Protein 4DSG (pdb70)

Structure (mmCIF, N/CA/C/O backbone):
data_4DSG
#
_entry.id   4DSG
#
_cell.length_a   143.393
_cell.length_b   143.393
_cell.length_c   354.205
_cell.angle_alpha   90.000
_cell.angle_beta   90.000
_cell.angle_gamma   120.000
#
_symmetry.space_group_name_H-M   'P 65 2 2'
#
loop_
_entity.id
_entity.type
_entity.pdbx_description
1 polymer 'UDP-galactopyranose mutase'
2 non-polymer 'FLAVIN-ADENINE DINUCLEOTIDE'
3 non-polymer "URIDINE-5'-DIPHOSPHATE"
4 non-polymer 'SULFATE ION'
5 water water
#
loop_
_atom_site.group_PDB
_atom_site.id
_atom_site.type_symbol
_atom_site.label_atom_id
_atom_site.label_alt_id
_atom_site.label_comp_id
_atom_site.label_asym_id
_atom_site.label_entity_id
_atom_site.label_seq_id
_atom_site.pdbx_PDB_ins_code
_atom_site.Cartn_x
_atom_site.Cartn_y
_atom_site.Cartn_z
_atom_site.occupancy
_atom_site.B_iso_or_equiv
_atom_site.auth_seq_id
_atom_site.auth_comp_id
_atom_site.auth_asym_id
_atom_site.auth_atom_id
_atom_site.pdbx_PDB_model_num
ATOM 1 N N . LEU A 1 7 ? 62.029 -27.640 0.162 1.00 67.55 4 LEU A N 1
ATOM 2 C CA . LEU A 1 7 ? 62.022 -29.098 0.084 1.00 63.36 4 LEU A CA 1
ATOM 3 C C . LEU A 1 7 ? 60.806 -29.612 -0.678 1.00 55.41 4 LEU A C 1
ATOM 4 O O . LEU A 1 7 ? 60.846 -30.696 -1.259 1.00 48.23 4 LEU A O 1
ATOM 9 N N . LEU A 1 8 ? 59.723 -28.839 -0.666 1.00 58.51 5 LEU A N 1
ATOM 10 C CA . LEU A 1 8 ? 58.497 -29.254 -1.344 1.00 63.66 5 LEU A CA 1
ATOM 11 C C . LEU A 1 8 ? 58.419 -28.741 -2.791 1.00 61.28 5 LEU A C 1
ATOM 12 O O . LEU A 1 8 ? 57.777 -29.364 -3.646 1.00 68.10 5 LEU A O 1
ATOM 14 N N . THR A 1 9 ? 59.087 -27.626 -3.075 1.00 43.28 6 THR A N 1
ATOM 15 C CA . THR A 1 9 ? 59.047 -27.059 -4.421 1.00 43.85 6 THR A CA 1
ATOM 16 C C . THR A 1 9 ? 59.965 -27.790 -5.414 1.00 42.98 6 THR A C 1
ATOM 17 O O . THR A 1 9 ? 61.076 -28.197 -5.072 1.00 35.78 6 THR A O 1
ATOM 21 N N . PRO A 1 10 ? 59.487 -27.963 -6.653 1.00 45.22 7 PRO A N 1
ATOM 22 C CA . PRO A 1 10 ? 60.236 -28.606 -7.739 1.00 40.60 7 PRO A CA 1
ATOM 23 C C . PRO A 1 10 ? 61.527 -27.855 -8.026 1.00 31.10 7 PRO A C 1
ATOM 24 O O . PRO A 1 10 ? 61.529 -26.623 -8.011 1.00 30.88 7 PRO A O 1
ATOM 28 N N . LYS A 1 11 ? 62.612 -28.580 -8.265 1.00 24.97 8 LYS A N 1
ATOM 29 C CA . LYS A 1 11 ? 63.853 -27.942 -8.676 1.00 32.50 8 LYS A CA 1
ATOM 30 C C . LYS A 1 11 ? 63.775 -27.608 -10.165 1.00 29.76 8 LYS A C 1
ATOM 31 O O . LYS A 1 11 ? 63.653 -28.503 -11.011 1.00 28.27 8 LYS A O 1
ATOM 37 N N . ILE A 1 12 ? 63.831 -26.321 -10.482 1.00 30.48 9 ILE A N 1
ATOM 38 C CA . ILE A 1 12 ? 63.768 -25.881 -11.868 1.00 25.70 9 ILE A CA 1
ATOM 39 C C . ILE A 1 12 ? 65.168 -25.533 -12.341 1.00 34.88 9 ILE A C 1
ATOM 40 O O . ILE A 1 12 ? 65.848 -24.691 -11.741 1.00 35.46 9 ILE A O 1
ATOM 45 N N . VAL A 1 13 ? 65.609 -26.196 -13.404 1.00 31.36 10 VAL A N 1
ATOM 46 C CA . VAL A 1 13 ? 66.911 -25.904 -13.986 1.00 25.58 10 VAL A CA 1
ATOM 47 C C . VAL A 1 13 ? 66.762 -25.252 -15.372 1.00 26.84 10 VAL A C 1
ATOM 48 O O . VAL A 1 13 ? 66.001 -25.716 -16.218 1.00 28.34 10 VAL A O 1
ATOM 52 N N . ILE A 1 14 ? 67.484 -24.155 -15.578 1.00 28.91 11 ILE A N 1
ATOM 53 C CA . ILE A 1 14 ? 67.448 -23.412 -16.825 1.00 26.07 11 ILE A CA 1
ATOM 54 C C . ILE A 1 14 ? 68.797 -23.582 -17.499 1.00 28.41 11 ILE A C 1
ATOM 55 O O . ILE A 1 14 ? 69.832 -23.395 -16.856 1.00 24.44 11 ILE A O 1
ATOM 60 N N . ILE A 1 15 ? 68.791 -23.960 -18.778 1.00 21.82 12 ILE A N 1
ATOM 61 C CA . ILE A 1 15 ? 70.022 -24.010 -19.552 1.00 22.14 12 ILE A CA 1
ATOM 62 C C . ILE A 1 15 ? 70.024 -22.852 -20.539 1.00 24.38 12 ILE A C 1
ATOM 63 O O . ILE A 1 15 ? 69.191 -22.809 -21.440 1.00 18.98 12 ILE A O 1
ATOM 68 N N . GLY A 1 16 ? 70.965 -21.930 -20.369 1.00 23.03 13 GLY A N 1
ATOM 69 C CA . GLY A 1 16 ? 71.122 -20.800 -21.267 1.00 18.60 13 GLY A CA 1
ATOM 70 C C . GLY A 1 16 ? 70.782 -19.474 -20.604 1.00 25.42 13 GLY A C 1
ATOM 71 O O . GLY A 1 16 ? 69.724 -19.334 -19.990 1.00 23.85 13 GLY A O 1
ATOM 72 N N . ALA A 1 17 ? 71.680 -18.500 -20.734 1.00 18.93 14 ALA A N 1
ATOM 73 C CA . ALA A 1 17 ? 71.450 -17.161 -20.206 1.00 21.53 14 ALA A CA 1
ATOM 74 C C . ALA A 1 17 ? 71.256 -16.146 -21.326 1.00 26.68 14 ALA A C 1
ATOM 75 O O . ALA A 1 17 ? 71.756 -15.020 -21.249 1.00 27.43 14 ALA A O 1
ATOM 77 N N . GLY A 1 18 ? 70.542 -16.553 -22.369 1.00 26.37 15 GLY A N 1
ATOM 78 C CA . GLY A 1 18 ? 70.068 -15.623 -23.380 1.00 22.26 15 GLY A CA 1
ATOM 79 C C . GLY A 1 18 ? 68.795 -14.995 -22.833 1.00 24.86 15 GLY A C 1
ATOM 80 O O . GLY A 1 18 ? 68.410 -15.276 -21.697 1.00 23.26 15 GLY A O 1
ATOM 81 N N . PRO A 1 19 ? 68.125 -14.153 -23.630 1.00 18.74 16 PRO A N 1
ATOM 82 C CA . PRO A 1 19 ? 66.889 -13.538 -23.137 1.00 20.91 16 PRO A CA 1
ATOM 83 C C . PRO A 1 19 ? 65.862 -14.564 -22.657 1.00 22.42 16 PRO A C 1
ATOM 84 O O . PRO A 1 19 ? 65.188 -14.312 -21.667 1.00 26.56 16 PRO A O 1
ATOM 88 N N . THR A 1 20 ? 65.715 -15.686 -23.348 1.00 20.71 17 THR A N 1
ATOM 89 C CA . THR A 1 20 ? 64.736 -16.679 -22.907 1.00 18.73 17 THR A CA 1
ATOM 90 C C . THR A 1 20 ? 65.087 -17.219 -21.514 1.00 26.07 17 THR A C 1
ATOM 91 O O . THR A 1 20 ? 64.251 -17.216 -20.614 1.00 27.86 17 THR A O 1
ATOM 95 N N . GLY A 1 21 ? 66.319 -17.690 -21.337 1.00 25.40 18 GLY A N 1
ATOM 96 C CA . GLY A 1 21 ? 66.746 -18.196 -20.039 1.00 19.90 18 GLY A CA 1
ATOM 97 C C . GLY A 1 21 ? 66.622 -17.151 -18.934 1.00 29.24 18 GLY A C 1
ATOM 98 O O . GLY A 1 21 ? 66.147 -17.428 -17.816 1.00 23.63 18 GLY A O 1
ATOM 99 N N . LEU A 1 22 ? 67.048 -15.932 -19.245 1.00 24.03 19 LEU A N 1
ATOM 100 C CA . LEU A 1 22 ? 66.964 -14.843 -18.284 1.00 27.17 19 LEU A CA 1
ATOM 101 C C . LEU A 1 22 ? 65.512 -14.440 -18.016 1.00 32.17 19 LEU A C 1
ATOM 102 O O . LEU A 1 22 ? 65.180 -13.954 -16.931 1.00 33.75 19 LEU A O 1
ATOM 107 N N . GLY A 1 23 ? 64.647 -14.653 -19.004 1.00 26.11 20 GLY A N 1
ATOM 108 C CA . GLY A 1 23 ? 63.224 -14.450 -18.818 1.00 24.20 20 GLY A CA 1
ATOM 109 C C . GLY A 1 23 ? 62.711 -15.368 -17.719 1.00 32.00 20 GLY A C 1
ATOM 110 O O . GLY A 1 23 ? 62.016 -14.935 -16.791 1.00 29.48 20 GLY A O 1
ATOM 111 N N . ALA A 1 24 ? 63.050 -16.648 -17.824 1.00 28.17 21 ALA A N 1
ATOM 112 C CA . ALA A 1 24 ? 62.648 -17.620 -16.818 1.00 25.62 21 ALA A CA 1
ATOM 113 C C . ALA A 1 24 ? 63.200 -17.232 -15.435 1.00 30.66 21 ALA A C 1
ATOM 114 O O . ALA A 1 24 ? 62.468 -17.227 -14.450 1.00 30.12 21 ALA A O 1
ATOM 116 N N . ALA A 1 25 ? 64.482 -16.878 -15.377 1.00 31.77 22 ALA A N 1
ATOM 117 C CA . ALA A 1 25 ? 65.124 -16.470 -14.125 1.00 31.67 22 ALA A CA 1
ATOM 118 C C . ALA A 1 25 ? 64.501 -15.222 -13.494 1.00 37.78 22 ALA A C 1
ATOM 119 O O . ALA A 1 25 ? 64.422 -15.112 -12.265 1.00 37.80 22 ALA A O 1
ATOM 121 N N . VAL A 1 26 ? 64.070 -14.281 -14.327 1.00 33.15 23 VAL A N 1
ATOM 122 C CA . VAL A 1 26 ? 63.448 -13.063 -13.822 1.00 31.84 23 VAL A CA 1
ATOM 123 C C . VAL A 1 26 ? 62.053 -13.352 -13.266 1.00 36.74 23 VAL A C 1
ATOM 124 O O . VAL A 1 26 ? 61.705 -12.877 -12.198 1.00 31.45 23 VAL A O 1
ATOM 128 N N . ARG A 1 27 ? 61.259 -14.143 -13.976 1.00 37.34 24 ARG A N 1
ATOM 129 C CA . ARG A 1 27 ? 59.939 -14.495 -13.462 1.00 37.75 24 ARG A CA 1
ATOM 130 C C . ARG A 1 27 ? 60.054 -15.240 -12.124 1.00 41.56 24 ARG A C 1
ATOM 131 O O . ARG A 1 27 ? 59.328 -14.953 -11.177 1.00 40.20 24 ARG A O 1
ATOM 139 N N . LEU A 1 28 ? 60.974 -16.193 -12.042 1.00 37.26 25 LEU A N 1
ATOM 140 C CA . LEU A 1 28 ? 61.184 -16.908 -10.790 1.00 35.48 25 LEU A CA 1
ATOM 141 C C . LEU A 1 28 ? 61.584 -15.940 -9.679 1.00 37.95 25 LEU A C 1
ATOM 142 O O . LEU A 1 28 ? 61.077 -16.023 -8.564 1.00 41.97 25 LEU A O 1
ATOM 147 N N . THR A 1 29 ? 62.481 -15.008 -9.985 1.00 37.69 26 THR A N 1
ATOM 148 C CA . THR A 1 29 ? 62.951 -14.075 -8.974 1.00 38.84 26 THR A CA 1
ATOM 149 C C . THR A 1 29 ? 61.813 -13.171 -8.525 1.00 48.19 26 THR A C 1
ATOM 150 O O . THR A 1 29 ? 61.658 -12.919 -7.332 1.00 51.07 26 THR A O 1
ATOM 154 N N . GLU A 1 30 ? 61.011 -12.705 -9.481 1.00 46.67 27 GLU A N 1
ATOM 155 C CA . GLU A 1 30 ? 59.843 -11.880 -9.172 1.00 51.66 27 GLU A CA 1
ATOM 156 C C . GLU A 1 30 ? 58.917 -12.622 -8.209 1.00 51.93 27 GLU A C 1
ATOM 157 O O . GLU A 1 30 ? 58.356 -12.029 -7.288 1.00 48.45 27 GLU A O 1
ATOM 163 N N . LEU A 1 31 ? 58.767 -13.925 -8.429 1.00 46.10 28 LEU A N 1
ATOM 164 C CA . LEU A 1 31 ? 57.879 -14.745 -7.616 1.00 46.39 28 LEU A CA 1
ATOM 165 C C . LEU A 1 31 ? 58.526 -15.100 -6.287 1.00 50.07 28 LEU A C 1
ATOM 166 O O . LEU A 1 31 ? 57.900 -15.726 -5.432 1.00 45.21 28 LEU A O 1
ATOM 171 N N . GLY A 1 32 ? 59.787 -14.713 -6.120 1.00 51.55 29 GLY A N 1
ATOM 172 C CA . GLY A 1 32 ? 60.534 -15.091 -4.934 1.00 45.30 29 GLY A CA 1
ATOM 173 C C . GLY A 1 32 ? 60.752 -16.593 -4.842 1.00 51.27 29 GLY A C 1
ATOM 174 O O . GLY A 1 32 ? 60.939 -17.134 -3.750 1.00 51.96 29 GLY A O 1
ATOM 175 N N . TYR A 1 33 ? 60.723 -17.274 -5.986 1.00 50.45 30 TYR A N 1
ATOM 176 C CA . TYR A 1 33 ? 60.989 -18.713 -6.023 1.00 47.60 30 TYR A CA 1
ATOM 177 C C . TYR A 1 33 ? 62.457 -18.926 -5.692 1.00 48.71 30 TYR A C 1
ATOM 178 O O . TYR A 1 33 ? 63.308 -18.133 -6.091 1.00 58.52 30 TYR A O 1
ATOM 187 N N . LYS A 1 34 ? 62.750 -19.987 -4.952 1.00 40.98 31 LYS A N 1
ATOM 188 C CA . LYS A 1 34 ? 64.093 -20.199 -4.424 1.00 43.44 31 LYS A CA 1
ATOM 189 C C . LYS A 1 34 ? 64.810 -21.401 -5.031 1.00 41.24 31 LYS A C 1
ATOM 190 O O . LYS A 1 34 ? 66.032 -21.386 -5.186 1.00 44.95 31 LYS A O 1
ATOM 194 N N . ASN A 1 35 ? 64.054 -22.443 -5.365 1.00 31.55 32 ASN A N 1
ATOM 195 C CA . ASN A 1 35 ? 64.652 -23.690 -5.833 1.00 36.17 32 ASN A CA 1
ATOM 196 C C . ASN A 1 35 ? 64.897 -23.759 -7.354 1.00 40.72 32 ASN A C 1
ATOM 197 O O . ASN A 1 35 ? 64.260 -24.546 -8.060 1.00 31.47 32 ASN A O 1
ATOM 202 N N . TRP A 1 36 ? 65.825 -22.942 -7.847 1.00 38.39 33 TRP A N 1
ATOM 203 C CA . TRP A 1 36 ? 66.202 -22.977 -9.254 1.00 36.41 33 TRP A CA 1
ATOM 204 C C . TRP A 1 36 ? 67.682 -22.695 -9.427 1.00 37.62 33 TRP A C 1
ATOM 205 O O . TRP A 1 36 ? 68.350 -22.237 -8.507 1.00 41.64 33 TRP A O 1
ATOM 216 N N . HIS A 1 37 ? 68.190 -22.998 -10.611 1.00 33.85 34 HIS A N 1
ATOM 217 C CA . HIS A 1 37 ? 69.554 -22.654 -10.975 1.00 32.99 34 HIS A CA 1
ATOM 218 C C . HIS A 1 37 ? 69.653 -22.525 -12.497 1.00 37.02 34 HIS A C 1
ATOM 219 O O . HIS A 1 37 ? 68.945 -23.213 -13.243 1.00 29.82 34 HIS A O 1
ATOM 226 N N . LEU A 1 38 ? 70.523 -21.628 -12.950 1.00 35.00 35 LEU A N 1
ATOM 227 C CA . LEU A 1 38 ? 70.694 -21.373 -14.372 1.00 30.58 35 LEU A CA 1
ATOM 228 C C . LEU A 1 38 ? 72.137 -21.658 -14.780 1.00 32.24 35 LEU A C 1
ATOM 229 O O . LEU A 1 38 ? 73.072 -21.173 -14.148 1.00 34.17 35 LEU A O 1
ATOM 234 N N . TYR A 1 39 ? 72.308 -22.448 -15.833 1.00 25.19 36 TYR A N 1
ATOM 235 C CA . TYR A 1 39 ? 73.632 -22.814 -16.317 1.00 26.73 36 TYR A CA 1
ATOM 236 C C . TYR A 1 39 ? 73.884 -22.232 -17.722 1.00 32.31 36 TYR A C 1
ATOM 237 O O . TYR A 1 39 ? 73.035 -22.348 -18.613 1.00 28.70 36 TYR A O 1
ATOM 246 N N . GLU A 1 40 ? 75.046 -21.604 -17.903 1.00 26.65 37 GLU A N 1
ATOM 247 C CA . GLU A 1 40 ? 75.446 -21.011 -19.182 1.00 27.07 37 GLU A CA 1
ATOM 248 C C . GLU A 1 40 ? 76.910 -21.329 -19.426 1.00 26.86 37 GLU A C 1
ATOM 249 O O . GLU A 1 40 ? 77.730 -21.197 -18.520 1.00 27.15 37 GLU A O 1
ATOM 255 N N . CYS A 1 41 ? 77.249 -21.742 -20.643 1.00 19.52 38 CYS A N 1
ATOM 256 C CA . CYS A 1 41 ? 78.631 -22.117 -20.932 1.00 26.14 38 CYS A CA 1
ATOM 257 C C . CYS A 1 41 ? 79.514 -20.925 -21.332 1.00 34.66 38 CYS A C 1
ATOM 258 O O . CYS A 1 41 ? 80.734 -20.981 -21.184 1.00 41.96 38 CYS A O 1
ATOM 261 N N . ASN A 1 42 ? 78.907 -19.852 -21.834 1.00 27.24 39 ASN A N 1
ATOM 262 C CA . ASN A 1 42 ? 79.656 -18.615 -22.097 1.00 35.90 39 ASN A CA 1
ATOM 263 C C . ASN A 1 42 ? 79.889 -17.794 -20.822 1.00 37.07 39 ASN A C 1
ATOM 264 O O . ASN A 1 42 ? 79.220 -18.005 -19.809 1.00 35.55 39 ASN A O 1
ATOM 269 N N . ASP A 1 43 ? 80.827 -16.853 -20.879 1.00 33.56 40 ASP A N 1
ATOM 270 C CA . ASP A 1 43 ? 81.136 -16.006 -19.725 1.00 43.96 40 ASP A CA 1
ATOM 271 C C . ASP A 1 43 ? 80.153 -14.849 -19.582 1.00 43.54 40 ASP A C 1
ATOM 272 O O . ASP A 1 43 ? 79.953 -14.320 -18.491 1.00 49.30 40 ASP A O 1
ATOM 277 N N . THR A 1 44 ? 79.537 -14.475 -20.695 1.00 39.71 41 THR A N 1
ATOM 278 C CA . THR A 1 44 ? 78.727 -13.273 -20.785 1.00 42.03 41 THR A CA 1
ATOM 279 C C . THR A 1 44 ? 77.263 -13.650 -20.931 1.00 39.60 41 THR A C 1
ATOM 280 O O . THR A 1 44 ? 76.943 -14.524 -21.721 1.00 35.00 41 THR A O 1
ATOM 284 N N . PRO A 1 45 ? 76.365 -12.975 -20.196 1.00 30.93 42 PRO A N 1
ATOM 285 C CA . PRO A 1 45 ? 74.929 -13.195 -20.392 1.00 25.06 42 PRO A CA 1
ATOM 286 C C . PRO A 1 45 ? 74.419 -12.510 -21.666 1.00 31.70 42 PRO A C 1
ATOM 287 O O . PRO A 1 45 ? 75.015 -11.535 -22.117 1.00 29.34 42 PRO A O 1
ATOM 291 N N . GLY A 1 46 ? 73.330 -13.015 -22.237 1.00 28.26 43 GLY A N 1
ATOM 292 C CA . GLY A 1 46 ? 72.664 -12.326 -23.325 1.00 18.60 43 GLY A CA 1
ATOM 293 C C . GLY A 1 46 ? 72.580 -13.093 -24.638 1.00 27.85 43 GLY A C 1
ATOM 294 O O . GLY A 1 46 ? 71.888 -12.659 -25.560 1.00 29.60 43 GLY A O 1
ATOM 295 N N . GLY A 1 47 ? 73.275 -14.226 -24.729 1.00 22.54 44 GLY A N 1
ATOM 296 C CA . GLY A 1 47 ? 73.256 -15.049 -25.926 1.00 23.10 44 GLY A CA 1
ATOM 297 C C . GLY A 1 47 ? 73.489 -14.281 -27.226 1.00 26.40 44 GLY A C 1
ATOM 298 O O . GLY A 1 47 ? 74.481 -13.561 -27.379 1.00 25.13 44 GLY A O 1
ATOM 299 N N . LEU A 1 48 ? 72.568 -14.437 -28.168 1.00 21.90 45 LEU A N 1
ATOM 300 C CA . LEU A 1 48 ? 72.678 -13.760 -29.454 1.00 25.99 45 LEU A CA 1
ATOM 301 C C . LEU A 1 48 ? 72.510 -12.258 -29.320 1.00 26.79 45 LEU A C 1
ATOM 302 O O . LEU A 1 48 ? 72.843 -11.514 -30.236 1.00 25.30 45 LEU A O 1
ATOM 307 N N . SER A 1 49 ? 71.993 -11.816 -28.179 1.00 20.86 46 SER A N 1
ATOM 308 C CA . SER A 1 49 ? 71.789 -10.388 -27.935 1.00 24.89 46 SER A CA 1
ATOM 309 C C . SER A 1 49 ? 72.929 -9.734 -27.148 1.00 24.21 46 SER A C 1
ATOM 310 O O . SER A 1 49 ? 72.800 -8.588 -26.704 1.00 25.99 46 SER A O 1
ATOM 313 N N . ARG A 1 50 ? 74.033 -10.456 -26.968 1.00 27.03 47 ARG A N 1
ATOM 314 C CA . ARG A 1 50 ? 75.182 -9.929 -26.216 1.00 31.98 47 ARG A CA 1
ATOM 315 C C . ARG A 1 50 ? 75.882 -8.811 -26.991 1.00 33.26 47 ARG A C 1
ATOM 316 O O . ARG A 1 50 ? 75.723 -8.694 -28.206 1.00 30.57 47 ARG A O 1
ATOM 318 N N . SER A 1 51 ? 76.665 -8.000 -26.287 1.00 33.98 48 SER A N 1
ATOM 319 C CA . SER A 1 51 ? 77.427 -6.926 -26.915 1.00 37.77 48 SER A CA 1
ATOM 320 C C . SER A 1 51 ? 78.892 -7.034 -26.536 1.00 44.48 48 SER A C 1
ATOM 321 O O . SER A 1 51 ? 79.221 -7.641 -25.524 1.00 43.42 48 SER A O 1
ATOM 324 N N . PHE A 1 52 ? 79.756 -6.435 -27.353 1.00 41.17 49 PHE A N 1
ATOM 325 C CA . PHE A 1 52 ? 81.198 -6.444 -27.132 1.00 45.92 49 PHE A CA 1
ATOM 326 C C . PHE A 1 52 ? 81.761 -5.020 -27.157 1.00 53.89 49 PHE A C 1
ATOM 327 O O . PHE A 1 52 ? 81.207 -4.129 -27.815 1.00 47.70 49 PHE A O 1
ATOM 335 N N . LEU A 1 53 ? 82.865 -4.809 -26.445 1.00 50.66 50 LEU A N 1
ATOM 336 C CA . LEU A 1 53 ? 83.629 -3.570 -26.554 1.00 48.77 50 LEU A CA 1
ATOM 337 C C . LEU A 1 53 ? 85.019 -3.900 -27.078 1.00 51.88 50 LEU A C 1
ATOM 338 O O . LEU A 1 53 ? 85.728 -4.705 -26.481 1.00 57.21 50 LEU A O 1
ATOM 343 N N . ASP A 1 54 ? 85.417 -3.296 -28.193 1.00 44.80 51 ASP A N 1
ATOM 344 C CA . ASP A 1 54 ? 86.705 -3.655 -28.786 1.00 47.02 51 ASP A CA 1
ATOM 345 C C . ASP A 1 54 ? 87.880 -2.806 -28.295 1.00 50.38 51 ASP A C 1
ATOM 346 O O . ASP A 1 54 ? 87.721 -1.930 -27.428 1.00 45.24 51 ASP A O 1
ATOM 351 N N . GLU A 1 55 ? 89.064 -3.098 -28.829 1.00 58.12 52 GLU A N 1
ATOM 352 C CA . GLU A 1 55 ? 90.285 -2.422 -28.396 1.00 70.13 52 GLU A CA 1
ATOM 353 C C . GLU A 1 55 ? 90.179 -0.900 -28.544 1.00 68.73 52 GLU A C 1
ATOM 354 O O . GLU A 1 55 ? 90.736 -0.151 -27.741 1.00 68.12 52 GLU A O 1
ATOM 356 N N . ASN A 1 56 ? 89.436 -0.449 -29.554 1.00 59.76 53 ASN A N 1
ATOM 357 C CA . ASN A 1 56 ? 89.420 0.968 -29.917 1.00 55.19 53 ASN A CA 1
ATOM 358 C C . ASN A 1 56 ? 88.248 1.781 -29.375 1.00 51.90 53 ASN A C 1
ATOM 359 O O . ASN A 1 56 ? 88.069 2.939 -29.751 1.00 49.45 53 ASN A O 1
ATOM 364 N N . GLY A 1 57 ? 87.449 1.182 -28.498 1.00 46.81 54 GLY A N 1
ATOM 365 C CA . GLY A 1 57 ? 86.322 1.889 -27.912 1.00 46.83 54 GLY A CA 1
ATOM 366 C C . GLY A 1 57 ? 85.023 1.779 -28.704 1.00 40.16 54 GLY A C 1
ATOM 367 O O . GLY A 1 57 ? 84.052 2.468 -28.404 1.00 36.95 54 GLY A O 1
ATOM 368 N N . PHE A 1 58 ? 85.002 0.916 -29.713 1.00 32.64 55 PHE A N 1
ATOM 369 C CA . PHE A 1 58 ? 83.775 0.669 -30.475 1.00 34.65 55 PHE A CA 1
ATOM 370 C C . PHE A 1 58 ? 82.916 -0.398 -29.808 1.00 43.58 55 PHE A C 1
ATOM 371 O O . PHE A 1 58 ? 83.397 -1.490 -29.505 1.00 46.86 55 PHE A O 1
ATOM 379 N N . THR A 1 59 ? 81.646 -0.086 -29.584 1.00 40.72 56 THR A N 1
ATOM 380 C CA . THR A 1 59 ? 80.702 -1.090 -29.115 1.00 34.99 56 THR A CA 1
ATOM 381 C C . THR A 1 59 ? 80.105 -1.849 -30.287 1.00 33.28 56 THR A C 1
ATOM 382 O O . THR A 1 59 ? 79.627 -1.249 -31.245 1.00 33.88 56 THR A O 1
ATOM 386 N N . TRP A 1 60 ? 80.122 -3.173 -30.208 1.00 31.67 57 TRP A N 1
ATOM 387 C CA . TRP A 1 60 ? 79.562 -3.993 -31.265 1.00 33.53 57 TRP A CA 1
ATOM 388 C C . TRP A 1 60 ? 78.548 -4.978 -30.706 1.00 33.48 57 TRP A C 1
ATOM 389 O O . TRP A 1 60 ? 78.550 -5.268 -29.523 1.00 36.71 57 TRP A O 1
ATOM 400 N N . ASP A 1 61 ? 77.680 -5.496 -31.567 1.00 30.43 58 ASP A N 1
ATOM 401 C CA . ASP A 1 61 ? 76.817 -6.602 -31.179 1.00 28.56 58 ASP A CA 1
ATOM 402 C C . ASP A 1 61 ? 76.599 -7.509 -32.382 1.00 27.72 58 ASP A C 1
ATOM 403 O O . ASP A 1 61 ? 77.275 -7.358 -33.405 1.00 26.89 58 ASP A O 1
ATOM 408 N N . LEU A 1 62 ? 75.660 -8.444 -32.280 1.00 19.14 59 LEU A N 1
ATOM 409 C CA . LEU A 1 62 ? 75.478 -9.408 -33.364 1.00 23.96 59 LEU A CA 1
ATOM 410 C C . LEU A 1 62 ? 74.402 -8.998 -34.360 1.00 21.52 59 LEU A C 1
ATOM 411 O O . LEU A 1 62 ? 73.440 -9.732 -34.591 1.00 23.30 59 LEU A O 1
ATOM 416 N N . GLY A 1 63 ? 74.565 -7.815 -34.949 1.00 28.45 60 GLY A N 1
ATOM 417 C CA . GLY A 1 63 ? 73.697 -7.394 -36.037 1.00 28.66 60 GLY A CA 1
ATOM 418 C C . GLY A 1 63 ? 72.867 -6.150 -35.787 1.00 31.32 60 GLY A C 1
ATOM 419 O O . GLY A 1 63 ? 71.903 -5.889 -36.506 1.00 40.16 60 GLY A O 1
ATOM 420 N N . GLY A 1 64 ? 73.231 -5.388 -34.763 1.00 26.49 61 GLY A N 1
ATOM 421 C CA . GLY A 1 64 ? 72.558 -4.133 -34.470 1.00 30.35 61 GLY A CA 1
ATOM 422 C C . GLY A 1 64 ? 71.137 -4.322 -33.971 1.00 32.90 61 GLY A C 1
ATOM 423 O O . GLY A 1 64 ? 70.169 -3.961 -34.649 1.00 27.75 61 GLY A O 1
ATOM 424 N N . HIS A 1 65 ? 71.005 -4.890 -32.778 1.00 26.63 62 HIS A N 1
ATOM 425 C CA . HIS A 1 65 ? 69.688 -5.221 -32.252 1.00 22.00 62 HIS A CA 1
ATOM 426 C C . HIS A 1 65 ? 68.968 -3.968 -31.772 1.00 27.11 62 HIS A C 1
ATOM 427 O O . HIS A 1 65 ? 69.579 -3.063 -31.200 1.00 29.18 62 HIS A O 1
ATOM 434 N N . VAL A 1 66 ? 67.666 -3.913 -32.008 1.00 27.04 63 VAL A N 1
ATOM 435 C CA . VAL A 1 66 ? 66.860 -2.850 -31.429 1.00 26.24 63 VAL A CA 1
ATOM 436 C C . VAL A 1 66 ? 65.692 -3.471 -30.678 1.00 28.86 63 VAL A C 1
ATOM 437 O O . VAL A 1 66 ? 65.240 -4.566 -31.011 1.00 28.07 63 VAL A O 1
ATOM 441 N N . ILE A 1 67 ? 65.207 -2.773 -29.659 1.00 26.08 64 ILE A N 1
ATOM 442 C CA . ILE A 1 67 ? 64.147 -3.308 -28.826 1.00 23.48 64 ILE A CA 1
ATOM 443 C C . ILE A 1 67 ? 62.791 -2.753 -29.235 1.00 26.84 64 ILE A C 1
ATOM 444 O O . ILE A 1 67 ? 62.595 -1.537 -29.280 1.00 24.65 64 ILE A O 1
ATOM 449 N N . PHE A 1 68 ? 61.857 -3.644 -29.546 1.00 27.73 65 PHE A N 1
ATOM 450 C CA . PHE A 1 68 ? 60.479 -3.234 -29.769 1.00 28.19 65 PHE A CA 1
ATOM 451 C C . PHE A 1 68 ? 59.554 -4.289 -29.200 1.00 31.90 65 PHE A C 1
ATOM 452 O O . PHE A 1 68 ? 59.396 -5.369 -29.764 1.00 33.98 65 PHE A O 1
ATOM 460 N N . SER A 1 69 ? 58.946 -3.967 -28.070 1.00 29.65 66 SER A N 1
ATOM 461 C CA . SER A 1 69 ? 58.240 -4.960 -27.286 1.00 26.02 66 SER A CA 1
ATOM 462 C C . SER A 1 69 ? 56.766 -5.104 -27.653 1.00 28.60 66 SER A C 1
ATOM 463 O O . SER A 1 69 ? 56.085 -4.115 -27.918 1.00 27.39 66 SER A O 1
ATOM 466 N N . HIS A 1 70 ? 56.285 -6.345 -27.657 1.00 25.11 67 HIS A N 1
ATOM 467 C CA . HIS A 1 70 ? 54.856 -6.623 -27.733 1.00 29.06 67 HIS A CA 1
ATOM 468 C C . HIS A 1 70 ? 54.237 -6.791 -26.337 1.00 34.99 67 HIS A C 1
ATOM 469 O O . HIS A 1 70 ? 53.064 -7.150 -26.215 1.00 34.63 67 HIS A O 1
ATOM 476 N N . TYR A 1 71 ? 55.014 -6.556 -25.283 1.00 31.69 68 TYR A N 1
ATOM 477 C CA . TYR A 1 71 ? 54.517 -6.853 -23.933 1.00 32.57 68 TYR A CA 1
ATOM 478 C C . TYR A 1 71 ? 54.781 -5.734 -22.926 1.00 32.21 68 TYR A C 1
ATOM 479 O O . TYR A 1 71 ? 55.885 -5.184 -22.860 1.00 30.67 68 TYR A O 1
ATOM 488 N N . GLN A 1 72 ? 53.778 -5.402 -22.125 1.00 36.76 69 GLN A N 1
ATOM 489 C CA . GLN A 1 72 ? 54.008 -4.454 -21.037 1.00 40.31 69 GLN A CA 1
ATOM 490 C C . GLN A 1 72 ? 55.040 -5.028 -20.060 1.00 37.62 69 GLN A C 1
ATOM 491 O O . GLN A 1 72 ? 55.871 -4.296 -19.516 1.00 36.39 69 GLN A O 1
ATOM 497 N N . TYR A 1 73 ? 54.993 -6.340 -19.851 1.00 37.01 70 TYR A N 1
ATOM 498 C CA . TYR A 1 73 ? 55.882 -6.991 -18.887 1.00 37.60 70 TYR A CA 1
ATOM 499 C C . TYR A 1 73 ? 57.357 -6.753 -19.236 1.00 37.14 70 TYR A C 1
ATOM 500 O O . TYR A 1 73 ? 58.175 -6.383 -18.386 1.00 32.38 70 TYR A O 1
ATOM 509 N N . PHE A 1 74 ? 57.685 -6.957 -20.502 1.00 32.08 71 PHE A N 1
ATOM 510 C CA . PHE A 1 74 ? 59.060 -6.846 -20.969 1.00 33.66 71 PHE A CA 1
ATOM 511 C C . PHE A 1 74 ? 59.530 -5.391 -20.940 1.00 32.16 71 PHE A C 1
ATOM 512 O O . PHE A 1 74 ? 60.661 -5.099 -20.542 1.00 35.23 71 PHE A O 1
ATOM 520 N N . ASP A 1 75 ? 58.663 -4.479 -21.365 1.00 30.05 72 ASP A N 1
ATOM 521 C CA . ASP A 1 75 ? 58.942 -3.054 -21.212 1.00 32.59 72 ASP A CA 1
ATOM 522 C C . ASP A 1 75 ? 59.279 -2.682 -19.761 1.00 35.36 72 ASP A C 1
ATOM 523 O O . ASP A 1 75 ? 60.240 -1.950 -19.504 1.00 36.66 72 ASP A O 1
ATOM 528 N N . ASP A 1 76 ? 58.513 -3.202 -18.808 1.00 31.01 73 ASP A N 1
ATOM 529 C CA . ASP A 1 76 ? 58.804 -2.918 -17.406 1.00 37.19 73 ASP A CA 1
ATOM 530 C C . ASP A 1 76 ? 60.181 -3.435 -17.033 1.00 42.98 73 ASP A C 1
ATOM 531 O O . ASP A 1 76 ? 60.919 -2.773 -16.298 1.00 41.79 73 ASP A O 1
ATOM 536 N N . VAL A 1 77 ? 60.523 -4.616 -17.547 1.00 43.62 74 VAL A N 1
ATOM 537 C CA . VAL A 1 77 ? 61.818 -5.226 -17.265 1.00 39.91 74 VAL A CA 1
ATOM 538 C C . VAL A 1 77 ? 62.950 -4.373 -17.841 1.00 38.73 74 VAL A C 1
ATOM 539 O O . VAL A 1 77 ? 63.965 -4.142 -17.176 1.00 38.06 74 VAL A O 1
ATOM 543 N N . MET A 1 78 ? 62.766 -3.897 -19.071 1.00 32.58 75 MET A N 1
ATOM 544 C CA . MET A 1 78 ? 63.719 -2.968 -19.664 1.00 30.25 75 MET A CA 1
ATOM 545 C C . MET A 1 78 ? 63.952 -1.787 -18.717 1.00 33.94 75 MET A C 1
ATOM 546 O O . MET A 1 78 ? 65.094 -1.441 -18.416 1.00 36.88 75 MET A O 1
ATOM 551 N N . ASP A 1 79 ? 62.863 -1.161 -18.273 1.00 32.98 76 ASP A N 1
ATOM 552 C CA . ASP A 1 79 ? 62.947 0.028 -17.420 1.00 43.79 76 ASP A CA 1
ATOM 553 C C . ASP A 1 79 ? 63.655 -0.282 -16.108 1.00 45.24 76 ASP A C 1
ATOM 554 O O . ASP A 1 79 ? 64.388 0.557 -15.591 1.00 44.66 76 ASP A O 1
ATOM 559 N N . TRP A 1 80 ? 63.416 -1.486 -15.584 1.00 39.47 77 TRP A N 1
ATOM 560 C CA . TRP A 1 80 ? 63.994 -1.951 -14.324 1.00 40.12 77 TRP A CA 1
ATOM 561 C C . TRP A 1 80 ? 65.493 -2.182 -14.471 1.00 44.84 77 TRP A C 1
ATOM 562 O O . TRP A 1 80 ? 66.286 -1.785 -13.612 1.00 40.43 77 TRP A O 1
ATOM 573 N N . ALA A 1 81 ? 65.882 -2.814 -15.574 1.00 42.66 78 ALA A N 1
ATOM 574 C CA . ALA A 1 81 ? 67.267 -3.228 -15.761 1.00 39.21 78 ALA A CA 1
ATOM 575 C C . ALA A 1 81 ? 68.177 -2.072 -16.175 1.00 37.66 78 ALA A C 1
ATOM 576 O O . ALA A 1 81 ? 69.349 -2.019 -15.797 1.00 38.38 78 ALA A O 1
ATOM 578 N N . VAL A 1 82 ? 67.633 -1.147 -16.953 1.00 39.34 79 VAL A N 1
ATOM 579 C CA . VAL A 1 82 ? 68.439 -0.108 -17.580 1.00 36.39 79 VAL A CA 1
ATOM 580 C C . VAL A 1 82 ? 67.789 1.259 -17.455 1.00 41.41 79 VAL A C 1
ATOM 581 O O . VAL A 1 82 ? 66.630 1.445 -17.836 1.00 42.50 79 VAL A O 1
ATOM 585 N N . GLN A 1 83 ? 68.535 2.210 -16.902 1.00 41.57 80 GLN A N 1
ATOM 586 C CA . GLN A 1 83 ? 68.125 3.607 -16.938 1.00 45.45 80 GLN A CA 1
ATOM 587 C C . GLN A 1 83 ? 68.942 4.291 -18.023 1.00 45.99 80 GLN A C 1
ATOM 588 O O . GLN A 1 83 ? 70.153 4.069 -18.133 1.00 47.18 80 GLN A O 1
ATOM 594 N N . GLY A 1 84 ? 68.283 5.109 -18.835 1.00 38.01 81 GLY A N 1
ATOM 595 C CA . GLY A 1 84 ? 68.969 5.759 -19.935 1.00 41.33 81 GLY A CA 1
ATOM 596 C C . GLY A 1 84 ? 68.740 5.053 -21.260 1.00 41.59 81 GLY A C 1
ATOM 597 O O . GLY A 1 84 ? 69.563 4.253 -21.709 1.00 35.62 81 GLY A O 1
ATOM 598 N N . TRP A 1 85 ? 67.607 5.360 -21.880 1.00 39.93 82 TRP A N 1
ATOM 599 C CA . TRP A 1 85 ? 67.237 4.784 -23.160 1.00 40.04 82 TRP A CA 1
ATOM 600 C C . TRP A 1 85 ? 67.059 5.873 -24.211 1.00 42.45 82 TRP A C 1
ATOM 601 O O . TRP A 1 85 ? 66.621 6.980 -23.903 1.00 38.58 82 TRP A O 1
ATOM 612 N N . ASN A 1 86 ? 67.385 5.541 -25.455 1.00 42.48 83 ASN A N 1
ATOM 613 C CA . ASN A 1 86 ? 66.997 6.352 -26.600 1.00 39.98 83 ASN A CA 1
ATOM 614 C C . ASN A 1 86 ? 65.782 5.738 -27.279 1.00 38.96 83 ASN A C 1
ATOM 615 O O . ASN A 1 86 ? 65.725 4.528 -27.495 1.00 44.46 83 ASN A O 1
ATOM 620 N N . VAL A 1 87 ? 64.802 6.571 -27.596 1.00 33.25 84 VAL A N 1
ATOM 621 C CA . VAL A 1 87 ? 63.665 6.135 -28.383 1.00 30.37 84 VAL A CA 1
ATOM 622 C C . VAL A 1 87 ? 63.824 6.723 -29.772 1.00 37.21 84 VAL A C 1
ATOM 623 O O . VAL A 1 87 ? 63.936 7.944 -29.918 1.00 38.58 84 VAL A O 1
ATOM 627 N N . LEU A 1 88 ? 63.853 5.861 -30.788 1.00 28.28 85 LEU A N 1
ATOM 628 C CA . LEU A 1 88 ? 64.080 6.311 -32.160 1.00 28.25 85 LEU A CA 1
ATOM 629 C C . LEU A 1 88 ? 62.905 6.043 -33.103 1.00 30.24 85 LEU A C 1
ATOM 630 O O . LEU A 1 88 ? 62.188 5.054 -32.958 1.00 28.32 85 LEU A O 1
ATOM 635 N N . GLN A 1 89 ? 62.723 6.935 -34.076 1.00 28.59 86 GLN A N 1
ATOM 636 C CA . GLN A 1 89 ? 61.829 6.662 -35.195 1.00 32.99 86 GLN A CA 1
ATOM 637 C C . GLN A 1 89 ? 62.620 5.920 -36.259 1.00 27.51 86 GLN A C 1
ATOM 638 O O . GLN A 1 89 ? 63.685 6.366 -36.677 1.00 30.02 86 GLN A O 1
ATOM 644 N N . ARG A 1 90 ? 62.120 4.768 -36.676 1.00 25.66 87 ARG A N 1
ATOM 645 C CA . ARG A 1 90 ? 62.838 3.966 -37.650 1.00 21.47 87 ARG A CA 1
ATOM 646 C C . ARG A 1 90 ? 62.988 4.691 -38.976 1.00 23.00 87 ARG A C 1
ATOM 647 O O . ARG A 1 90 ? 62.009 5.104 -39.596 1.00 18.77 87 ARG A O 1
ATOM 655 N N . GLU A 1 91 ? 64.223 4.833 -39.424 1.00 23.99 88 GLU A N 1
ATOM 656 C CA . GLU A 1 91 ? 64.457 5.352 -40.759 1.00 19.22 88 GLU A CA 1
ATOM 657 C C . GLU A 1 91 ? 65.249 4.318 -41.539 1.00 22.12 88 GLU A C 1
ATOM 658 O O . GLU A 1 91 ? 66.471 4.240 -41.424 1.00 26.24 88 GLU A O 1
ATOM 664 N N . SER A 1 92 ? 64.526 3.521 -42.324 1.00 15.03 89 SER A N 1
ATOM 665 C CA . SER A 1 92 ? 65.069 2.341 -42.980 1.00 18.47 89 SER A CA 1
ATOM 666 C C . SER A 1 92 ? 64.881 2.437 -44.494 1.00 18.96 89 SER A C 1
ATOM 667 O O . SER A 1 92 ? 63.851 2.918 -44.943 1.00 19.53 89 SER A O 1
ATOM 670 N N . TRP A 1 93 ? 65.858 1.970 -45.277 1.00 19.43 90 TRP A N 1
ATOM 671 C CA . TRP A 1 93 ? 65.835 2.157 -46.738 1.00 19.88 90 TRP A CA 1
ATOM 672 C C . TRP A 1 93 ? 66.279 0.913 -47.490 1.00 18.38 90 TRP A C 1
ATOM 673 O O . TRP A 1 93 ? 66.958 0.055 -46.934 1.00 20.01 90 TRP A O 1
ATOM 684 N N . VAL A 1 94 ? 65.925 0.826 -48.770 1.00 17.78 91 VAL A N 1
ATOM 685 C CA . VAL A 1 94 ? 66.406 -0.262 -49.611 1.00 14.00 91 VAL A CA 1
ATOM 686 C C . VAL A 1 94 ? 67.263 0.307 -50.753 1.00 20.46 91 VAL A C 1
ATOM 687 O O . VAL A 1 94 ? 66.811 1.182 -51.508 1.00 16.90 91 VAL A O 1
ATOM 691 N N . TRP A 1 95 ? 68.495 -0.175 -50.883 1.00 16.03 92 TRP A N 1
ATOM 692 C CA . TRP A 1 95 ? 69.363 0.282 -51.968 1.00 15.47 92 TRP A CA 1
ATOM 693 C C . TRP A 1 95 ? 69.145 -0.597 -53.180 1.00 21.54 92 TRP A C 1
ATOM 694 O O . TRP A 1 95 ? 69.559 -1.754 -53.201 1.00 17.04 92 TRP A O 1
ATOM 705 N N . VAL A 1 96 ? 68.483 -0.055 -54.196 1.00 17.72 93 VAL A N 1
ATOM 706 C CA . VAL A 1 96 ? 68.072 -0.892 -55.297 1.00 17.27 93 VAL A CA 1
ATOM 707 C C . VAL A 1 96 ? 67.838 -0.068 -56.564 1.00 22.25 93 VAL A C 1
ATOM 708 O O . VAL A 1 96 ? 67.268 1.021 -56.514 1.00 16.88 93 VAL A O 1
ATOM 712 N N . ARG A 1 97 ? 68.311 -0.589 -57.691 1.00 21.77 94 ARG A N 1
ATOM 713 C CA . ARG A 1 97 ? 68.249 0.123 -58.971 1.00 26.01 94 ARG A CA 1
ATOM 714 C C . ARG A 1 97 ? 68.741 1.563 -58.845 1.00 26.33 94 ARG A C 1
ATOM 715 O O . ARG A 1 97 ? 68.204 2.481 -59.480 1.00 19.04 94 ARG A O 1
ATOM 723 N N . GLY A 1 98 ? 69.754 1.755 -58.006 1.00 19.24 95 GLY A N 1
ATOM 724 C CA . GLY A 1 98 ? 70.406 3.053 -57.876 1.00 23.21 95 GLY A CA 1
ATOM 725 C C . GLY A 1 98 ? 69.636 4.094 -57.074 1.00 27.63 95 GLY A C 1
ATOM 726 O O . GLY A 1 98 ? 69.971 5.278 -57.100 1.00 26.51 95 GLY A O 1
ATOM 727 N N . ARG A 1 99 ? 68.603 3.657 -56.358 1.00 19.63 96 ARG A N 1
ATOM 728 C CA . ARG A 1 99 ? 67.794 4.570 -55.574 1.00 14.95 96 ARG A CA 1
ATOM 729 C C . ARG A 1 99 ? 67.693 4.084 -54.132 1.00 15.66 96 ARG A C 1
ATOM 730 O O . ARG A 1 99 ? 67.842 2.894 -53.860 1.00 17.74 96 ARG A O 1
ATOM 738 N N . TRP A 1 100 ? 67.458 5.021 -53.220 1.00 16.05 97 TRP A N 1
ATOM 739 C CA . TRP A 1 100 ? 67.083 4.713 -51.854 1.00 18.06 97 TRP A CA 1
ATOM 740 C C . TRP A 1 100 ? 65.554 4.633 -51.799 1.00 22.15 97 TRP A C 1
ATOM 741 O O . TRP A 1 100 ? 64.873 5.649 -51.825 1.00 22.26 97 TRP A O 1
ATOM 752 N N . VAL A 1 101 ? 65.020 3.420 -51.760 1.00 16.58 98 VAL A N 1
ATOM 753 C CA . VAL A 1 101 ? 63.583 3.208 -51.672 1.00 13.65 98 VAL A CA 1
ATOM 754 C C . VAL A 1 101 ? 63.180 3.047 -50.201 1.00 23.19 98 VAL A C 1
ATOM 755 O O . VAL A 1 101 ? 63.716 2.186 -49.500 1.00 19.58 98 VAL A O 1
ATOM 759 N N . PRO A 1 102 ? 62.243 3.875 -49.719 1.00 17.98 99 PRO A N 1
ATOM 760 C CA . PRO A 1 102 ? 61.811 3.741 -48.320 1.00 20.17 99 PRO A CA 1
ATOM 761 C C . PRO A 1 102 ? 61.260 2.345 -48.034 1.00 19.99 99 PRO A C 1
ATOM 762 O O . PRO A 1 102 ? 60.581 1.781 -48.885 1.00 17.52 99 PRO A O 1
ATOM 766 N N . TYR A 1 103 ? 61.579 1.791 -46.866 1.00 18.16 100 TYR A N 1
ATOM 767 C CA . TYR A 1 103 ? 61.004 0.525 -46.416 1.00 16.91 100 TYR A CA 1
ATOM 768 C C . TYR A 1 103 ? 59.515 0.726 -46.123 1.00 17.48 100 TYR A C 1
ATOM 769 O O . TYR A 1 103 ? 59.122 1.787 -45.639 1.00 16.58 100 TYR A O 1
ATOM 778 N N . PRO A 1 104 ? 58.675 -0.276 -46.411 1.00 16.35 101 PRO A N 1
ATOM 779 C CA . PRO A 1 104 ? 58.927 -1.527 -47.133 1.00 20.00 101 PRO A CA 1
ATOM 780 C C . PRO A 1 104 ? 58.979 -1.265 -48.633 1.00 22.89 101 PRO A C 1
ATOM 781 O O . PRO A 1 104 ? 58.240 -0.419 -49.152 1.00 20.02 101 PRO A O 1
ATOM 785 N N . PHE A 1 105 ? 59.855 -1.995 -49.310 1.00 16.36 102 PHE A N 1
ATOM 786 C CA . PHE A 1 105 ? 60.049 -1.851 -50.739 1.00 17.71 102 PHE A CA 1
ATOM 787 C C . PHE A 1 105 ? 58.728 -1.860 -51.509 1.00 20.74 102 PHE A C 1
ATOM 788 O O . PHE A 1 105 ? 58.466 -0.972 -52.326 1.00 17.23 102 PHE A O 1
ATOM 796 N N . GLN A 1 106 ? 57.909 -2.875 -51.240 1.00 17.06 103 GLN A N 1
ATOM 797 C CA . GLN A 1 106 ? 56.711 -3.147 -52.027 1.00 16.18 103 GLN A CA 1
ATOM 798 C C . GLN A 1 106 ? 55.691 -2.021 -51.941 1.00 23.34 103 GLN A C 1
ATOM 799 O O . GLN A 1 106 ? 54.886 -1.845 -52.854 1.00 22.74 103 GLN A O 1
ATOM 805 N N . ASN A 1 107 ? 55.731 -1.247 -50.860 1.00 19.63 104 ASN A N 1
ATOM 806 C CA . ASN A 1 107 ? 54.781 -0.144 -50.717 1.00 21.70 104 ASN A CA 1
ATOM 807 C C . ASN A 1 107 ? 55.268 1.160 -51.318 1.00 20.17 104 ASN A C 1
ATOM 808 O O . ASN A 1 107 ? 54.508 2.122 -51.404 1.00 23.68 104 ASN A O 1
ATOM 813 N N . ASN A 1 108 ? 56.531 1.193 -51.731 1.00 17.76 105 ASN A N 1
ATOM 814 C CA . ASN A 1 108 ? 57.154 2.446 -52.151 1.00 17.54 105 ASN A CA 1
ATOM 815 C C . ASN A 1 108 ? 57.805 2.400 -53.526 1.00 20.99 105 ASN A C 1
ATOM 816 O O . ASN A 1 108 ? 58.820 3.057 -53.761 1.00 21.65 105 ASN A O 1
ATOM 821 N N . ILE A 1 109 ? 57.209 1.640 -54.443 1.00 21.40 106 ILE A N 1
ATOM 822 C CA . ILE A 1 109 ? 57.783 1.465 -55.778 1.00 21.12 106 ILE A CA 1
ATOM 823 C C . ILE A 1 109 ? 57.867 2.762 -56.595 1.00 19.67 106 ILE A C 1
ATOM 824 O O . ILE A 1 109 ? 58.586 2.823 -57.591 1.00 21.06 106 ILE A O 1
ATOM 829 N N . HIS A 1 110 ? 57.146 3.797 -56.171 1.00 18.27 107 HIS A N 1
ATOM 830 C CA . HIS A 1 110 ? 57.242 5.101 -56.834 1.00 22.81 107 HIS A CA 1
ATOM 831 C C . HIS A 1 110 ? 58.641 5.707 -56.695 1.00 24.61 107 HIS A C 1
ATOM 832 O O . HIS A 1 110 ? 58.956 6.691 -57.344 1.00 23.17 107 HIS A O 1
ATOM 839 N N . ARG A 1 111 ? 59.471 5.141 -55.831 1.00 28.93 108 ARG A N 1
ATOM 840 C CA . ARG A 1 111 ? 60.830 5.653 -55.678 1.00 24.65 108 ARG A CA 1
ATOM 841 C C . ARG A 1 111 ? 61.831 4.923 -56.562 1.00 25.86 108 ARG A C 1
ATOM 842 O O . ARG A 1 111 ? 63.027 5.193 -56.478 1.00 26.12 108 ARG A O 1
ATOM 850 N N . LEU A 1 112 ? 61.346 3.995 -57.391 1.00 21.15 109 LEU A N 1
ATOM 851 C CA . LEU A 1 112 ? 62.192 3.292 -58.363 1.00 20.74 109 LEU A CA 1
ATOM 852 C C . LEU A 1 112 ? 62.347 4.162 -59.599 1.00 24.04 109 LEU A C 1
ATOM 853 O O . LEU A 1 112 ? 61.505 5.014 -59.856 1.00 20.56 109 LEU A O 1
ATOM 858 N N . PRO A 1 113 ? 63.407 3.935 -60.391 1.00 22.27 110 PRO A N 1
ATOM 859 C CA . PRO A 1 113 ? 63.460 4.645 -61.675 1.00 17.86 110 PRO A CA 1
ATOM 860 C C . PRO A 1 113 ? 62.203 4.326 -62.479 1.00 22.48 110 PRO A C 1
ATOM 861 O O . PRO A 1 113 ? 61.622 3.259 -62.294 1.00 21.08 110 PRO A O 1
ATOM 865 N N . GLU A 1 114 ? 61.792 5.247 -63.349 1.00 20.78 111 GLU A N 1
ATOM 866 C CA . GLU A 1 114 ? 60.540 5.139 -64.100 1.00 22.52 111 GLU A CA 1
ATOM 867 C C . GLU A 1 114 ? 60.282 3.753 -64.687 1.00 20.42 111 GLU A C 1
ATOM 868 O O . GLU A 1 114 ? 59.219 3.160 -64.476 1.00 24.26 111 GLU A O 1
ATOM 874 N N . GLN A 1 115 ? 61.248 3.245 -65.442 1.00 25.26 112 GLN A N 1
ATOM 875 C CA . GLN A 1 115 ? 61.092 1.952 -66.112 1.00 29.90 112 GLN A CA 1
ATOM 876 C C . GLN A 1 115 ? 60.762 0.814 -65.132 1.00 27.63 112 GLN A C 1
ATOM 877 O O . GLN A 1 115 ? 59.881 -0.005 -65.390 1.00 26.44 112 GLN A O 1
ATOM 883 N N . ASP A 1 116 ? 61.465 0.772 -64.003 1.00 23.64 113 ASP A N 1
ATOM 884 C CA . ASP A 1 116 ? 61.239 -0.278 -63.010 1.00 22.33 113 ASP A CA 1
ATOM 885 C C . ASP A 1 116 ? 59.934 -0.071 -62.270 1.00 23.16 113 ASP A C 1
ATOM 886 O O . ASP A 1 116 ? 59.230 -1.033 -61.949 1.00 23.86 113 ASP A O 1
ATOM 891 N N . ARG A 1 117 ? 59.600 1.186 -61.999 1.00 24.85 114 ARG A N 1
ATOM 892 C CA . ARG A 1 117 ? 58.345 1.463 -61.308 1.00 25.79 114 ARG A CA 1
ATOM 893 C C . ARG A 1 117 ? 57.184 1.008 -62.174 1.00 25.80 114 ARG A C 1
ATOM 894 O O . ARG A 1 117 ? 56.255 0.371 -61.687 1.00 23.86 114 ARG A O 1
ATOM 902 N N . LYS A 1 118 ? 57.247 1.331 -63.462 1.00 24.05 115 LYS A N 1
ATOM 903 C CA . LYS A 1 118 ? 56.169 0.981 -64.379 1.00 29.09 115 LYS A CA 1
ATOM 904 C C . LYS A 1 118 ? 56.039 -0.523 -64.419 1.00 26.49 115 LYS A C 1
ATOM 905 O O . LYS A 1 118 ? 54.947 -1.065 -64.292 1.00 29.10 115 LYS A O 1
ATOM 910 N N . ARG A 1 119 ? 57.169 -1.202 -64.562 1.00 22.61 116 ARG A N 1
ATOM 911 C CA . ARG A 1 119 ? 57.156 -2.653 -64.556 1.00 24.20 116 ARG A CA 1
ATOM 912 C C . ARG A 1 119 ? 56.535 -3.210 -63.274 1.00 27.84 116 ARG A C 1
ATOM 913 O O . ARG A 1 119 ? 55.691 -4.099 -63.323 1.00 26.42 116 ARG A O 1
ATOM 921 N N . CYS A 1 120 ? 56.950 -2.682 -62.125 1.00 22.80 117 CYS A N 1
ATOM 922 C CA . CYS A 1 120 ? 56.394 -3.136 -60.851 1.00 24.59 117 CYS A CA 1
ATOM 923 C C . CYS A 1 120 ? 54.890 -2.912 -60.754 1.00 24.75 117 CYS A C 1
ATOM 924 O O . CYS A 1 120 ? 54.152 -3.781 -60.282 1.00 24.20 117 CYS A O 1
ATOM 927 N N . LEU A 1 121 ? 54.439 -1.741 -61.190 1.00 20.11 118 LEU A N 1
ATOM 928 C CA . LEU A 1 121 ? 53.024 -1.427 -61.150 1.00 23.57 118 LEU A CA 1
ATOM 929 C C . LEU A 1 121 ? 52.259 -2.317 -62.126 1.00 26.21 118 LEU A C 1
ATOM 930 O O . LEU A 1 121 ? 51.223 -2.879 -61.771 1.00 26.48 118 LEU A O 1
ATOM 935 N N . ASP A 1 122 ? 52.768 -2.432 -63.354 1.00 25.88 119 ASP A N 1
ATOM 936 C CA . ASP A 1 122 ? 52.104 -3.245 -64.381 1.00 33.61 119 ASP A CA 1
ATOM 937 C C . ASP A 1 122 ? 51.973 -4.713 -63.972 1.00 33.80 119 ASP A C 1
ATOM 938 O O . ASP A 1 122 ? 50.924 -5.324 -64.181 1.00 28.83 119 ASP A O 1
ATOM 943 N N . GLU A 1 123 ? 53.025 -5.273 -63.373 1.00 24.73 120 GLU A N 1
ATOM 944 C CA . GLU A 1 123 ? 52.985 -6.682 -62.996 1.00 25.41 120 GLU A CA 1
ATOM 945 C C . GLU A 1 123 ? 52.064 -6.907 -61.802 1.00 24.81 120 GLU A C 1
ATOM 946 O O . GLU A 1 123 ? 51.450 -7.960 -61.684 1.00 29.89 120 GLU A O 1
ATOM 952 N N . LEU A 1 124 ? 51.958 -5.900 -60.938 1.00 26.39 121 LEU A N 1
ATOM 953 C CA . LEU A 1 124 ? 51.035 -5.938 -59.810 1.00 27.14 121 LEU A CA 1
ATOM 954 C C . LEU A 1 124 ? 49.591 -5.939 -60.317 1.00 22.31 121 LEU A C 1
ATOM 955 O O . LEU A 1 124 ? 48.766 -6.711 -59.851 1.00 27.76 121 LEU A O 1
ATOM 960 N N . VAL A 1 125 ? 49.299 -5.063 -61.270 1.00 26.35 122 VAL A N 1
ATOM 961 C CA . VAL A 1 125 ? 48.009 -5.079 -61.953 1.00 30.40 122 VAL A CA 1
ATOM 962 C C . VAL A 1 125 ? 47.740 -6.459 -62.580 1.00 33.20 122 VAL A C 1
ATOM 963 O O . VAL A 1 125 ? 46.651 -7.024 -62.429 1.00 37.06 122 VAL A O 1
ATOM 967 N N . ARG A 1 126 ? 48.734 -7.000 -63.279 1.00 33.56 123 ARG A N 1
ATOM 968 C CA . ARG A 1 126 ? 48.609 -8.332 -63.883 1.00 35.17 123 ARG A CA 1
ATOM 969 C C . ARG A 1 126 ? 48.331 -9.448 -62.864 1.00 34.11 123 ARG A C 1
ATOM 970 O O . ARG A 1 126 ? 47.423 -10.246 -63.067 1.00 32.11 123 ARG A O 1
ATOM 975 N N . SER A 1 127 ? 49.086 -9.507 -61.765 1.00 29.79 124 SER A N 1
ATOM 976 C CA . SER A 1 127 ? 48.889 -10.600 -60.811 1.00 32.44 124 SER A CA 1
ATOM 977 C C . SER A 1 127 ? 47.586 -10.419 -60.045 1.00 30.02 124 SER A C 1
ATOM 978 O O . SER A 1 127 ? 46.989 -11.385 -59.585 1.00 29.91 124 SER A O 1
ATOM 981 N N . HIS A 1 128 ? 47.132 -9.178 -59.927 1.00 29.87 125 HIS A N 1
ATOM 982 C CA . HIS A 1 128 ? 45.809 -8.936 -59.372 1.00 45.06 125 HIS A CA 1
ATOM 983 C C . HIS A 1 128 ? 44.719 -9.543 -60.254 1.00 43.47 125 HIS A C 1
ATOM 984 O O . HIS A 1 128 ? 43.682 -9.966 -59.748 1.00 42.25 125 HIS A O 1
ATOM 991 N N . ALA A 1 129 ? 44.974 -9.584 -61.566 1.00 41.11 126 ALA A N 1
ATOM 992 C CA . ALA A 1 129 ? 44.037 -10.133 -62.561 1.00 45.37 126 ALA A CA 1
ATOM 993 C C . ALA A 1 129 ? 43.996 -11.667 -62.592 1.00 50.48 126 ALA A C 1
ATOM 994 O O . ALA A 1 129 ? 43.082 -12.261 -63.170 1.00 49.06 126 ALA A O 1
ATOM 996 N N . ARG A 1 130 ? 44.993 -12.300 -61.983 1.00 47.39 127 ARG A N 1
ATOM 997 C CA . ARG A 1 130 ? 45.095 -13.749 -61.992 1.00 39.33 127 ARG A CA 1
ATOM 998 C C . ARG A 1 130 ? 44.617 -14.308 -60.663 1.00 42.68 127 ARG A C 1
ATOM 999 O O . ARG A 1 130 ? 45.128 -13.925 -59.614 1.00 52.05 127 ARG A O 1
ATOM 1007 N N . THR A 1 131 ? 43.637 -15.210 -60.709 1.00 41.89 128 THR A N 1
ATOM 1008 C CA . THR A 1 131 ? 43.166 -15.896 -59.502 1.00 41.97 128 THR A CA 1
ATOM 1009 C C . THR A 1 131 ? 43.319 -17.426 -59.571 1.00 38.19 128 THR A C 1
ATOM 1010 O O . THR A 1 131 ? 43.400 -18.004 -60.651 1.00 33.46 128 THR A O 1
ATOM 1014 N N . TYR A 1 132 ? 43.354 -18.068 -58.406 1.00 40.01 129 TYR A N 1
ATOM 1015 C CA . TYR A 1 132 ? 43.791 -19.459 -58.297 1.00 39.01 129 TYR A CA 1
ATOM 1016 C C . TYR A 1 132 ? 42.896 -20.287 -57.376 1.00 43.38 129 TYR A C 1
ATOM 1017 O O . TYR A 1 132 ? 42.418 -19.802 -56.351 1.00 43.89 129 TYR A O 1
ATOM 1026 N N . THR A 1 133 ? 42.704 -21.552 -57.734 1.00 36.63 130 THR A N 1
ATOM 1027 C CA . THR A 1 133 ? 41.840 -22.453 -56.977 1.00 33.77 130 THR A CA 1
ATOM 1028 C C . THR A 1 133 ? 42.383 -22.788 -55.582 1.00 35.80 130 THR A C 1
ATOM 1029 O O . THR A 1 133 ? 41.618 -22.957 -54.641 1.00 39.27 130 THR A O 1
ATOM 1033 N N . GLU A 1 134 ? 43.701 -22.891 -55.455 1.00 30.13 131 GLU A N 1
ATOM 1034 C CA . GLU A 1 134 ? 44.327 -23.253 -54.190 1.00 29.15 131 GLU A CA 1
ATOM 1035 C C . GLU A 1 134 ? 45.256 -22.141 -53.706 1.00 32.33 131 GLU A C 1
ATOM 1036 O O . GLU A 1 134 ? 45.777 -21.381 -54.511 1.00 33.08 131 GLU A O 1
ATOM 1042 N N . PRO A 1 135 ? 45.479 -22.061 -52.387 1.00 31.99 132 PRO A N 1
ATOM 1043 C CA . PRO A 1 135 ? 46.439 -21.111 -51.815 1.00 32.58 132 PRO A CA 1
ATOM 1044 C C . PRO A 1 135 ? 47.857 -21.457 -52.252 1.00 31.02 132 PRO A C 1
ATOM 1045 O O . PRO A 1 135 ? 48.103 -22.594 -52.630 1.00 27.97 132 PRO A O 1
ATOM 1049 N N . PRO A 1 136 ? 48.785 -20.493 -52.183 1.00 29.63 133 PRO A N 1
ATOM 1050 C CA . PRO A 1 136 ? 50.190 -20.811 -52.469 1.00 26.61 133 PRO A CA 1
ATOM 1051 C C . PRO A 1 136 ? 50.738 -21.891 -51.536 1.00 30.12 133 PRO A C 1
ATOM 1052 O O . PRO A 1 136 ? 50.379 -21.937 -50.351 1.00 33.22 133 PRO A O 1
ATOM 1056 N N . ASN A 1 137 ? 51.608 -22.745 -52.071 1.00 25.25 134 ASN A N 1
ATOM 1057 C CA . ASN A 1 137 ? 52.204 -23.841 -51.304 1.00 21.64 134 ASN A CA 1
ATOM 1058 C C . ASN A 1 137 ? 53.476 -23.445 -50.585 1.00 20.36 134 ASN A C 1
ATOM 1059 O O . ASN A 1 137 ? 53.974 -24.191 -49.735 1.00 23.62 134 ASN A O 1
ATOM 1064 N N . ASN A 1 138 ? 54.019 -22.286 -50.948 1.00 21.27 135 ASN A N 1
ATOM 1065 C CA . ASN A 1 138 ? 55.278 -21.834 -50.377 1.00 21.00 135 ASN A CA 1
ATOM 1066 C C . ASN A 1 138 ? 55.460 -20.313 -50.488 1.00 21.20 135 ASN A C 1
ATOM 1067 O O . ASN A 1 138 ? 54.712 -19.635 -51.197 1.00 25.27 135 ASN A O 1
ATOM 1072 N N . PHE A 1 139 ? 56.460 -19.794 -49.785 1.00 20.10 136 PHE A N 1
ATOM 1073 C CA . PHE A 1 139 ? 56.676 -18.354 -49.663 1.00 17.98 136 PHE A CA 1
ATOM 1074 C C . PHE A 1 139 ? 56.876 -17.671 -51.023 1.00 19.80 136 PHE A C 1
ATOM 1075 O O . PHE A 1 139 ? 56.261 -16.636 -51.298 1.00 23.26 136 PHE A O 1
ATOM 1083 N N . GLU A 1 140 ? 57.681 -18.265 -51.901 1.00 23.01 137 GLU A N 1
ATOM 1084 C CA . GLU A 1 140 ? 57.898 -17.671 -53.228 1.00 18.85 137 GLU A CA 1
ATOM 1085 C C . GLU A 1 140 ? 56.614 -17.590 -54.052 1.00 23.35 137 GLU A C 1
ATOM 1086 O O . GLU A 1 140 ? 56.336 -16.574 -54.691 1.00 20.95 137 GLU A O 1
ATOM 1092 N N . GLU A 1 141 ? 55.837 -18.665 -54.035 1.00 23.14 138 GLU A N 1
ATOM 1093 C CA . GLU A 1 141 ? 54.566 -18.691 -54.747 1.00 24.62 138 GLU A CA 1
ATOM 1094 C C . GLU A 1 141 ? 53.679 -17.615 -54.145 1.00 23.11 138 GLU A C 1
ATOM 1095 O O . GLU A 1 141 ? 53.014 -16.878 -54.861 1.00 21.79 138 GLU A O 1
ATOM 1101 N N . SER A 1 142 ? 53.695 -17.516 -52.816 1.00 14.07 139 SER A N 1
ATOM 1102 C CA . SER A 1 142 ? 52.918 -16.489 -52.133 1.00 23.04 139 SER A CA 1
ATOM 1103 C C . SER A 1 142 ? 53.304 -15.066 -52.568 1.00 21.99 139 SER A C 1
ATOM 1104 O O . SER A 1 142 ? 52.448 -14.281 -52.974 1.00 17.87 139 SER A O 1
ATOM 1107 N N . PHE A 1 143 ? 54.581 -14.712 -52.474 1.00 23.29 140 PHE A N 1
ATOM 1108 C CA . PHE A 1 143 ? 54.928 -13.313 -52.740 1.00 24.32 140 PHE A CA 1
ATOM 1109 C C . PHE A 1 143 ? 54.864 -12.965 -54.224 1.00 27.86 140 PHE A C 1
ATOM 1110 O O . PHE A 1 143 ? 54.642 -11.814 -54.589 1.00 27.46 140 PHE A O 1
ATOM 1118 N N . THR A 1 144 ? 55.027 -13.971 -55.074 1.00 25.01 141 THR A N 1
ATOM 1119 C CA . THR A 1 144 ? 54.888 -13.774 -56.513 1.00 22.34 141 THR A CA 1
ATOM 1120 C C . THR A 1 144 ? 53.429 -13.462 -56.863 1.00 22.00 141 THR A C 1
ATOM 1121 O O . THR A 1 144 ? 53.138 -12.517 -57.591 1.00 21.98 141 THR A O 1
ATOM 1125 N N . ARG A 1 145 ? 52.508 -14.241 -56.318 1.00 22.81 142 ARG A N 1
ATOM 1126 C CA . ARG A 1 145 ? 51.090 -13.980 -56.535 1.00 26.98 142 ARG A CA 1
ATOM 1127 C C . ARG A 1 145 ? 50.645 -12.677 -55.892 1.00 23.97 142 ARG A C 1
ATOM 1128 O O . ARG A 1 145 ? 49.811 -11.976 -56.439 1.00 27.18 142 ARG A O 1
ATOM 1136 N N . GLN A 1 146 ? 51.175 -12.374 -54.713 1.00 25.11 143 GLN A N 1
ATOM 1137 C CA . GLN A 1 146 ? 50.729 -11.192 -53.978 1.00 28.54 143 GLN A CA 1
ATOM 1138 C C . GLN A 1 146 ? 51.256 -9.886 -54.585 1.00 26.90 143 GLN A C 1
ATOM 1139 O O . GLN A 1 146 ? 50.518 -8.913 -54.708 1.00 28.91 143 GLN A O 1
ATOM 1145 N N . PHE A 1 147 ? 52.524 -9.865 -54.978 1.00 23.03 144 PHE A N 1
ATOM 1146 C CA . PHE A 1 147 ? 53.130 -8.609 -55.413 1.00 20.35 144 PHE A CA 1
ATOM 1147 C C . PHE A 1 147 ? 53.404 -8.516 -56.904 1.00 20.54 144 PHE A C 1
ATOM 1148 O O . PHE A 1 147 ? 53.728 -7.435 -57.416 1.00 19.83 144 PHE A O 1
ATOM 1156 N N . GLY A 1 148 ? 53.286 -9.640 -57.603 1.00 21.63 145 GLY A N 1
ATOM 1157 C CA . GLY A 1 148 ? 53.535 -9.649 -59.032 1.00 23.09 145 GLY A CA 1
ATOM 1158 C C . GLY A 1 148 ? 55.004 -9.844 -59.340 1.00 24.88 145 GLY A C 1
ATOM 1159 O O . GLY A 1 148 ? 55.858 -9.728 -58.455 1.00 20.51 145 GLY A O 1
ATOM 1160 N N . GLU A 1 149 ? 55.286 -10.125 -60.609 1.00 24.82 146 GLU A N 1
ATOM 1161 C CA . GLU A 1 149 ? 56.618 -10.504 -61.073 1.00 24.94 146 GLU A CA 1
ATOM 1162 C C . GLU A 1 149 ? 57.654 -9.375 -61.013 1.00 27.49 146 GLU A C 1
ATOM 1163 O O . GLU A 1 149 ? 58.857 -9.628 -60.884 1.00 25.05 146 GLU A O 1
ATOM 1169 N N . GLY A 1 150 ? 57.196 -8.132 -61.113 1.00 25.57 147 GLY A N 1
ATOM 1170 C CA . GLY A 1 150 ? 58.102 -7.002 -61.026 1.00 23.60 147 GLY A CA 1
ATOM 1171 C C . GLY A 1 150 ? 58.735 -6.883 -59.649 1.00 24.45 147 GLY A C 1
ATOM 1172 O O . GLY A 1 150 ? 59.962 -6.795 -59.508 1.00 21.64 147 GLY A O 1
ATOM 1173 N N . ILE A 1 151 ? 57.888 -6.870 -58.629 1.00 19.66 148 ILE A N 1
ATOM 1174 C CA . ILE A 1 151 ? 58.351 -6.716 -57.260 1.00 16.58 148 ILE A CA 1
ATOM 1175 C C . ILE A 1 151 ? 59.089 -7.978 -56.815 1.00 24.48 148 ILE A C 1
ATOM 1176 O O . ILE A 1 151 ? 60.043 -7.905 -56.049 1.00 25.10 148 ILE A O 1
ATOM 1181 N N . ALA A 1 152 ? 58.663 -9.129 -57.332 1.00 23.04 149 ALA A N 1
ATOM 1182 C CA . ALA A 1 152 ? 59.318 -10.401 -57.042 1.00 21.44 149 ALA A CA 1
ATOM 1183 C C . ALA A 1 152 ? 60.751 -10.446 -57.573 1.00 27.58 149 ALA A C 1
ATOM 1184 O O . ALA A 1 152 ? 61.675 -10.869 -56.872 1.00 24.89 149 ALA A O 1
ATOM 1186 N N . ASP A 1 153 ? 60.926 -10.011 -58.816 1.00 17.49 150 ASP A N 1
ATOM 1187 C CA . ASP A 1 153 ? 62.203 -10.131 -59.503 1.00 17.67 150 ASP A CA 1
ATOM 1188 C C . ASP A 1 153 ? 63.188 -9.089 -59.007 1.00 20.74 150 ASP A C 1
ATOM 1189 O O . ASP A 1 153 ? 64.379 -9.365 -58.854 1.00 21.09 150 ASP A O 1
ATOM 1194 N N . ILE A 1 154 ? 62.681 -7.886 -58.765 1.00 17.89 151 ILE A N 1
ATOM 1195 C CA . ILE A 1 154 ? 63.525 -6.778 -58.351 1.00 19.56 151 ILE A CA 1
ATOM 1196 C C . ILE A 1 154 ? 63.877 -6.839 -56.878 1.00 22.89 151 ILE A C 1
ATOM 1197 O O . ILE A 1 154 ? 64.983 -6.476 -56.485 1.00 28.80 151 ILE A O 1
ATOM 1202 N N . PHE A 1 155 ? 62.946 -7.294 -56.049 1.00 17.62 152 PHE A N 1
ATOM 1203 C CA . PHE A 1 155 ? 63.217 -7.321 -54.615 1.00 16.01 152 PHE A CA 1
ATOM 1204 C C . PHE A 1 155 ? 63.009 -8.671 -53.905 1.00 17.59 152 PHE A C 1
ATOM 1205 O O . PHE A 1 155 ? 63.932 -9.192 -53.296 1.00 22.14 152 PHE A O 1
ATOM 1213 N N . MET A 1 156 ? 61.802 -9.226 -53.978 1.00 17.29 153 MET A N 1
ATOM 1214 C CA . MET A 1 156 ? 61.438 -10.334 -53.102 1.00 20.53 153 MET A CA 1
ATOM 1215 C C . MET A 1 156 ? 62.325 -11.548 -53.267 1.00 20.72 153 MET A C 1
ATOM 1216 O O . MET A 1 156 ? 62.804 -12.122 -52.283 1.00 17.42 153 MET A O 1
ATOM 1221 N N . ARG A 1 157 ? 62.546 -11.947 -54.511 1.00 13.84 154 ARG A N 1
ATOM 1222 C CA . ARG A 1 157 ? 63.286 -13.164 -54.757 1.00 21.12 154 ARG A CA 1
ATOM 1223 C C . ARG A 1 157 ? 64.753 -12.984 -54.386 1.00 18.63 154 ARG A C 1
ATOM 1224 O O . ARG A 1 157 ? 65.302 -13.774 -53.625 1.00 21.63 154 ARG A O 1
ATOM 1232 N N . PRO A 1 158 ? 65.399 -11.943 -54.927 1.00 19.42 155 PRO A N 1
ATOM 1233 C CA . PRO A 1 158 ? 66.822 -11.822 -54.594 1.00 18.40 155 PRO A CA 1
ATOM 1234 C C . PRO A 1 158 ? 67.042 -11.411 -53.140 1.00 18.29 155 PRO A C 1
ATOM 1235 O O . PRO A 1 158 ? 67.981 -11.927 -52.523 1.00 18.72 155 PRO A O 1
ATOM 1239 N N . TYR A 1 159 ? 66.206 -10.537 -52.579 1.00 15.89 156 TYR A N 1
ATOM 1240 C CA . TYR A 1 159 ? 66.449 -10.157 -51.183 1.00 14.76 156 TYR A CA 1
ATOM 1241 C C . TYR A 1 159 ? 66.245 -11.350 -50.246 1.00 18.62 156 TYR A C 1
ATOM 1242 O O . TYR A 1 159 ? 67.047 -11.595 -49.341 1.00 18.56 156 TYR A O 1
ATOM 1251 N N . ASN A 1 160 ? 65.174 -12.100 -50.460 1.00 16.28 157 ASN A N 1
ATOM 1252 C CA . ASN A 1 160 ? 64.907 -13.221 -49.566 1.00 18.54 157 ASN A CA 1
ATOM 1253 C C . ASN A 1 160 ? 65.969 -14.319 -49.588 1.00 17.93 157 ASN A C 1
ATOM 1254 O O . ASN A 1 160 ? 66.378 -14.801 -48.533 1.00 16.46 157 ASN A O 1
ATOM 1259 N N . PHE A 1 161 ? 66.477 -14.675 -50.763 1.00 17.82 158 PHE A N 1
ATOM 1260 C CA . PHE A 1 161 ? 67.574 -15.634 -50.766 1.00 18.58 158 PHE A CA 1
ATOM 1261 C C . PHE A 1 161 ? 68.788 -15.043 -50.060 1.00 16.99 158 PHE A C 1
ATOM 1262 O O . PHE A 1 161 ? 69.503 -15.739 -49.329 1.00 16.99 158 PHE A O 1
ATOM 1270 N N . LYS A 1 162 ? 69.008 -13.749 -50.268 1.00 16.15 159 LYS A N 1
ATOM 1271 C CA . LYS A 1 162 ? 70.171 -13.079 -49.689 1.00 17.68 159 LYS A CA 1
ATOM 1272 C C . LYS A 1 162 ? 70.161 -13.043 -48.158 1.00 19.52 159 LYS A C 1
ATOM 1273 O O . LYS A 1 162 ? 71.217 -13.122 -47.528 1.00 17.90 159 LYS A O 1
ATOM 1279 N N . VAL A 1 163 ? 68.988 -12.923 -47.546 1.00 15.37 160 VAL A N 1
ATOM 1280 C CA . VAL A 1 163 ? 68.958 -12.931 -46.088 1.00 15.25 160 VAL A CA 1
ATOM 1281 C C . VAL A 1 163 ? 68.813 -14.349 -45.519 1.00 19.26 160 VAL A C 1
ATOM 1282 O O . VAL A 1 163 ? 69.561 -14.745 -44.624 1.00 15.73 160 VAL A O 1
ATOM 1286 N N . TRP A 1 164 ? 67.881 -15.122 -46.066 1.00 15.63 161 TRP A N 1
ATOM 1287 C CA . TRP A 1 164 ? 67.584 -16.441 -45.516 1.00 17.00 161 TRP A CA 1
ATOM 1288 C C . TRP A 1 164 ? 68.611 -17.501 -45.872 1.00 18.17 161 TRP A C 1
ATOM 1289 O O . TRP A 1 164 ? 68.723 -18.494 -45.174 1.00 15.35 161 TRP A O 1
ATOM 1300 N N . ALA A 1 165 ? 69.362 -17.287 -46.951 1.00 13.30 162 ALA A N 1
ATOM 1301 C CA . ALA A 1 165 ? 70.319 -18.289 -47.434 1.00 15.65 162 ALA A CA 1
ATOM 1302 C C . ALA A 1 165 ? 69.635 -19.623 -47.730 1.00 15.82 162 ALA A C 1
ATOM 1303 O O . ALA A 1 165 ? 70.282 -20.670 -47.734 1.00 14.53 162 ALA A O 1
ATOM 1305 N N . VAL A 1 166 ? 68.330 -19.576 -47.974 1.00 15.77 163 VAL A N 1
ATOM 1306 C CA . VAL A 1 166 ? 67.562 -20.751 -48.341 1.00 10.98 163 VAL A CA 1
ATOM 1307 C C . VAL A 1 166 ? 66.620 -20.298 -49.455 1.00 18.24 163 VAL A C 1
ATOM 1308 O O . VAL A 1 166 ? 66.086 -19.210 -49.381 1.00 17.07 163 VAL A O 1
ATOM 1312 N N . PRO A 1 167 ? 66.430 -21.114 -50.507 1.00 15.20 164 PRO A N 1
ATOM 1313 C CA . PRO A 1 167 ? 65.497 -20.650 -51.541 1.00 13.95 164 PRO A CA 1
ATOM 1314 C C . PRO A 1 167 ? 64.091 -20.479 -50.954 1.00 17.06 164 PRO A C 1
ATOM 1315 O O . PRO A 1 167 ? 63.585 -21.376 -50.294 1.00 20.62 164 PRO A O 1
ATOM 1319 N N . PRO A 1 168 ? 63.462 -19.326 -51.186 1.00 15.75 165 PRO A N 1
ATOM 1320 C CA . PRO A 1 168 ? 62.167 -19.025 -50.557 1.00 18.15 165 PRO A CA 1
ATOM 1321 C C . PRO A 1 168 ? 61.051 -20.009 -50.958 1.00 26.20 165 PRO A C 1
ATOM 1322 O O . PRO A 1 168 ? 60.023 -20.087 -50.278 1.00 20.72 165 PRO A O 1
ATOM 1326 N N . CYS A 1 169 ? 61.249 -20.751 -52.042 1.00 17.40 166 CYS A N 1
ATOM 1327 C CA . CYS A 1 169 ? 60.286 -21.786 -52.423 1.00 16.70 166 CYS A CA 1
ATOM 1328 C C . CYS A 1 169 ? 60.333 -22.982 -51.465 1.00 18.49 166 CYS A C 1
ATOM 1329 O O . CYS A 1 169 ? 59.504 -23.884 -51.553 1.00 21.74 166 CYS A O 1
ATOM 1332 N N . LEU A 1 170 ? 61.282 -22.972 -50.530 1.00 13.65 167 LEU A N 1
ATOM 1333 C CA . LEU A 1 170 ? 61.353 -24.020 -49.525 1.00 14.67 167 LEU A CA 1
ATOM 1334 C C . LEU A 1 170 ? 60.816 -23.524 -48.191 1.00 20.82 167 LEU A C 1
ATOM 1335 O O . LEU A 1 170 ? 60.907 -24.215 -47.191 1.00 19.15 167 LEU A O 1
ATOM 1340 N N . MET A 1 171 ? 60.249 -22.324 -48.180 1.00 17.86 168 MET A N 1
ATOM 1341 C CA . MET A 1 171 ? 59.751 -21.737 -46.935 1.00 18.40 168 MET A CA 1
ATOM 1342 C C . MET A 1 171 ? 58.229 -21.702 -46.888 1.00 20.68 168 MET A C 1
ATOM 1343 O O . MET A 1 171 ? 57.568 -21.541 -47.923 1.00 21.57 168 MET A O 1
ATOM 1348 N N . SER A 1 172 ? 57.684 -21.854 -45.682 1.00 17.82 169 SER A N 1
ATOM 1349 C CA . SER A 1 172 ? 56.244 -21.783 -45.447 1.00 19.43 169 SER A CA 1
ATOM 1350 C C . SER A 1 172 ? 55.764 -20.329 -45.585 1.00 25.21 169 SER A C 1
ATOM 1351 O O . SER A 1 172 ? 56.566 -19.407 -45.819 1.00 18.81 169 SER A O 1
ATOM 1354 N N . THR A 1 173 ? 54.463 -20.124 -45.420 1.00 21.93 170 THR A N 1
ATOM 1355 C CA . THR A 1 173 ? 53.867 -18.833 -45.737 1.00 29.93 170 THR A CA 1
ATOM 1356 C C . THR A 1 173 ? 53.152 -18.178 -44.577 1.00 32.30 170 THR A C 1
ATOM 1357 O O . THR A 1 173 ? 52.495 -17.162 -44.770 1.00 37.62 170 THR A O 1
ATOM 1361 N N . GLU A 1 174 ? 53.265 -18.750 -43.383 1.00 27.91 171 GLU A N 1
ATOM 1362 C CA . GLU A 1 174 ? 52.412 -18.345 -42.270 1.00 44.38 171 GLU A CA 1
ATOM 1363 C C . GLU A 1 174 ? 53.136 -17.561 -41.184 1.00 41.12 171 GLU A C 1
ATOM 1364 O O . GLU A 1 174 ? 52.551 -17.249 -40.152 1.00 46.42 171 GLU A O 1
ATOM 1370 N N . TRP A 1 175 ? 54.405 -17.257 -41.411 1.00 26.28 172 TRP A N 1
ATOM 1371 C CA . TRP A 1 175 ? 55.213 -16.557 -40.431 1.00 21.60 172 TRP A CA 1
ATOM 1372 C C . TRP A 1 175 ? 55.216 -15.069 -40.730 1.00 24.32 172 TRP A C 1
ATOM 1373 O O . TRP A 1 175 ? 55.846 -14.299 -40.005 1.00 22.44 172 TRP A O 1
ATOM 1384 N N . VAL A 1 176 ? 54.526 -14.666 -41.803 1.00 25.23 173 VAL A N 1
ATOM 1385 C CA . VAL A 1 176 ? 54.766 -13.352 -42.412 1.00 23.76 173 VAL A CA 1
ATOM 1386 C C . VAL A 1 176 ? 54.000 -12.169 -41.813 1.00 26.30 173 VAL A C 1
ATOM 1387 O O . VAL A 1 176 ? 54.262 -11.009 -42.170 1.00 22.61 173 VAL A O 1
ATOM 1391 N N . GLU A 1 177 ? 53.066 -12.450 -40.912 1.00 24.23 174 GLU A N 1
ATOM 1392 C CA . GLU A 1 177 ? 52.076 -11.448 -40.494 1.00 29.02 174 GLU A CA 1
ATOM 1393 C C . GLU A 1 177 ? 52.686 -10.089 -40.156 1.00 30.21 174 GLU A C 1
ATOM 1394 O O . GLU A 1 177 ? 52.269 -9.063 -40.689 1.00 28.83 174 GLU A O 1
ATOM 1400 N N . GLU A 1 178 ? 53.687 -10.084 -39.286 1.00 22.29 175 GLU A N 1
ATOM 1401 C CA . GLU A 1 178 ? 54.315 -8.833 -38.890 1.00 29.39 175 GLU A CA 1
ATOM 1402 C C . GLU A 1 178 ? 55.619 -8.549 -39.636 1.00 28.09 175 GLU A C 1
ATOM 1403 O O . GLU A 1 178 ? 56.353 -7.641 -39.269 1.00 29.32 175 GLU A O 1
ATOM 1409 N N . ARG A 1 179 ? 55.909 -9.317 -40.681 1.00 23.35 176 ARG A N 1
ATOM 1410 C CA . ARG A 1 179 ? 57.185 -9.163 -41.380 1.00 21.37 176 ARG A CA 1
ATOM 1411 C C . ARG A 1 179 ? 57.026 -8.683 -42.826 1.00 24.04 176 ARG A C 1
ATOM 1412 O O . ARG A 1 179 ? 57.810 -7.870 -43.301 1.00 23.45 176 ARG A O 1
ATOM 1420 N N . VAL A 1 180 ? 56.000 -9.170 -43.514 1.00 25.25 177 VAL A N 1
ATOM 1421 C CA . VAL A 1 180 ? 55.812 -8.866 -44.927 1.00 18.81 177 VAL A CA 1
ATOM 1422 C C . VAL A 1 180 ? 54.548 -8.036 -45.137 1.00 25.43 177 VAL A C 1
ATOM 1423 O O . VAL A 1 180 ? 53.432 -8.535 -44.997 1.00 27.74 177 VAL A O 1
ATOM 1427 N N . ALA A 1 181 ? 54.734 -6.762 -45.465 1.00 20.43 178 ALA A N 1
ATOM 1428 C CA . ALA A 1 181 ? 53.629 -5.827 -45.555 1.00 20.96 178 ALA A CA 1
ATOM 1429 C C . ALA A 1 181 ? 52.854 -6.055 -46.848 1.00 26.46 178 ALA A C 1
ATOM 1430 O O . ALA A 1 181 ? 53.454 -6.309 -47.899 1.00 25.57 178 ALA A O 1
ATOM 1432 N N . PRO A 1 182 ? 51.518 -5.950 -46.778 1.00 22.46 179 PRO A N 1
ATOM 1433 C CA . PRO A 1 182 ? 50.655 -6.067 -47.962 1.00 19.88 179 PRO A CA 1
ATOM 1434 C C . PRO A 1 182 ? 50.673 -4.772 -48.759 1.00 20.17 179 PRO A C 1
ATOM 1435 O O . PRO A 1 182 ? 51.121 -3.740 -48.248 1.00 24.02 179 PRO A O 1
ATOM 1439 N N . VAL A 1 183 ? 50.202 -4.822 -49.999 1.00 21.86 180 VAL A N 1
ATOM 1440 C CA . VAL A 1 183 ? 50.071 -3.617 -50.810 1.00 24.32 180 VAL A CA 1
ATOM 1441 C C . VAL A 1 183 ? 48.631 -3.397 -51.188 1.00 31.70 180 VAL A C 1
ATOM 1442 O O . VAL A 1 183 ? 47.821 -4.323 -51.168 1.00 35.45 180 VAL A O 1
ATOM 1446 N N . ASP A 1 184 ? 48.315 -2.157 -51.527 1.00 32.18 181 ASP A N 1
ATOM 1447 C CA . ASP A 1 184 ? 46.993 -1.810 -52.000 1.00 34.62 181 ASP A CA 1
ATOM 1448 C C . ASP A 1 184 ? 47.164 -1.032 -53.280 1.00 35.05 181 ASP A C 1
ATOM 1449 O O . ASP A 1 184 ? 47.821 0.014 -53.307 1.00 32.05 181 ASP A O 1
ATOM 1454 N N . LEU A 1 185 ? 46.575 -1.549 -54.347 1.00 36.27 182 LEU A N 1
ATOM 1455 C CA . LEU A 1 185 ? 46.821 -1.009 -55.670 1.00 33.43 182 LEU A CA 1
ATOM 1456 C C . LEU A 1 185 ? 46.417 0.467 -55.782 1.00 32.97 182 LEU A C 1
ATOM 1457 O O . LEU A 1 185 ? 47.146 1.279 -56.347 1.00 37.93 182 LEU A O 1
ATOM 1462 N N . GLU A 1 186 ? 45.259 0.811 -55.232 1.00 37.56 183 GLU A N 1
ATOM 1463 C CA . GLU A 1 186 ? 44.768 2.182 -55.275 1.00 35.77 183 GLU A CA 1
ATOM 1464 C C . GLU A 1 186 ? 45.716 3.144 -54.544 1.00 32.50 183 GLU A C 1
ATOM 1465 O O . GLU A 1 186 ? 46.007 4.232 -55.037 1.00 30.25 183 GLU A O 1
ATOM 1471 N N . ARG A 1 187 ? 46.205 2.744 -53.375 1.00 31.46 184 ARG A N 1
ATOM 1472 C CA . ARG A 1 187 ? 47.131 3.596 -52.637 1.00 31.75 184 ARG A CA 1
ATOM 1473 C C . ARG A 1 187 ? 48.437 3.804 -53.400 1.00 30.53 184 ARG A C 1
ATOM 1474 O O . ARG A 1 187 ? 48.973 4.915 -53.435 1.00 28.54 184 ARG A O 1
ATOM 1482 N N . ILE A 1 188 ? 48.942 2.733 -54.007 1.00 26.55 185 ILE A N 1
ATOM 1483 C CA . ILE A 1 188 ? 50.167 2.805 -54.808 1.00 30.21 185 ILE A CA 1
ATOM 1484 C C . ILE A 1 188 ? 50.023 3.722 -56.026 1.00 32.74 185 ILE A C 1
ATOM 1485 O O . ILE A 1 188 ? 50.890 4.557 -56.289 1.00 29.87 185 ILE A O 1
ATOM 1490 N N . ARG A 1 189 ? 48.924 3.588 -56.762 1.00 33.31 186 ARG A N 1
ATOM 1491 C CA . ARG A 1 189 ? 48.691 4.484 -57.900 1.00 34.43 186 ARG A CA 1
ATOM 1492 C C . ARG A 1 189 ? 48.698 5.952 -57.462 1.00 29.54 186 ARG A C 1
ATOM 1493 O O . ARG A 1 189 ? 49.236 6.815 -58.159 1.00 28.21 186 ARG A O 1
ATOM 1501 N N . ARG A 1 190 ? 48.092 6.236 -56.314 1.00 25.44 187 ARG A N 1
ATOM 1502 C CA . ARG A 1 190 ? 48.095 7.596 -55.793 1.00 29.73 187 ARG A CA 1
ATOM 1503 C C . ARG A 1 190 ? 49.510 8.015 -55.353 1.00 30.91 187 ARG A C 1
ATOM 1504 O O . ARG A 1 190 ? 49.922 9.148 -55.607 1.00 35.20 187 ARG A O 1
ATOM 1512 N N . ASN A 1 191 ? 50.250 7.105 -54.713 1.00 22.58 188 ASN A N 1
ATOM 1513 C CA . ASN A 1 191 ? 51.644 7.376 -54.343 1.00 25.02 188 ASN A CA 1
ATOM 1514 C C . ASN A 1 191 ? 52.442 7.826 -55.547 1.00 28.47 188 ASN A C 1
ATOM 1515 O O . ASN A 1 191 ? 53.283 8.717 -55.451 1.00 28.85 188 ASN A O 1
ATOM 1520 N N . ILE A 1 192 ? 52.163 7.197 -56.682 1.00 27.37 189 ILE A N 1
ATOM 1521 C CA . ILE A 1 192 ? 52.898 7.445 -57.909 1.00 26.60 189 ILE A CA 1
ATOM 1522 C C . ILE A 1 192 ? 52.560 8.818 -58.479 1.00 28.73 189 ILE A C 1
ATOM 1523 O O . ILE A 1 192 ? 53.438 9.519 -58.984 1.00 25.67 189 ILE A O 1
ATOM 1528 N N . GLN A 1 193 ? 51.288 9.194 -58.377 1.00 21.81 190 GLN A N 1
ATOM 1529 C CA . GLN A 1 193 ? 50.827 10.504 -58.830 1.00 31.37 190 GLN A CA 1
ATOM 1530 C C . GLN A 1 193 ? 51.340 11.638 -57.940 1.00 34.41 190 GLN A C 1
ATOM 1531 O O . GLN A 1 193 ? 51.477 12.769 -58.404 1.00 32.98 190 GLN A O 1
ATOM 1537 N N . GLU A 1 194 ? 51.611 11.337 -56.668 1.00 29.96 191 GLU A N 1
ATOM 1538 C CA . GLU A 1 194 ? 51.973 12.372 -55.690 1.00 29.98 191 GLU A CA 1
ATOM 1539 C C . GLU A 1 194 ? 53.408 12.252 -55.147 1.00 30.00 191 GLU A C 1
ATOM 1540 O O . GLU A 1 194 ? 53.823 13.056 -54.320 1.00 31.94 191 GLU A O 1
ATOM 1546 N N . ASN A 1 195 ? 54.162 11.263 -55.623 1.00 33.18 192 ASN A N 1
ATOM 1547 C CA . ASN A 1 195 ? 55.442 10.893 -55.000 1.00 25.96 192 ASN A CA 1
ATOM 1548 C C . ASN A 1 195 ? 55.348 10.904 -53.479 1.00 22.37 192 ASN A C 1
ATOM 1549 O O . ASN A 1 195 ? 56.157 11.527 -52.777 1.00 24.33 192 ASN A O 1
ATOM 1554 N N . ARG A 1 196 ? 54.344 10.193 -52.981 1.00 20.20 193 ARG A N 1
ATOM 1555 C CA . ARG A 1 196 ? 54.021 10.163 -51.564 1.00 24.02 193 ARG A CA 1
ATOM 1556 C C . ARG A 1 196 ? 54.542 8.877 -50.933 1.00 25.21 193 ARG A C 1
ATOM 1557 O O . ARG A 1 196 ? 54.009 7.803 -51.188 1.00 30.53 193 ARG A O 1
ATOM 1565 N N . ASP A 1 197 ? 55.591 8.983 -50.121 1.00 18.07 194 ASP A N 1
ATOM 1566 C CA . ASP A 1 197 ? 56.133 7.810 -49.432 1.00 18.73 194 ASP A CA 1
ATOM 1567 C C . ASP A 1 197 ? 55.091 7.221 -48.497 1.00 26.02 194 ASP A C 1
ATOM 1568 O O . ASP A 1 197 ? 54.272 7.944 -47.921 1.00 30.99 194 ASP A O 1
ATOM 1573 N N . ASP A 1 198 ? 55.120 5.902 -48.368 1.00 21.42 195 ASP A N 1
ATOM 1574 C CA . ASP A 1 198 ? 54.202 5.181 -47.509 1.00 21.86 195 ASP A CA 1
ATOM 1575 C C . ASP A 1 198 ? 55.042 4.702 -46.326 1.00 23.82 195 ASP A C 1
ATOM 1576 O O . ASP A 1 198 ? 55.778 3.722 -46.443 1.00 23.24 195 ASP A O 1
ATOM 1581 N N . LEU A 1 199 ? 54.960 5.428 -45.210 1.00 26.00 196 LEU A N 1
ATOM 1582 C CA . LEU A 1 199 ? 55.845 5.223 -44.052 1.00 25.93 196 LEU A CA 1
ATOM 1583 C C . LEU A 1 199 ? 55.091 4.715 -42.827 1.00 23.86 196 LEU A C 1
ATOM 1584 O O . LEU A 1 199 ? 53.864 4.805 -42.761 1.00 27.90 196 LEU A O 1
ATOM 1589 N N . GLY A 1 200 ? 55.840 4.197 -41.857 1.00 23.52 197 GLY A N 1
ATOM 1590 C CA . GLY A 1 200 ? 55.305 3.868 -40.545 1.00 18.75 197 GLY A CA 1
ATOM 1591 C C . GLY A 1 200 ? 54.842 2.433 -40.353 1.00 25.26 197 GLY A C 1
ATOM 1592 O O . GLY A 1 200 ? 54.411 2.079 -39.265 1.00 23.84 197 GLY A O 1
ATOM 1593 N N . TRP A 1 201 ? 54.925 1.593 -41.383 1.00 25.54 198 TRP A N 1
ATOM 1594 C CA . TRP A 1 201 ? 54.423 0.221 -41.241 1.00 27.36 198 TRP A CA 1
ATOM 1595 C C . TRP A 1 201 ? 55.282 -0.640 -40.311 1.00 27.56 198 TRP A C 1
ATOM 1596 O O . TRP A 1 201 ? 56.511 -0.555 -40.323 1.00 27.19 198 TRP A O 1
ATOM 1607 N N . GLY A 1 202 ? 54.634 -1.482 -39.517 1.00 20.72 199 GLY A N 1
ATOM 1608 C CA . GLY A 1 202 ? 55.359 -2.511 -38.790 1.00 23.08 199 GLY A CA 1
ATOM 1609 C C . GLY A 1 202 ? 55.658 -2.239 -37.326 1.00 26.01 199 GLY A C 1
ATOM 1610 O O . GLY A 1 202 ? 55.660 -1.088 -36.884 1.00 27.42 199 GLY A O 1
ATOM 1611 N N . PRO A 1 203 ? 55.928 -3.310 -36.565 1.00 26.38 200 PRO A N 1
ATOM 1612 C CA . PRO A 1 203 ? 56.048 -3.213 -35.106 1.00 26.65 200 PRO A CA 1
ATOM 1613 C C . PRO A 1 203 ? 57.334 -2.521 -34.670 1.00 31.14 200 PRO A C 1
ATOM 1614 O O . PRO A 1 203 ? 57.420 -2.095 -33.522 1.00 34.16 200 PRO A O 1
ATOM 1618 N N . ASN A 1 204 ? 58.317 -2.407 -35.558 1.00 29.87 201 ASN A N 1
ATOM 1619 C CA . ASN A 1 204 ? 59.530 -1.661 -35.212 1.00 25.33 201 ASN A CA 1
ATOM 1620 C C . ASN A 1 204 ? 59.615 -0.256 -35.832 1.00 22.17 201 ASN A C 1
ATOM 1621 O O . ASN A 1 204 ? 60.704 0.310 -35.949 1.00 27.76 201 ASN A O 1
ATOM 1626 N N . ALA A 1 205 ? 58.472 0.315 -36.212 1.00 20.73 202 ALA A N 1
ATOM 1627 C CA . ALA A 1 205 ? 58.456 1.673 -36.767 1.00 24.95 202 ALA A CA 1
ATOM 1628 C C . ALA A 1 205 ? 59.013 2.630 -35.732 1.00 23.18 202 ALA A C 1
ATOM 1629 O O . ALA A 1 205 ? 59.574 3.667 -36.064 1.00 26.01 202 ALA A O 1
ATOM 1631 N N . THR A 1 206 ? 58.858 2.257 -34.472 1.00 20.44 203 THR A N 1
ATOM 1632 C CA . THR A 1 206 ? 59.499 2.953 -33.369 1.00 27.31 203 THR A CA 1
ATOM 1633 C C . THR A 1 206 ? 60.241 1.896 -32.570 1.00 28.95 203 THR A C 1
ATOM 1634 O O . THR A 1 206 ? 59.764 0.769 -32.455 1.00 26.97 203 THR A O 1
ATOM 1638 N N . PHE A 1 207 ? 61.412 2.234 -32.035 1.00 25.91 204 PHE A N 1
ATOM 1639 C CA . PHE A 1 207 ? 62.141 1.286 -31.196 1.00 22.93 204 PHE A CA 1
ATOM 1640 C C . PHE A 1 207 ? 62.972 2.007 -30.157 1.00 26.27 204 PHE A C 1
ATOM 1641 O O . PHE A 1 207 ? 63.136 3.225 -30.217 1.00 30.56 204 PHE A O 1
ATOM 1649 N N . ARG A 1 208 ? 63.492 1.255 -29.198 1.00 28.31 205 ARG A N 1
ATOM 1650 C CA . ARG A 1 208 ? 64.346 1.834 -28.163 1.00 30.64 205 ARG A CA 1
ATOM 1651 C C . ARG A 1 208 ? 65.693 1.133 -28.121 1.00 26.79 205 ARG A C 1
ATOM 1652 O O . ARG A 1 208 ? 65.832 -0.028 -28.534 1.00 23.15 205 ARG A O 1
ATOM 1660 N N . PHE A 1 209 ? 66.695 1.867 -27.665 1.00 30.77 206 PHE A N 1
ATOM 1661 C CA . PHE A 1 209 ? 68.061 1.384 -27.670 1.00 27.06 206 PHE A CA 1
ATOM 1662 C C . PHE A 1 209 ? 68.796 1.959 -26.468 1.00 39.46 206 PHE A C 1
ATOM 1663 O O . PHE A 1 209 ? 68.687 3.153 -26.191 1.00 40.26 206 PHE A O 1
ATOM 1671 N N . PRO A 1 210 ? 69.541 1.110 -25.742 1.00 38.78 207 PRO A N 1
ATOM 1672 C CA . PRO A 1 210 ? 70.266 1.584 -24.555 1.00 39.83 207 PRO A CA 1
ATOM 1673 C C . PRO A 1 210 ? 71.367 2.580 -24.927 1.00 38.59 207 PRO A C 1
ATOM 1674 O O . PRO A 1 210 ? 72.105 2.372 -25.901 1.00 28.32 207 PRO A O 1
ATOM 1678 N N . GLN A 1 211 ? 71.476 3.652 -24.149 1.00 32.91 208 GLN A N 1
ATOM 1679 C CA . GLN A 1 211 ? 72.453 4.694 -24.435 1.00 34.66 208 GLN A CA 1
ATOM 1680 C C . GLN A 1 211 ? 73.896 4.199 -24.381 1.00 35.35 208 GLN A C 1
ATOM 1681 O O . GLN A 1 211 ? 74.738 4.658 -25.161 1.00 31.41 208 GLN A O 1
ATOM 1687 N N . ARG A 1 212 ? 74.172 3.244 -23.497 1.00 29.95 209 ARG A N 1
ATOM 1688 C CA . ARG A 1 212 ? 75.515 2.687 -23.377 1.00 37.69 209 ARG A CA 1
ATOM 1689 C C . ARG A 1 212 ? 75.507 1.154 -23.262 1.00 39.69 209 ARG A C 1
ATOM 1690 O O . ARG A 1 212 ? 74.739 0.596 -22.488 1.00 41.88 209 ARG A O 1
ATOM 1698 N N . GLY A 1 213 ? 76.363 0.483 -24.033 1.00 37.44 210 GLY A N 1
ATOM 1699 C CA . GLY A 1 213 ? 76.556 -0.955 -23.900 1.00 35.04 210 GLY A CA 1
ATOM 1700 C C . GLY A 1 213 ? 75.734 -1.852 -24.825 1.00 35.06 210 GLY A C 1
ATOM 1701 O O . GLY A 1 213 ? 75.832 -3.083 -24.754 1.00 35.39 210 GLY A O 1
ATOM 1702 N N . GLY A 1 214 ? 74.926 -1.248 -25.689 1.00 28.38 211 GLY A N 1
ATOM 1703 C CA . GLY A 1 214 ? 74.131 -2.005 -26.646 1.00 23.72 211 GLY A CA 1
ATOM 1704 C C . GLY A 1 214 ? 73.047 -2.775 -25.920 1.00 33.08 211 GLY A C 1
ATOM 1705 O O . GLY A 1 214 ? 72.967 -2.700 -24.692 1.00 30.72 211 GLY A O 1
ATOM 1706 N N . THR A 1 215 ? 72.213 -3.510 -26.658 1.00 28.63 212 THR A N 1
ATOM 1707 C CA . THR A 1 215 ? 71.137 -4.292 -26.039 1.00 29.63 212 THR A CA 1
ATOM 1708 C C . THR A 1 215 ? 71.684 -5.321 -25.054 1.00 28.68 212 THR A C 1
ATOM 1709 O O . THR A 1 215 ? 70.949 -5.830 -24.215 1.00 36.14 212 THR A O 1
ATOM 1713 N N . GLY A 1 216 ? 72.972 -5.626 -25.165 1.00 24.69 213 GLY A N 1
ATOM 1714 C CA . GLY A 1 216 ? 73.582 -6.659 -24.349 1.00 28.29 213 GLY A CA 1
ATOM 1715 C C . GLY A 1 216 ? 73.741 -6.216 -22.904 1.00 37.79 213 GLY A C 1
ATOM 1716 O O . GLY A 1 216 ? 73.862 -7.054 -22.001 1.00 33.00 213 GLY A O 1
ATOM 1717 N N . ILE A 1 217 ? 73.757 -4.897 -22.696 1.00 35.79 214 ILE A N 1
ATOM 1718 C CA . ILE A 1 217 ? 73.849 -4.327 -21.357 1.00 35.31 214 ILE A CA 1
ATOM 1719 C C . ILE A 1 217 ? 72.563 -4.642 -20.595 1.00 33.58 214 ILE A C 1
ATOM 1720 O O . ILE A 1 217 ? 72.570 -4.729 -19.382 1.00 36.41 214 ILE A O 1
ATOM 1725 N N . ILE A 1 218 ? 71.464 -4.839 -21.319 1.00 32.55 215 ILE A N 1
ATOM 1726 C CA . ILE A 1 218 ? 70.221 -5.257 -20.691 1.00 26.48 215 ILE A CA 1
ATOM 1727 C C . ILE A 1 218 ? 70.420 -6.534 -19.890 1.00 34.69 215 ILE A C 1
ATOM 1728 O O . ILE A 1 218 ? 69.952 -6.645 -18.754 1.00 34.87 215 ILE A O 1
ATOM 1733 N N . TYR A 1 219 ? 71.104 -7.507 -20.486 1.00 40.42 216 TYR A N 1
ATOM 1734 C CA . TYR A 1 219 ? 71.216 -8.834 -19.873 1.00 38.95 216 TYR A CA 1
ATOM 1735 C C . TYR A 1 219 ? 72.394 -8.911 -18.906 1.00 40.43 216 TYR A C 1
ATOM 1736 O O . TYR A 1 219 ? 72.403 -9.722 -17.978 1.00 34.63 216 TYR A O 1
ATOM 1745 N N . GLN A 1 220 ? 73.368 -8.034 -19.103 1.00 39.20 217 GLN A N 1
ATOM 1746 C CA . GLN A 1 220 ? 74.428 -7.883 -18.126 1.00 35.78 217 GLN A CA 1
ATOM 1747 C C . GLN A 1 220 ? 73.836 -7.270 -16.855 1.00 34.97 217 GLN A C 1
ATOM 1748 O O . GLN A 1 220 ? 74.139 -7.716 -15.753 1.00 40.73 217 GLN A O 1
ATOM 1754 N N . ALA A 1 221 ? 72.965 -6.276 -17.003 1.00 31.18 218 ALA A N 1
ATOM 1755 C CA . ALA A 1 221 ? 72.331 -5.668 -15.836 1.00 33.83 218 ALA A CA 1
ATOM 1756 C C . ALA A 1 221 ? 71.384 -6.647 -15.167 1.00 41.40 218 ALA A C 1
ATOM 1757 O O . ALA A 1 221 ? 71.283 -6.679 -13.941 1.00 45.89 218 ALA A O 1
ATOM 1759 N N . ILE A 1 222 ? 70.674 -7.438 -15.967 1.00 36.20 219 ILE A N 1
ATOM 1760 C CA . ILE A 1 222 ? 69.766 -8.418 -15.390 1.00 37.06 219 ILE A CA 1
ATOM 1761 C C . ILE A 1 222 ? 70.558 -9.431 -14.579 1.00 38.20 219 ILE A C 1
ATOM 1762 O O . ILE A 1 222 ? 70.185 -9.744 -13.452 1.00 34.18 219 ILE A O 1
ATOM 1767 N N . LYS A 1 223 ? 71.659 -9.926 -15.142 1.00 36.08 220 LYS A N 1
ATOM 1768 C CA . LYS A 1 223 ? 72.508 -10.855 -14.407 1.00 39.43 220 LYS A CA 1
ATOM 1769 C C . LYS A 1 223 ? 72.903 -10.283 -13.047 1.00 41.23 220 LYS A C 1
ATOM 1770 O O . LYS A 1 223 ? 72.913 -11.002 -12.052 1.00 40.98 220 LYS A O 1
ATOM 1776 N N . GLU A 1 224 ? 73.226 -8.992 -13.009 1.00 42.97 221 GLU A N 1
ATOM 1777 C CA . GLU A 1 224 ? 73.671 -8.364 -11.770 1.00 46.90 221 GLU A CA 1
ATOM 1778 C C . GLU A 1 224 ? 72.552 -8.313 -10.743 1.00 44.59 221 GLU A C 1
ATOM 1779 O O . GLU A 1 224 ? 72.808 -8.335 -9.546 1.00 41.16 221 GLU A O 1
ATOM 1785 N N . LYS A 1 225 ? 71.309 -8.246 -11.206 1.00 42.93 222 LYS A N 1
ATOM 1786 C CA . LYS A 1 225 ? 70.185 -8.119 -10.281 1.00 44.45 222 LYS A CA 1
ATOM 1787 C C . LYS A 1 225 ? 69.664 -9.452 -9.734 1.00 48.15 222 LYS A C 1
ATOM 1788 O O . LYS A 1 225 ? 68.878 -9.462 -8.786 1.00 49.06 222 LYS A O 1
ATOM 1794 N N . LEU A 1 226 ? 70.099 -10.565 -10.325 1.00 46.37 223 LEU A N 1
ATOM 1795 C CA . LEU A 1 226 ? 69.684 -11.897 -9.871 1.00 43.31 223 LEU A CA 1
ATOM 1796 C C . LEU A 1 226 ? 70.679 -12.412 -8.839 1.00 40.30 223 LEU A C 1
ATOM 1797 O O . LEU A 1 226 ? 71.824 -11.945 -8.792 1.00 38.85 223 LEU A O 1
ATOM 1802 N N . PRO A 1 227 ? 70.257 -13.391 -8.021 1.00 43.99 224 PRO A N 1
ATOM 1803 C CA . PRO A 1 227 ? 71.118 -13.924 -6.952 1.00 45.55 224 PRO A CA 1
ATOM 1804 C C . PRO A 1 227 ? 72.295 -14.701 -7.530 1.00 44.31 224 PRO A C 1
ATOM 1805 O O . PRO A 1 227 ? 72.088 -15.689 -8.229 1.00 44.30 224 PRO A O 1
ATOM 1809 N N . SER A 1 228 ? 73.512 -14.261 -7.229 1.00 43.05 225 SER A N 1
ATOM 1810 C CA . SER A 1 228 ? 74.709 -14.800 -7.869 1.00 41.74 225 SER A CA 1
ATOM 1811 C C . SER A 1 228 ? 74.900 -16.307 -7.706 1.00 43.80 225 SER A C 1
ATOM 1812 O O . SER A 1 228 ? 75.377 -16.973 -8.627 1.00 45.62 225 SER A O 1
ATOM 1815 N N . GLU A 1 229 ? 74.530 -16.855 -6.552 1.00 44.42 226 GLU A N 1
ATOM 1816 C CA . GLU A 1 229 ? 74.760 -18.284 -6.312 1.00 44.85 226 GLU A CA 1
ATOM 1817 C C . GLU A 1 229 ? 73.772 -19.186 -7.061 1.00 39.60 226 GLU A C 1
ATOM 1818 O O . GLU A 1 229 ? 73.946 -20.396 -7.102 1.00 35.78 226 GLU A O 1
ATOM 1824 N N . LYS A 1 230 ? 72.753 -18.594 -7.675 1.00 45.11 227 LYS A N 1
ATOM 1825 C CA . LYS A 1 230 ? 71.837 -19.363 -8.517 1.00 40.09 227 LYS A CA 1
ATOM 1826 C C . LYS A 1 230 ? 72.240 -19.366 -9.994 1.00 37.62 227 LYS A C 1
ATOM 1827 O O . LYS A 1 230 ? 71.543 -19.927 -10.832 1.00 33.24 227 LYS A O 1
ATOM 1833 N N . LEU A 1 231 ? 73.379 -18.758 -10.305 1.00 36.43 228 LEU A N 1
ATOM 1834 C CA . LEU A 1 231 ? 73.826 -18.650 -11.693 1.00 39.86 228 LEU A CA 1
ATOM 1835 C C . LEU A 1 231 ? 75.237 -19.188 -11.890 1.00 41.82 228 LEU A C 1
ATOM 1836 O O . LEU A 1 231 ? 76.140 -18.910 -11.104 1.00 41.08 228 LEU A O 1
ATOM 1841 N N . THR A 1 232 ? 75.428 -19.941 -12.963 1.00 34.90 229 THR A N 1
ATOM 1842 C CA . THR A 1 232 ? 76.732 -20.493 -13.269 1.00 34.63 229 THR A CA 1
ATOM 1843 C C . THR A 1 232 ? 77.094 -20.126 -14.706 1.00 35.51 229 THR A C 1
ATOM 1844 O O . THR A 1 232 ? 76.425 -20.551 -15.643 1.00 33.81 229 THR A O 1
ATOM 1848 N N . PHE A 1 233 ? 78.142 -19.319 -14.859 1.00 32.23 230 PHE A N 1
ATOM 1849 C CA . PHE A 1 233 ? 78.675 -18.938 -16.161 1.00 31.05 230 PHE A CA 1
ATOM 1850 C C . PHE A 1 233 ? 80.073 -19.505 -16.284 1.00 38.10 230 PHE A C 1
ATOM 1851 O O . PHE A 1 233 ? 81.005 -18.980 -15.683 1.00 48.52 230 PHE A O 1
ATOM 1859 N N . ASN A 1 234 ? 80.223 -20.573 -17.059 1.00 36.49 231 ASN A N 1
ATOM 1860 C CA . ASN A 1 234 ? 81.485 -21.305 -17.085 1.00 41.40 231 ASN A CA 1
ATOM 1861 C C . ASN A 1 234 ? 81.547 -22.319 -18.216 1.00 37.85 231 ASN A C 1
ATOM 1862 O O . ASN A 1 234 ? 80.621 -23.107 -18.402 1.00 34.89 231 ASN A O 1
ATOM 1867 N N . SER A 1 235 ? 82.651 -22.304 -18.959 1.00 38.50 232 SER A N 1
ATOM 1868 C CA . SER A 1 235 ? 82.802 -23.145 -20.145 1.00 41.02 232 SER A CA 1
ATOM 1869 C C . SER A 1 235 ? 82.641 -24.636 -19.841 1.00 40.94 232 SER A C 1
ATOM 1870 O O . SER A 1 235 ? 82.296 -25.412 -20.724 1.00 43.10 232 SER A O 1
ATOM 1873 N N . GLY A 1 236 ? 82.907 -25.029 -18.596 1.00 37.61 233 GLY A N 1
ATOM 1874 C CA . GLY A 1 236 ? 82.749 -26.411 -18.178 1.00 35.21 233 GLY A CA 1
ATOM 1875 C C . GLY A 1 236 ? 81.292 -26.828 -18.026 1.00 36.43 233 GLY A C 1
ATOM 1876 O O . GLY A 1 236 ? 80.972 -28.015 -17.959 1.00 31.02 233 GLY A O 1
ATOM 1877 N N . PHE A 1 237 ? 80.401 -25.845 -17.973 1.00 34.62 234 PHE A N 1
ATOM 1878 C CA . PHE A 1 237 ? 78.983 -26.130 -17.840 1.00 31.48 234 PHE A CA 1
ATOM 1879 C C . PHE A 1 237 ? 78.221 -25.999 -19.154 1.00 31.60 234 PHE A C 1
ATOM 1880 O O . PHE A 1 237 ? 77.130 -25.441 -19.212 1.00 30.67 234 PHE A O 1
ATOM 1888 N N . GLN A 1 238 ? 78.816 -26.526 -20.212 1.00 30.42 235 GLN A N 1
ATOM 1889 C CA . GLN A 1 238 ? 78.082 -26.762 -21.442 1.00 29.48 235 GLN A CA 1
ATOM 1890 C C . GLN A 1 238 ? 77.364 -28.104 -21.300 1.00 29.35 235 GLN A C 1
ATOM 1891 O O . GLN A 1 238 ? 78.006 -29.128 -21.064 1.00 26.92 235 GLN A O 1
ATOM 1897 N N . ALA A 1 239 ? 76.038 -28.093 -21.420 1.00 23.79 236 ALA A N 1
ATOM 1898 C CA . ALA A 1 239 ? 75.253 -29.324 -21.333 1.00 24.55 236 ALA A CA 1
ATOM 1899 C C . ALA A 1 239 ? 75.477 -30.198 -22.569 1.00 25.02 236 ALA A C 1
ATOM 1900 O O . ALA A 1 239 ? 75.344 -29.728 -23.694 1.00 23.86 236 ALA A O 1
ATOM 1902 N N . ILE A 1 240 ? 75.814 -31.466 -22.355 1.00 23.97 237 ILE A N 1
ATOM 1903 C CA . ILE A 1 240 ? 76.142 -32.381 -23.449 1.00 22.56 237 ILE A CA 1
ATOM 1904 C C . ILE A 1 240 ? 75.330 -33.676 -23.423 1.00 24.11 237 ILE A C 1
ATOM 1905 O O . ILE A 1 240 ? 75.375 -34.456 -24.366 1.00 32.84 237 ILE A O 1
ATOM 1910 N N . ALA A 1 241 ? 74.596 -33.915 -22.343 1.00 19.07 238 ALA A N 1
ATOM 1911 C CA . ALA A 1 241 ? 73.676 -35.049 -22.308 1.00 19.32 238 ALA A CA 1
ATOM 1912 C C . ALA A 1 241 ? 72.537 -34.784 -21.336 1.00 24.30 238 ALA A C 1
ATOM 1913 O O . ALA A 1 241 ? 72.755 -34.286 -20.232 1.00 25.89 238 ALA A O 1
ATOM 1915 N N . ILE A 1 242 ? 71.320 -35.104 -21.760 1.00 23.28 239 ILE A N 1
ATOM 1916 C CA . ILE A 1 242 ? 70.159 -35.049 -20.885 1.00 27.01 239 ILE A CA 1
ATOM 1917 C C . ILE A 1 242 ? 69.674 -36.490 -20.744 1.00 30.53 239 ILE A C 1
ATOM 1918 O O . ILE A 1 242 ? 69.462 -37.166 -21.750 1.00 29.74 239 ILE A O 1
ATOM 1923 N N . ASP A 1 243 ? 69.529 -36.974 -19.513 1.00 25.59 240 ASP A N 1
ATOM 1924 C CA . ASP A 1 243 ? 68.897 -38.280 -19.278 1.00 23.84 240 ASP A CA 1
ATOM 1925 C C . ASP A 1 243 ? 67.501 -38.020 -18.728 1.00 22.45 240 ASP A C 1
ATOM 1926 O O . ASP A 1 243 ? 67.348 -37.634 -17.570 1.00 23.97 240 ASP A O 1
ATOM 1931 N N . ALA A 1 244 ? 66.488 -38.213 -19.569 1.00 18.23 241 ALA A N 1
ATOM 1932 C CA . ALA A 1 244 ? 65.112 -37.871 -19.217 1.00 20.05 241 ALA A CA 1
ATOM 1933 C C . ALA A 1 244 ? 64.469 -38.837 -18.207 1.00 22.57 241 ALA A C 1
ATOM 1934 O O . ALA A 1 244 ? 63.496 -38.475 -17.548 1.00 29.63 241 ALA A O 1
ATOM 1936 N N . ASP A 1 245 ? 64.987 -40.062 -18.125 1.00 18.43 242 ASP A N 1
ATOM 1937 C CA . ASP A 1 245 ? 64.513 -41.051 -17.143 1.00 23.28 242 ASP A CA 1
ATOM 1938 C C . ASP A 1 245 ? 65.066 -40.702 -15.767 1.00 25.78 242 ASP A C 1
ATOM 1939 O O . ASP A 1 245 ? 64.320 -40.549 -14.810 1.00 25.67 242 ASP A O 1
ATOM 1944 N N . ALA A 1 246 ? 66.388 -40.572 -15.689 1.00 20.18 243 ALA A N 1
ATOM 1945 C CA . ALA A 1 246 ? 67.065 -40.156 -14.474 1.00 22.77 243 ALA A CA 1
ATOM 1946 C C . ALA A 1 246 ? 66.792 -38.696 -14.110 1.00 27.10 243 ALA A C 1
ATOM 1947 O O . ALA A 1 246 ? 66.986 -38.298 -12.964 1.00 27.44 243 ALA A O 1
ATOM 1949 N N . LYS A 1 247 ? 66.354 -37.906 -15.088 1.00 23.66 244 LYS A N 1
ATOM 1950 C CA . LYS A 1 247 ? 66.171 -36.463 -14.904 1.00 21.13 244 LYS A CA 1
ATOM 1951 C C . LYS A 1 247 ? 67.467 -35.791 -14.443 1.00 25.83 244 LYS A C 1
ATOM 1952 O O . LYS A 1 247 ? 67.511 -35.126 -13.406 1.00 23.50 244 LYS A O 1
ATOM 1958 N N . THR A 1 248 ? 68.523 -35.989 -15.226 1.00 18.62 245 THR A N 1
ATOM 1959 C CA . THR A 1 248 ? 69.811 -35.356 -14.981 1.00 22.05 245 THR A CA 1
ATOM 1960 C C . THR A 1 248 ? 70.367 -34.693 -16.241 1.00 27.20 245 THR A C 1
ATOM 1961 O O . THR A 1 248 ? 70.005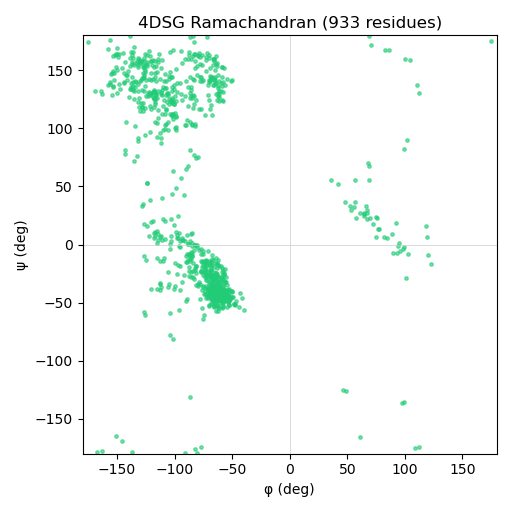 -35.045 -17.365 1.00 22.71 245 THR A O 1
ATOM 1965 N N . ILE A 1 249 ? 71.250 -33.730 -16.024 1.00 27.55 246 ILE A N 1
ATOM 1966 C CA . ILE A 1 249 ? 71.997 -33.098 -17.088 1.00 27.60 246 ILE A CA 1
ATOM 1967 C C . ILE A 1 249 ? 73.463 -33.371 -16.830 1.00 29.69 246 ILE A C 1
ATOM 1968 O O . ILE A 1 249 ? 73.961 -33.102 -15.736 1.00 30.31 246 ILE A O 1
ATOM 1973 N N . THR A 1 250 ? 74.153 -33.907 -17.831 1.00 23.11 247 THR A N 1
ATOM 1974 C CA . THR A 1 250 ? 75.595 -34.078 -17.747 1.00 23.35 247 THR A CA 1
ATOM 1975 C C . THR A 1 250 ? 76.283 -32.989 -18.560 1.00 28.36 247 THR A C 1
ATOM 1976 O O . THR A 1 250 ? 75.905 -32.727 -19.703 1.00 25.96 247 THR A O 1
ATOM 1980 N N . PHE A 1 251 ? 77.281 -32.352 -17.956 1.00 27.31 248 PHE A N 1
ATOM 1981 C CA . PHE A 1 251 ? 78.003 -31.245 -18.569 1.00 26.11 248 PHE A CA 1
ATOM 1982 C C . PHE A 1 251 ? 79.378 -31.666 -19.074 1.00 32.86 248 PHE A C 1
ATOM 1983 O O . PHE A 1 251 ? 79.882 -32.730 -18.726 1.00 29.22 248 PHE A O 1
ATOM 1991 N N . SER A 1 252 ? 79.987 -30.822 -19.897 1.00 31.44 249 SER A N 1
ATOM 1992 C CA . SER A 1 252 ? 81.277 -31.153 -20.487 1.00 27.41 249 SER A CA 1
ATOM 1993 C C . SER A 1 252 ? 82.371 -31.325 -19.427 1.00 33.42 249 SER A C 1
ATOM 1994 O O . SER A 1 252 ? 83.332 -32.055 -19.645 1.00 32.25 249 SER A O 1
ATOM 1997 N N . ASN A 1 253 ? 82.231 -30.664 -18.281 1.00 28.16 250 ASN A N 1
ATOM 1998 C CA . ASN A 1 253 ? 83.209 -30.847 -17.203 1.00 31.36 250 ASN A CA 1
ATOM 1999 C C . ASN A 1 253 ? 82.970 -32.116 -16.385 1.00 33.64 250 ASN A C 1
ATOM 2000 O O . ASN A 1 253 ? 83.705 -32.393 -15.446 1.00 39.87 250 ASN A O 1
ATOM 2005 N N . GLY A 1 254 ? 81.935 -32.872 -16.739 1.00 33.09 251 GLY A N 1
ATOM 2006 C CA . GLY A 1 254 ? 81.628 -34.122 -16.068 1.00 26.99 251 GLY A CA 1
ATOM 2007 C C . GLY A 1 254 ? 80.691 -34.030 -14.864 1.00 30.24 251 GLY A C 1
ATOM 2008 O O . GLY A 1 254 ? 80.272 -35.053 -14.324 1.00 33.99 251 GLY A O 1
ATOM 2009 N N . GLU A 1 255 ? 80.354 -32.821 -14.434 1.00 32.77 252 GLU A N 1
ATOM 2010 C CA . GLU A 1 255 ? 79.364 -32.664 -13.376 1.00 35.27 252 GLU A CA 1
ATOM 2011 C C . GLU A 1 255 ? 78.011 -33.150 -13.871 1.00 35.07 252 GLU A C 1
ATOM 2012 O O . GLU A 1 255 ? 77.659 -32.970 -15.037 1.00 29.90 252 GLU A O 1
ATOM 2018 N N . VAL A 1 256 ? 77.254 -33.751 -12.965 1.00 30.66 253 VAL A N 1
ATOM 2019 C CA . VAL A 1 256 ? 75.906 -34.208 -13.243 1.00 26.50 253 VAL A CA 1
ATOM 2020 C C . VAL A 1 256 ? 74.974 -33.487 -12.279 1.00 32.42 253 VAL A C 1
ATOM 2021 O O . VAL A 1 256 ? 75.242 -33.439 -11.080 1.00 33.85 253 VAL A O 1
ATOM 2025 N N . VAL A 1 257 ? 73.892 -32.902 -12.782 1.00 31.01 254 VAL A N 1
ATOM 2026 C CA . VAL A 1 257 ? 72.910 -32.331 -11.869 1.00 31.68 254 VAL A CA 1
ATOM 2027 C C . VAL A 1 257 ? 71.475 -32.729 -12.176 1.00 27.12 254 VAL A C 1
ATOM 2028 O O . VAL A 1 257 ? 71.116 -33.022 -13.317 1.00 30.81 254 VAL A O 1
ATOM 2032 N N . SER A 1 258 ? 70.660 -32.732 -11.129 1.00 20.08 255 SER A N 1
ATOM 2033 C CA . SER A 1 258 ? 69.279 -33.176 -11.221 1.00 26.33 255 SER A CA 1
ATOM 2034 C C . SER A 1 258 ? 68.358 -32.011 -11.484 1.00 20.22 255 SER A C 1
ATOM 2035 O O . SER A 1 258 ? 68.674 -30.875 -11.147 1.00 26.15 255 SER A O 1
ATOM 2038 N N . TYR A 1 259 ? 67.200 -32.298 -12.063 1.00 25.99 256 TYR A N 1
ATOM 2039 C CA . TYR A 1 259 ? 66.142 -31.303 -12.166 1.00 27.62 256 TYR A CA 1
ATOM 2040 C C . TYR A 1 259 ? 64.804 -31.986 -11.989 1.00 26.93 256 TYR A C 1
ATOM 2041 O O . TYR A 1 259 ? 64.684 -33.176 -12.234 1.00 24.52 256 TYR A O 1
ATOM 2050 N N . ASP A 1 260 ? 63.800 -31.218 -11.585 1.00 28.51 257 ASP A N 1
ATOM 2051 C CA . ASP A 1 260 ? 62.420 -31.663 -11.684 1.00 28.81 257 ASP A CA 1
ATOM 2052 C C . ASP A 1 260 ? 61.813 -31.140 -12.972 1.00 26.28 257 ASP A C 1
ATOM 2053 O O . ASP A 1 260 ? 61.040 -31.828 -13.619 1.00 29.40 257 ASP A O 1
ATOM 2058 N N . TYR A 1 261 ? 62.161 -29.905 -13.320 1.00 26.30 258 TYR A N 1
ATOM 2059 C CA . TYR A 1 261 ? 61.780 -29.305 -14.598 1.00 27.02 258 TYR A CA 1
ATOM 2060 C C . TYR A 1 261 ? 63.013 -28.743 -15.259 1.00 26.08 258 TYR A C 1
ATOM 2061 O O . TYR A 1 261 ? 63.885 -28.186 -14.587 1.00 25.39 258 TYR A O 1
ATOM 2070 N N . LEU A 1 262 ? 63.083 -28.888 -16.575 1.00 26.76 259 LEU A N 1
ATOM 2071 C CA . LEU A 1 262 ? 64.187 -28.343 -17.345 1.00 27.91 259 LEU A CA 1
ATOM 2072 C C . LEU A 1 262 ? 63.660 -27.304 -18.335 1.00 26.91 259 LEU A C 1
ATOM 2073 O O . LEU A 1 262 ? 62.826 -27.625 -19.182 1.00 24.89 259 LEU A O 1
ATOM 2078 N N . ILE A 1 263 ? 64.114 -26.055 -18.200 1.00 24.60 260 ILE A N 1
ATOM 2079 C CA . ILE A 1 263 ? 63.827 -25.020 -19.190 1.00 20.31 260 ILE A CA 1
ATOM 2080 C C . ILE A 1 263 ? 65.054 -24.912 -20.092 1.00 23.90 260 ILE A C 1
ATOM 2081 O O . ILE A 1 263 ? 66.044 -24.279 -19.723 1.00 25.99 260 ILE A O 1
ATOM 2086 N N . SER A 1 264 ? 64.998 -25.559 -21.253 1.00 19.06 261 SER A N 1
ATOM 2087 C CA . SER A 1 264 ? 66.138 -25.607 -22.161 1.00 19.94 261 SER A CA 1
ATOM 2088 C C . SER A 1 264 ? 65.989 -24.556 -23.244 1.00 16.00 261 SER A C 1
ATOM 2089 O O . SER A 1 264 ? 64.941 -24.462 -23.871 1.00 17.56 261 SER A O 1
ATOM 2092 N N . THR A 1 265 ? 67.042 -23.776 -23.469 1.00 19.32 262 THR A N 1
ATOM 2093 C CA . THR A 1 265 ? 67.028 -22.769 -24.523 1.00 16.37 262 THR A CA 1
ATOM 2094 C C . THR A 1 265 ? 68.105 -23.067 -25.573 1.00 20.44 262 THR A C 1
ATOM 2095 O O . THR A 1 265 ? 68.373 -22.244 -26.435 1.00 18.79 262 THR A O 1
ATOM 2099 N N . VAL A 1 266 ? 68.717 -24.249 -25.496 1.00 20.50 263 VAL A N 1
ATOM 2100 C CA . VAL A 1 266 ? 69.699 -24.666 -26.493 1.00 16.50 263 VAL A CA 1
ATOM 2101 C C . VAL A 1 266 ? 68.963 -24.978 -27.798 1.00 22.56 263 VAL A C 1
ATOM 2102 O O . VAL A 1 266 ? 67.741 -25.104 -27.803 1.00 17.48 263 VAL A O 1
ATOM 2106 N N . PRO A 1 267 ? 69.696 -25.081 -28.915 1.00 19.65 264 PRO A N 1
ATOM 2107 C CA . PRO A 1 267 ? 68.998 -25.381 -30.173 1.00 20.74 264 PRO A CA 1
ATOM 2108 C C . PRO A 1 267 ? 68.224 -26.699 -30.117 1.00 18.98 264 PRO A C 1
ATOM 2109 O O . PRO A 1 267 ? 68.725 -27.704 -29.622 1.00 20.80 264 PRO A O 1
ATOM 2113 N N . PHE A 1 268 ? 67.007 -26.676 -30.643 1.00 17.16 265 PHE A N 1
ATOM 2114 C CA . PHE A 1 268 ? 66.111 -27.821 -30.609 1.00 19.62 265 PHE A CA 1
ATOM 2115 C C . PHE A 1 268 ? 66.749 -29.064 -31.223 1.00 24.85 265 PHE A C 1
ATOM 2116 O O . PHE A 1 268 ? 66.597 -30.158 -30.696 1.00 26.93 265 PHE A O 1
ATOM 2124 N N . ASP A 1 269 ? 67.471 -28.903 -32.327 1.00 21.44 266 ASP A N 1
ATOM 2125 C CA . ASP A 1 269 ? 68.161 -30.046 -32.917 1.00 20.40 266 ASP A CA 1
ATOM 2126 C C . ASP A 1 269 ? 69.239 -30.610 -31.977 1.00 20.21 266 ASP A C 1
ATOM 2127 O O . ASP A 1 269 ? 69.323 -31.827 -31.806 1.00 22.06 266 ASP A O 1
ATOM 2132 N N . ASN A 1 270 ? 70.026 -29.758 -31.345 1.00 14.99 267 ASN A N 1
ATOM 2133 C CA . ASN A 1 270 ? 70.971 -30.177 -30.337 1.00 20.85 267 ASN A CA 1
ATOM 2134 C C . ASN A 1 270 ? 70.322 -30.914 -29.173 1.00 22.63 267 ASN A C 1
ATOM 2135 O O . ASN A 1 270 ? 70.821 -31.877 -28.716 1.00 20.83 267 ASN A O 1
ATOM 2140 N N . LEU A 1 271 ? 69.202 -30.408 -28.716 1.00 22.23 268 LEU A N 1
ATOM 2141 C CA . LEU A 1 271 ? 68.457 -31.047 -27.683 1.00 23.63 268 LEU A CA 1
ATOM 2142 C C . LEU A 1 271 ? 68.055 -32.450 -28.045 1.00 18.57 268 LEU A C 1
ATOM 2143 O O . LEU A 1 271 ? 68.357 -33.309 -27.327 1.00 20.78 268 LEU A O 1
ATOM 2148 N N . LEU A 1 272 ? 67.424 -32.645 -29.180 1.00 15.93 269 LEU A N 1
ATOM 2149 C CA . LEU A 1 272 ? 66.969 -33.965 -29.604 1.00 16.62 269 LEU A CA 1
ATOM 2150 C C . LEU A 1 272 ? 68.130 -34.952 -29.664 1.00 20.37 269 LEU A C 1
ATOM 2151 O O . LEU A 1 272 ? 68.013 -36.085 -29.206 1.00 18.58 269 LEU A O 1
ATOM 2156 N N . ARG A 1 273 ? 69.261 -34.506 -30.192 1.00 18.85 270 ARG A N 1
ATOM 2157 C CA . ARG A 1 273 ? 70.432 -35.378 -30.326 1.00 21.32 270 ARG A CA 1
ATOM 2158 C C . ARG A 1 273 ? 71.097 -35.788 -29.007 1.00 22.94 270 ARG A C 1
ATOM 2159 O O . ARG A 1 273 ? 71.725 -36.844 -28.925 1.00 25.91 270 ARG A O 1
ATOM 2167 N N . MET A 1 274 ? 70.970 -34.963 -27.977 1.00 20.19 271 MET A N 1
ATOM 2168 C CA . MET A 1 274 ? 71.641 -35.271 -26.719 1.00 22.85 271 MET A CA 1
ATOM 2169 C C . MET A 1 274 ? 70.697 -35.798 -25.627 1.00 22.76 271 MET A C 1
ATOM 2170 O O . MET A 1 274 ? 71.135 -36.084 -24.521 1.00 22.15 271 MET A O 1
ATOM 2175 N N . THR A 1 275 ? 69.411 -35.927 -25.938 1.00 23.75 272 THR A N 1
ATOM 2176 C CA . THR A 1 275 ? 68.426 -36.311 -24.925 1.00 23.26 272 THR A CA 1
ATOM 2177 C C . THR A 1 275 ? 68.078 -37.796 -25.045 1.00 26.95 272 THR A C 1
ATOM 2178 O O . THR A 1 275 ? 67.623 -38.257 -26.102 1.00 25.52 272 THR A O 1
ATOM 2182 N N . LYS A 1 276 ? 68.324 -38.539 -23.966 1.00 19.51 273 LYS A N 1
ATOM 2183 C CA . LYS A 1 276 ? 68.018 -39.974 -23.909 1.00 20.45 273 LYS A CA 1
ATOM 2184 C C . LYS A 1 276 ? 66.881 -40.256 -22.938 1.00 23.90 273 LYS A C 1
ATOM 2185 O O . LYS A 1 276 ? 66.693 -39.539 -21.950 1.00 25.08 273 LYS A O 1
ATOM 2191 N N . GLY A 1 277 ? 66.140 -41.324 -23.200 1.00 26.05 274 GLY A N 1
ATOM 2192 C CA . GLY A 1 277 ? 65.157 -41.811 -22.251 1.00 20.81 274 GLY A CA 1
ATOM 2193 C C . GLY A 1 277 ? 64.374 -42.947 -22.868 1.00 28.85 274 GLY A C 1
ATOM 2194 O O . GLY A 1 277 ? 64.551 -43.256 -24.054 1.00 20.81 274 GLY A O 1
ATOM 2195 N N . THR A 1 278 ? 63.504 -43.557 -22.063 1.00 29.99 275 THR A N 1
ATOM 2196 C CA . THR A 1 278 ? 62.623 -44.630 -22.519 1.00 26.38 275 THR A CA 1
ATOM 2197 C C . THR A 1 278 ? 61.168 -44.170 -22.456 1.00 28.62 275 THR A C 1
ATOM 2198 O O . THR A 1 278 ? 60.830 -43.241 -21.724 1.00 28.13 275 THR A O 1
ATOM 2202 N N . GLY A 1 279 ? 60.303 -44.806 -23.236 1.00 29.44 276 GLY A N 1
ATOM 2203 C CA . GLY A 1 279 ? 58.921 -44.363 -23.318 1.00 39.26 276 GLY A CA 1
ATOM 2204 C C . GLY A 1 279 ? 58.669 -42.970 -23.903 1.00 46.76 276 GLY A C 1
ATOM 2205 O O . GLY A 1 279 ? 57.672 -42.329 -23.557 1.00 51.42 276 GLY A O 1
ATOM 2206 N N . PHE A 1 280 ? 59.564 -42.485 -24.766 1.00 32.04 277 PHE A N 1
ATOM 2207 C CA . PHE A 1 280 ? 59.258 -41.317 -25.594 1.00 30.33 277 PHE A CA 1
ATOM 2208 C C . PHE A 1 280 ? 58.603 -41.856 -26.862 1.00 26.03 277 PHE A C 1
ATOM 2209 O O . PHE A 1 280 ? 59.223 -42.644 -27.580 1.00 22.42 277 PHE A O 1
ATOM 2217 N N . LYS A 1 281 ? 57.361 -41.461 -27.136 1.00 23.88 278 LYS A N 1
ATOM 2218 C CA . LYS A 1 281 ? 56.724 -41.820 -28.407 1.00 25.92 278 LYS A CA 1
ATOM 2219 C C . LYS A 1 281 ? 57.504 -41.211 -29.569 1.00 26.06 278 LYS A C 1
ATOM 2220 O O . LYS A 1 281 ? 57.771 -40.016 -29.562 1.00 30.48 278 LYS A O 1
ATOM 2224 N N . GLY A 1 282 ? 57.878 -42.030 -30.554 1.00 24.91 279 GLY A N 1
ATOM 2225 C CA . GLY A 1 282 ? 58.548 -41.536 -31.749 1.00 22.67 279 GLY A CA 1
ATOM 2226 C C . GLY A 1 282 ? 60.043 -41.332 -31.560 1.00 26.33 279 GLY A C 1
ATOM 2227 O O . GLY A 1 282 ? 60.729 -40.817 -32.434 1.00 31.67 279 GLY A O 1
ATOM 2228 N N . TYR A 1 283 ? 60.543 -41.742 -30.402 1.00 26.27 280 TYR A N 1
ATOM 2229 C CA . TYR A 1 283 ? 61.952 -41.588 -30.037 1.00 22.62 280 TYR A CA 1
ATOM 2230 C C . TYR A 1 283 ? 62.956 -41.879 -31.148 1.00 22.02 280 TYR A C 1
ATOM 2231 O O . TYR A 1 283 ? 63.910 -41.129 -31.333 1.00 24.51 280 TYR A O 1
ATOM 2240 N N . ASP A 1 284 ? 62.776 -42.983 -31.866 1.00 21.42 281 ASP A N 1
ATOM 2241 C CA . ASP A 1 284 ? 63.798 -43.380 -32.818 1.00 25.23 281 ASP A CA 1
ATOM 2242 C C . ASP A 1 284 ? 63.769 -42.562 -34.112 1.00 26.11 281 ASP A C 1
ATOM 2243 O O . ASP A 1 284 ? 64.633 -42.719 -34.972 1.00 26.65 281 ASP A O 1
ATOM 2248 N N . GLU A 1 285 ? 62.786 -41.677 -34.227 1.00 22.41 282 GLU A N 1
ATOM 2249 C CA . GLU A 1 285 ? 62.749 -40.696 -35.309 1.00 25.00 282 GLU A CA 1
ATOM 2250 C C . GLU A 1 285 ? 63.523 -39.406 -34.969 1.00 27.60 282 GLU A C 1
ATOM 2251 O O . GLU A 1 285 ? 63.689 -38.536 -35.824 1.00 28.82 282 GLU A O 1
ATOM 2257 N N . TRP A 1 286 ? 63.976 -39.264 -33.724 1.00 19.29 283 TRP A N 1
ATOM 2258 C CA . TRP A 1 286 ? 64.523 -37.977 -33.294 1.00 23.62 283 TRP A CA 1
ATOM 2259 C C . TRP A 1 286 ? 65.743 -37.523 -34.095 1.00 26.37 283 TRP A C 1
ATOM 2260 O O . TRP A 1 286 ? 65.864 -36.345 -34.414 1.00 24.95 283 TRP A O 1
ATOM 2271 N N . PRO A 1 287 ? 66.650 -38.452 -34.421 1.00 30.44 284 PRO A N 1
ATOM 2272 C CA . PRO A 1 287 ? 67.816 -38.040 -35.205 1.00 24.84 284 PRO A CA 1
ATOM 2273 C C . PRO A 1 287 ? 67.418 -37.493 -36.577 1.00 29.01 284 PRO A C 1
ATOM 2274 O O . PRO A 1 287 ? 68.007 -36.503 -37.019 1.00 25.75 284 PRO A O 1
ATOM 2278 N N . ALA A 1 288 ? 66.442 -38.114 -37.235 1.00 23.49 285 ALA A N 1
ATOM 2279 C CA . ALA A 1 288 ? 66.007 -37.634 -38.551 1.00 27.68 285 ALA A CA 1
ATOM 2280 C C . ALA A 1 288 ? 65.279 -36.300 -38.442 1.00 24.10 285 ALA A C 1
ATOM 2281 O O . ALA A 1 288 ? 65.387 -35.462 -39.330 1.00 29.02 285 ALA A O 1
ATOM 2283 N N . ILE A 1 289 ? 64.518 -36.118 -37.365 1.00 23.67 286 ILE A N 1
ATOM 2284 C CA . ILE A 1 289 ? 63.877 -34.835 -37.113 1.00 17.82 286 ILE A CA 1
ATOM 2285 C C . ILE A 1 289 ? 64.927 -33.740 -36.939 1.00 23.17 286 ILE A C 1
ATOM 2286 O O . ILE A 1 289 ? 64.843 -32.678 -37.564 1.00 26.14 286 ILE A O 1
ATOM 2291 N N . ALA A 1 290 ? 65.931 -34.012 -36.114 1.00 20.14 287 ALA A N 1
ATOM 2292 C CA . ALA A 1 290 ? 66.989 -33.037 -35.873 1.00 21.18 287 ALA A CA 1
ATOM 2293 C C . ALA A 1 290 ? 67.672 -32.635 -37.178 1.00 27.71 287 ALA A C 1
ATOM 2294 O O . ALA A 1 290 ? 68.016 -31.465 -37.364 1.00 23.01 287 ALA A O 1
ATOM 2296 N N . ASP A 1 291 ? 67.864 -33.610 -38.068 1.00 24.57 288 ASP A N 1
ATOM 2297 C CA . ASP A 1 291 ? 68.552 -33.388 -39.341 1.00 27.14 288 ASP A CA 1
ATOM 2298 C C . ASP A 1 291 ? 67.724 -32.511 -40.266 1.00 27.56 288 ASP A C 1
ATOM 2299 O O . ASP A 1 291 ? 68.272 -31.822 -41.118 1.00 33.03 288 ASP A O 1
ATOM 2304 N N . LYS A 1 292 ? 66.404 -32.550 -40.101 1.00 26.39 289 LYS A N 1
ATOM 2305 C CA . LYS A 1 292 ? 65.490 -31.802 -40.964 1.00 21.28 289 LYS A CA 1
ATOM 2306 C C . LYS A 1 292 ? 65.266 -30.341 -40.552 1.00 23.87 289 LYS A C 1
ATOM 2307 O O . LYS A 1 292 ? 64.633 -29.581 -41.285 1.00 25.02 289 LYS A O 1
ATOM 2313 N N . MET A 1 293 ? 65.748 -29.954 -39.377 1.00 24.82 290 MET A N 1
ATOM 2314 C CA . MET A 1 293 ? 65.572 -28.577 -38.917 1.00 21.01 290 MET A CA 1
ATOM 2315 C C . MET A 1 293 ? 66.480 -27.602 -39.687 1.00 22.77 290 MET A C 1
ATOM 2316 O O . MET A 1 293 ? 67.706 -27.615 -39.537 1.00 20.44 290 MET A O 1
ATOM 2321 N N . VAL A 1 294 ? 65.865 -26.748 -40.495 1.00 17.69 291 VAL A N 1
ATOM 2322 C CA . VAL A 1 294 ? 66.605 -25.844 -41.374 1.00 18.21 291 VAL A CA 1
ATOM 2323 C C . VAL A 1 294 ? 67.008 -24.552 -40.662 1.00 16.52 291 VAL A C 1
ATOM 2324 O O . VAL A 1 294 ? 66.212 -23.948 -39.956 1.00 20.69 291 VAL A O 1
ATOM 2328 N N . TYR A 1 295 ? 68.254 -24.130 -40.851 1.00 16.29 292 TYR A N 1
ATOM 2329 C CA . TYR A 1 295 ? 68.696 -22.856 -40.319 1.00 12.30 292 TYR A CA 1
ATOM 2330 C C . TYR A 1 295 ? 69.760 -22.219 -41.207 1.00 17.92 292 TYR A C 1
ATOM 2331 O O . TYR A 1 295 ? 70.347 -22.879 -42.076 1.00 13.21 292 TYR A O 1
ATOM 2340 N N . SER A 1 296 ? 69.985 -20.924 -41.003 1.00 16.58 293 SER A N 1
ATOM 2341 C CA . SER A 1 296 ? 71.114 -20.255 -41.627 1.00 13.03 293 SER A CA 1
ATOM 2342 C C . SER A 1 296 ? 72.078 -19.792 -40.557 1.00 19.66 293 SER A C 1
ATOM 2343 O O . SER A 1 296 ? 71.676 -19.451 -39.438 1.00 18.54 293 SER A O 1
ATOM 2346 N N . SER A 1 297 ? 73.357 -19.782 -40.907 1.00 18.04 294 SER A N 1
ATOM 2347 C CA . SER A 1 297 ? 74.366 -19.160 -40.080 1.00 14.92 294 SER A CA 1
ATOM 2348 C C . SER A 1 297 ? 74.392 -17.672 -40.405 1.00 21.31 294 SER A C 1
ATOM 2349 O O . SER A 1 297 ? 73.862 -17.241 -41.438 1.00 17.22 294 SER A O 1
ATOM 2352 N N . THR A 1 298 ? 74.981 -16.889 -39.511 1.00 20.21 295 THR A N 1
ATOM 2353 C CA . THR A 1 298 ? 74.997 -15.441 -39.654 1.00 21.01 295 THR A CA 1
ATOM 2354 C C . THR A 1 298 ? 76.389 -14.910 -39.430 1.00 19.41 295 THR A C 1
ATOM 2355 O O . THR A 1 298 ? 76.966 -15.146 -38.373 1.00 19.24 295 THR A O 1
ATOM 2359 N N . ASN A 1 299 ? 76.930 -14.202 -40.418 1.00 19.54 296 ASN A N 1
ATOM 2360 C CA . ASN A 1 299 ? 78.184 -13.476 -40.238 1.00 20.59 296 ASN A CA 1
ATOM 2361 C C . ASN A 1 299 ? 77.930 -12.004 -39.978 1.00 24.74 296 ASN A C 1
ATOM 2362 O O . ASN A 1 299 ? 77.215 -11.347 -40.737 1.00 19.01 296 ASN A O 1
ATOM 2367 N N . VAL A 1 300 ? 78.522 -11.486 -38.907 1.00 20.09 297 VAL A N 1
ATOM 2368 C CA . VAL A 1 300 ? 78.457 -10.060 -38.637 1.00 23.74 297 VAL A CA 1
ATOM 2369 C C . VAL A 1 300 ? 79.836 -9.431 -38.829 1.00 23.26 297 VAL A C 1
ATOM 2370 O O . VAL A 1 300 ? 80.849 -9.962 -38.361 1.00 22.16 297 VAL A O 1
ATOM 2374 N N . ILE A 1 301 ? 79.873 -8.312 -39.545 1.00 20.18 298 ILE A N 1
ATOM 2375 C CA . ILE A 1 301 ? 81.118 -7.585 -39.769 1.00 16.97 298 ILE A CA 1
ATOM 2376 C C . ILE A 1 301 ? 80.955 -6.154 -39.279 1.00 24.53 298 ILE A C 1
ATOM 2377 O O . ILE A 1 301 ? 79.990 -5.471 -39.633 1.00 21.63 298 ILE A O 1
ATOM 2382 N N . GLY A 1 302 ? 81.886 -5.708 -38.443 1.00 22.16 299 GLY A N 1
ATOM 2383 C CA . GLY A 1 302 ? 81.838 -4.360 -37.914 1.00 19.35 299 GLY A CA 1
ATOM 2384 C C . GLY A 1 302 ? 82.934 -3.527 -38.532 1.00 20.59 299 GLY A C 1
ATOM 2385 O O . GLY A 1 302 ? 84.100 -3.902 -38.479 1.00 23.98 299 GLY A O 1
ATOM 2386 N N . ILE A 1 303 ? 82.563 -2.410 -39.147 1.00 19.73 300 ILE A N 1
ATOM 2387 C CA . ILE A 1 303 ? 83.551 -1.500 -39.704 1.00 20.67 300 ILE A CA 1
ATOM 2388 C C . ILE A 1 303 ? 83.505 -0.182 -38.942 1.00 24.59 300 ILE A C 1
ATOM 2389 O O . ILE A 1 303 ? 82.494 0.524 -38.970 1.00 27.26 300 ILE A O 1
ATOM 2394 N N . GLY A 1 304 ? 84.598 0.146 -38.264 1.00 24.03 301 GLY A N 1
ATOM 2395 C CA . GLY A 1 304 ? 84.745 1.444 -37.628 1.00 24.07 301 GLY A CA 1
ATOM 2396 C C . GLY A 1 304 ? 85.281 2.438 -38.644 1.00 29.01 301 GLY A C 1
ATOM 2397 O O . GLY A 1 304 ? 86.232 2.132 -39.376 1.00 27.25 301 GLY A O 1
ATOM 2398 N N . VAL A 1 305 ? 84.664 3.617 -38.699 1.00 21.33 302 VAL A N 1
ATOM 2399 C CA . VAL A 1 305 ? 84.998 4.634 -39.699 1.00 24.50 302 VAL A CA 1
ATOM 2400 C C . VAL A 1 305 ? 85.333 5.995 -39.075 1.00 26.36 302 VAL A C 1
ATOM 2401 O O . VAL A 1 305 ? 84.594 6.508 -38.232 1.00 28.10 302 VAL A O 1
ATOM 2405 N N . LYS A 1 306 ? 86.436 6.590 -39.509 1.00 19.32 303 LYS A N 1
ATOM 2406 C CA . LYS A 1 306 ? 86.816 7.910 -39.019 1.00 25.03 303 LYS A CA 1
ATOM 2407 C C . LYS A 1 306 ? 85.867 8.972 -39.560 1.00 25.92 303 LYS A C 1
ATOM 2408 O O . LYS A 1 306 ? 85.463 8.920 -40.724 1.00 21.26 303 LYS A O 1
ATOM 2414 N N . GLY A 1 307 ? 85.515 9.928 -38.707 1.00 24.52 304 GLY A N 1
ATOM 2415 C CA . GLY A 1 307 ? 84.702 11.060 -39.115 1.00 25.94 304 GLY A CA 1
ATOM 2416 C C . GLY A 1 307 ? 83.228 10.911 -38.802 1.00 28.58 304 GLY A C 1
ATOM 2417 O O . GLY A 1 307 ? 82.852 10.461 -37.721 1.00 30.07 304 GLY A O 1
ATOM 2418 N N . THR A 1 308 ? 82.395 11.280 -39.768 1.00 30.24 305 THR A N 1
ATOM 2419 C CA . THR A 1 308 ? 80.957 11.290 -39.586 1.00 27.49 305 THR A CA 1
ATOM 2420 C C . THR A 1 308 ? 80.316 10.733 -40.852 1.00 23.01 305 THR A C 1
ATOM 2421 O O . THR A 1 308 ? 80.914 10.797 -41.919 1.00 24.25 305 THR A O 1
ATOM 2425 N N . PRO A 1 309 ? 79.109 10.154 -40.735 1.00 23.55 306 PRO A N 1
ATOM 2426 C CA . PRO A 1 309 ? 78.452 9.589 -41.920 1.00 19.57 306 PRO A CA 1
ATOM 2427 C C . PRO A 1 309 ? 78.148 10.648 -42.963 1.00 24.58 306 PRO A C 1
ATOM 2428 O O . PRO A 1 309 ? 78.000 11.811 -42.623 1.00 26.56 306 PRO A O 1
ATOM 2432 N N . PRO A 1 310 ? 78.078 10.244 -44.236 1.00 20.17 307 PRO A N 1
ATOM 2433 C CA . PRO A 1 310 ? 77.731 11.125 -45.357 1.00 22.82 307 PRO A CA 1
ATOM 2434 C C . PRO A 1 310 ? 76.281 11.594 -45.209 1.00 20.51 307 PRO A C 1
ATOM 2435 O O . PRO A 1 310 ? 75.525 10.945 -44.499 1.00 18.82 307 PRO A O 1
ATOM 2439 N N . PRO A 1 311 ? 75.903 12.702 -45.865 1.00 20.08 308 PRO A N 1
ATOM 2440 C CA . PRO A 1 311 ? 74.579 13.318 -45.680 1.00 20.86 308 PRO A CA 1
ATOM 2441 C C . PRO A 1 311 ? 73.402 12.344 -45.799 1.00 20.67 308 PRO A C 1
ATOM 2442 O O . PRO A 1 311 ? 72.464 12.449 -45.012 1.00 19.59 308 PRO A O 1
ATOM 2446 N N . HIS A 1 312 ? 73.436 11.423 -46.757 1.00 21.65 309 HIS A N 1
ATOM 2447 C CA . HIS A 1 312 ? 72.299 10.510 -46.945 1.00 19.56 309 HIS A CA 1
ATOM 2448 C C . HIS A 1 312 ? 72.125 9.477 -45.821 1.00 22.36 309 HIS A C 1
ATOM 2449 O O . HIS A 1 312 ? 71.073 8.861 -45.703 1.00 23.02 309 HIS A O 1
ATOM 2456 N N . LEU A 1 313 ? 73.142 9.314 -44.980 1.00 21.70 310 LEU A N 1
ATOM 2457 C CA . LEU A 1 313 ? 73.088 8.323 -43.904 1.00 26.70 310 LEU A CA 1
ATOM 2458 C C . LEU A 1 313 ? 73.032 8.985 -42.536 1.00 25.19 310 LEU A C 1
ATOM 2459 O O . LEU A 1 313 ? 73.122 8.314 -41.513 1.00 25.78 310 LEU A O 1
ATOM 2464 N N . LYS A 1 314 ? 72.887 10.304 -42.523 1.00 24.67 311 LYS A N 1
ATOM 2465 C CA . LYS A 1 314 ? 72.969 11.068 -41.286 1.00 23.91 311 LYS A CA 1
ATOM 2466 C C . LYS A 1 314 ? 72.008 10.543 -40.218 1.00 24.16 311 LYS A C 1
ATOM 2467 O O . LYS A 1 314 ? 72.343 10.513 -39.039 1.00 19.37 311 LYS A O 1
ATOM 2473 N N . THR A 1 315 ? 70.809 10.143 -40.627 1.00 22.44 312 THR A N 1
ATOM 2474 C CA . THR A 1 315 ? 69.814 9.685 -39.663 1.00 27.55 312 THR A CA 1
ATOM 2475 C C . THR A 1 315 ? 69.282 8.301 -40.023 1.00 27.37 312 THR A C 1
ATOM 2476 O O . THR A 1 315 ? 68.238 7.881 -39.534 1.00 31.66 312 THR A O 1
ATOM 2480 N N . ALA A 1 316 ? 70.005 7.585 -40.874 1.00 17.66 313 ALA A N 1
ATOM 2481 C CA . ALA A 1 316 ? 69.580 6.239 -41.257 1.00 20.82 313 ALA A CA 1
ATOM 2482 C C . ALA A 1 316 ? 69.786 5.249 -40.112 1.00 23.25 313 ALA A C 1
ATOM 2483 O O . ALA A 1 316 ? 70.690 5.400 -39.296 1.00 20.01 313 ALA A O 1
ATOM 2485 N N . CYS A 1 317 ? 68.927 4.241 -40.058 1.00 21.71 314 CYS A N 1
ATOM 2486 C CA . CYS A 1 317 ? 69.033 3.197 -39.057 1.00 16.88 314 CYS A CA 1
ATOM 2487 C C . CYS A 1 317 ? 69.609 1.958 -39.713 1.00 23.34 314 CYS A C 1
ATOM 2488 O O . CYS A 1 317 ? 70.802 1.674 -39.564 1.00 23.88 314 CYS A O 1
ATOM 2491 N N . TRP A 1 318 ? 68.776 1.231 -40.457 1.00 17.56 315 TRP A N 1
ATOM 2492 C CA . TRP A 1 318 ? 69.279 0.096 -41.211 1.00 17.56 315 TRP A CA 1
ATOM 2493 C C . TRP A 1 318 ? 68.864 0.109 -42.671 1.00 20.69 315 TRP A C 1
ATOM 2494 O O . TRP A 1 318 ? 67.882 0.739 -43.055 1.00 20.10 315 TRP A O 1
ATOM 2505 N N . LEU A 1 319 ? 69.636 -0.608 -43.474 1.00 17.33 316 LEU A N 1
ATOM 2506 C CA . LEU A 1 319 ? 69.545 -0.526 -44.911 1.00 16.71 316 LEU A CA 1
ATOM 2507 C C . LEU A 1 319 ? 69.534 -1.920 -45.499 1.00 17.78 316 LEU A C 1
ATOM 2508 O O . LEU A 1 319 ? 70.277 -2.797 -45.043 1.00 20.49 316 LEU A O 1
ATOM 2513 N N . TYR A 1 320 ? 68.698 -2.119 -46.513 1.00 15.77 317 TYR A N 1
ATOM 2514 C CA . TYR A 1 320 ? 68.562 -3.414 -47.168 1.00 17.72 317 TYR A CA 1
ATOM 2515 C C . TYR A 1 320 ? 69.243 -3.436 -48.535 1.00 24.68 317 TYR A C 1
ATOM 2516 O O . TYR A 1 320 ? 69.186 -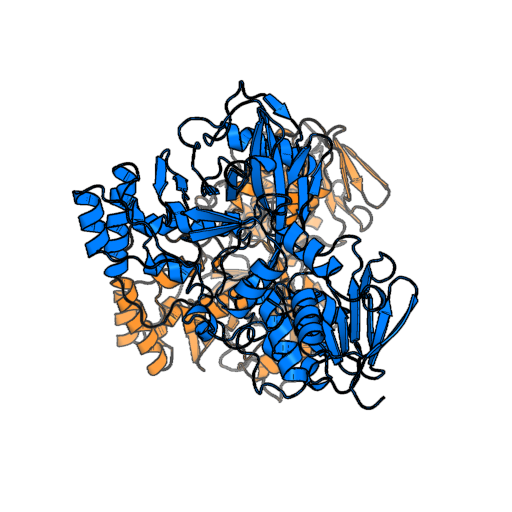2.448 -49.280 1.00 18.45 317 TYR A O 1
ATOM 2525 N N . PHE A 1 321 ? 69.867 -4.570 -48.866 1.00 12.28 318 PHE A N 1
ATOM 2526 C CA . PHE A 1 321 ? 70.595 -4.707 -50.124 1.00 14.77 318 PHE A CA 1
ATOM 2527 C C . PHE A 1 321 ? 70.263 -5.985 -50.896 1.00 16.12 318 PHE A C 1
ATOM 2528 O O . PHE A 1 321 ? 70.902 -7.016 -50.705 1.00 20.27 318 PHE A O 1
ATOM 2536 N N . PRO A 1 322 ? 69.271 -5.909 -51.793 1.00 21.11 319 PRO A N 1
ATOM 2537 C CA . PRO A 1 322 ? 68.864 -7.059 -52.609 1.00 18.18 319 PRO A CA 1
ATOM 2538 C C . PRO A 1 322 ? 69.821 -7.407 -53.751 1.00 23.62 319 PRO A C 1
ATOM 2539 O O . PRO A 1 322 ? 69.757 -8.526 -54.256 1.00 23.79 319 PRO A O 1
ATOM 2543 N N . GLU A 1 323 ? 70.679 -6.480 -54.166 1.00 22.06 320 GLU A N 1
ATOM 2544 C CA . GLU A 1 323 ? 71.471 -6.701 -55.380 1.00 17.94 320 GLU A CA 1
ATOM 2545 C C . GLU A 1 323 ? 72.776 -7.433 -55.106 1.00 23.23 320 GLU A C 1
ATOM 2546 O O . GLU A 1 323 ? 73.209 -7.542 -53.956 1.00 23.06 320 GLU A O 1
ATOM 2552 N N . ASP A 1 324 ? 73.406 -7.928 -56.167 1.00 16.22 321 ASP A N 1
ATOM 2553 C CA . ASP A 1 324 ? 74.565 -8.797 -56.024 1.00 18.30 321 ASP A CA 1
ATOM 2554 C C . ASP A 1 324 ? 75.874 -8.020 -55.963 1.00 23.31 321 ASP A C 1
ATOM 2555 O O . ASP A 1 324 ? 76.959 -8.609 -55.992 1.00 23.97 321 ASP A O 1
ATOM 2560 N N . THR A 1 325 ? 75.766 -6.700 -55.881 1.00 19.05 322 THR A N 1
ATOM 2561 C CA . THR A 1 325 ? 76.935 -5.842 -55.760 1.00 24.74 322 THR A CA 1
ATOM 2562 C C . THR A 1 325 ? 77.433 -5.747 -54.307 1.00 25.08 322 THR A C 1
ATOM 2563 O O . THR A 1 325 ? 78.433 -5.089 -54.023 1.00 20.34 322 THR A O 1
ATOM 2567 N N . SER A 1 326 ? 76.744 -6.422 -53.394 1.00 22.72 323 SER A N 1
ATOM 2568 C CA . SER A 1 326 ? 77.215 -6.519 -52.014 1.00 22.47 323 SER A CA 1
ATOM 2569 C C . SER A 1 326 ? 76.971 -7.926 -51.455 1.00 20.97 323 SER A C 1
ATOM 2570 O O . SER A 1 326 ? 76.026 -8.602 -51.852 1.00 20.45 323 SER A O 1
ATOM 2573 N N . PRO A 1 327 ? 77.829 -8.383 -50.534 1.00 17.11 324 PRO A N 1
ATOM 2574 C CA . PRO A 1 327 ? 77.534 -9.714 -50.007 1.00 16.44 324 PRO A CA 1
ATOM 2575 C C . PRO A 1 327 ? 76.572 -9.635 -48.820 1.00 21.09 324 PRO A C 1
ATOM 2576 O O . PRO A 1 327 ? 75.933 -10.632 -48.497 1.00 18.15 324 PRO A O 1
ATOM 2580 N N . PHE A 1 328 ? 76.453 -8.464 -48.198 1.00 23.45 325 PHE A N 1
ATOM 2581 C CA . PHE A 1 328 ? 75.567 -8.305 -47.037 1.00 19.14 325 PHE A CA 1
ATOM 2582 C C . PHE A 1 328 ? 74.112 -8.042 -47.423 1.00 19.88 325 PHE A C 1
ATOM 2583 O O . PHE A 1 328 ? 73.840 -7.329 -48.388 1.00 18.29 325 PHE A O 1
ATOM 2591 N N . TYR A 1 329 ? 73.173 -8.610 -46.668 1.00 18.57 326 TYR A N 1
ATOM 2592 C CA . TYR A 1 329 ? 71.754 -8.358 -46.930 1.00 15.67 326 TYR A CA 1
ATOM 2593 C C . TYR A 1 329 ? 71.294 -7.080 -46.230 1.00 14.70 326 TYR A C 1
ATOM 2594 O O . TYR A 1 329 ? 70.373 -6.412 -46.696 1.00 18.16 326 TYR A O 1
ATOM 2603 N N . ARG A 1 330 ? 71.946 -6.743 -45.122 1.00 16.90 327 ARG A N 1
ATOM 2604 C CA . ARG A 1 330 ? 71.603 -5.545 -44.353 1.00 18.69 327 ARG A CA 1
ATOM 2605 C C . ARG A 1 330 ? 72.845 -4.842 -43.815 1.00 17.77 327 ARG A C 1
ATOM 2606 O O . ARG A 1 330 ? 73.840 -5.498 -43.486 1.00 18.88 327 ARG A O 1
ATOM 2614 N N . ALA A 1 331 ? 72.781 -3.509 -43.748 1.00 15.23 328 ALA A N 1
ATOM 2615 C CA . ALA A 1 331 ? 73.779 -2.698 -43.046 1.00 13.59 328 ALA A CA 1
ATOM 2616 C C . ALA A 1 331 ? 73.087 -1.811 -42.017 1.00 22.85 328 ALA A C 1
ATOM 2617 O O . ALA A 1 331 ? 72.016 -1.266 -42.280 1.00 22.53 328 ALA A O 1
ATOM 2619 N N . THR A 1 332 ? 73.714 -1.651 -40.856 1.00 21.79 329 THR A N 1
ATOM 2620 C CA . THR A 1 332 ? 73.177 -0.815 -39.790 1.00 18.95 329 THR A CA 1
ATOM 2621 C C . THR A 1 332 ? 74.171 0.287 -39.443 1.00 19.23 329 THR A C 1
ATOM 2622 O O . THR A 1 332 ? 75.356 0.011 -39.218 1.00 18.93 329 THR A O 1
ATOM 2626 N N . VAL A 1 333 ? 73.703 1.533 -39.416 1.00 16.33 330 VAL A N 1
ATOM 2627 C CA . VAL A 1 333 ? 74.559 2.642 -38.990 1.00 15.33 330 VAL A CA 1
ATOM 2628 C C . VAL A 1 333 ? 74.515 2.664 -37.464 1.00 21.63 330 VAL A C 1
ATOM 2629 O O . VAL A 1 333 ? 73.826 3.478 -36.854 1.00 22.40 330 VAL A O 1
ATOM 2633 N N . PHE A 1 334 ? 75.246 1.741 -36.853 1.00 24.38 331 PHE A N 1
ATOM 2634 C CA . PHE A 1 334 ? 75.113 1.481 -35.423 1.00 27.57 331 PHE A CA 1
ATOM 2635 C C . PHE A 1 334 ? 75.402 2.721 -34.579 1.00 26.17 331 PHE A C 1
ATOM 2636 O O . PHE A 1 334 ? 74.816 2.909 -33.511 1.00 27.31 331 PHE A O 1
ATOM 2644 N N . SER A 1 335 ? 76.306 3.566 -35.065 1.00 22.60 332 SER A N 1
ATOM 2645 C CA . SER A 1 335 ? 76.648 4.800 -34.367 1.00 24.89 332 SER A CA 1
ATOM 2646 C C . SER A 1 335 ? 75.476 5.780 -34.282 1.00 22.95 332 SER A C 1
ATOM 2647 O O . SER A 1 335 ? 75.514 6.704 -33.483 1.00 30.18 332 SER A O 1
ATOM 2650 N N . ASN A 1 336 ? 74.436 5.583 -35.089 1.00 20.09 333 ASN A N 1
ATOM 2651 C CA . ASN A 1 336 ? 73.291 6.495 -35.056 1.00 20.86 333 ASN A CA 1
ATOM 2652 C C . ASN A 1 336 ? 72.318 6.107 -33.965 1.00 28.10 333 ASN A C 1
ATOM 2653 O O . ASN A 1 336 ? 71.442 6.902 -33.616 1.00 24.71 333 ASN A O 1
ATOM 2658 N N . TYR A 1 337 ? 72.453 4.883 -33.444 1.00 22.92 334 TYR A N 1
ATOM 2659 C CA . TYR A 1 337 ? 71.636 4.445 -32.303 1.00 24.26 334 TYR A CA 1
ATOM 2660 C C . TYR A 1 337 ? 72.073 5.116 -31.004 1.00 30.32 334 TYR A C 1
ATOM 2661 O O . TYR A 1 337 ? 71.244 5.441 -30.154 1.00 35.36 334 TYR A O 1
ATOM 2670 N N . SER A 1 338 ? 73.375 5.335 -30.857 1.00 33.81 335 SER A N 1
ATOM 2671 C CA . SER A 1 338 ? 73.887 6.101 -29.728 1.00 31.15 335 SER A CA 1
ATOM 2672 C C . SER A 1 338 ? 75.317 6.556 -29.965 1.00 31.24 335 SER A C 1
ATOM 2673 O O . SER A 1 338 ? 76.171 5.752 -30.355 1.00 30.75 335 SER A O 1
ATOM 2676 N N . LYS A 1 339 ? 75.586 7.838 -29.713 1.00 27.01 336 LYS A N 1
ATOM 2677 C CA . LYS A 1 339 ? 76.944 8.358 -29.857 1.00 31.71 336 LYS A CA 1
ATOM 2678 C C . LYS A 1 339 ? 77.978 7.609 -29.002 1.00 36.79 336 LYS A C 1
ATOM 2679 O O . LYS A 1 339 ? 79.157 7.564 -29.356 1.00 36.11 336 LYS A O 1
ATOM 2685 N N . TYR A 1 340 ? 77.544 6.997 -27.899 1.00 35.66 337 TYR A N 1
ATOM 2686 C CA . TYR A 1 340 ? 78.492 6.302 -27.022 1.00 36.04 337 TYR A CA 1
ATOM 2687 C C . TYR A 1 340 ? 78.953 4.968 -27.604 1.00 33.79 337 TYR A C 1
ATOM 2688 O O . TYR A 1 340 ? 79.843 4.307 -27.053 1.00 30.92 337 TYR A O 1
ATOM 2697 N N . ASN A 1 341 ? 78.356 4.586 -28.731 1.00 27.30 338 ASN A N 1
ATOM 2698 C CA . ASN A 1 341 ? 78.712 3.346 -29.414 1.00 26.75 338 ASN A CA 1
ATOM 2699 C C . ASN A 1 341 ? 80.073 3.427 -30.094 1.00 31.88 338 ASN A C 1
ATOM 2700 O O . ASN A 1 341 ? 80.663 2.405 -30.451 1.00 30.81 338 ASN A O 1
ATOM 2705 N N . VAL A 1 342 ? 80.557 4.645 -30.305 1.00 36.12 339 VAL A N 1
ATOM 2706 C CA . VAL A 1 342 ? 81.834 4.839 -30.981 1.00 40.74 339 VAL A CA 1
ATOM 2707 C C . VAL A 1 342 ? 82.708 5.822 -30.210 1.00 39.20 339 VAL A C 1
ATOM 2708 O O . VAL A 1 342 ? 82.200 6.658 -29.471 1.00 40.01 339 VAL A O 1
ATOM 2712 N N . PRO A 1 343 ? 84.032 5.711 -30.373 1.00 34.20 340 PRO A N 1
ATOM 2713 C CA . PRO A 1 343 ? 84.936 6.724 -29.821 1.00 32.80 340 PRO A CA 1
ATOM 2714 C C . PRO A 1 343 ? 84.683 8.066 -30.513 1.00 36.03 340 PRO A C 1
ATOM 2715 O O . PRO A 1 343 ? 84.188 8.094 -31.653 1.00 31.69 340 PRO A O 1
ATOM 2719 N N . GLU A 1 344 ? 85.009 9.163 -29.836 1.00 36.67 341 GLU A N 1
ATOM 2720 C CA . GLU A 1 344 ? 84.791 10.492 -30.412 1.00 41.45 341 GLU A CA 1
ATOM 2721 C C . GLU A 1 344 ? 85.377 10.569 -31.828 1.00 33.51 341 GLU A C 1
ATOM 2722 O O . GLU A 1 344 ? 86.424 9.991 -32.100 1.00 35.95 341 GLU A O 1
ATOM 2725 N N . GLY A 1 345 ? 84.684 11.254 -32.730 1.00 29.54 342 GLY A N 1
ATOM 2726 C CA . GLY A 1 345 ? 85.196 11.471 -34.072 1.00 35.43 342 GLY A CA 1
ATOM 2727 C C . GLY A 1 345 ? 85.125 10.263 -34.994 1.00 35.72 342 GLY A C 1
ATOM 2728 O O . GLY A 1 345 ? 85.878 10.173 -35.966 1.00 34.90 342 GLY A O 1
ATOM 2729 N N . HIS A 1 346 ? 84.227 9.331 -34.690 1.00 28.82 343 HIS A N 1
ATOM 2730 C CA . HIS A 1 346 ? 84.041 8.150 -35.530 1.00 23.12 343 HIS A CA 1
ATOM 2731 C C . HIS A 1 346 ? 82.570 7.850 -35.731 1.00 21.66 343 HIS A C 1
ATOM 2732 O O . HIS A 1 346 ? 81.712 8.404 -35.051 1.00 24.69 343 HIS A O 1
ATOM 2739 N N . TRP A 1 347 ? 82.287 6.999 -36.707 1.00 19.75 344 TRP A N 1
ATOM 2740 C CA . TRP A 1 347 ? 80.983 6.377 -36.818 1.00 22.85 344 TRP A CA 1
ATOM 2741 C C . TRP A 1 347 ? 81.199 4.905 -37.163 1.00 23.67 344 TRP A C 1
ATOM 2742 O O . TRP A 1 347 ? 82.343 4.450 -37.234 1.00 25.35 344 TRP A O 1
ATOM 2753 N N . SER A 1 348 ? 80.122 4.152 -37.340 1.00 19.29 345 SER A N 1
ATOM 2754 C CA . SER A 1 348 ? 80.279 2.714 -37.527 1.00 25.72 345 SER A CA 1
ATOM 2755 C C . SER A 1 348 ? 79.164 2.076 -38.328 1.00 22.72 345 SER A C 1
ATOM 2756 O O . SER A 1 348 ? 78.016 2.516 -38.282 1.00 29.07 345 SER A O 1
ATOM 2759 N N . LEU A 1 349 ? 79.534 1.036 -39.065 1.00 24.19 346 LEU A N 1
ATOM 2760 C CA . LEU A 1 349 ? 78.600 0.200 -39.800 1.00 22.71 346 LEU A CA 1
ATOM 2761 C C . LEU A 1 349 ? 78.666 -1.204 -39.236 1.00 23.87 346 LEU A C 1
ATOM 2762 O O . LEU A 1 349 ? 79.733 -1.664 -38.837 1.00 25.26 346 LEU A O 1
ATOM 2767 N N . MET A 1 350 ? 77.524 -1.880 -39.198 1.00 23.81 347 MET A N 1
ATOM 2768 C CA . MET A 1 350 ? 77.475 -3.310 -38.891 1.00 15.91 347 MET A CA 1
ATOM 2769 C C . MET A 1 350 ? 76.824 -4.016 -40.082 1.00 22.37 347 MET A C 1
ATOM 2770 O O . MET A 1 350 ? 75.684 -3.715 -40.427 1.00 26.51 347 MET A O 1
ATOM 2775 N N . LEU A 1 351 ? 77.551 -4.935 -40.718 1.00 19.68 348 LEU A N 1
ATOM 2776 C CA . LEU A 1 351 ? 77.049 -5.657 -41.895 1.00 17.82 348 LEU A CA 1
ATOM 2777 C C . LEU A 1 351 ? 76.711 -7.121 -41.566 1.00 21.31 348 LEU A C 1
ATOM 2778 O O . LEU A 1 351 ? 77.423 -7.771 -40.808 1.00 21.36 348 LEU A O 1
ATOM 2783 N N . GLU A 1 352 ? 75.621 -7.629 -42.136 1.00 16.82 349 GLU A N 1
ATOM 2784 C CA . GLU A 1 352 ? 75.220 -9.018 -41.928 1.00 15.71 349 GLU A CA 1
ATOM 2785 C C . GLU A 1 352 ? 75.271 -9.796 -43.227 1.00 16.90 349 GLU A C 1
ATOM 2786 O O . GLU A 1 352 ? 74.673 -9.380 -44.218 1.00 16.53 349 GLU A O 1
ATOM 2792 N N . VAL A 1 353 ? 75.955 -10.939 -43.204 1.00 15.11 350 VAL A N 1
ATOM 2793 C CA . VAL A 1 353 ? 76.053 -11.821 -44.365 1.00 16.40 350 VAL A CA 1
ATOM 2794 C C . VAL A 1 353 ? 75.601 -13.232 -44.001 1.00 17.70 350 VAL A C 1
ATOM 2795 O O . VAL A 1 353 ? 76.208 -13.876 -43.148 1.00 14.82 350 VAL A O 1
ATOM 2799 N N . SER A 1 354 ? 74.538 -13.711 -44.646 1.00 16.22 351 SER A N 1
ATOM 2800 C CA . SER A 1 354 ? 73.972 -15.011 -44.299 1.00 13.43 351 SER A CA 1
ATOM 2801 C C . SER A 1 354 ? 74.806 -16.145 -44.885 1.00 19.43 351 SER A C 1
ATOM 2802 O O . SER A 1 354 ? 75.587 -15.939 -45.806 1.00 19.23 351 SER A O 1
ATOM 2805 N N . GLU A 1 355 ? 74.640 -17.348 -44.353 1.00 17.70 352 GLU A N 1
ATOM 2806 C CA . GLU A 1 355 ? 75.462 -18.469 -44.786 1.00 16.70 352 GLU A CA 1
ATOM 2807 C C . GLU A 1 355 ? 74.720 -19.787 -44.590 1.00 19.14 352 GLU A C 1
ATOM 2808 O O . GLU A 1 355 ? 74.011 -19.962 -43.594 1.00 17.37 352 GLU A O 1
ATOM 2814 N N . SER A 1 356 ? 74.876 -20.707 -45.541 1.00 17.28 353 SER A N 1
ATOM 2815 C CA . SER A 1 356 ? 74.285 -22.045 -45.429 1.00 14.90 353 SER A CA 1
ATOM 2816 C C . SER A 1 356 ? 74.867 -22.973 -46.493 1.00 19.40 353 SER A C 1
ATOM 2817 O O . SER A 1 356 ? 75.717 -22.558 -47.273 1.00 22.92 353 SER A O 1
ATOM 2820 N N . LYS A 1 357 ? 74.398 -24.223 -46.540 1.00 23.16 354 LYS A N 1
ATOM 2821 C CA . LYS A 1 357 ? 74.842 -25.147 -47.591 1.00 25.39 354 LYS A CA 1
ATOM 2822 C C . LYS A 1 357 ? 74.421 -24.644 -48.979 1.00 27.99 354 LYS A C 1
ATOM 2823 O O . LYS A 1 357 ? 75.056 -24.981 -49.983 1.00 30.07 354 LYS A O 1
ATOM 2826 N N . TYR A 1 358 ? 73.356 -23.846 -49.046 1.00 19.99 355 TYR A N 1
ATOM 2827 C CA . TYR A 1 358 ? 72.938 -23.297 -50.339 1.00 19.81 355 TYR A CA 1
ATOM 2828 C C . TYR A 1 358 ? 73.739 -22.065 -50.711 1.00 26.51 355 TYR A C 1
ATOM 2829 O O . TYR A 1 358 ? 73.761 -21.658 -51.876 1.00 23.15 355 TYR A O 1
ATOM 2838 N N . LYS A 1 359 ? 74.355 -21.446 -49.708 1.00 22.35 356 LYS A N 1
ATOM 2839 C CA . LYS A 1 359 ? 75.020 -20.158 -49.886 1.00 26.57 356 LYS A CA 1
ATOM 2840 C C . LYS A 1 359 ? 76.294 -20.118 -49.044 1.00 28.25 356 LYS A C 1
ATOM 2841 O O . LYS A 1 359 ? 76.320 -19.533 -47.963 1.00 24.25 356 LYS A O 1
ATOM 2847 N N . PRO A 1 360 ? 77.350 -20.773 -49.522 1.00 26.54 357 PRO A N 1
ATOM 2848 C CA . PRO A 1 360 ? 78.581 -20.839 -48.731 1.00 29.68 357 PRO A CA 1
ATOM 2849 C C . PRO A 1 360 ? 79.295 -19.496 -48.718 1.00 27.22 357 PRO A C 1
ATOM 2850 O O . PRO A 1 360 ? 79.062 -18.670 -49.593 1.00 26.61 357 PRO A O 1
ATOM 2854 N N . VAL A 1 361 ? 80.149 -19.285 -47.724 1.00 25.10 358 VAL A N 1
ATOM 2855 C CA . VAL A 1 361 ? 80.835 -18.016 -47.563 1.00 24.28 358 VAL A CA 1
ATOM 2856 C C . VAL A 1 361 ? 82.333 -18.258 -47.432 1.00 29.20 358 VAL A C 1
ATOM 2857 O O . VAL A 1 361 ? 82.757 -19.130 -46.675 1.00 26.83 358 VAL A O 1
ATOM 2861 N N . ASN A 1 362 ? 83.126 -17.496 -48.178 1.00 28.92 359 ASN A N 1
ATOM 2862 C CA . ASN A 1 362 ? 84.580 -17.538 -48.050 1.00 31.31 359 ASN A CA 1
ATOM 2863 C C . ASN A 1 362 ? 85.001 -16.603 -46.918 1.00 30.96 359 ASN A C 1
ATOM 2864 O O . ASN A 1 362 ? 85.017 -15.383 -47.093 1.00 30.14 359 ASN A O 1
ATOM 2869 N N . HIS A 1 363 ? 85.328 -17.160 -45.755 1.00 26.59 360 HIS A N 1
ATOM 2870 C CA . HIS A 1 363 ? 85.577 -16.317 -44.584 1.00 27.34 360 HIS A CA 1
ATOM 2871 C C . HIS A 1 363 ? 86.888 -15.543 -44.633 1.00 25.48 360 HIS A C 1
ATOM 2872 O O . HIS A 1 363 ? 87.008 -14.489 -44.026 1.00 34.39 360 HIS A O 1
ATOM 2879 N N . SER A 1 364 ? 87.864 -16.061 -45.358 1.00 29.52 361 SER A N 1
ATOM 2880 C CA . SER A 1 364 ? 89.167 -15.426 -45.401 1.00 35.31 361 SER A CA 1
ATOM 2881 C C . SER A 1 364 ? 89.138 -14.144 -46.235 1.00 38.39 361 SER A C 1
ATOM 2882 O O . SER A 1 364 ? 90.004 -13.290 -46.077 1.00 41.38 361 SER A O 1
ATOM 2885 N N . THR A 1 365 ? 88.148 -14.009 -47.114 1.00 32.64 362 THR A N 1
ATOM 2886 C CA . THR A 1 365 ? 87.993 -12.780 -47.889 1.00 35.46 362 THR A CA 1
ATOM 2887 C C . THR A 1 365 ? 86.750 -11.970 -47.494 1.00 33.49 362 THR A C 1
ATOM 2888 O O . THR A 1 365 ? 86.452 -10.938 -48.100 1.00 36.13 362 THR A O 1
ATOM 2892 N N . LEU A 1 366 ? 86.040 -12.432 -46.474 1.00 28.28 363 LEU A N 1
ATOM 2893 C CA . LEU A 1 366 ? 84.745 -11.854 -46.120 1.00 28.10 363 LEU A CA 1
ATOM 2894 C C . LEU A 1 366 ? 84.790 -10.365 -45.765 1.00 28.99 363 LEU A C 1
ATOM 2895 O O . LEU A 1 366 ? 83.948 -9.595 -46.214 1.00 30.01 363 LEU A O 1
ATOM 2900 N N . ILE A 1 367 ? 85.757 -9.960 -44.949 1.00 29.23 364 ILE A N 1
ATOM 2901 C CA . ILE A 1 367 ? 85.842 -8.560 -44.552 1.00 25.31 364 ILE A CA 1
ATOM 2902 C C . ILE A 1 367 ? 86.135 -7.656 -45.750 1.00 25.71 364 ILE A C 1
ATOM 2903 O O . ILE A 1 367 ? 85.465 -6.642 -45.946 1.00 27.26 364 ILE A O 1
ATOM 2908 N N . GLU A 1 368 ? 87.116 -8.040 -46.562 1.00 28.41 365 GLU A N 1
ATOM 2909 C CA . GLU A 1 368 ? 87.428 -7.292 -47.778 1.00 28.24 365 GLU A CA 1
ATOM 2910 C C . GLU A 1 368 ? 86.240 -7.251 -48.749 1.00 22.88 365 GLU A C 1
ATOM 2911 O O . GLU A 1 368 ? 85.966 -6.217 -49.349 1.00 26.20 365 GLU A O 1
ATOM 2917 N N . ASP A 1 369 ? 85.529 -8.368 -48.892 1.00 25.52 366 ASP A N 1
ATOM 2918 C CA . ASP A 1 369 ? 84.358 -8.423 -49.775 1.00 26.73 366 ASP A CA 1
ATOM 2919 C C . ASP A 1 369 ? 83.254 -7.474 -49.325 1.00 25.21 366 ASP A C 1
ATOM 2920 O O . ASP A 1 369 ? 82.591 -6.859 -50.151 1.00 23.32 366 ASP A O 1
ATOM 2925 N N . CYS A 1 370 ? 83.062 -7.364 -48.012 1.00 25.37 367 CYS A N 1
ATOM 2926 C CA . CYS A 1 370 ? 82.099 -6.418 -47.456 1.00 20.57 367 CYS A CA 1
ATOM 2927 C C . CYS A 1 370 ? 82.488 -4.974 -47.757 1.00 21.81 367 CYS A C 1
ATOM 2928 O O . CYS A 1 370 ? 81.637 -4.150 -48.089 1.00 26.20 367 CYS A O 1
ATOM 2931 N N . ILE A 1 371 ? 83.780 -4.680 -47.642 1.00 21.26 368 ILE A N 1
ATOM 2932 C CA . ILE A 1 371 ? 84.285 -3.345 -47.909 1.00 21.85 368 ILE A CA 1
ATOM 2933 C C . ILE A 1 371 ? 84.072 -2.988 -49.378 1.00 23.77 368 ILE A C 1
ATOM 2934 O O . ILE A 1 371 ? 83.628 -1.884 -49.689 1.00 21.81 368 ILE A O 1
ATOM 2939 N N . VAL A 1 372 ? 84.361 -3.929 -50.275 1.00 23.79 369 VAL A N 1
ATOM 2940 C CA . VAL A 1 372 ? 84.097 -3.715 -51.693 1.00 24.14 369 VAL A CA 1
ATOM 2941 C C . VAL A 1 372 ? 82.601 -3.469 -51.879 1.00 24.19 369 VAL A C 1
ATOM 2942 O O . VAL A 1 372 ? 82.184 -2.639 -52.692 1.00 24.51 369 VAL A O 1
ATOM 2946 N N . GLY A 1 373 ? 81.795 -4.191 -51.104 1.00 24.80 370 GLY A N 1
ATOM 2947 C CA . GLY A 1 373 ? 80.353 -4.043 -51.170 1.00 15.32 370 GLY A CA 1
ATOM 2948 C C . GLY A 1 373 ? 79.919 -2.659 -50.731 1.00 19.22 370 GLY A C 1
ATOM 2949 O O . GLY A 1 373 ? 79.059 -2.048 -51.353 1.00 21.08 370 GLY A O 1
ATOM 2950 N N . CYS A 1 374 ? 80.518 -2.164 -49.651 1.00 18.53 371 CYS A N 1
ATOM 2951 C CA . CYS A 1 374 ? 80.192 -0.834 -49.149 1.00 20.16 371 CYS A CA 1
ATOM 2952 C C . CYS A 1 374 ? 80.518 0.242 -50.181 1.00 20.74 371 CYS A C 1
ATOM 2953 O O . CYS A 1 374 ? 79.736 1.174 -50.383 1.00 25.85 371 CYS A O 1
ATOM 2956 N N . LEU A 1 375 ? 81.674 0.109 -50.829 1.00 20.25 372 LEU A N 1
ATOM 2957 C CA . LEU A 1 375 ? 82.099 1.070 -51.848 1.00 29.60 372 LEU A CA 1
ATOM 2958 C C . LEU A 1 375 ? 81.157 1.041 -53.042 1.00 30.24 372 LEU A C 1
ATOM 2959 O O . LEU A 1 375 ? 80.882 2.078 -53.633 1.00 32.70 372 LEU A O 1
ATOM 2964 N N . ALA A 1 376 ? 80.649 -0.143 -53.390 1.00 30.42 373 ALA A N 1
ATOM 2965 C CA . ALA A 1 376 ? 79.765 -0.267 -54.557 1.00 25.50 373 ALA A CA 1
ATOM 2966 C C . ALA A 1 376 ? 78.318 0.052 -54.220 1.00 26.53 373 ALA A C 1
ATOM 2967 O O . ALA A 1 376 ? 77.489 0.171 -55.111 1.00 34.62 373 ALA A O 1
ATOM 2969 N N . SER A 1 377 ? 78.014 0.198 -52.934 1.00 21.76 374 SER A N 1
ATOM 2970 C CA . SER A 1 377 ? 76.627 0.375 -52.498 1.00 25.85 374 SER A CA 1
ATOM 2971 C C . SER A 1 377 ? 76.392 1.694 -51.785 1.00 26.83 374 SER A C 1
ATOM 2972 O O . SER A 1 377 ? 75.432 1.834 -51.024 1.00 30.18 374 SER A O 1
ATOM 2975 N N . ASN A 1 378 ? 77.270 2.661 -51.992 1.00 21.60 375 ASN A N 1
ATOM 2976 C CA . ASN A 1 378 ? 77.024 3.953 -51.391 1.00 30.33 375 ASN A CA 1
ATOM 2977 C C . ASN A 1 378 ? 77.095 3.991 -49.863 1.00 28.53 375 ASN A C 1
ATOM 2978 O O . ASN A 1 378 ? 76.406 4.800 -49.234 1.00 27.62 375 ASN A O 1
ATOM 2983 N N . LEU A 1 379 ? 77.913 3.136 -49.259 1.00 19.82 376 LEU A N 1
ATOM 2984 C CA . LEU A 1 379 ? 78.082 3.201 -47.815 1.00 19.33 376 LEU A CA 1
ATOM 2985 C C . LEU A 1 379 ? 79.420 3.806 -47.445 1.00 21.82 376 LEU A C 1
ATOM 2986 O O . LEU A 1 379 ? 79.535 4.511 -46.445 1.00 24.65 376 LEU A O 1
ATOM 2991 N N . LEU A 1 380 ? 80.444 3.507 -48.238 1.00 22.83 377 LEU A N 1
ATOM 2992 C CA . LEU A 1 380 ? 81.778 4.037 -47.968 1.00 24.89 377 LEU A CA 1
ATOM 2993 C C . LEU A 1 380 ? 82.353 4.597 -49.248 1.00 25.67 377 LEU A C 1
ATOM 2994 O O . LEU A 1 380 ? 81.948 4.204 -50.346 1.00 21.11 377 LEU A O 1
ATOM 2999 N N . LEU A 1 381 ? 83.319 5.492 -49.088 1.00 21.89 378 LEU A N 1
ATOM 3000 C CA . LEU A 1 381 ? 84.031 6.094 -50.199 1.00 24.98 378 LEU A CA 1
ATOM 3001 C C . LEU A 1 381 ? 85.486 5.652 -50.144 1.00 25.12 378 LEU A C 1
ATOM 3002 O O . LEU A 1 381 ? 85.963 5.226 -49.096 1.00 23.61 378 LEU A O 1
ATOM 3007 N N . PRO A 1 382 ? 86.196 5.742 -51.275 1.00 24.34 379 PRO A N 1
ATOM 3008 C CA . PRO A 1 382 ? 87.585 5.260 -51.319 1.00 26.70 379 PRO A CA 1
ATOM 3009 C C . PRO A 1 382 ? 88.451 5.961 -50.291 1.00 31.73 379 PRO A C 1
ATOM 3010 O O . PRO A 1 382 ? 89.414 5.377 -49.799 1.00 32.97 379 PRO A O 1
ATOM 3014 N N . GLU A 1 383 ? 88.109 7.203 -49.969 1.00 27.82 380 GLU A N 1
ATOM 3015 C CA . GLU A 1 383 ? 88.899 7.986 -49.024 1.00 25.13 380 GLU A CA 1
ATOM 3016 C C . GLU A 1 383 ? 88.575 7.716 -47.548 1.00 23.32 380 GLU A C 1
ATOM 3017 O O . GLU A 1 383 ? 89.232 8.257 -46.675 1.00 23.88 380 GLU A O 1
ATOM 3023 N N . ASP A 1 384 ? 87.564 6.898 -47.264 1.00 21.99 381 ASP A N 1
ATOM 3024 C CA . ASP A 1 384 ? 87.225 6.613 -45.865 1.00 21.39 381 ASP A CA 1
ATOM 3025 C C . ASP A 1 384 ? 88.337 5.847 -45.156 1.00 25.74 381 ASP A C 1
ATOM 3026 O O . ASP A 1 384 ? 89.001 4.987 -45.741 1.00 26.90 381 ASP A O 1
ATOM 3031 N N . LEU A 1 385 ? 88.549 6.192 -43.895 1.00 26.74 382 LEU A N 1
ATOM 3032 C CA . LEU A 1 385 ? 89.617 5.597 -43.110 1.00 24.59 382 LEU A CA 1
ATOM 3033 C C . LEU A 1 385 ? 88.996 4.640 -42.098 1.00 31.28 382 LEU A C 1
ATOM 3034 O O . LEU A 1 385 ? 88.221 5.047 -41.233 1.00 30.11 382 LEU A O 1
ATOM 3039 N N . LEU A 1 386 ? 89.318 3.358 -42.230 1.00 30.33 383 LEU A N 1
ATOM 3040 C CA . LEU A 1 386 ? 88.645 2.331 -41.444 1.00 33.26 383 LEU A CA 1
ATOM 3041 C C . LEU A 1 386 ? 89.476 1.873 -40.245 1.00 35.83 383 LEU A C 1
ATOM 3042 O O . LEU A 1 386 ? 90.682 1.677 -40.348 1.00 41.02 383 LEU A O 1
ATOM 3047 N N . VAL A 1 387 ? 88.809 1.716 -39.109 1.00 35.58 384 VAL A N 1
ATOM 3048 C CA . VAL A 1 387 ? 89.431 1.206 -37.895 1.00 40.96 384 VAL A CA 1
ATOM 3049 C C . VAL A 1 387 ? 88.552 0.088 -37.307 1.00 44.53 384 VAL A C 1
ATOM 3050 O O . VAL A 1 387 ? 87.370 -0.019 -37.620 1.00 48.04 384 VAL A O 1
ATOM 3054 N N . SER A 1 388 ? 89.131 -0.761 -36.473 1.00 48.07 385 SER A N 1
ATOM 3055 C CA . SER A 1 388 ? 88.351 -1.802 -35.812 1.00 39.61 385 SER A CA 1
ATOM 3056 C C . SER A 1 388 ? 87.588 -2.747 -36.734 1.00 50.14 385 SER A C 1
ATOM 3057 O O . SER A 1 388 ? 86.477 -3.139 -36.386 1.00 58.57 385 SER A O 1
ATOM 3060 N N . LYS A 1 389 ? 88.142 -3.120 -37.889 1.00 38.36 386 LYS A N 1
ATOM 3061 C CA . LYS A 1 389 ? 87.515 -4.181 -38.685 1.00 30.19 386 LYS A CA 1
ATOM 3062 C C . LYS A 1 389 ? 87.389 -5.487 -37.870 1.00 35.30 386 LYS A C 1
ATOM 3063 O O . LYS A 1 389 ? 88.377 -6.033 -37.381 1.00 41.28 386 LYS A O 1
ATOM 3069 N N . TRP A 1 390 ? 86.166 -5.989 -37.749 1.00 26.55 387 TRP A N 1
ATOM 3070 C CA A TRP A 1 390 ? 85.786 -7.052 -36.816 0.58 26.45 387 TRP A CA 1
ATOM 3071 C CA B TRP A 1 390 ? 85.981 -7.203 -36.983 0.42 25.57 387 TRP A CA 1
ATOM 3072 C C . TRP A 1 390 ? 84.878 -8.045 -37.565 1.00 24.76 387 TRP A C 1
ATOM 3073 O O . TRP A 1 390 ? 84.031 -7.593 -38.330 1.00 23.35 387 TRP A O 1
ATOM 3094 N N . HIS A 1 391 ? 84.992 -9.343 -37.297 1.00 27.12 388 HIS A N 1
ATOM 3095 C CA . HIS A 1 391 ? 84.094 -10.337 -37.883 1.00 25.93 388 HIS A CA 1
ATOM 3096 C C . HIS A 1 391 ? 83.769 -11.408 -36.863 1.00 32.44 388 HIS A C 1
ATOM 3097 O O . HIS A 1 391 ? 84.625 -11.814 -36.081 1.00 30.94 388 HIS A O 1
ATOM 3104 N N . TYR A 1 392 ? 82.522 -11.859 -36.871 1.00 26.50 389 TYR A N 1
ATOM 3105 C CA . TYR A 1 392 ? 82.089 -12.910 -35.967 1.00 27.83 389 TYR A CA 1
ATOM 3106 C C . TYR A 1 392 ? 81.090 -13.792 -36.691 1.00 28.78 389 TYR A C 1
ATOM 3107 O O . TYR A 1 392 ? 80.242 -13.294 -37.424 1.00 28.53 389 TYR A O 1
ATOM 3116 N N . ARG A 1 393 ? 81.192 -15.100 -36.499 1.00 30.00 390 ARG A N 1
ATOM 3117 C CA . ARG A 1 393 ? 80.283 -16.023 -37.169 1.00 29.01 390 ARG A CA 1
ATOM 3118 C C . ARG A 1 393 ? 79.426 -16.802 -36.175 1.00 30.50 390 ARG A C 1
ATOM 3119 O O . ARG A 1 393 ? 79.938 -17.447 -35.256 1.00 32.71 390 ARG A O 1
ATOM 3127 N N . ILE A 1 394 ? 78.117 -16.740 -36.375 1.00 24.25 391 ILE A N 1
ATOM 3128 C CA . ILE A 1 394 ? 77.156 -17.441 -35.540 1.00 27.67 391 ILE A CA 1
ATOM 3129 C C . ILE A 1 394 ? 76.661 -18.677 -36.287 1.00 27.26 391 ILE A C 1
ATOM 3130 O O . ILE A 1 394 ? 76.142 -18.552 -37.402 1.00 25.42 391 ILE A O 1
ATOM 3135 N N . GLU A 1 395 ? 76.798 -19.859 -35.688 1.00 19.69 392 GLU A N 1
ATOM 3136 C CA . GLU A 1 395 ? 76.388 -21.091 -36.369 1.00 20.64 392 GLU A CA 1
ATOM 3137 C C . GLU A 1 395 ? 74.882 -21.102 -36.588 1.00 22.81 392 GLU A C 1
ATOM 3138 O O . GLU A 1 395 ? 74.409 -21.335 -37.704 1.00 21.76 392 GLU A O 1
ATOM 3144 N N . LYS A 1 396 ? 74.128 -20.839 -35.524 1.00 19.86 393 LYS A N 1
ATOM 3145 C CA . LYS A 1 396 ? 72.677 -20.797 -35.636 1.00 20.86 393 LYS A CA 1
ATOM 3146 C C . LYS A 1 396 ? 72.199 -19.355 -35.548 1.00 22.14 393 LYS A C 1
ATOM 3147 O O . LYS A 1 396 ? 72.165 -18.771 -34.469 1.00 20.39 393 LYS A O 1
ATOM 3153 N N . GLY A 1 397 ? 71.843 -18.774 -36.689 1.00 20.20 394 GLY A N 1
ATOM 3154 C CA . GLY A 1 397 ? 71.483 -17.368 -36.729 1.00 16.97 394 GLY A CA 1
ATOM 3155 C C . GLY A 1 397 ? 69.985 -17.157 -36.849 1.00 18.26 394 GLY A C 1
ATOM 3156 O O . GLY A 1 397 ? 69.369 -16.500 -36.006 1.00 17.95 394 GLY A O 1
ATOM 3157 N N . TYR A 1 398 ? 69.403 -17.698 -37.913 1.00 12.30 395 TYR A N 1
ATOM 3158 C CA . TYR A 1 398 ? 67.963 -17.601 -38.126 1.00 20.10 395 TYR A CA 1
ATOM 3159 C C . TYR A 1 398 ? 67.383 -18.998 -38.136 1.00 21.03 395 TYR A C 1
ATOM 3160 O O . TYR A 1 398 ? 67.915 -19.870 -38.812 1.00 19.64 395 TYR A O 1
ATOM 3169 N N . PRO A 1 399 ? 66.289 -19.216 -37.393 1.00 15.42 396 PRO A N 1
ATOM 3170 C CA . PRO A 1 399 ? 65.586 -20.497 -37.520 1.00 14.68 396 PRO A CA 1
ATOM 3171 C C . PRO A 1 399 ? 64.615 -20.425 -38.703 1.00 13.14 396 PRO A C 1
ATOM 3172 O O . PRO A 1 399 ? 63.562 -19.801 -38.595 1.00 18.72 396 PRO A O 1
ATOM 3176 N N . THR A 1 400 ? 64.974 -21.043 -39.823 1.00 14.34 397 THR A N 1
ATOM 3177 C CA . THR A 1 400 ? 64.207 -20.889 -41.061 1.00 14.50 397 THR A CA 1
ATOM 3178 C C . THR A 1 400 ? 62.790 -21.401 -40.878 1.00 20.60 397 THR A C 1
ATOM 3179 O O . THR A 1 400 ? 62.588 -22.504 -40.357 1.00 19.41 397 THR A O 1
ATOM 3183 N N . PRO A 1 401 ? 61.795 -20.612 -41.299 1.00 18.76 398 PRO A N 1
ATOM 3184 C CA . PRO A 1 401 ? 60.434 -21.170 -41.259 1.00 17.83 398 PRO A CA 1
ATOM 3185 C C . PRO A 1 401 ? 60.201 -22.046 -42.496 1.00 19.96 398 PRO A C 1
ATOM 3186 O O . PRO A 1 401 ? 59.498 -21.675 -43.446 1.00 16.96 398 PRO A O 1
ATOM 3190 N N . PHE A 1 402 ? 60.816 -23.223 -42.465 1.00 17.71 399 PHE A N 1
ATOM 3191 C CA . PHE A 1 402 ? 60.813 -24.131 -43.598 1.00 15.87 399 PHE A CA 1
ATOM 3192 C C . PHE A 1 402 ? 59.510 -24.906 -43.648 1.00 19.12 399 PHE A C 1
ATOM 3193 O O . PHE A 1 402 ? 58.851 -25.084 -42.629 1.00 23.14 399 PHE A O 1
ATOM 3201 N N . ILE A 1 403 ? 59.133 -25.338 -44.848 1.00 21.23 400 ILE A N 1
ATOM 3202 C CA . ILE A 1 403 ? 57.941 -26.152 -45.048 1.00 16.16 400 ILE A CA 1
ATOM 3203 C C . ILE A 1 403 ? 58.025 -27.442 -44.243 1.00 21.60 400 ILE A C 1
ATOM 3204 O O . ILE A 1 403 ? 58.983 -28.207 -44.375 1.00 20.55 400 ILE A O 1
ATOM 3209 N N . GLY A 1 404 ? 57.017 -27.677 -43.411 1.00 22.69 401 GLY A N 1
ATOM 3210 C CA . GLY A 1 404 ? 57.003 -28.852 -42.554 1.00 23.63 401 GL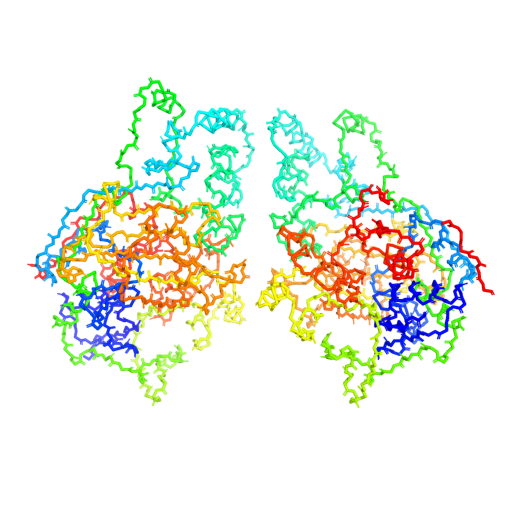Y A CA 1
ATOM 3211 C C . GLY A 1 404 ? 57.470 -28.596 -41.121 1.00 26.13 401 GLY A C 1
ATOM 3212 O O . GLY A 1 404 ? 57.430 -29.503 -40.291 1.00 28.38 401 GLY A O 1
ATOM 3213 N N . ARG A 1 405 ? 57.910 -27.371 -40.818 1.00 16.03 402 ARG A N 1
ATOM 3214 C CA . ARG A 1 405 ? 58.484 -27.088 -39.496 1.00 17.79 402 ARG A CA 1
ATOM 3215 C C . ARG A 1 405 ? 57.540 -27.477 -38.359 1.00 18.97 402 ARG A C 1
ATOM 3216 O O . ARG A 1 405 ? 57.916 -28.208 -37.455 1.00 26.30 402 ARG A O 1
ATOM 3224 N N . ASN A 1 406 ? 56.314 -26.972 -38.412 1.00 17.59 403 ASN A N 1
ATOM 3225 C CA . ASN A 1 406 ? 55.335 -27.229 -37.375 1.00 23.99 403 ASN A CA 1
ATOM 3226 C C . ASN A 1 406 ? 55.060 -28.711 -37.169 1.00 27.18 403 ASN A C 1
ATOM 3227 O O . ASN A 1 406 ? 54.971 -29.174 -36.038 1.00 22.10 403 ASN A O 1
ATOM 3232 N N . ASN A 1 407 ? 54.932 -29.452 -38.262 1.00 21.90 404 ASN A N 1
ATOM 3233 C CA A ASN A 1 407 ? 54.683 -30.872 -38.146 0.48 26.52 404 ASN A CA 1
ATOM 3234 C CA B ASN A 1 407 ? 54.713 -30.894 -38.196 0.52 26.27 404 ASN A CA 1
ATOM 3235 C C . ASN A 1 407 ? 55.840 -31.581 -37.436 1.00 24.78 404 ASN A C 1
ATOM 3236 O O . ASN A 1 407 ? 55.605 -32.484 -36.645 1.00 29.31 404 ASN A O 1
ATOM 3245 N N . LEU A 1 408 ? 57.076 -31.147 -37.693 1.00 18.31 405 LEU A N 1
ATOM 3246 C CA . LEU A 1 408 ? 58.229 -31.725 -37.004 1.00 25.82 405 LEU A CA 1
ATOM 3247 C C . LEU A 1 408 ? 58.226 -31.369 -35.508 1.00 30.55 405 LEU A C 1
ATOM 3248 O O . LEU A 1 408 ? 58.340 -32.255 -34.660 1.00 27.55 405 LEU A O 1
ATOM 3253 N N . LEU A 1 409 ? 58.077 -30.082 -35.190 1.00 27.64 406 LEU A N 1
ATOM 3254 C CA . LEU A 1 409 ? 58.007 -29.638 -33.792 1.00 25.69 406 LEU A CA 1
ATOM 3255 C C . LEU A 1 409 ? 56.920 -30.376 -33.018 1.00 27.53 406 LEU A C 1
ATOM 3256 O O . LEU A 1 409 ? 57.133 -30.777 -31.874 1.00 24.84 406 LEU A O 1
ATOM 3261 N N . GLU A 1 410 ? 55.756 -30.543 -33.645 1.00 21.84 407 GLU A N 1
ATOM 3262 C CA . GLU A 1 410 ? 54.636 -31.232 -33.016 1.00 27.69 407 GLU A CA 1
ATOM 3263 C C . GLU A 1 410 ? 54.909 -32.711 -32.723 1.00 24.29 407 GLU A C 1
ATOM 3264 O O . GLU A 1 410 ? 54.300 -33.277 -31.844 1.00 27.13 407 GLU A O 1
ATOM 3270 N N . LYS A 1 411 ? 55.819 -33.338 -33.454 1.00 23.76 408 LYS A N 1
ATOM 3271 C CA . LYS A 1 411 ? 56.138 -34.734 -33.178 1.00 29.36 408 LYS A CA 1
ATOM 3272 C C . LYS A 1 411 ? 56.860 -34.909 -31.844 1.00 33.23 408 LYS A C 1
ATOM 3273 O O . LYS A 1 411 ? 56.624 -35.885 -31.130 1.00 35.00 408 LYS A O 1
ATOM 3279 N N . ALA A 1 412 ? 57.735 -33.963 -31.509 1.00 29.05 409 ALA A N 1
ATOM 3280 C CA . ALA A 1 412 ? 58.624 -34.124 -30.361 1.00 28.67 409 ALA A CA 1
ATOM 3281 C C . ALA A 1 412 ? 58.353 -33.198 -29.173 1.00 24.07 409 ALA A C 1
ATOM 3282 O O . ALA A 1 412 ? 58.509 -33.611 -28.027 1.00 23.12 409 ALA A O 1
ATOM 3284 N N . GLN A 1 413 ? 57.967 -31.951 -29.426 1.00 20.65 410 GLN A N 1
ATOM 3285 C CA . GLN A 1 413 ? 57.784 -31.009 -28.318 1.00 24.80 410 GLN A CA 1
ATOM 3286 C C . GLN A 1 413 ? 56.810 -31.505 -27.229 1.00 24.07 410 GLN A C 1
ATOM 3287 O O . GLN A 1 413 ? 57.086 -31.375 -26.043 1.00 24.67 410 GLN A O 1
ATOM 3293 N N . PRO A 1 414 ? 55.669 -32.080 -27.624 1.00 24.04 411 PRO A N 1
ATOM 3294 C CA . PRO A 1 414 ? 54.760 -32.517 -26.557 1.00 25.48 411 PRO A CA 1
ATOM 3295 C C . PRO A 1 414 ? 55.361 -33.684 -25.754 1.00 30.03 411 PRO A C 1
ATOM 3296 O O . PRO A 1 414 ? 55.138 -33.785 -24.548 1.00 26.72 411 PRO A O 1
ATOM 3300 N N . GLU A 1 415 ? 56.121 -34.550 -26.417 1.00 26.68 412 GLU A N 1
ATOM 3301 C CA . GLU A 1 415 ? 56.820 -35.627 -25.723 1.00 26.87 412 GLU A CA 1
ATOM 3302 C C . GLU A 1 415 ? 57.844 -35.088 -24.728 1.00 27.48 412 GLU A C 1
ATOM 3303 O O . GLU A 1 415 ? 57.933 -35.571 -23.600 1.00 27.72 412 GLU A O 1
ATOM 3309 N N . LEU A 1 416 ? 58.628 -34.100 -25.153 1.00 22.29 413 LEU A N 1
ATOM 3310 C CA . LEU A 1 416 ? 59.572 -33.452 -24.257 1.00 19.23 413 LEU A CA 1
ATOM 3311 C C . LEU A 1 416 ? 58.853 -32.817 -23.066 1.00 25.87 413 LEU A C 1
ATOM 3312 O O . LEU A 1 416 ? 59.270 -32.984 -21.918 1.00 24.48 413 LEU A O 1
ATOM 3317 N N . MET A 1 417 ? 57.768 -32.100 -23.336 1.00 25.64 414 MET A N 1
ATOM 3318 C CA . MET A 1 417 ? 57.044 -31.418 -22.269 1.00 29.55 414 MET A CA 1
ATOM 3319 C C . MET A 1 417 ? 56.415 -32.394 -21.266 1.00 28.27 414 MET A C 1
ATOM 3320 O O . MET A 1 417 ? 56.337 -32.103 -20.075 1.00 29.56 414 MET A O 1
ATOM 3325 N N . SER A 1 418 ? 55.976 -33.553 -21.740 1.00 23.59 415 SER A N 1
ATOM 3326 C CA . SER A 1 418 ? 55.352 -34.544 -20.857 1.00 32.39 415 SER A CA 1
ATOM 3327 C C . SER A 1 418 ? 56.391 -35.137 -19.911 1.00 34.95 415 SER A C 1
ATOM 3328 O O . SER A 1 418 ? 56.051 -35.785 -18.931 1.00 39.12 415 SER A O 1
ATOM 3331 N N . ARG A 1 419 ? 57.666 -34.923 -20.219 1.00 32.31 416 ARG A N 1
ATOM 3332 C CA . ARG A 1 419 ? 58.738 -35.384 -19.355 1.00 24.67 416 ARG A CA 1
ATOM 3333 C C . ARG A 1 419 ? 59.424 -34.196 -18.689 1.00 23.36 416 ARG A C 1
ATOM 3334 O O . ARG A 1 419 ? 60.566 -34.290 -18.273 1.00 26.39 416 ARG A O 1
ATOM 3342 N N . CYS A 1 420 ? 58.708 -33.079 -18.611 1.00 21.35 417 CYS A N 1
ATOM 3343 C CA . CYS A 1 420 ? 59.139 -31.906 -17.852 1.00 22.00 417 CYS A CA 1
ATOM 3344 C C . CYS A 1 420 ? 60.285 -31.141 -18.503 1.00 25.95 417 CYS A C 1
ATOM 3345 O O . CYS A 1 420 ? 60.949 -30.332 -17.848 1.00 21.84 417 CYS A O 1
ATOM 3348 N N . ILE A 1 421 ? 60.498 -31.383 -19.794 1.00 23.82 418 ILE A N 1
ATOM 3349 C CA . ILE A 1 421 ? 61.495 -30.646 -20.563 1.00 21.51 418 ILE A CA 1
ATOM 3350 C C . ILE A 1 421 ? 60.822 -29.606 -21.470 1.00 26.33 418 ILE A C 1
ATOM 3351 O O . ILE A 1 421 ? 60.104 -29.969 -22.405 1.00 19.64 418 ILE A O 1
ATOM 3356 N N . TYR A 1 422 ? 61.033 -28.323 -21.174 1.00 24.28 419 TYR A N 1
ATOM 3357 C CA . TYR A 1 422 ? 60.497 -27.238 -22.001 1.00 22.22 419 TYR A CA 1
ATOM 3358 C C . TYR A 1 422 ? 61.596 -26.677 -22.888 1.00 24.47 419 TYR A C 1
ATOM 3359 O O . TYR A 1 422 ? 62.538 -26.057 -22.391 1.00 27.08 419 TYR A O 1
ATOM 3368 N N . SER A 1 423 ? 61.474 -26.880 -24.196 1.00 20.35 420 SER A N 1
ATOM 3369 C CA . SER A 1 423 ? 62.453 -26.356 -25.148 1.00 20.34 420 SER A CA 1
ATOM 3370 C C . SER A 1 423 ? 61.916 -25.065 -25.756 1.00 24.12 420 SER A C 1
ATOM 3371 O O . SER A 1 423 ? 60.970 -25.089 -26.535 1.00 20.71 420 SER A O 1
ATOM 3374 N N . ARG A 1 424 ? 62.518 -23.939 -25.394 1.00 24.14 421 ARG A N 1
ATOM 3375 C CA . ARG A 1 424 ? 61.944 -22.637 -25.720 1.00 22.37 421 ARG A CA 1
ATOM 3376 C C . ARG A 1 424 ? 63.007 -21.665 -26.215 1.00 22.60 421 ARG A C 1
ATOM 3377 O O . ARG A 1 424 ? 64.205 -21.877 -26.000 1.00 23.75 421 ARG A O 1
ATOM 3385 N N . GLY A 1 425 ? 62.558 -20.594 -26.867 1.00 18.11 422 GLY A N 1
ATOM 3386 C CA . GLY A 1 425 ? 63.454 -19.567 -27.370 1.00 20.48 422 GLY A CA 1
ATOM 3387 C C . GLY A 1 425 ? 63.570 -19.572 -28.887 1.00 19.64 422 GLY A C 1
ATOM 3388 O O . GLY A 1 425 ? 62.879 -20.323 -29.582 1.00 19.58 422 GLY A O 1
ATOM 3389 N N . ARG A 1 426 ? 64.454 -18.731 -29.402 1.00 18.00 423 ARG A N 1
ATOM 3390 C CA . ARG A 1 426 ? 64.617 -18.579 -30.846 1.00 16.37 423 ARG A CA 1
ATOM 3391 C C . ARG A 1 426 ? 64.970 -19.888 -31.544 1.00 17.83 423 ARG A C 1
ATOM 3392 O O . ARG A 1 426 ? 64.346 -20.248 -32.535 1.00 17.23 423 ARG A O 1
ATOM 3400 N N . PHE A 1 427 ? 65.981 -20.592 -31.044 1.00 17.55 424 PHE A N 1
ATOM 3401 C CA . PHE A 1 427 ? 66.272 -21.929 -31.553 1.00 18.35 424 PHE A CA 1
ATOM 3402 C C . PHE A 1 427 ? 65.717 -23.057 -30.650 1.00 24.12 424 PHE A C 1
ATOM 3403 O O . PHE A 1 427 ? 65.597 -24.215 -31.072 1.00 18.41 424 PHE A O 1
ATOM 3411 N N . GLY A 1 428 ? 65.351 -22.714 -29.420 1.00 19.15 425 GLY A N 1
ATOM 3412 C CA . GLY A 1 428 ? 64.744 -23.688 -28.522 1.00 18.17 425 GLY A CA 1
ATOM 3413 C C . GLY A 1 428 ? 63.389 -24.136 -29.046 1.00 18.37 425 GLY A C 1
ATOM 3414 O O . GLY A 1 428 ? 63.024 -25.312 -28.970 1.00 19.71 425 GLY A O 1
ATOM 3415 N N . ALA A 1 429 ? 62.634 -23.194 -29.596 1.00 18.26 426 ALA A N 1
ATOM 3416 C CA . ALA A 1 429 ? 61.319 -23.519 -30.130 1.00 18.41 426 ALA A CA 1
ATOM 3417 C C . ALA A 1 429 ? 61.328 -23.420 -31.646 1.00 20.16 426 ALA A C 1
ATOM 3418 O O . ALA A 1 429 ? 60.395 -23.872 -32.305 1.00 18.58 426 ALA A O 1
ATOM 3420 N N . TRP A 1 430 ? 62.373 -22.792 -32.183 1.00 16.97 427 TRP A N 1
ATOM 3421 C CA . TRP A 1 430 ? 62.577 -22.704 -33.631 1.00 19.50 427 TRP A CA 1
ATOM 3422 C C . TRP A 1 430 ? 61.443 -21.967 -34.346 1.00 19.84 427 TRP A C 1
ATOM 3423 O O . TRP A 1 430 ? 61.174 -22.231 -35.512 1.00 18.01 427 TRP A O 1
ATOM 3434 N N . ARG A 1 431 ? 60.759 -21.061 -33.656 1.00 18.66 428 ARG A N 1
ATOM 3435 C CA . ARG A 1 431 ? 59.720 -20.272 -34.324 1.00 15.74 428 ARG A CA 1
ATOM 3436 C C . ARG A 1 431 ? 60.185 -18.835 -34.575 1.00 23.12 428 ARG A C 1
ATOM 3437 O O . ARG A 1 431 ? 60.139 -17.973 -33.677 1.00 19.33 428 ARG A O 1
ATOM 3442 N N . TYR A 1 432 ? 60.636 -18.594 -35.808 1.00 21.30 429 TYR A N 1
ATOM 3443 C CA . TYR A 1 432 ? 61.076 -17.271 -36.250 1.00 18.71 429 TYR A CA 1
ATOM 3444 C C . TYR A 1 432 ? 60.076 -16.154 -35.947 1.00 21.70 429 TYR A C 1
ATOM 3445 O O . TYR A 1 432 ? 60.460 -15.088 -35.482 1.00 19.08 429 TYR A O 1
ATOM 3454 N N . GLU A 1 433 ? 58.796 -16.389 -36.217 1.00 21.67 430 GLU A N 1
ATOM 3455 C CA . GLU A 1 433 ? 57.799 -15.327 -36.069 1.00 17.79 430 GLU A CA 1
ATOM 3456 C C . GLU A 1 433 ? 57.660 -14.824 -34.621 1.00 24.61 430 GLU A C 1
ATOM 3457 O O . GLU A 1 433 ? 57.172 -13.710 -34.396 1.00 21.24 430 GLU A O 1
ATOM 3463 N N . VAL A 1 434 ? 58.090 -15.633 -33.648 1.00 21.30 431 VAL A N 1
ATOM 3464 C CA . VAL A 1 434 ? 58.200 -15.171 -32.252 1.00 20.73 431 VAL A CA 1
ATOM 3465 C C . VAL A 1 434 ? 59.633 -15.388 -31.783 1.00 27.83 431 VAL A C 1
ATOM 3466 O O . VAL A 1 434 ? 59.885 -16.025 -30.748 1.00 21.14 431 VAL A O 1
ATOM 3470 N N . GLY A 1 435 ? 60.574 -14.863 -32.567 1.00 22.36 432 GLY A N 1
ATOM 3471 C CA . GLY A 1 435 ? 61.986 -15.087 -32.321 1.00 17.84 432 GLY A CA 1
ATOM 3472 C C . GLY A 1 435 ? 62.809 -13.864 -31.959 1.00 15.02 432 GLY A C 1
ATOM 3473 O O . GLY A 1 435 ? 64.030 -13.942 -31.950 1.00 17.67 432 GLY A O 1
ATOM 3474 N N . ASN A 1 436 ? 62.158 -12.738 -31.670 1.00 16.52 433 ASN A N 1
ATOM 3475 C CA . ASN A 1 436 ? 62.873 -11.532 -31.243 1.00 21.78 433 ASN A CA 1
ATOM 3476 C C . ASN A 1 436 ? 63.155 -11.583 -29.730 1.00 25.73 433 ASN A C 1
ATOM 3477 O O . ASN A 1 436 ? 62.772 -12.541 -29.058 1.00 22.78 433 ASN A O 1
ATOM 3482 N N . GLN A 1 437 ? 63.807 -10.555 -29.195 1.00 23.59 434 GLN A N 1
ATOM 3483 C CA . GLN A 1 437 ? 64.194 -10.553 -27.779 1.00 27.85 434 GLN A CA 1
ATOM 3484 C C . GLN A 1 437 ? 62.997 -10.566 -26.829 1.00 27.84 434 GLN A C 1
ATOM 3485 O O . GLN A 1 437 ? 62.975 -11.308 -25.852 1.00 24.95 434 GLN A O 1
ATOM 3491 N N . ASP A 1 438 ? 61.996 -9.748 -27.111 1.00 25.30 435 ASP A N 1
ATOM 3492 C CA . ASP A 1 438 ? 60.832 -9.732 -26.249 1.00 24.57 435 ASP A CA 1
ATOM 3493 C C . ASP A 1 438 ? 60.116 -11.083 -26.263 1.00 24.48 435 ASP A C 1
ATOM 3494 O O . ASP A 1 438 ? 59.787 -11.612 -25.202 1.00 29.57 435 ASP A O 1
ATOM 3499 N N . HIS A 1 439 ? 59.892 -11.642 -27.454 1.00 23.48 436 HIS A N 1
ATOM 3500 C CA . HIS A 1 439 ? 59.256 -12.959 -27.590 1.00 25.40 436 HIS A CA 1
ATOM 3501 C C . HIS A 1 439 ? 59.983 -14.031 -26.780 1.00 26.16 436 HIS A C 1
ATOM 3502 O O . HIS A 1 439 ? 59.358 -14.838 -26.086 1.00 25.44 436 HIS A O 1
ATOM 3509 N N . SER A 1 440 ? 61.306 -14.059 -26.926 1.00 20.83 437 SER A N 1
ATOM 3510 C CA . SER A 1 440 ? 62.138 -15.061 -26.284 1.00 22.92 437 SER A CA 1
ATOM 3511 C C . SER A 1 440 ? 62.045 -14.924 -24.771 1.00 27.75 437 SER A C 1
ATOM 3512 O O . SER A 1 440 ? 61.754 -15.892 -24.063 1.00 27.73 437 SER A O 1
ATOM 3515 N N . PHE A 1 441 ? 62.291 -13.714 -24.282 1.00 23.31 438 PHE A N 1
ATOM 3516 C CA . PHE A 1 441 ? 62.214 -13.447 -22.856 1.00 26.24 438 PHE A CA 1
ATOM 3517 C C . PHE A 1 441 ? 60.868 -13.927 -22.329 1.00 28.00 438 PHE A C 1
ATOM 3518 O O . PHE A 1 441 ? 60.802 -14.626 -21.320 1.00 25.81 438 PHE A O 1
ATOM 3526 N N . MET A 1 442 ? 59.798 -13.575 -23.036 1.00 28.21 439 MET A N 1
ATOM 3527 C CA . MET A 1 442 ? 58.454 -13.932 -22.597 1.00 24.33 439 MET A CA 1
ATOM 3528 C C . MET A 1 442 ? 58.166 -15.438 -22.669 1.00 28.69 439 MET A C 1
ATOM 3529 O O . MET A 1 442 ? 57.418 -15.961 -21.840 1.00 29.91 439 MET A O 1
ATOM 3534 N N . GLN A 1 443 ? 58.755 -16.140 -23.638 1.00 28.70 440 GLN A N 1
ATOM 3535 C CA . GLN A 1 443 ? 58.627 -17.600 -23.682 1.00 24.82 440 GLN A CA 1
ATOM 3536 C C . GLN A 1 443 ? 59.207 -18.192 -22.399 1.00 26.96 440 GLN A C 1
ATOM 3537 O O . GLN A 1 443 ? 58.695 -19.181 -21.859 1.00 26.01 440 GLN A O 1
ATOM 3543 N N . GLY A 1 444 ? 60.283 -17.576 -21.918 1.00 19.74 441 GLY A N 1
ATOM 3544 C CA . GLY A 1 444 ? 60.885 -17.988 -20.668 1.00 26.83 441 GLY A CA 1
ATOM 3545 C C . GLY A 1 444 ? 59.948 -17.718 -19.501 1.00 28.93 441 GLY A C 1
ATOM 3546 O O . GLY A 1 444 ? 59.734 -18.591 -18.660 1.00 28.82 441 GLY A O 1
ATOM 3547 N N . VAL A 1 445 ? 59.394 -16.505 -19.447 1.00 27.06 442 VAL A N 1
ATOM 3548 C CA . VAL A 1 445 ? 58.450 -16.140 -18.393 1.00 25.48 442 VAL A CA 1
ATOM 3549 C C . VAL A 1 445 ? 57.241 -17.078 -18.416 1.00 28.59 442 VAL A C 1
ATOM 3550 O O . VAL A 1 445 ? 56.858 -17.644 -17.398 1.00 32.24 442 VAL A O 1
ATOM 3554 N N . GLU A 1 446 ? 56.654 -17.250 -19.593 1.00 28.30 443 GLU A N 1
ATOM 3555 C CA . GLU A 1 446 ? 55.472 -18.085 -19.735 1.00 22.48 443 GLU A CA 1
ATOM 3556 C C . GLU A 1 446 ? 55.740 -19.551 -19.409 1.00 26.69 443 GLU A C 1
ATOM 3557 O O . GLU A 1 446 ? 54.850 -20.259 -18.944 1.00 33.43 443 GLU A O 1
ATOM 3563 N N . ALA A 1 447 ? 56.955 -20.018 -19.659 1.00 26.28 444 ALA A N 1
ATOM 3564 C CA . ALA A 1 447 ? 57.264 -21.409 -19.372 1.00 23.65 444 ALA A CA 1
ATOM 3565 C C . ALA A 1 447 ? 57.197 -21.581 -17.865 1.00 30.64 444 ALA A C 1
ATOM 3566 O O . ALA A 1 447 ? 56.560 -22.512 -17.368 1.00 26.82 444 ALA A O 1
ATOM 3568 N N . ILE A 1 448 ? 57.837 -20.669 -17.138 1.00 32.66 445 ILE 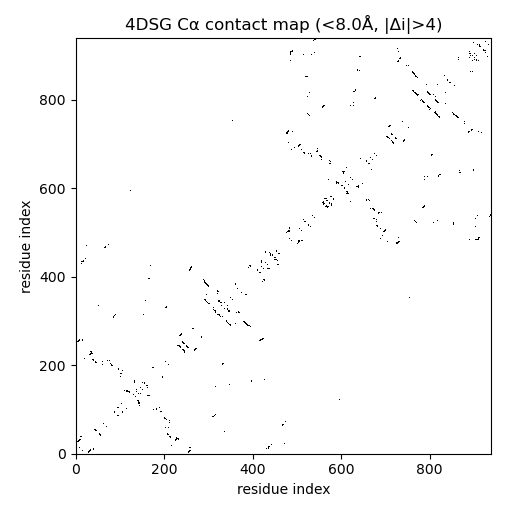A N 1
ATOM 3569 C CA . ILE A 1 448 ? 57.774 -20.699 -15.681 1.00 30.77 445 ILE A CA 1
ATOM 3570 C C . ILE A 1 448 ? 56.338 -20.659 -15.163 1.00 34.86 445 ILE A C 1
ATOM 3571 O O . ILE A 1 448 ? 56.014 -21.370 -14.219 1.00 41.41 445 ILE A O 1
ATOM 3576 N N . ASP A 1 449 ? 55.473 -19.839 -15.761 1.00 30.94 446 ASP A N 1
ATOM 3577 C CA . ASP A 1 449 ? 54.093 -19.792 -15.283 1.00 33.40 446 ASP A CA 1
ATOM 3578 C C . ASP A 1 449 ? 53.435 -21.148 -15.480 1.00 33.27 446 ASP A C 1
ATOM 3579 O O . ASP A 1 449 ? 52.644 -21.593 -14.656 1.00 38.99 446 ASP A O 1
ATOM 3584 N N . HIS A 1 450 ? 53.763 -21.801 -16.583 1.00 30.71 447 HIS A N 1
ATOM 3585 C CA . HIS A 1 450 ? 53.133 -23.069 -16.914 1.00 31.50 447 HIS A CA 1
ATOM 3586 C C . HIS A 1 450 ? 53.621 -24.173 -15.978 1.00 32.90 447 HIS A C 1
ATOM 3587 O O . HIS A 1 450 ? 52.828 -24.955 -15.454 1.00 36.94 447 HIS A O 1
ATOM 3594 N N . VAL A 1 451 ? 54.930 -24.221 -15.763 1.00 26.71 448 VAL A N 1
ATOM 3595 C CA . VAL A 1 451 ? 55.516 -25.170 -14.829 1.00 30.83 448 VAL A CA 1
ATOM 3596 C C . VAL A 1 451 ? 54.866 -25.069 -13.446 1.00 36.09 448 VAL A C 1
ATOM 3597 O O . VAL A 1 451 ? 54.561 -26.083 -12.828 1.00 37.65 448 VAL A O 1
ATOM 3601 N N . LEU A 1 452 ? 54.654 -23.844 -12.973 1.00 35.28 449 LEU A N 1
ATOM 3602 C CA . LEU A 1 452 ? 54.153 -23.618 -11.620 1.00 38.70 449 LEU A CA 1
ATOM 3603 C C . LEU A 1 452 ? 52.626 -23.646 -11.513 1.00 40.47 449 LEU A C 1
ATOM 3604 O O . LEU A 1 452 ? 52.068 -23.415 -10.445 1.00 43.58 449 LEU A O 1
ATOM 3609 N N . GLY A 1 453 ? 51.954 -23.927 -12.624 1.00 44.23 450 GLY A N 1
ATOM 3610 C CA . GLY A 1 453 ? 50.505 -24.004 -12.635 1.00 41.57 450 GLY A CA 1
ATOM 3611 C C . GLY A 1 453 ? 49.808 -22.659 -12.578 1.00 46.89 450 GLY A C 1
ATOM 3612 O O . GLY A 1 453 ? 48.585 -22.600 -12.472 1.00 49.91 450 GLY A O 1
ATOM 3613 N N . LEU A 1 454 ? 50.583 -21.579 -12.652 1.00 48.86 451 LEU A N 1
ATOM 3614 C CA . LEU A 1 454 ? 50.042 -20.219 -12.636 1.00 41.48 451 LEU A CA 1
ATOM 3615 C C . LEU A 1 454 ? 49.336 -19.856 -13.941 1.00 47.79 451 LEU A C 1
ATOM 3616 O O . LEU A 1 454 ? 48.576 -18.892 -13.993 1.00 53.86 451 LEU A O 1
ATOM 3621 N N . ALA A 1 455 ? 49.604 -20.616 -14.999 1.00 48.43 452 ALA A N 1
ATOM 3622 C CA . ALA A 1 455 ? 48.955 -20.390 -16.289 1.00 45.52 452 ALA A CA 1
ATOM 3623 C C . ALA A 1 455 ? 48.683 -21.710 -17.000 1.00 43.21 452 ALA A C 1
ATOM 3624 O O . ALA A 1 455 ? 49.445 -22.664 -16.858 1.00 47.61 452 ALA A O 1
ATOM 3626 N N . THR A 1 456 ? 47.593 -21.753 -17.762 1.00 49.07 453 THR A N 1
ATOM 3627 C CA . THR A 1 456 ? 47.164 -22.953 -18.483 1.00 52.93 453 THR A CA 1
ATOM 3628 C C . THR A 1 456 ? 47.893 -23.123 -19.816 1.00 52.07 453 THR A C 1
ATOM 3629 O O . THR A 1 456 ? 48.083 -24.240 -20.299 1.00 49.03 453 THR A O 1
ATOM 3633 N N . GLU A 1 457 ? 48.274 -21.999 -20.415 1.00 52.88 454 GLU A N 1
ATOM 3634 C CA . GLU A 1 457 ? 48.859 -21.992 -21.749 1.00 49.56 454 GLU A CA 1
ATOM 3635 C C . GLU A 1 457 ? 50.151 -21.185 -21.796 1.00 45.35 454 GLU A C 1
ATOM 3636 O O . GLU A 1 457 ? 50.394 -20.315 -20.948 1.00 43.42 454 GLU A O 1
ATOM 3639 N N . GLU A 1 458 ? 50.975 -21.478 -22.794 1.00 36.50 455 GLU A N 1
ATOM 3640 C CA . GLU A 1 458 ? 52.101 -20.624 -23.125 1.00 37.92 455 GLU A CA 1
ATOM 3641 C C . GLU A 1 458 ? 51.778 -20.005 -24.475 1.00 38.85 455 GLU A C 1
ATOM 3642 O O . GLU A 1 458 ? 52.087 -20.586 -25.515 1.00 37.77 455 GLU A O 1
ATOM 3648 N N . THR A 1 459 ? 51.159 -18.832 -24.461 1.00 33.58 456 THR A N 1
ATOM 3649 C CA . THR A 1 459 ? 50.579 -18.266 -25.675 1.00 35.33 456 THR A CA 1
ATOM 3650 C C . THR A 1 459 ? 51.607 -17.806 -26.706 1.00 32.88 456 THR A C 1
ATOM 3651 O O . THR A 1 459 ? 51.367 -17.906 -27.906 1.00 33.97 456 THR A O 1
ATOM 3655 N N . THR A 1 460 ? 52.753 -17.309 -26.257 1.00 30.82 457 THR A N 1
ATOM 3656 C CA . THR A 1 460 ? 53.732 -16.814 -27.211 1.00 28.63 457 THR A CA 1
ATOM 3657 C C . THR A 1 460 ? 54.218 -17.940 -28.121 1.00 36.42 457 THR A C 1
ATOM 3658 O O . THR A 1 460 ? 54.131 -17.831 -29.344 1.00 34.84 457 THR A O 1
ATOM 3662 N N . VAL A 1 461 ? 54.695 -19.030 -27.522 1.00 29.14 458 VAL A N 1
ATOM 3663 C CA . VAL A 1 461 ? 55.290 -20.119 -28.284 1.00 26.98 458 VAL A CA 1
ATOM 3664 C C . VAL A 1 461 ? 54.250 -20.933 -29.057 1.00 31.17 458 VAL A C 1
ATOM 3665 O O . VAL A 1 461 ? 54.558 -21.515 -30.098 1.00 33.42 458 VAL A O 1
ATOM 3669 N N . ALA A 1 462 ? 53.019 -20.968 -28.552 1.00 26.02 459 ALA A N 1
ATOM 3670 C CA . ALA A 1 462 ? 51.976 -21.799 -29.152 1.00 31.05 459 ALA A CA 1
ATOM 3671 C C . ALA A 1 462 ? 51.111 -21.070 -30.175 1.00 37.33 459 ALA A C 1
ATOM 3672 O O . ALA A 1 462 ? 50.628 -21.684 -31.130 1.00 39.73 459 ALA A O 1
ATOM 3674 N N . ASN A 1 463 ? 50.899 -19.772 -29.958 1.00 35.19 460 ASN A N 1
ATOM 3675 C CA . ASN A 1 463 ? 49.943 -19.003 -30.753 1.00 47.43 460 ASN A CA 1
ATOM 3676 C C . ASN A 1 463 ? 50.513 -17.655 -31.187 1.00 56.82 460 ASN A C 1
ATOM 3677 O O . ASN A 1 463 ? 50.098 -16.610 -30.675 1.00 56.68 460 ASN A O 1
ATOM 3680 N N . PRO A 1 464 ? 51.463 -17.669 -32.137 1.00 53.09 461 PRO A N 1
ATOM 3681 C CA . PRO A 1 464 ? 52.124 -16.430 -32.572 1.00 58.24 461 PRO A CA 1
ATOM 3682 C C . PRO A 1 464 ? 51.149 -15.350 -33.079 1.00 60.06 461 PRO A C 1
ATOM 3683 O O . PRO A 1 464 ? 51.419 -14.156 -32.911 1.00 50.75 461 PRO A O 1
ATOM 3687 N N . GLY A 1 465 ? 50.035 -15.764 -33.681 1.00 63.78 462 GLY A N 1
ATOM 3688 C CA . GLY A 1 465 ? 49.034 -14.822 -34.152 1.00 63.58 462 GLY A CA 1
ATOM 3689 C C . GLY A 1 465 ? 48.469 -13.926 -33.058 1.00 67.12 462 GLY A C 1
ATOM 3690 O O . GLY A 1 465 ? 48.300 -12.720 -33.254 1.00 64.53 462 GLY A O 1
ATOM 3691 N N . ARG A 1 466 ? 48.181 -14.518 -31.900 1.00 67.90 463 ARG A N 1
ATOM 3692 C CA . ARG A 1 466 ? 47.568 -13.793 -30.783 1.00 66.78 463 ARG A CA 1
ATOM 3693 C C . ARG A 1 466 ? 48.495 -12.745 -30.147 1.00 66.61 463 ARG A C 1
ATOM 3694 O O . ARG A 1 466 ? 48.080 -11.609 -29.900 1.00 65.32 463 ARG A O 1
ATOM 3696 N N . VAL A 1 467 ? 49.742 -13.124 -29.880 1.00 67.53 464 VAL A N 1
ATOM 3697 C CA . VAL A 1 467 ? 50.697 -12.211 -29.251 1.00 68.64 464 VAL A CA 1
ATOM 3698 C C . VAL A 1 467 ? 51.091 -11.044 -30.151 1.00 67.22 464 VAL A C 1
ATOM 3699 O O . VAL A 1 467 ? 51.315 -9.934 -29.667 1.00 68.94 464 VAL A O 1
ATOM 3703 N N . ASN A 1 468 ? 51.181 -11.298 -31.455 1.00 63.22 465 ASN A N 1
ATOM 3704 C CA . ASN A 1 468 ? 51.611 -10.271 -32.404 1.00 65.78 465 ASN A CA 1
ATOM 3705 C C . ASN A 1 468 ? 50.463 -9.408 -32.941 1.00 73.91 465 ASN A C 1
ATOM 3706 O O . ASN A 1 468 ? 50.678 -8.512 -33.759 1.00 74.64 465 ASN A O 1
ATOM 3711 N N . GLY A 1 469 ? 49.247 -9.678 -32.478 1.00 81.21 466 GLY A N 1
ATOM 3712 C CA . GLY A 1 469 ? 48.092 -8.889 -32.875 1.00 85.17 466 GLY A CA 1
ATOM 3713 C C . GLY A 1 469 ? 47.628 -7.952 -31.773 1.00 85.42 466 GLY A C 1
ATOM 3714 O O . GLY A 1 469 ? 46.980 -6.933 -32.030 1.00 82.93 466 GLY A O 1
ATOM 3715 N N . THR A 1 470 ? 47.964 -8.307 -30.538 1.00 84.30 467 THR A N 1
ATOM 3716 C CA . THR A 1 470 ? 47.611 -7.502 -29.380 1.00 83.59 467 THR A CA 1
ATOM 3717 C C . THR A 1 470 ? 48.879 -7.125 -28.634 1.00 84.39 467 THR A C 1
ATOM 3718 O O . THR A 1 470 ? 49.948 -7.681 -28.890 1.00 90.48 467 THR A O 1
ATOM 3722 N N . ARG A 1 471 ? 48.764 -6.167 -27.723 1.00 76.35 468 ARG A N 1
ATOM 3723 C CA . ARG A 1 471 ? 49.828 -5.905 -26.772 1.00 69.72 468 ARG A CA 1
ATOM 3724 C C . ARG A 1 471 ? 49.381 -6.471 -25.426 1.00 65.52 468 ARG A C 1
ATOM 3725 O O . ARG A 1 471 ? 48.293 -6.146 -24.947 1.00 68.08 468 ARG A O 1
ATOM 3733 N N . ALA A 1 472 ? 50.200 -7.342 -24.839 1.00 59.38 469 ALA A N 1
ATOM 3734 C CA . ALA A 1 472 ? 49.931 -7.871 -23.506 1.00 62.53 469 ALA A CA 1
ATOM 3735 C C . ALA A 1 472 ? 49.990 -6.724 -22.509 1.00 62.67 469 ALA A C 1
ATOM 3736 O O . ALA A 1 472 ? 50.879 -5.877 -22.607 1.00 53.96 469 ALA A O 1
ATOM 3738 N N . THR A 1 473 ? 49.055 -6.717 -21.552 1.00 70.15 470 THR A N 1
ATOM 3739 C CA . THR A 1 473 ? 48.838 -5.580 -20.644 1.00 69.73 470 THR A CA 1
ATOM 3740 C C . THR A 1 473 ? 49.508 -5.704 -19.273 1.00 67.08 470 THR A C 1
ATOM 3741 O O . THR A 1 473 ? 49.799 -4.696 -18.629 1.00 65.20 470 THR A O 1
ATOM 3743 N N . THR A 1 474 ? 49.744 -6.935 -18.828 1.00 65.44 471 THR A N 1
ATOM 3744 C CA . THR A 1 474 ? 50.133 -7.193 -17.436 1.00 63.12 471 THR A CA 1
ATOM 3745 C C . THR A 1 474 ? 51.540 -6.710 -17.036 1.00 56.97 471 THR A C 1
ATOM 3746 O O . THR A 1 474 ? 52.491 -6.836 -17.798 1.00 52.89 471 THR A O 1
ATOM 3750 N N . HIS A 1 475 ? 51.658 -6.172 -15.823 1.00 59.18 472 HIS A N 1
ATOM 3751 C CA . HIS A 1 475 ? 52.904 -5.553 -15.356 1.00 57.70 472 HIS A CA 1
ATOM 3752 C C . HIS A 1 475 ? 53.920 -6.500 -14.702 1.00 56.73 472 HIS A C 1
ATOM 3753 O O . HIS A 1 475 ? 53.590 -7.615 -14.289 1.00 52.42 472 HIS A O 1
ATOM 3760 N N . PHE A 1 476 ? 55.155 -6.010 -14.602 1.00 55.45 473 PHE A N 1
ATOM 3761 C CA . PHE A 1 476 ? 56.260 -6.690 -13.928 1.00 50.52 473 PHE A CA 1
ATOM 3762 C C . PHE A 1 476 ? 56.475 -6.061 -12.557 1.00 56.83 473 PHE A C 1
ATOM 3763 O O . PHE A 1 476 ? 56.733 -4.861 -12.450 1.00 55.75 473 PHE A O 1
ATOM 3771 N N . GLY A 1 477 ? 56.379 -6.879 -11.515 1.00 63.30 474 GLY A N 1
ATOM 3772 C CA . GLY A 1 477 ? 56.285 -6.387 -10.151 1.00 67.77 474 GLY A CA 1
ATOM 3773 C C . GLY A 1 477 ? 57.475 -5.636 -9.583 1.00 68.96 474 GLY A C 1
ATOM 3774 O O . GLY A 1 477 ? 57.307 -4.750 -8.742 1.00 67.30 474 GLY A O 1
ATOM 3775 N N . LEU A 1 478 ? 58.677 -5.978 -10.031 1.00 65.51 475 LEU A N 1
ATOM 3776 C CA . LEU A 1 478 ? 59.889 -5.437 -9.416 1.00 64.44 475 LEU A CA 1
ATOM 3777 C C . LEU A 1 478 ? 60.231 -3.991 -9.816 1.00 64.33 475 LEU A C 1
ATOM 3778 O O . LEU A 1 478 ? 61.055 -3.347 -9.165 1.00 61.62 475 LEU A O 1
ATOM 3783 N N . LEU A 1 479 ? 59.586 -3.487 -10.866 1.00 63.47 476 LEU A N 1
ATOM 3784 C CA . LEU A 1 479 ? 59.916 -2.175 -11.438 1.00 64.12 476 LEU A CA 1
ATOM 3785 C C . LEU A 1 479 ? 59.820 -0.988 -10.457 1.00 64.57 476 LEU A C 1
ATOM 3786 O O . LEU A 1 479 ? 58.940 -0.926 -9.593 1.00 61.85 476 LEU A O 1
ATOM 3791 N N . THR B 1 9 ? 101.695 -34.438 -82.099 1.00 57.33 6 THR B N 1
ATOM 3792 C CA . THR B 1 9 ? 101.017 -35.560 -81.443 1.00 59.89 6 THR B CA 1
ATOM 3793 C C . THR B 1 9 ? 101.183 -35.601 -79.913 1.00 55.62 6 THR B C 1
ATOM 3794 O O . THR B 1 9 ? 101.988 -36.369 -79.380 1.00 56.87 6 THR B O 1
ATOM 3798 N N . PRO B 1 10 ? 100.397 -34.785 -79.201 1.00 47.72 7 PRO B N 1
ATOM 3799 C CA . PRO B 1 10 ? 100.372 -34.811 -77.732 1.00 46.04 7 PRO B CA 1
ATOM 3800 C C . PRO B 1 10 ? 99.867 -36.143 -77.167 1.00 33.93 7 PRO B C 1
ATOM 3801 O O . PRO B 1 10 ? 99.165 -36.884 -77.854 1.00 33.58 7 PRO B O 1
ATOM 3805 N N . LYS B 1 11 ? 100.249 -36.444 -75.931 1.00 30.55 8 LYS B N 1
ATOM 3806 C CA . LYS B 1 11 ? 99.765 -37.632 -75.237 1.00 37.81 8 LYS B CA 1
ATOM 3807 C C . LYS B 1 11 ? 98.387 -37.365 -74.640 1.00 43.66 8 LYS B C 1
ATOM 3808 O O . LYS B 1 11 ? 98.208 -36.418 -73.874 1.00 38.79 8 LYS B O 1
ATOM 3814 N N . ILE B 1 12 ? 97.421 -38.206 -74.998 1.00 42.90 9 ILE B N 1
ATOM 3815 C CA . ILE B 1 12 ? 96.047 -38.063 -74.534 1.00 33.39 9 ILE B CA 1
ATOM 3816 C C . ILE B 1 12 ? 95.700 -39.183 -73.551 1.00 33.09 9 ILE B C 1
ATOM 3817 O O . ILE B 1 12 ? 95.766 -40.366 -73.888 1.00 35.53 9 ILE B O 1
ATOM 3822 N N . VAL B 1 13 ? 95.359 -38.811 -72.323 1.00 27.50 10 VAL B N 1
ATOM 3823 C CA . VAL B 1 13 ? 94.941 -39.798 -71.334 1.00 28.71 10 VAL B CA 1
ATOM 3824 C C . VAL B 1 13 ? 93.435 -39.721 -71.057 1.00 29.53 10 VAL B C 1
ATOM 3825 O O . VAL B 1 13 ? 92.891 -38.648 -70.808 1.00 31.17 10 VAL B O 1
ATOM 3829 N N . ILE B 1 14 ? 92.763 -40.864 -71.133 1.00 26.88 11 ILE B N 1
ATOM 3830 C CA . ILE B 1 14 ? 91.337 -40.927 -70.850 1.00 25.30 11 ILE B CA 1
ATOM 3831 C C . ILE B 1 14 ? 91.117 -41.588 -69.497 1.00 29.05 11 ILE B C 1
ATOM 3832 O O . ILE B 1 14 ? 91.689 -42.642 -69.218 1.00 32.19 11 ILE B O 1
ATOM 3837 N N . ILE B 1 15 ? 90.307 -40.957 -68.650 1.00 24.83 12 ILE B N 1
ATOM 3838 C CA . ILE B 1 15 ? 89.935 -41.548 -67.370 1.00 24.19 12 ILE B CA 1
ATOM 3839 C C . ILE B 1 15 ? 88.476 -41.977 -67.424 1.00 28.91 12 ILE B C 1
ATOM 3840 O O . ILE B 1 15 ? 87.571 -41.133 -67.492 1.00 27.81 12 ILE B O 1
ATOM 3845 N N . GLY B 1 16 ? 88.250 -43.284 -67.392 1.00 25.86 13 GLY B N 1
ATOM 3846 C CA . GLY B 1 16 ? 86.907 -43.825 -67.385 1.00 24.33 13 GLY B CA 1
ATOM 3847 C C . GLY B 1 16 ? 86.556 -44.533 -68.682 1.00 30.21 13 GLY B C 1
ATOM 3848 O O . GLY B 1 16 ? 86.861 -44.056 -69.782 1.00 27.47 13 GLY B O 1
ATOM 3849 N N . ALA B 1 17 ? 85.911 -45.685 -68.550 1.00 28.83 14 ALA B N 1
ATOM 3850 C CA . ALA B 1 17 ? 85.537 -46.471 -69.713 1.00 27.66 14 ALA B CA 1
ATOM 3851 C C . ALA B 1 17 ? 84.034 -46.678 -69.747 1.00 24.64 14 ALA B C 1
ATOM 3852 O O . ALA B 1 17 ? 83.561 -47.762 -70.086 1.00 22.45 14 ALA B O 1
ATOM 3854 N N . GLY B 1 18 ? 83.288 -45.643 -69.356 1.00 23.44 15 GLY B N 1
ATOM 3855 C CA . GLY B 1 18 ? 81.861 -45.586 -69.634 1.00 18.68 15 GLY B CA 1
ATOM 3856 C C . GLY B 1 18 ? 81.728 -45.197 -71.105 1.00 24.93 15 GLY B C 1
ATOM 3857 O O . GLY B 1 18 ? 82.728 -45.106 -71.816 1.00 20.93 15 GLY B O 1
ATOM 3858 N N . PRO B 1 19 ? 80.499 -44.955 -71.574 1.00 26.89 16 PRO B N 1
ATOM 3859 C CA . PRO B 1 19 ? 80.338 -44.559 -72.977 1.00 17.44 16 PRO B CA 1
ATOM 3860 C C . PRO B 1 19 ? 81.160 -43.334 -73.365 1.00 24.32 16 PRO B C 1
ATOM 3861 O O . PRO B 1 19 ? 81.580 -43.243 -74.524 1.00 18.71 16 PRO B O 1
ATOM 3865 N N . THR B 1 20 ? 81.382 -42.393 -72.449 1.00 20.59 17 THR B N 1
ATOM 3866 C CA . THR B 1 20 ? 82.091 -41.178 -72.860 1.00 23.30 17 THR B CA 1
ATOM 3867 C C . THR B 1 20 ? 83.559 -41.473 -73.165 1.00 25.84 17 THR B C 1
ATOM 3868 O O . THR B 1 20 ? 84.053 -41.132 -74.233 1.00 21.21 17 THR B O 1
ATOM 3872 N N . GLY B 1 21 ? 84.240 -42.126 -72.229 1.00 26.47 18 GLY B N 1
ATOM 3873 C CA . GLY B 1 21 ? 85.636 -42.481 -72.407 1.00 15.92 18 GLY B CA 1
ATOM 3874 C C . GLY B 1 21 ? 85.824 -43.408 -73.592 1.00 24.01 18 GLY B C 1
ATOM 3875 O O . GLY B 1 21 ? 86.782 -43.265 -74.354 1.00 23.89 18 GLY B O 1
ATOM 3876 N N . LEU B 1 22 ? 84.899 -44.356 -73.755 1.00 20.69 19 LEU B N 1
ATOM 3877 C CA . LEU B 1 22 ? 84.968 -45.292 -74.871 1.00 22.42 19 LEU B CA 1
ATOM 3878 C C . LEU B 1 22 ? 84.733 -44.582 -76.200 1.00 25.79 19 LEU B C 1
ATOM 3879 O O . LEU B 1 22 ? 85.252 -44.999 -77.229 1.00 25.22 19 LEU B O 1
ATOM 3884 N N . GLY B 1 23 ? 83.954 -43.505 -76.170 1.00 24.34 20 GLY B N 1
ATOM 3885 C CA . GLY B 1 23 ? 83.785 -42.668 -77.344 1.00 26.37 20 GLY B CA 1
ATOM 3886 C C . GLY B 1 23 ? 85.100 -42.020 -77.751 1.00 27.62 20 GLY B C 1
ATOM 3887 O O . GLY B 1 23 ? 85.476 -42.026 -78.924 1.00 24.92 20 GLY B O 1
ATOM 3888 N N . ALA B 1 24 ? 85.806 -41.451 -76.780 1.00 23.11 21 ALA B N 1
ATOM 3889 C CA . ALA B 1 24 ? 87.126 -40.897 -77.056 1.00 21.88 21 ALA B CA 1
ATOM 3890 C C . ALA B 1 24 ? 88.063 -41.984 -77.615 1.00 26.74 21 ALA B C 1
ATOM 3891 O O . ALA B 1 24 ? 88.749 -41.777 -78.619 1.00 32.75 21 ALA B O 1
ATOM 3893 N N . ALA B 1 25 ? 88.079 -43.151 -76.980 1.00 24.29 22 ALA B N 1
ATOM 3894 C CA . ALA B 1 25 ? 88.985 -44.214 -77.409 1.00 23.50 22 ALA B CA 1
ATOM 3895 C C . ALA B 1 25 ? 88.651 -44.731 -78.820 1.00 28.81 22 ALA B C 1
ATOM 3896 O O . ALA B 1 25 ? 89.545 -44.997 -79.632 1.00 27.15 22 ALA B O 1
ATOM 3898 N N . VAL B 1 26 ? 87.364 -44.882 -79.110 1.00 28.15 23 VAL B N 1
ATOM 3899 C CA . VAL B 1 26 ? 86.961 -45.339 -80.423 1.00 23.46 23 VAL B CA 1
ATOM 3900 C C . VAL B 1 26 ? 87.382 -44.315 -81.460 1.00 28.72 23 VAL B C 1
ATOM 3901 O O . VAL B 1 26 ? 87.887 -44.669 -82.526 1.00 29.43 23 VAL B O 1
ATOM 3905 N N . ARG B 1 27 ? 87.191 -43.038 -81.153 1.00 23.92 24 ARG B N 1
ATOM 3906 C CA . ARG B 1 27 ? 87.554 -42.022 -82.128 1.00 23.14 24 ARG B CA 1
ATOM 3907 C C . ARG B 1 27 ? 89.074 -42.006 -82.363 1.00 27.99 24 ARG B C 1
ATOM 3908 O O . ARG B 1 27 ? 89.518 -41.926 -83.504 1.00 28.41 24 ARG B O 1
ATOM 3916 N N . LEU B 1 28 ? 89.865 -42.099 -81.293 1.00 19.83 25 LEU B N 1
ATOM 3917 C CA . LEU B 1 28 ? 91.320 -42.145 -81.442 1.00 22.77 25 LEU B CA 1
ATOM 3918 C C . LEU B 1 28 ? 91.754 -43.372 -82.253 1.00 29.92 25 LEU B C 1
ATOM 3919 O O . LEU B 1 28 ? 92.614 -43.275 -83.123 1.00 29.44 25 LEU B O 1
ATOM 3924 N N . THR B 1 29 ? 91.159 -44.527 -81.962 1.00 26.25 26 THR B N 1
ATOM 3925 C CA . THR B 1 29 ? 91.485 -45.741 -82.696 1.00 21.43 26 THR B CA 1
ATOM 3926 C C . THR B 1 29 ? 91.096 -45.586 -84.166 1.00 28.72 26 THR B C 1
ATOM 3927 O O . THR B 1 29 ? 91.826 -46.019 -85.056 1.00 28.91 26 THR B O 1
ATOM 3931 N N . GLU B 1 30 ? 89.959 -44.947 -84.427 1.00 26.32 27 GLU B N 1
ATOM 3932 C CA . GLU B 1 30 ? 89.515 -44.766 -85.805 1.00 26.11 27 GLU B CA 1
ATOM 3933 C C . GLU B 1 30 ? 90.512 -43.905 -86.564 1.00 33.86 27 GLU B C 1
ATOM 3934 O O . GLU B 1 30 ? 90.744 -44.114 -87.754 1.00 32.55 27 GLU B O 1
ATOM 3940 N N . LEU B 1 31 ? 91.094 -42.927 -85.874 1.00 30.27 28 LEU B N 1
ATOM 3941 C CA . LEU B 1 31 ? 92.071 -42.037 -86.494 1.00 31.58 28 LEU B CA 1
ATOM 3942 C C . LEU B 1 31 ? 93.465 -42.661 -86.572 1.00 30.16 28 LEU B C 1
ATOM 3943 O O . LEU B 1 31 ? 94.395 -42.055 -87.094 1.00 33.86 28 LEU B O 1
ATOM 3948 N N . GLY B 1 32 ? 93.610 -43.865 -86.037 1.00 31.67 29 GLY B N 1
ATOM 3949 C CA . GLY B 1 32 ? 94.905 -44.513 -85.981 1.00 32.54 29 GLY B CA 1
ATOM 3950 C C . GLY B 1 32 ? 95.871 -43.805 -85.048 1.00 38.04 29 GLY B C 1
ATOM 3951 O O . GLY B 1 32 ? 97.085 -43.948 -85.181 1.00 40.45 29 GLY B O 1
ATOM 3952 N N . TYR B 1 33 ? 95.346 -43.034 -84.102 1.00 32.28 30 TYR B N 1
ATOM 3953 C CA . TYR B 1 33 ? 96.203 -42.313 -83.166 1.00 33.78 30 TYR B CA 1
ATOM 3954 C C . TYR B 1 33 ? 96.917 -43.312 -82.256 1.00 32.59 30 TYR B C 1
ATOM 3955 O O . TYR B 1 33 ? 96.355 -44.350 -81.890 1.00 33.81 30 TYR B O 1
ATOM 3964 N N . LYS B 1 34 ? 98.159 -42.999 -81.905 1.00 30.46 31 LYS B N 1
ATOM 3965 C CA . LYS B 1 34 ? 98.999 -43.938 -81.167 1.00 37.08 31 LYS B CA 1
ATOM 3966 C C . LYS B 1 34 ? 99.306 -43.474 -79.741 1.00 38.27 31 LYS B C 1
ATOM 3967 O O . LYS B 1 34 ? 99.415 -44.293 -78.829 1.00 40.75 31 LYS B O 1
ATOM 3971 N N . ASN B 1 35 ? 99.434 -42.164 -79.547 1.00 33.22 32 ASN B N 1
ATOM 3972 C CA . ASN B 1 35 ? 99.904 -41.631 -78.270 1.00 33.72 32 ASN B CA 1
ATOM 3973 C C . ASN B 1 35 ? 98.772 -41.349 -77.278 1.00 36.30 32 ASN B C 1
ATOM 3974 O O . ASN B 1 35 ? 98.525 -40.199 -76.906 1.00 32.01 32 ASN B O 1
ATOM 3979 N N . TRP B 1 36 ? 98.090 -42.409 -76.851 1.00 31.76 33 TRP B N 1
ATOM 3980 C CA . TRP B 1 36 ? 97.015 -42.276 -75.885 1.00 29.40 33 TRP B CA 1
ATOM 3981 C C . TRP B 1 36 ? 96.886 -43.517 -75.025 1.00 31.16 33 TRP B C 1
ATOM 3982 O O . TRP B 1 36 ? 97.408 -44.573 -75.365 1.00 34.89 33 TRP B O 1
ATOM 3993 N N . HIS B 1 37 ? 96.178 -43.381 -73.911 1.00 33.66 34 HIS B N 1
ATOM 3994 C CA . HIS B 1 37 ? 95.905 -44.503 -73.025 1.00 31.75 34 HIS B CA 1
ATOM 3995 C C . HIS B 1 37 ? 94.629 -44.233 -72.225 1.00 30.60 34 HIS B C 1
ATOM 3996 O O . HIS B 1 37 ? 94.329 -43.082 -71.879 1.00 30.58 34 HIS B O 1
ATOM 4003 N N . LEU B 1 38 ? 93.885 -45.294 -71.933 1.00 28.78 35 LEU B N 1
ATOM 4004 C CA . LEU B 1 38 ? 92.647 -45.176 -71.169 1.00 26.45 35 LEU B CA 1
ATOM 4005 C C . LEU B 1 38 ? 92.781 -45.965 -69.881 1.00 30.27 35 LEU B C 1
ATOM 4006 O O . LEU B 1 38 ? 93.237 -47.109 -69.915 1.00 35.20 35 LEU B O 1
ATOM 4011 N N . TYR B 1 39 ? 92.390 -45.354 -68.759 1.00 26.37 36 TYR B N 1
ATOM 4012 C CA . TYR B 1 39 ? 92.408 -46.005 -67.438 1.00 27.40 36 TYR B CA 1
ATOM 4013 C C . TYR B 1 39 ? 91.003 -46.092 -66.858 1.00 32.48 36 TYR B C 1
ATOM 4014 O O . TYR B 1 39 ? 90.281 -45.094 -66.828 1.00 31.88 36 TYR B O 1
ATOM 4023 N N . GLU B 1 40 ? 90.633 -47.281 -66.388 1.00 32.29 37 GLU B N 1
ATOM 4024 C CA . GLU B 1 40 ? 89.357 -47.522 -65.707 1.00 27.17 37 GLU B CA 1
ATOM 4025 C C . GLU B 1 40 ? 89.611 -48.387 -64.472 1.00 33.90 37 GLU B C 1
ATOM 4026 O O . GLU B 1 40 ? 90.417 -49.321 -64.521 1.00 33.05 37 GLU B O 1
ATOM 4032 N N . CYS B 1 41 ? 88.936 -48.079 -63.368 1.00 30.49 38 CYS B N 1
ATOM 4033 C CA . CYS B 1 41 ? 89.176 -48.790 -62.113 1.00 30.50 38 CYS B CA 1
ATOM 4034 C C . CYS B 1 41 ? 88.314 -50.049 -61.976 1.00 33.79 38 CYS B C 1
ATOM 4035 O O . CYS B 1 41 ? 88.705 -51.004 -61.302 1.00 42.82 38 CYS B O 1
ATOM 4038 N N . ASN B 1 42 ? 87.154 -50.065 -62.626 1.00 29.65 39 ASN B N 1
ATOM 4039 C CA . ASN B 1 42 ? 86.352 -51.285 -62.686 1.00 34.12 39 ASN B CA 1
ATOM 4040 C C . ASN B 1 42 ? 86.985 -52.297 -63.625 1.00 34.27 39 ASN B C 1
ATOM 4041 O O . ASN B 1 42 ? 87.809 -51.932 -64.465 1.00 30.02 39 ASN B O 1
ATOM 4046 N N . ASP B 1 43 ? 86.587 -53.560 -63.490 1.00 35.41 40 ASP B N 1
ATOM 4047 C CA . ASP B 1 43 ? 87.109 -54.613 -64.348 1.00 38.29 40 ASP B CA 1
ATOM 4048 C C . ASP B 1 43 ? 86.347 -54.622 -65.673 1.00 39.74 40 ASP B C 1
ATOM 4049 O O . ASP B 1 43 ? 86.849 -55.104 -66.683 1.00 38.62 40 ASP B O 1
ATOM 4051 N N . THR B 1 44 ? 85.144 -54.060 -65.659 1.00 34.50 41 THR B N 1
ATOM 4052 C CA . THR B 1 44 ? 84.256 -54.091 -66.815 1.00 39.85 41 THR B CA 1
ATOM 4053 C C . THR B 1 44 ? 83.980 -52.688 -67.359 1.00 34.66 41 THR B C 1
ATOM 4054 O O . THR B 1 44 ? 83.824 -51.743 -66.586 1.00 35.99 41 THR B O 1
ATOM 4058 N N . PRO B 1 45 ? 83.935 -52.547 -68.693 1.00 32.38 42 PRO B N 1
ATOM 4059 C CA . PRO B 1 45 ? 83.581 -51.283 -69.357 1.00 24.02 42 PRO B CA 1
ATOM 4060 C C . PRO B 1 45 ? 82.074 -51.036 -69.352 1.00 30.01 42 PRO B C 1
ATOM 4061 O O . PRO B 1 45 ? 81.294 -51.989 -69.272 1.00 31.10 42 PRO B O 1
ATOM 4065 N N . GLY B 1 46 ? 81.671 -49.771 -69.450 1.00 27.79 43 GLY B N 1
ATOM 4066 C CA . GLY B 1 46 ? 80.265 -49.429 -69.582 1.00 22.12 43 GLY B CA 1
ATOM 4067 C C . GLY B 1 46 ? 79.755 -48.496 -68.490 1.00 19.20 43 GLY B C 1
ATOM 4068 O O . GLY B 1 46 ? 78.707 -47.878 -68.642 1.00 20.21 43 GLY B O 1
ATOM 4069 N N . GLY B 1 47 ? 80.502 -48.378 -67.395 1.00 18.81 44 GLY B N 1
ATOM 4070 C CA . GLY B 1 47 ? 80.086 -47.529 -66.286 1.00 14.96 44 GLY B CA 1
ATOM 4071 C C . GLY B 1 47 ? 78.623 -47.736 -65.923 1.00 24.64 44 GLY B C 1
ATOM 4072 O O . GLY B 1 47 ? 78.185 -48.870 -65.678 1.00 24.54 44 GLY B O 1
ATOM 4073 N N . LEU B 1 48 ? 77.859 -46.646 -65.910 1.00 20.28 45 LEU B N 1
ATOM 4074 C CA . LEU B 1 48 ? 76.444 -46.700 -65.536 1.00 22.36 45 LEU B CA 1
ATOM 4075 C C . LEU B 1 48 ? 75.626 -47.580 -66.479 1.00 24.90 45 LEU B C 1
ATOM 4076 O O . LEU B 1 48 ? 74.536 -48.018 -66.133 1.00 24.09 45 LEU B O 1
ATOM 4081 N N . SER B 1 49 ? 76.169 -47.847 -67.663 1.00 17.20 46 SER B N 1
ATOM 4082 C CA . SER B 1 49 ? 75.457 -48.604 -68.683 1.00 17.29 46 SER B CA 1
ATOM 4083 C C . SER B 1 49 ? 75.865 -50.082 -68.688 1.00 23.15 46 SER B C 1
ATOM 4084 O O . SER B 1 49 ? 75.438 -50.847 -69.554 1.00 23.73 46 SER B O 1
ATOM 4087 N N . ARG B 1 50 ? 76.692 -50.476 -67.728 1.00 19.71 47 ARG B N 1
ATOM 4088 C CA . ARG B 1 50 ? 77.074 -51.880 -67.570 1.00 26.56 47 ARG B CA 1
ATOM 4089 C C . ARG B 1 50 ? 75.869 -52.787 -67.442 1.00 25.14 47 ARG B C 1
ATOM 4090 O O . ARG B 1 50 ? 74.874 -52.447 -66.791 1.00 24.56 47 ARG B O 1
ATOM 4098 N N . SER B 1 51 ? 75.994 -53.962 -68.040 1.00 20.74 48 SER B N 1
ATOM 4099 C CA . SER B 1 51 ? 75.021 -55.028 -67.880 1.00 24.77 48 SER B CA 1
ATOM 4100 C C . SER B 1 51 ? 75.752 -56.282 -67.411 1.00 36.85 48 SER B C 1
ATOM 4101 O O . SER B 1 51 ? 76.978 -56.363 -67.507 1.00 38.73 48 SER B O 1
ATOM 4104 N N . PHE B 1 52 ? 75.003 -57.251 -66.897 1.00 38.74 49 PHE B N 1
ATOM 4105 C CA . PHE B 1 52 ? 75.596 -58.494 -66.426 1.00 42.51 49 PHE B CA 1
ATOM 4106 C C . PHE B 1 52 ? 74.588 -59.649 -66.427 1.00 41.79 49 PHE B C 1
ATOM 4107 O O . PHE B 1 52 ? 73.401 -59.452 -66.721 1.00 37.46 49 PHE B O 1
ATOM 4115 N N . LEU B 1 53 ? 75.083 -60.839 -66.083 1.00 38.29 50 LEU B N 1
ATOM 4116 C CA . LEU B 1 53 ? 74.325 -62.087 -66.125 1.00 38.46 50 LEU B CA 1
ATOM 4117 C C . LEU B 1 53 ? 74.420 -62.786 -64.778 1.00 41.72 50 LEU B C 1
ATOM 4118 O O . LEU B 1 53 ? 75.523 -63.086 -64.334 1.00 42.74 50 LEU B O 1
ATOM 4123 N N . ASP B 1 54 ? 73.289 -63.058 -64.121 1.00 37.11 51 ASP B N 1
ATOM 4124 C CA . ASP B 1 54 ? 73.342 -63.749 -62.826 1.00 36.90 51 ASP B CA 1
ATOM 4125 C C . ASP B 1 54 ? 73.364 -65.276 -62.934 1.00 37.30 51 ASP B C 1
ATOM 4126 O O . ASP B 1 54 ? 73.311 -65.832 -64.039 1.00 33.06 51 ASP B O 1
ATOM 4131 N N . GLU B 1 55 ? 73.448 -65.941 -61.781 1.00 48.52 52 GLU B N 1
ATOM 4132 C CA . GLU B 1 55 ? 73.559 -67.406 -61.723 1.00 51.57 52 GLU B CA 1
ATOM 4133 C C . GLU B 1 55 ? 72.352 -68.120 -62.347 1.00 52.48 52 GLU B C 1
ATOM 4134 O O . GLU B 1 55 ? 72.489 -69.202 -62.930 1.00 44.66 52 GLU B O 1
ATOM 4136 N N . ASN B 1 56 ? 71.177 -67.499 -62.235 1.00 46.32 53 ASN B N 1
ATOM 4137 C CA . ASN B 1 56 ? 69.944 -68.080 -62.752 1.00 38.12 53 ASN B CA 1
ATOM 4138 C C . ASN B 1 56 ? 69.693 -67.806 -64.232 1.00 39.68 53 ASN B C 1
ATOM 4139 O O . ASN B 1 56 ? 68.707 -68.274 -64.793 1.00 43.22 53 ASN B O 1
ATOM 4144 N N . GLY B 1 57 ? 70.590 -67.065 -64.871 1.00 38.61 54 GLY B N 1
ATOM 4145 C CA . GLY B 1 57 ? 70.494 -66.849 -66.308 1.00 37.23 54 GLY B CA 1
ATOM 4146 C C . GLY B 1 57 ? 69.720 -65.596 -66.684 1.00 30.23 54 GLY B C 1
ATOM 4147 O O . GLY B 1 57 ? 69.251 -65.456 -67.811 1.00 31.54 54 GLY B O 1
ATOM 4148 N N . PHE B 1 58 ? 69.580 -64.692 -65.725 1.00 27.63 55 PHE B N 1
ATOM 4149 C CA . PHE B 1 58 ? 68.921 -63.411 -65.954 1.00 30.64 55 PHE B CA 1
ATOM 4150 C C . PHE B 1 58 ? 69.923 -62.334 -66.383 1.00 34.96 55 PHE B C 1
ATOM 4151 O O . PHE B 1 58 ? 70.939 -62.115 -65.719 1.00 31.21 55 PHE B O 1
ATOM 4159 N N . THR B 1 59 ? 69.637 -61.653 -67.484 1.00 35.32 56 THR B N 1
ATOM 4160 C CA . THR B 1 59 ? 70.421 -60.484 -67.844 1.00 30.07 56 THR B CA 1
ATOM 4161 C C . THR B 1 59 ? 69.868 -59.268 -67.117 1.00 28.10 56 THR B C 1
ATOM 4162 O O . THR B 1 59 ? 68.675 -58.977 -67.196 1.00 30.03 56 THR B O 1
ATOM 4166 N N . TRP B 1 60 ? 70.735 -58.570 -66.395 1.00 26.15 57 TRP B N 1
ATOM 4167 C CA . TRP B 1 60 ? 70.347 -57.356 -65.688 1.00 23.15 57 TRP B CA 1
ATOM 4168 C C . TRP B 1 60 ? 71.207 -56.164 -66.079 1.00 29.07 57 TRP B C 1
ATOM 4169 O O . TRP B 1 60 ? 72.298 -56.315 -66.634 1.00 29.02 57 TRP B O 1
ATOM 4180 N N . ASP B 1 61 ? 70.719 -54.972 -65.766 1.00 23.18 58 ASP B N 1
ATOM 4181 C CA . ASP B 1 61 ? 71.551 -53.791 -65.878 1.00 22.66 58 ASP B CA 1
ATOM 4182 C C . ASP B 1 61 ? 71.079 -52.765 -64.860 1.00 24.04 58 ASP B C 1
ATOM 4183 O O . ASP B 1 61 ? 70.338 -53.105 -63.934 1.00 24.55 58 ASP B O 1
ATOM 4188 N N . LEU B 1 62 ? 71.494 -51.514 -65.013 1.00 18.46 59 LEU B N 1
ATOM 4189 C CA . LEU B 1 62 ? 71.192 -50.523 -63.984 1.00 17.51 59 LEU B CA 1
ATOM 4190 C C . LEU B 1 62 ? 70.022 -49.609 -64.350 1.00 20.64 59 LEU B C 1
ATOM 4191 O O . LEU B 1 62 ? 70.192 -48.405 -64.478 1.00 20.98 59 LEU B O 1
ATOM 4196 N N . GLY B 1 63 ? 68.832 -50.176 -64.502 1.00 21.59 60 GLY B N 1
ATOM 4197 C CA . GLY B 1 63 ? 67.670 -49.359 -64.790 1.00 26.38 60 GLY B CA 1
ATOM 4198 C C . GLY B 1 63 ? 66.965 -49.664 -66.106 1.00 27.35 60 GLY B C 1
ATOM 4199 O O . GLY B 1 63 ? 66.040 -48.954 -66.500 1.00 38.54 60 GLY B O 1
ATOM 4200 N N . GLY B 1 64 ? 67.396 -50.721 -66.779 1.00 24.11 61 GLY B N 1
ATOM 4201 C CA . GLY B 1 64 ? 66.792 -51.125 -68.038 1.00 23.71 61 GLY B CA 1
ATOM 4202 C C . GLY B 1 64 ? 67.054 -50.122 -69.146 1.00 23.02 61 GLY B C 1
ATOM 4203 O O . GLY B 1 64 ? 66.154 -49.426 -69.578 1.00 23.37 61 GLY B O 1
ATOM 4204 N N . HIS B 1 65 ? 68.292 -50.038 -69.611 1.00 23.07 62 HIS B N 1
ATOM 4205 C CA . HIS B 1 65 ? 68.632 -49.032 -70.610 1.00 17.13 62 HIS B CA 1
ATOM 4206 C C . HIS B 1 65 ? 68.161 -49.459 -72.001 1.00 22.84 62 HIS B C 1
ATOM 4207 O O . HIS B 1 65 ? 68.196 -50.645 -72.342 1.00 19.71 62 HIS B O 1
ATOM 4214 N N . VAL B 1 66 ? 67.720 -48.485 -72.791 1.00 16.43 63 VAL B N 1
ATOM 4215 C CA . VAL B 1 66 ? 67.439 -48.696 -74.210 1.00 19.70 63 VAL B CA 1
ATOM 4216 C C . VAL B 1 66 ? 68.178 -47.622 -75.000 1.00 20.45 63 VAL B C 1
ATOM 4217 O O . VAL B 1 66 ? 68.513 -46.573 -74.454 1.00 16.61 63 VAL B O 1
ATOM 4221 N N . ILE B 1 67 ? 68.434 -47.880 -76.280 1.00 22.61 64 ILE B N 1
ATOM 4222 C CA . ILE B 1 67 ? 69.171 -46.938 -77.107 1.00 15.57 64 ILE B CA 1
ATOM 4223 C C . ILE B 1 67 ? 68.259 -46.156 -78.039 1.00 19.54 64 ILE B C 1
ATOM 4224 O O . ILE B 1 67 ? 67.513 -46.749 -78.819 1.00 18.29 64 ILE B O 1
ATOM 4229 N N . PHE B 1 68 ? 68.315 -44.831 -77.952 1.00 16.55 65 PHE B N 1
ATOM 4230 C CA . PHE B 1 68 ? 67.638 -43.963 -78.917 1.00 15.63 65 PHE B CA 1
ATOM 4231 C C . PHE B 1 68 ? 68.601 -42.863 -79.320 1.00 21.85 65 PHE B C 1
ATOM 4232 O O . PHE B 1 68 ? 68.810 -41.900 -78.583 1.00 18.91 65 PHE B O 1
ATOM 4240 N N . SER B 1 69 ? 69.195 -43.023 -80.500 1.00 21.88 66 SER B N 1
ATOM 4241 C CA . SER B 1 69 ? 70.393 -42.281 -80.866 1.00 19.00 66 SER B CA 1
ATOM 4242 C C . SER B 1 69 ? 70.073 -41.028 -81.670 1.00 17.57 66 SER B C 1
ATOM 4243 O O . SER B 1 69 ? 69.204 -41.049 -82.533 1.00 12.35 66 SER B O 1
ATOM 4246 N N . HIS B 1 70 ? 70.775 -39.937 -81.377 1.00 19.59 67 HIS B N 1
ATOM 4247 C CA . HIS B 1 70 ? 70.631 -38.708 -82.148 1.00 18.23 67 HIS B CA 1
ATOM 4248 C C . HIS B 1 70 ? 71.723 -38.583 -83.218 1.00 23.23 67 HIS B C 1
ATOM 4249 O O . HIS B 1 70 ? 71.825 -37.547 -83.868 1.00 25.06 67 HIS B O 1
ATOM 4256 N N . TYR B 1 71 ? 72.553 -39.613 -83.383 1.00 18.68 68 TYR B N 1
ATOM 4257 C CA . TYR B 1 71 ? 73.746 -39.478 -84.221 1.00 20.13 68 TYR B CA 1
ATOM 4258 C C . TYR B 1 71 ? 73.996 -40.702 -85.076 1.00 22.85 68 TYR B C 1
ATOM 4259 O O . TYR B 1 71 ? 74.113 -41.813 -84.558 1.00 18.41 68 TYR B O 1
ATOM 4268 N N . GLN B 1 72 ? 74.146 -40.488 -86.378 1.00 15.98 69 GLN B N 1
ATOM 4269 C CA . GLN B 1 72 ? 74.561 -41.562 -87.276 1.00 22.42 69 GLN B CA 1
ATOM 4270 C C . GLN B 1 72 ? 75.895 -42.192 -86.869 1.00 20.39 69 GLN B C 1
ATOM 4271 O O . GLN B 1 72 ? 76.082 -43.407 -86.992 1.00 19.63 69 GLN B O 1
ATOM 4277 N N . TYR B 1 73 ? 76.834 -41.371 -86.410 1.00 17.26 70 TYR B N 1
ATOM 4278 C CA . TYR B 1 73 ? 78.143 -41.895 -86.035 1.00 18.38 70 TYR B CA 1
ATOM 4279 C C . TYR B 1 73 ? 77.948 -42.978 -84.968 1.00 21.48 70 TYR B C 1
ATOM 4280 O O . TYR B 1 73 ? 78.492 -44.086 -85.067 1.00 20.82 70 TYR B O 1
ATOM 4289 N N . PHE B 1 74 ? 77.151 -42.657 -83.955 1.00 22.86 71 PHE B N 1
ATOM 4290 C CA . PHE B 1 74 ? 76.898 -43.592 -82.864 1.00 16.40 71 PHE B CA 1
ATOM 4291 C C . PHE B 1 74 ? 76.147 -44.806 -83.403 1.00 17.13 71 PHE B C 1
ATOM 4292 O O . PHE B 1 74 ? 76.456 -45.936 -83.034 1.00 21.22 71 PHE B O 1
ATOM 4300 N N . ASP B 1 75 ? 75.186 -44.579 -84.298 1.00 17.51 72 ASP B N 1
ATOM 4301 C CA . ASP B 1 75 ? 74.470 -45.692 -84.928 1.00 20.53 72 ASP B CA 1
ATOM 4302 C C . ASP B 1 75 ? 75.465 -46.639 -85.599 1.00 22.43 72 ASP B C 1
ATOM 4303 O O . ASP B 1 75 ? 75.373 -47.860 -85.425 1.00 20.34 72 ASP B O 1
ATOM 4308 N N . ASP B 1 76 ? 76.400 -46.069 -86.366 1.00 19.66 73 ASP B N 1
ATOM 4309 C CA . ASP B 1 76 ? 77.405 -46.845 -87.090 1.00 15.12 73 ASP B CA 1
ATOM 4310 C C . ASP B 1 76 ? 78.235 -47.674 -86.099 1.00 19.94 73 ASP B C 1
ATOM 4311 O O . ASP B 1 76 ? 78.483 -48.859 -86.319 1.00 23.69 73 ASP B O 1
ATOM 4316 N N . VAL B 1 77 ? 78.669 -47.043 -85.010 1.00 19.71 74 VAL B N 1
ATOM 4317 C CA . VAL B 1 77 ? 79.472 -47.736 -83.996 1.00 19.81 74 VAL B CA 1
ATOM 4318 C C . VAL B 1 77 ? 78.716 -48.920 -83.397 1.00 20.26 74 VAL B C 1
ATOM 4319 O O . VAL B 1 77 ? 79.276 -50.000 -83.185 1.00 20.71 74 VAL B O 1
ATOM 4323 N N . MET B 1 78 ? 77.436 -48.718 -83.130 1.00 15.96 75 MET B N 1
ATOM 4324 C CA . MET B 1 78 ? 76.623 -49.781 -82.575 1.00 22.50 75 MET B CA 1
ATOM 4325 C C . MET B 1 78 ? 76.461 -50.972 -83.514 1.00 25.86 75 MET B C 1
ATOM 4326 O O . MET B 1 78 ? 76.501 -52.118 -83.063 1.00 24.33 75 MET B O 1
ATOM 4331 N N . ASP B 1 79 ? 76.294 -50.701 -84.809 1.00 20.78 76 ASP B N 1
ATOM 4332 C CA . ASP B 1 79 ? 76.199 -51.767 -85.811 1.00 22.83 76 ASP B CA 1
ATOM 4333 C C . ASP B 1 79 ? 77.495 -52.573 -85.930 1.00 20.03 76 ASP B C 1
ATOM 4334 O O . ASP B 1 79 ? 77.476 -53.794 -86.092 1.00 22.46 76 ASP B O 1
ATOM 4339 N N . TRP B 1 80 ? 78.613 -51.865 -85.883 1.00 15.25 77 TRP B N 1
ATOM 4340 C CA . TRP B 1 80 ? 79.944 -52.459 -85.879 1.00 18.94 77 TRP B CA 1
ATOM 4341 C C . TRP B 1 80 ? 80.225 -53.258 -84.597 1.00 22.87 77 TRP B C 1
ATOM 4342 O O . TRP B 1 80 ? 80.793 -54.341 -84.635 1.00 25.83 77 TRP B O 1
ATOM 4353 N N . ALA B 1 81 ? 79.828 -52.721 -83.456 1.00 27.16 78 ALA B N 1
ATOM 4354 C CA . ALA B 1 81 ? 80.144 -53.373 -82.190 1.00 18.01 78 ALA B CA 1
ATOM 4355 C C . ALA B 1 81 ? 79.293 -54.625 -81.974 1.00 22.14 78 ALA B C 1
ATOM 4356 O O . ALA B 1 81 ? 79.792 -55.648 -81.510 1.00 22.74 78 ALA B O 1
ATOM 4358 N N . VAL B 1 82 ? 78.015 -54.546 -82.332 1.00 21.51 79 VAL B N 1
ATOM 4359 C CA . VAL B 1 82 ? 77.071 -55.587 -81.953 1.00 18.84 79 VAL B CA 1
ATOM 4360 C C . VAL B 1 82 ? 76.226 -56.049 -83.126 1.00 20.37 79 VAL B C 1
ATOM 4361 O O . VAL B 1 82 ? 75.654 -55.238 -83.850 1.00 23.13 79 VAL B O 1
ATOM 4365 N N . GLN B 1 83 ? 76.134 -57.363 -83.291 1.00 22.96 80 GLN B N 1
ATOM 4366 C CA . GLN B 1 83 ? 75.254 -57.954 -84.291 1.00 29.79 80 GLN B CA 1
ATOM 4367 C C . GLN B 1 83 ? 74.044 -58.590 -83.607 1.00 26.90 80 GLN B C 1
ATOM 4368 O O . GLN B 1 83 ? 74.194 -59.349 -82.649 1.00 24.69 80 GLN B O 1
ATOM 4374 N N . GLY B 1 84 ? 72.845 -58.277 -84.088 1.00 22.26 81 GLY B N 1
ATOM 4375 C CA . GLY B 1 84 ? 71.640 -58.812 -83.473 1.00 30.42 81 GLY B CA 1
ATOM 4376 C C . GLY B 1 84 ? 70.952 -57.796 -82.573 1.00 31.21 81 GLY B C 1
ATOM 4377 O O . GLY B 1 84 ? 71.237 -57.715 -81.372 1.00 26.51 81 GLY B O 1
ATOM 4378 N N . TRP B 1 85 ? 70.041 -57.031 -83.169 1.00 27.84 82 TRP B N 1
ATOM 4379 C CA . TRP B 1 85 ? 69.351 -55.932 -82.502 1.00 33.05 82 TRP B CA 1
ATOM 4380 C C . TRP B 1 85 ? 67.839 -56.081 -82.630 1.00 36.10 82 TRP B C 1
ATOM 4381 O O . TRP B 1 85 ? 67.341 -56.555 -83.648 1.00 32.04 82 TRP B O 1
ATOM 4392 N N . ASN B 1 86 ? 67.109 -55.664 -81.601 1.00 26.49 83 ASN B N 1
ATOM 4393 C CA . ASN B 1 86 ? 65.667 -55.494 -81.728 1.00 21.03 83 ASN B CA 1
ATOM 4394 C C . ASN B 1 86 ? 65.337 -54.022 -81.809 1.00 19.93 83 ASN B C 1
ATOM 4395 O O . ASN B 1 86 ? 65.992 -53.192 -81.180 1.00 29.94 83 ASN B O 1
ATOM 4400 N N . VAL B 1 87 ? 64.322 -53.696 -82.591 1.00 21.10 84 VAL B N 1
ATOM 4401 C CA . VAL B 1 87 ? 63.804 -52.347 -82.647 1.00 18.82 84 VAL B CA 1
ATOM 4402 C C . VAL B 1 87 ? 62.360 -52.425 -82.156 1.00 27.35 84 VAL B C 1
ATOM 4403 O O . VAL B 1 87 ? 61.596 -53.269 -82.622 1.00 28.11 84 VAL B O 1
ATOM 4407 N N . LEU B 1 88 ? 61.989 -51.559 -81.214 1.00 23.15 85 LEU B N 1
ATOM 4408 C CA . LEU B 1 88 ? 60.669 -51.627 -80.578 1.00 22.76 85 LEU B CA 1
ATOM 4409 C C . LEU B 1 88 ? 59.911 -50.307 -80.628 1.00 18.40 85 LEU B C 1
ATOM 4410 O O . LEU B 1 88 ? 60.503 -49.240 -80.577 1.00 22.02 85 LEU B O 1
ATOM 4415 N N . GLN B 1 89 ? 58.592 -50.383 -80.724 1.00 15.20 86 GLN B N 1
ATOM 4416 C CA . GLN B 1 89 ? 57.778 -49.202 -80.521 1.00 19.88 86 GLN B CA 1
ATOM 4417 C C . GLN B 1 89 ? 57.567 -49.070 -79.016 1.00 25.06 86 GLN B C 1
ATOM 4418 O O . GLN B 1 89 ? 57.184 -50.024 -78.355 1.00 25.43 86 GLN B O 1
ATOM 4424 N N . ARG B 1 90 ? 57.838 -47.893 -78.476 1.00 22.83 87 ARG B N 1
ATOM 4425 C CA . ARG B 1 90 ? 57.685 -47.665 -77.053 1.00 24.04 87 ARG B CA 1
ATOM 4426 C C . ARG B 1 90 ? 56.245 -47.874 -76.624 1.00 22.97 87 ARG B C 1
ATOM 4427 O O . ARG B 1 90 ? 55.327 -47.312 -77.217 1.00 19.98 87 ARG B O 1
ATOM 4435 N N . GLU B 1 91 ? 56.046 -48.677 -75.587 1.00 16.08 88 GLU B N 1
ATOM 4436 C CA . GLU B 1 91 ? 54.730 -48.795 -74.979 1.00 20.40 88 GLU B CA 1
ATOM 4437 C C . GLU B 1 91 ? 54.855 -48.512 -73.495 1.00 21.58 88 GLU B C 1
ATOM 4438 O O . GLU B 1 91 ? 55.163 -49.407 -72.711 1.00 25.08 88 GLU B O 1
ATOM 4444 N N . SER B 1 92 ? 54.624 -47.272 -73.102 1.00 18.81 89 SER B N 1
ATOM 4445 C CA . SER B 1 92 ? 54.800 -46.929 -71.709 1.00 16.88 89 SER B CA 1
ATOM 4446 C C . SER B 1 92 ? 53.547 -46.288 -71.151 1.00 20.29 89 SER B C 1
ATOM 4447 O O . SER B 1 92 ? 52.800 -45.623 -71.868 1.00 19.64 89 SER B O 1
ATOM 4450 N N . TRP B 1 93 ? 53.323 -46.515 -69.864 1.00 17.62 90 TRP B N 1
ATOM 4451 C CA . TRP B 1 93 ? 52.084 -46.147 -69.207 1.00 18.18 90 TRP B CA 1
ATOM 4452 C C . TRP B 1 93 ? 52.373 -45.507 -67.858 1.00 23.36 90 TRP B C 1
ATOM 4453 O O . TRP B 1 93 ? 53.455 -45.685 -67.281 1.00 17.56 90 TRP B O 1
ATOM 4464 N N . VAL B 1 94 ? 51.382 -44.779 -67.357 1.00 19.48 91 VAL B N 1
ATOM 4465 C CA . VAL B 1 94 ? 51.430 -44.173 -66.041 1.00 17.61 91 VAL B CA 1
ATOM 4466 C C . VAL B 1 94 ? 50.313 -44.792 -65.218 1.00 18.66 91 VAL B C 1
ATOM 4467 O O . VAL B 1 94 ? 49.153 -44.722 -65.606 1.00 17.55 91 VAL B O 1
ATOM 4471 N N . TRP B 1 95 ? 50.664 -45.425 -64.104 1.00 16.45 92 TRP B N 1
ATOM 4472 C CA . TRP B 1 95 ? 49.667 -45.983 -63.189 1.00 16.24 92 TRP B CA 1
ATOM 4473 C C . TRP B 1 95 ? 49.208 -44.925 -62.198 1.00 18.99 92 TRP B C 1
ATOM 4474 O O . TRP B 1 95 ? 49.934 -44.577 -61.257 1.00 21.44 92 TRP B O 1
ATOM 4485 N N . VAL B 1 96 ? 47.999 -44.418 -62.394 1.00 18.12 93 VAL B N 1
ATOM 4486 C CA . VAL B 1 96 ? 47.558 -43.270 -61.626 1.00 16.17 93 VAL B CA 1
ATOM 4487 C C . VAL B 1 96 ? 46.034 -43.234 -61.497 1.00 22.00 93 VAL B C 1
ATOM 4488 O O . VAL B 1 96 ? 45.308 -43.490 -62.464 1.00 19.55 93 VAL B O 1
ATOM 4492 N N . ARG B 1 97 ? 45.552 -42.931 -60.291 1.00 21.84 94 ARG B N 1
ATOM 4493 C CA . ARG B 1 97 ? 44.111 -42.895 -60.031 1.00 21.25 94 ARG B CA 1
ATOM 4494 C C . ARG B 1 97 ? 43.409 -44.179 -60.479 1.00 25.09 94 ARG B C 1
ATOM 4495 O O . ARG B 1 97 ? 42.256 -44.156 -60.918 1.00 21.59 94 ARG B O 1
ATOM 4503 N N . GLY B 1 98 ? 44.116 -45.298 -60.369 1.00 24.47 95 GLY B N 1
ATOM 4504 C CA . GLY B 1 98 ? 43.546 -46.597 -60.676 1.00 20.29 95 GLY B CA 1
ATOM 4505 C C . GLY B 1 98 ? 43.441 -46.911 -62.154 1.00 25.41 95 GLY B C 1
ATOM 4506 O O . GLY B 1 98 ? 42.765 -47.862 -62.529 1.00 23.72 95 GLY B O 1
ATOM 4507 N N . ARG B 1 99 ? 44.112 -46.132 -62.998 1.00 23.25 96 ARG B N 1
ATOM 4508 C CA . ARG B 1 99 ? 44.056 -46.366 -64.439 1.00 18.84 96 ARG B CA 1
ATOM 4509 C C . ARG B 1 99 ? 45.451 -46.401 -65.035 1.00 18.48 96 ARG B C 1
ATOM 4510 O O . ARG B 1 99 ? 46.390 -45.836 -64.473 1.00 19.44 96 ARG B O 1
ATOM 4518 N N . TRP B 1 100 ? 45.574 -47.065 -66.178 1.00 16.24 97 TRP B N 1
ATOM 4519 C CA . TRP B 1 100 ? 46.774 -46.993 -66.999 1.00 19.79 97 TRP B CA 1
ATOM 4520 C C . TRP B 1 100 ? 46.625 -45.863 -68.015 1.00 26.58 97 TRP B C 1
ATOM 4521 O O . TRP B 1 100 ? 45.917 -45.999 -69.016 1.00 25.05 97 TRP B O 1
ATOM 4532 N N . VAL B 1 101 ? 47.284 -44.741 -67.749 1.00 20.64 98 VAL B N 1
ATOM 4533 C CA . VAL B 1 101 ? 47.235 -43.601 -68.640 1.00 14.54 98 VAL B CA 1
ATOM 4534 C C . VAL B 1 101 ? 48.435 -43.680 -69.560 1.00 18.64 98 VAL B C 1
ATOM 4535 O O . VAL B 1 101 ? 49.552 -43.854 -69.093 1.00 19.36 98 VAL B O 1
ATOM 4539 N N . PRO B 1 102 ? 48.205 -43.563 -70.877 1.00 19.46 99 PRO B N 1
ATOM 4540 C CA . PRO B 1 102 ? 49.293 -43.615 -71.861 1.00 16.00 99 PRO B CA 1
ATOM 4541 C C . PRO B 1 102 ? 50.281 -42.470 -71.661 1.00 18.68 99 PRO B C 1
ATOM 4542 O O . PRO B 1 102 ? 49.882 -41.330 -71.433 1.00 18.51 99 PRO B O 1
ATOM 4546 N N . TYR B 1 103 ? 51.568 -42.776 -71.734 1.00 17.56 100 TYR B N 1
ATOM 4547 C CA . TYR B 1 103 ? 52.571 -41.736 -71.720 1.00 17.56 100 TYR B CA 1
ATOM 4548 C C . TYR B 1 103 ? 52.408 -40.891 -72.992 1.00 24.91 100 TYR B C 1
ATOM 4549 O O . TYR B 1 103 ? 52.104 -41.432 -74.054 1.00 23.26 100 TYR B O 1
ATOM 4558 N N . PRO B 1 104 ? 52.582 -39.565 -72.889 1.00 22.32 101 PRO B N 1
ATOM 4559 C CA . PRO B 1 104 ? 52.816 -38.790 -71.660 1.00 17.50 101 PRO B CA 1
ATOM 4560 C C . PRO B 1 104 ? 51.526 -38.525 -70.906 1.00 23.49 101 PRO B C 1
ATOM 4561 O O . PRO B 1 104 ? 50.485 -38.319 -71.537 1.00 19.80 101 PRO B O 1
ATOM 4565 N N . PHE B 1 105 ? 51.598 -38.501 -69.574 1.00 20.52 102 PHE B N 1
ATOM 4566 C CA . PHE B 1 105 ? 50.420 -38.255 -68.751 1.00 15.09 102 PHE B CA 1
ATOM 4567 C C . PHE B 1 105 ? 49.632 -37.044 -69.215 1.00 16.17 102 PHE B C 1
ATOM 4568 O O . PHE B 1 105 ? 48.413 -37.118 -69.397 1.00 17.76 102 PHE B O 1
ATOM 4576 N N . GLN B 1 106 ? 50.329 -35.921 -69.389 1.00 16.47 103 GLN B N 1
ATOM 4577 C CA . GLN B 1 106 ? 49.656 -34.641 -69.595 1.00 13.22 103 GLN B CA 1
ATOM 4578 C C . GLN B 1 106 ? 48.867 -34.577 -70.902 1.00 23.97 103 GLN B C 1
ATOM 4579 O O . GLN B 1 106 ? 47.932 -33.786 -71.022 1.00 23.58 103 GLN B O 1
ATOM 4585 N N . ASN B 1 107 ? 49.251 -35.398 -71.877 1.00 20.15 104 ASN B N 1
ATOM 4586 C CA . ASN B 1 107 ? 48.568 -35.426 -73.167 1.00 23.64 104 ASN B CA 1
ATOM 4587 C C . ASN B 1 107 ? 47.384 -36.375 -73.199 1.00 28.26 104 ASN B C 1
ATOM 4588 O O . ASN B 1 107 ? 46.630 -36.390 -74.167 1.00 23.88 104 ASN B O 1
ATOM 4593 N N . ASN B 1 108 ? 47.229 -37.178 -72.150 1.00 25.10 105 ASN B N 1
ATOM 4594 C CA . ASN B 1 108 ? 46.255 -38.268 -72.190 1.00 20.42 105 ASN B CA 1
ATOM 4595 C C . ASN B 1 108 ? 45.293 -38.295 -71.011 1.00 19.02 105 ASN B C 1
ATOM 4596 O O . ASN B 1 108 ? 44.879 -39.358 -70.568 1.00 15.27 105 ASN B O 1
ATOM 4601 N N . ILE B 1 109 ? 44.942 -37.113 -70.505 1.00 20.79 106 ILE B N 1
ATOM 4602 C CA . ILE B 1 109 ? 44.090 -37.014 -69.322 1.00 17.16 106 ILE B CA 1
ATOM 4603 C C . ILE B 1 109 ? 42.687 -37.603 -69.524 1.00 20.31 106 ILE B C 1
ATOM 4604 O O . ILE B 1 109 ? 41.966 -37.841 -68.550 1.00 20.62 106 ILE B O 1
ATOM 4609 N N . HIS B 1 110 ? 42.311 -37.864 -70.774 1.00 21.39 107 HIS B N 1
ATOM 4610 C CA . HIS B 1 110 ? 41.016 -38.501 -71.063 1.00 26.29 107 HIS B CA 1
ATOM 4611 C C . HIS B 1 110 ? 40.943 -39.919 -70.472 1.00 26.72 107 HIS B C 1
ATOM 4612 O O . HIS B 1 110 ? 39.858 -40.475 -70.335 1.00 23.90 107 HIS B O 1
ATOM 4619 N N . ARG B 1 111 ? 42.092 -40.488 -70.110 1.00 24.01 108 ARG B N 1
ATOM 4620 C CA . ARG B 1 111 ? 42.118 -41.817 -69.497 1.00 20.25 108 ARG B CA 1
ATOM 4621 C C . ARG B 1 111 ? 42.045 -41.808 -67.965 1.00 22.56 108 ARG B C 1
ATOM 4622 O O . ARG B 1 111 ? 42.143 -42.858 -67.346 1.00 25.93 108 ARG B O 1
ATOM 4630 N N . LEU B 1 112 ? 41.898 -40.635 -67.353 1.00 20.97 109 LEU B N 1
ATOM 4631 C CA . LEU B 1 112 ? 41.697 -40.555 -65.907 1.00 19.53 109 LEU B CA 1
ATOM 4632 C C . LEU B 1 112 ? 40.238 -40.854 -65.615 1.00 24.95 109 LEU B C 1
ATOM 4633 O O . LEU B 1 112 ? 39.418 -40.771 -66.507 1.00 22.56 109 LEU B O 1
ATOM 4638 N N . PRO B 1 113 ? 39.901 -41.191 -64.358 1.00 24.53 110 PRO B N 1
ATOM 4639 C CA . PRO B 1 113 ? 38.473 -41.262 -64.028 1.00 22.73 110 PRO B CA 1
ATOM 4640 C C . PRO B 1 113 ? 37.823 -39.914 -64.289 1.00 26.05 110 PRO B C 1
ATOM 4641 O O . PRO B 1 113 ? 38.508 -38.890 -64.220 1.00 22.43 110 PRO B O 1
ATOM 4645 N N . GLU B 1 114 ? 36.528 -39.916 -64.594 1.00 25.33 111 GLU B N 1
ATOM 4646 C CA . GLU B 1 114 ? 35.826 -38.702 -65.000 1.00 24.04 111 GLU B CA 1
ATOM 4647 C C . GLU B 1 114 ? 36.118 -37.508 -64.089 1.00 25.56 111 GLU B C 1
ATOM 4648 O O . GLU B 1 114 ? 36.417 -36.412 -64.557 1.00 28.03 111 GLU B O 1
ATOM 4654 N N . GLN B 1 115 ? 36.014 -37.727 -62.787 1.00 24.54 112 GLN B N 1
ATOM 4655 C CA . GLN B 1 115 ? 36.183 -36.658 -61.817 1.00 33.54 112 GLN B CA 1
ATOM 4656 C C . GLN B 1 115 ? 37.577 -36.011 -61.925 1.00 34.45 112 GLN B C 1
ATOM 4657 O O . GLN B 1 115 ? 37.712 -34.787 -61.873 1.00 34.88 112 GLN B O 1
ATOM 4663 N N . ASP B 1 116 ? 38.606 -36.834 -62.087 1.00 25.51 113 ASP B N 1
ATOM 4664 C CA . ASP B 1 116 ? 39.977 -36.333 -62.171 1.00 23.05 113 ASP B CA 1
ATOM 4665 C C . ASP B 1 116 ? 40.264 -35.692 -63.531 1.00 25.62 113 ASP B C 1
ATOM 4666 O O . ASP B 1 116 ? 41.003 -34.709 -63.636 1.00 24.28 113 ASP B O 1
ATOM 4671 N N . ARG B 1 117 ? 39.683 -36.260 -64.578 1.00 22.49 114 ARG B N 1
ATOM 4672 C CA . ARG B 1 117 ? 39.859 -35.712 -65.904 1.00 24.90 114 ARG B CA 1
ATOM 4673 C C . ARG B 1 117 ? 39.273 -34.307 -65.965 1.00 24.54 114 ARG B C 1
ATOM 4674 O O . ARG B 1 117 ? 39.893 -33.388 -66.506 1.00 23.16 114 ARG B O 1
ATOM 4682 N N . LYS B 1 118 ? 38.078 -34.150 -65.404 1.00 21.72 115 LYS B N 1
ATOM 4683 C CA . LYS B 1 118 ? 37.393 -32.860 -65.422 1.00 28.99 115 LYS B CA 1
ATOM 4684 C C . LYS B 1 118 ? 38.208 -31.833 -64.659 1.00 29.76 115 LYS B C 1
ATOM 4685 O O . LYS B 1 118 ? 38.384 -30.701 -65.109 1.00 29.27 115 LYS B O 1
ATOM 4691 N N . ARG B 1 119 ? 38.723 -32.239 -63.507 1.00 29.91 116 ARG B N 1
ATOM 4692 C CA . ARG B 1 119 ? 39.514 -31.333 -62.701 1.00 31.35 116 ARG B CA 1
ATOM 4693 C C . ARG B 1 119 ? 40.745 -30.909 -63.485 1.00 24.34 116 ARG B C 1
ATOM 4694 O O . ARG B 1 119 ? 41.063 -29.728 -63.552 1.00 22.91 116 ARG B O 1
ATOM 4702 N N . CYS B 1 120 ? 41.405 -31.868 -64.124 1.00 22.40 117 CYS B N 1
ATOM 4703 C CA . CYS B 1 120 ? 42.576 -31.555 -64.933 1.00 22.37 117 CYS B CA 1
ATOM 4704 C C . CYS B 1 120 ? 42.246 -30.608 -66.078 1.00 29.13 117 CYS B C 1
ATOM 4705 O O . CYS B 1 120 ? 43.011 -29.673 -66.364 1.00 23.78 117 CYS B O 1
ATOM 4708 N N . LEU B 1 121 ? 41.109 -30.843 -66.733 1.00 24.84 118 LEU B N 1
ATOM 4709 C CA . LEU B 1 121 ? 40.738 -30.025 -67.883 1.00 27.16 118 LEU B CA 1
ATOM 4710 C C . LEU B 1 121 ? 40.371 -28.614 -67.433 1.00 25.31 118 LEU B C 1
ATOM 4711 O O . LEU B 1 121 ? 40.792 -27.636 -68.052 1.00 21.33 118 LEU B O 1
ATOM 4716 N N . ASP B 1 122 ? 39.602 -28.511 -66.351 1.00 19.45 119 ASP B N 1
ATOM 4717 C CA . ASP B 1 122 ? 39.166 -27.204 -65.874 1.00 25.89 119 ASP B CA 1
ATOM 4718 C C . ASP B 1 122 ? 40.362 -26.356 -65.453 1.00 31.90 119 ASP B C 1
ATOM 4719 O O . ASP B 1 122 ? 40.414 -25.157 -65.739 1.00 36.67 119 ASP B O 1
ATOM 4724 N N . GLU B 1 123 ? 41.335 -26.982 -64.796 1.00 26.09 120 GLU B N 1
ATOM 4725 C CA . GLU B 1 123 ? 42.501 -26.247 -64.315 1.00 18.05 120 GLU B CA 1
ATOM 4726 C C . GLU B 1 123 ? 43.430 -25.881 -65.471 1.00 23.15 120 GLU B C 1
ATOM 4727 O O . GLU B 1 123 ? 44.137 -24.872 -65.410 1.00 27.24 120 GLU B O 1
ATOM 4733 N N . LEU B 1 124 ? 43.418 -26.689 -66.528 1.00 20.16 121 LEU B N 1
ATOM 4734 C CA . LEU B 1 124 ? 44.194 -26.362 -67.716 1.00 20.86 121 LEU B CA 1
ATOM 4735 C C . LEU B 1 124 ? 43.549 -25.164 -68.427 1.00 28.30 121 LEU B C 1
ATOM 4736 O O . LEU B 1 124 ? 44.249 -24.275 -68.919 1.00 24.61 121 LEU B O 1
ATOM 4741 N N . VAL B 1 125 ? 42.216 -25.140 -68.466 1.00 22.85 122 VAL B N 1
ATOM 4742 C CA . VAL B 1 125 ? 41.488 -24.017 -69.044 1.00 25.46 122 VAL B CA 1
ATOM 4743 C C . VAL B 1 125 ? 41.780 -22.730 -68.273 1.00 29.56 122 VAL B C 1
ATOM 4744 O O . VAL B 1 125 ? 42.044 -21.691 -68.874 1.00 29.46 122 VAL B O 1
ATOM 4748 N N . ARG B 1 126 ? 41.745 -22.808 -66.944 1.00 24.25 123 ARG B N 1
ATOM 4749 C CA . ARG B 1 126 ? 42.081 -21.658 -66.105 1.00 28.44 123 ARG B CA 1
ATOM 4750 C C . ARG B 1 126 ? 43.506 -21.159 -66.326 1.00 28.33 123 ARG B C 1
ATOM 4751 O O . ARG B 1 126 ? 43.722 -19.961 -66.431 1.00 35.74 123 ARG B O 1
ATOM 4756 N N . SER B 1 127 ? 44.481 -22.061 -66.397 1.00 30.27 124 SER B N 1
ATOM 4757 C CA . SER B 1 127 ? 45.865 -21.608 -66.539 1.00 36.10 124 SER B CA 1
ATOM 4758 C C . SER B 1 127 ? 46.124 -21.135 -67.967 1.00 36.63 124 SER B C 1
ATOM 4759 O O . SER B 1 127 ? 46.978 -20.282 -68.211 1.00 29.26 124 SER B O 1
ATOM 4762 N N . HIS B 1 128 ? 45.365 -21.674 -68.910 1.00 38.28 125 HIS B N 1
ATOM 4763 C CA . HIS B 1 128 ? 45.483 -21.223 -70.283 1.00 46.85 125 HIS B CA 1
ATOM 4764 C C . HIS B 1 128 ? 44.988 -19.779 -70.389 1.00 44.80 125 HIS B C 1
ATOM 4765 O O . HIS B 1 128 ? 45.448 -19.012 -71.238 1.00 42.00 125 HIS B O 1
ATOM 4772 N N . ALA B 1 129 ? 44.051 -19.420 -69.515 1.00 37.07 126 ALA B N 1
ATOM 4773 C CA . ALA B 1 129 ? 43.482 -18.080 -69.496 1.00 44.13 126 ALA B CA 1
ATOM 4774 C C . ALA B 1 129 ? 44.414 -17.051 -68.852 1.00 52.90 126 ALA B C 1
ATOM 4775 O O . ALA B 1 129 ? 44.299 -15.855 -69.121 1.00 57.76 126 ALA B O 1
ATOM 4777 N N . ARG B 1 130 ? 45.318 -17.512 -67.991 1.00 51.09 127 ARG B N 1
ATOM 4778 C CA . ARG B 1 130 ? 46.251 -16.612 -67.307 1.00 44.59 127 ARG B CA 1
ATOM 4779 C C . ARG B 1 130 ? 47.460 -16.304 -68.207 1.00 50.11 127 ARG B C 1
ATOM 4780 O O . ARG B 1 130 ? 48.096 -17.219 -68.735 1.00 54.47 127 ARG B O 1
ATOM 4788 N N . THR B 1 131 ? 47.745 -15.013 -68.392 1.00 46.38 128 THR B N 1
ATOM 4789 C CA . THR B 1 131 ? 48.835 -14.531 -69.251 1.00 44.03 128 THR B CA 1
ATOM 4790 C C . THR B 1 131 ? 50.046 -14.093 -68.422 1.00 41.27 128 THR B C 1
ATOM 4791 O O . THR B 1 131 ? 49.886 -13.505 -67.346 1.00 36.89 128 THR B O 1
ATOM 4795 N N . TYR B 1 132 ? 51.250 -14.334 -68.940 1.00 31.94 129 TYR B N 1
ATOM 4796 C CA . TYR B 1 132 ? 52.472 -13.924 -68.247 1.00 35.07 129 TYR B CA 1
ATOM 4797 C C . TYR B 1 132 ? 53.454 -13.163 -69.131 1.00 36.52 129 TYR B C 1
ATOM 4798 O O . TYR B 1 132 ? 53.658 -13.504 -70.293 1.00 42.24 129 TYR B O 1
ATOM 4807 N N . THR B 1 133 ? 54.080 -12.146 -68.549 1.00 30.10 130 THR B N 1
ATOM 4808 C CA . THR B 1 133 ? 55.045 -11.309 -69.243 1.00 26.95 130 THR B CA 1
ATOM 4809 C C . THR B 1 133 ? 56.383 -12.001 -69.440 1.00 36.32 130 THR B C 1
ATOM 4810 O O . THR B 1 133 ? 57.046 -11.822 -70.465 1.00 42.44 130 THR B O 1
ATOM 4814 N N . GLU B 1 134 ? 56.787 -12.783 -68.448 1.00 38.89 131 GLU B N 1
ATOM 4815 C CA . GLU B 1 134 ? 58.113 -13.379 -68.448 1.00 41.37 131 GLU B CA 1
ATOM 4816 C C . GLU B 1 134 ? 58.004 -14.888 -68.318 1.00 35.01 131 GLU B C 1
ATOM 4817 O O . GLU B 1 134 ? 57.015 -15.400 -67.813 1.00 33.61 131 GLU B O 1
ATOM 4823 N N . PRO B 1 135 ? 59.032 -15.606 -68.768 1.00 31.60 132 PRO B N 1
ATOM 4824 C CA . PRO B 1 135 ? 59.058 -17.062 -68.632 1.00 35.54 132 PRO B CA 1
ATOM 4825 C C . PRO B 1 135 ? 59.152 -17.449 -67.154 1.00 35.34 132 PRO B C 1
ATOM 4826 O O . PRO B 1 135 ? 59.569 -16.623 -66.343 1.00 33.14 132 PRO B O 1
ATOM 4830 N N . PRO B 1 136 ? 58.777 -18.691 -66.813 1.00 32.88 133 PRO B N 1
ATOM 4831 C CA . PRO B 1 136 ? 58.865 -19.173 -65.427 1.00 30.36 133 PRO B CA 1
ATOM 4832 C C . PRO B 1 136 ? 60.318 -19.238 -64.940 1.00 33.47 133 PRO B C 1
ATOM 4833 O O . PRO B 1 136 ? 61.226 -19.455 -65.745 1.00 32.60 133 PRO B O 1
ATOM 4837 N N . ASN B 1 137 ? 60.530 -19.054 -63.638 1.00 31.10 134 ASN B N 1
ATOM 4838 C CA . ASN B 1 137 ? 61.882 -19.034 -63.077 1.00 35.13 134 ASN B CA 1
ATOM 4839 C C . ASN B 1 137 ? 62.392 -20.394 -62.629 1.00 30.16 134 ASN B C 1
ATOM 4840 O O . ASN B 1 137 ? 63.589 -20.563 -62.408 1.00 31.32 134 ASN B O 1
ATOM 4845 N N . ASN B 1 138 ? 61.487 -21.363 -62.503 1.00 21.54 135 ASN B N 1
ATOM 4846 C CA . ASN B 1 138 ? 61.866 -22.704 -62.069 1.00 22.68 135 ASN B CA 1
ATOM 4847 C C . ASN B 1 138 ? 60.920 -23.753 -62.636 1.00 17.65 135 ASN B C 1
ATOM 4848 O O . ASN B 1 138 ? 59.811 -23.440 -63.064 1.00 25.67 135 ASN B O 1
ATOM 4853 N N . PHE B 1 139 ? 61.361 -25.001 -62.609 1.00 18.51 136 PHE B N 1
ATOM 4854 C CA . PHE B 1 139 ? 60.612 -26.104 -63.205 1.00 14.06 136 PHE B CA 1
ATOM 4855 C C . PHE B 1 139 ? 59.173 -26.213 -62.679 1.00 22.79 136 PHE B C 1
ATOM 4856 O O . PHE B 1 139 ? 58.230 -26.334 -63.463 1.00 21.09 136 PHE B O 1
ATOM 4864 N N . GLU B 1 140 ? 58.983 -26.143 -61.365 1.00 21.76 137 GLU B N 1
ATOM 4865 C CA . GLU B 1 140 ? 57.626 -26.251 -60.828 1.00 22.81 137 GLU B CA 1
ATOM 4866 C C . GLU B 1 140 ? 56.687 -25.131 -61.319 1.00 21.71 137 GLU B C 1
ATOM 4867 O O . GLU B 1 140 ? 55.536 -25.392 -61.693 1.00 17.98 137 GLU B O 1
ATOM 4873 N N . GLU B 1 141 ? 57.170 -23.891 -61.302 1.00 19.88 138 GLU B N 1
ATOM 4874 C CA . GLU B 1 141 ? 56.385 -22.767 -61.808 1.00 19.55 138 GLU B CA 1
ATOM 4875 C C . GLU B 1 141 ? 56.035 -22.985 -63.281 1.00 23.01 138 GLU B C 1
ATOM 4876 O O . GLU B 1 141 ? 54.930 -22.677 -63.712 1.00 24.58 138 GLU B O 1
ATOM 4882 N N . SER B 1 142 ? 56.985 -23.531 -64.039 1.00 20.91 139 SER B N 1
ATOM 4883 C CA . SER B 1 142 ? 56.792 -23.804 -65.461 1.00 21.34 139 SER B CA 1
ATOM 4884 C C . SER B 1 142 ? 55.726 -24.865 -65.708 1.00 23.43 139 SER B C 1
ATOM 4885 O O . SER B 1 142 ? 54.788 -24.641 -66.473 1.00 24.45 139 SER B O 1
ATOM 4888 N N . PHE B 1 143 ? 55.860 -26.022 -65.065 1.00 19.83 140 PHE B N 1
ATOM 4889 C CA . PHE B 1 143 ? 54.882 -27.068 -65.312 1.00 15.31 140 PHE B CA 1
ATOM 4890 C C . PHE B 1 143 ? 53.514 -26.721 -64.727 1.00 18.96 140 PHE B C 1
ATOM 4891 O O . PHE B 1 143 ? 52.484 -27.143 -65.250 1.00 22.95 140 PHE B O 1
ATOM 4899 N N . THR B 1 144 ? 53.495 -25.882 -63.699 1.00 17.60 141 THR B N 1
ATOM 4900 C CA . THR B 1 144 ? 52.214 -25.445 -63.147 1.00 17.97 141 THR B CA 1
ATOM 4901 C C . THR B 1 144 ? 51.508 -24.472 -64.088 1.00 22.11 141 THR B C 1
ATOM 4902 O O . THR B 1 144 ? 50.297 -24.578 -64.289 1.00 24.63 141 THR B O 1
ATOM 4906 N N . ARG B 1 145 ? 52.267 -23.544 -64.675 1.00 18.92 142 ARG B N 1
ATOM 4907 C CA . ARG B 1 145 ? 51.725 -22.614 -65.669 1.00 26.37 142 ARG B CA 1
ATOM 4908 C C . ARG B 1 145 ? 51.260 -23.337 -66.918 1.00 28.47 142 ARG B C 1
ATOM 4909 O O . ARG B 1 145 ? 50.194 -23.050 -67.461 1.00 25.26 142 ARG B O 1
ATOM 4917 N N . GLN B 1 146 ? 52.093 -24.257 -67.382 1.00 20.06 143 GLN B N 1
ATOM 4918 C CA . GLN B 1 146 ? 51.873 -24.933 -68.652 1.00 23.04 143 GLN B CA 1
ATOM 4919 C C . GLN B 1 146 ? 50.696 -25.913 -68.608 1.00 28.27 143 GLN B C 1
ATOM 4920 O O . GLN B 1 146 ? 49.942 -26.015 -69.573 1.00 34.47 143 GLN B O 1
ATOM 4926 N N . PHE B 1 147 ? 50.525 -26.621 -67.490 1.00 24.34 144 PHE B N 1
ATOM 4927 C CA . PHE B 1 147 ? 49.515 -27.692 -67.417 1.00 21.79 144 PHE B CA 1
ATOM 4928 C C . PHE B 1 147 ? 48.367 -27.459 -66.436 1.00 18.73 144 PHE B C 1
ATOM 4929 O O . PHE B 1 147 ? 47.389 -28.198 -66.445 1.00 18.91 144 PHE B O 1
ATOM 4937 N N . GLY B 1 148 ? 48.482 -26.450 -65.578 1.00 19.42 145 GLY B N 1
ATOM 4938 C CA . GLY B 1 148 ? 47.436 -26.203 -64.608 1.00 23.90 145 GLY B CA 1
ATOM 4939 C C . GLY B 1 148 ? 47.519 -27.067 -63.364 1.00 24.66 145 GLY B C 1
ATOM 4940 O O . GLY B 1 148 ? 48.238 -28.064 -63.314 1.00 18.88 145 GLY B O 1
ATOM 4941 N N . GLU B 1 149 ? 46.747 -26.678 -62.359 1.00 27.23 146 GLU B N 1
ATOM 4942 C CA . GLU B 1 149 ? 46.842 -27.230 -61.012 1.00 21.34 146 GLU B CA 1
ATOM 4943 C C . GLU B 1 149 ? 46.449 -28.706 -60.915 1.00 22.58 146 GLU B C 1
ATOM 4944 O O . GLU B 1 149 ? 46.951 -29.443 -60.054 1.00 23.54 146 GLU B O 1
ATOM 4950 N N . GLY B 1 150 ? 45.549 -29.140 -61.790 1.00 24.78 147 GLY B N 1
ATOM 4951 C CA . GLY B 1 150 ? 45.073 -30.514 -61.763 1.00 21.26 147 GLY B CA 1
ATOM 4952 C C . GLY B 1 150 ? 46.179 -31.476 -62.175 1.00 21.11 147 GLY B C 1
ATOM 4953 O O . GLY B 1 150 ? 46.470 -32.455 -61.488 1.00 20.85 147 GLY B O 1
ATOM 4954 N N . ILE B 1 151 ? 46.810 -31.180 -63.300 1.00 21.39 148 ILE B N 1
ATOM 4955 C CA . ILE B 1 151 ? 47.902 -32.003 -63.795 1.00 18.77 148 ILE B CA 1
ATOM 4956 C C . ILE B 1 151 ? 49.108 -31.907 -62.859 1.00 23.50 148 ILE B C 1
ATOM 4957 O O . ILE B 1 151 ? 49.798 -32.905 -62.616 1.00 20.23 148 ILE B O 1
ATOM 4962 N N . ALA B 1 152 ? 49.326 -30.719 -62.293 1.00 16.92 149 ALA B N 1
ATOM 4963 C CA . ALA B 1 152 ? 50.404 -30.530 -61.327 1.00 18.17 149 ALA B CA 1
ATOM 4964 C C . ALA B 1 152 ? 50.195 -31.397 -60.083 1.00 18.52 149 ALA B C 1
ATOM 4965 O O . ALA B 1 152 ? 51.111 -32.078 -59.636 1.00 20.55 149 ALA B O 1
ATOM 4967 N N . ASP B 1 153 ? 48.985 -31.371 -59.537 1.00 17.54 150 ASP B N 1
ATOM 4968 C CA . ASP B 1 153 ? 48.678 -32.084 -58.297 1.00 19.58 150 ASP B CA 1
ATOM 4969 C C . ASP B 1 153 ? 48.667 -33.601 -58.482 1.00 22.14 150 ASP B C 1
ATOM 4970 O O . ASP B 1 153 ? 49.134 -34.348 -57.627 1.00 19.66 150 ASP B O 1
ATOM 4975 N N . ILE B 1 154 ? 48.100 -34.057 -59.591 1.00 23.03 151 ILE B N 1
ATOM 4976 C CA . ILE B 1 154 ? 47.899 -35.490 -59.794 1.00 15.01 151 ILE B CA 1
ATOM 4977 C C . ILE B 1 154 ? 49.175 -36.158 -60.299 1.00 18.91 151 ILE B C 1
ATOM 4978 O O . ILE B 1 154 ? 49.472 -37.296 -59.939 1.00 18.35 151 ILE B O 1
ATOM 4983 N N . PHE B 1 155 ? 49.946 -35.444 -61.116 1.00 18.58 152 PHE B N 1
ATOM 4984 C CA . PHE B 1 155 ? 51.149 -36.033 -61.697 1.00 17.82 152 PHE B CA 1
ATOM 4985 C C . PHE B 1 155 ? 52.460 -35.253 -61.481 1.00 19.00 152 PHE B C 1
ATOM 4986 O O . PHE B 1 155 ? 53.406 -35.786 -60.905 1.00 24.18 152 PHE B O 1
ATOM 4994 N N . MET B 1 156 ? 52.531 -34.014 -61.963 1.00 13.36 153 MET B N 1
ATOM 4995 C CA . MET B 1 156 ? 53.822 -33.326 -62.049 1.00 20.77 153 MET B CA 1
ATOM 4996 C C . MET B 1 156 ? 54.527 -33.139 -60.715 1.00 23.81 153 MET B C 1
ATOM 4997 O O . MET B 1 156 ? 55.727 -33.419 -60.604 1.00 18.62 153 MET B O 1
ATOM 5002 N N . ARG B 1 157 ? 53.809 -32.658 -59.706 1.00 16.61 154 ARG B N 1
ATOM 5003 C CA . ARG B 1 157 ? 54.460 -32.467 -58.412 1.00 22.23 154 ARG B CA 1
ATOM 5004 C C . ARG B 1 157 ? 54.924 -33.784 -57.827 1.00 21.05 154 ARG B C 1
ATOM 5005 O O . ARG B 1 157 ? 56.109 -33.943 -57.532 1.00 21.33 154 ARG B O 1
ATOM 5013 N N . PRO B 1 158 ? 53.992 -34.735 -57.653 1.00 15.29 155 PRO B N 1
ATOM 5014 C CA . PRO B 1 158 ? 54.405 -35.972 -56.982 1.00 15.41 155 PRO B CA 1
ATOM 5015 C C . PRO B 1 158 ? 55.380 -36.799 -57.815 1.00 20.27 155 PRO B C 1
ATOM 5016 O O . PRO B 1 158 ? 56.339 -37.341 -57.254 1.00 17.56 155 PRO B O 1
ATOM 5020 N N . TYR B 1 159 ? 55.171 -36.882 -59.126 1.00 19.97 156 TYR B N 1
ATOM 5021 C CA . TYR B 1 159 ? 56.064 -37.717 -59.924 1.00 12.53 156 TYR B CA 1
ATOM 5022 C C . TYR B 1 159 ? 57.491 -37.163 -59.908 1.00 16.72 156 TYR B C 1
ATOM 5023 O O . TYR B 1 159 ? 58.456 -37.904 -59.717 1.00 14.71 156 TYR B O 1
ATOM 5032 N N . ASN B 1 160 ? 57.629 -35.858 -60.119 1.00 17.08 157 ASN B N 1
ATOM 5033 C CA . ASN B 1 160 ? 58.959 -35.252 -60.181 1.00 15.98 157 ASN B CA 1
ATOM 5034 C C . ASN B 1 160 ? 59.768 -35.333 -58.893 1.00 17.79 157 ASN B C 1
ATOM 5035 O O . ASN B 1 160 ? 60.967 -35.650 -58.924 1.00 15.35 157 ASN B O 1
ATOM 5040 N N . PHE B 1 161 ? 59.121 -35.112 -57.757 1.00 16.80 158 PHE B N 1
ATOM 5041 C CA . PHE B 1 161 ? 59.840 -35.337 -56.511 1.00 20.64 158 PHE B CA 1
ATOM 5042 C C . PHE B 1 161 ? 60.247 -36.799 -56.421 1.00 18.23 158 PHE B C 1
ATOM 5043 O O . PHE B 1 161 ? 61.360 -37.112 -56.014 1.00 19.11 158 PHE B O 1
ATOM 5051 N N . LYS B 1 162 ? 59.350 -37.690 -56.826 1.00 18.90 159 LYS B N 1
ATOM 5052 C CA . LYS B 1 162 ? 59.597 -39.124 -56.690 1.00 19.19 159 LYS B CA 1
ATOM 5053 C C . LYS B 1 162 ? 60.740 -39.627 -57.582 1.00 22.84 159 LYS B C 1
ATOM 5054 O O . LYS B 1 162 ? 61.450 -40.562 -57.207 1.00 18.13 159 LYS B O 1
ATOM 5060 N N . VAL B 1 163 ? 60.939 -39.018 -58.752 1.00 16.60 160 VAL B N 1
ATOM 5061 C CA . VAL B 1 163 ? 62.126 -39.375 -59.544 1.00 14.05 160 VAL B CA 1
ATOM 5062 C C . VAL B 1 163 ? 63.368 -38.526 -59.227 1.00 17.79 160 VAL B C 1
ATOM 5063 O O . VAL B 1 163 ? 64.458 -39.073 -59.005 1.00 16.51 160 VAL B O 1
ATOM 5067 N N . TRP B 1 164 ? 63.213 -37.202 -59.191 1.00 15.16 161 TRP B N 1
ATOM 5068 C CA . TRP B 1 164 ? 64.376 -36.321 -58.993 1.00 13.72 161 TRP B CA 1
ATOM 5069 C C . TRP B 1 164 ? 64.893 -36.318 -57.556 1.00 17.85 161 TRP B C 1
ATOM 5070 O O . TRP B 1 164 ? 66.055 -36.006 -57.326 1.00 18.10 161 TRP B O 1
ATOM 5081 N N . ALA B 1 165 ? 64.030 -36.669 -56.600 1.00 21.54 162 ALA B N 1
ATOM 5082 C CA . ALA B 1 165 ? 64.382 -36.622 -55.175 1.00 22.81 162 ALA B CA 1
ATOM 5083 C C . ALA B 1 165 ? 64.871 -35.224 -54.761 1.00 23.28 162 ALA B C 1
ATOM 5084 O O . ALA B 1 165 ? 65.713 -35.075 -53.889 1.00 17.89 162 ALA B O 1
ATOM 5086 N N . VAL B 1 166 ? 64.324 -34.201 -55.396 1.00 24.22 163 VAL B N 1
ATOM 5087 C CA . VAL B 1 166 ? 64.694 -32.821 -55.140 1.00 23.22 163 VAL B CA 1
ATOM 5088 C C . VAL B 1 166 ? 63.415 -32.032 -55.395 1.00 23.68 163 VAL B C 1
ATOM 5089 O O . VAL B 1 166 ? 62.697 -32.336 -56.336 1.00 22.56 163 VAL B O 1
ATOM 5093 N N . PRO B 1 167 ? 63.101 -31.036 -54.553 1.00 20.95 164 PRO B N 1
ATOM 5094 C CA . PRO B 1 167 ? 61.850 -30.325 -54.850 1.00 18.50 164 PRO B CA 1
ATOM 5095 C C . PRO B 1 167 ? 61.970 -29.660 -56.218 1.00 21.06 164 PRO B C 1
ATOM 5096 O O . PRO B 1 167 ? 63.009 -29.072 -56.516 1.00 20.47 164 PRO B O 1
ATOM 5100 N N . PRO B 1 168 ? 60.933 -29.776 -57.060 1.00 22.29 165 PRO B N 1
ATOM 5101 C CA . PRO B 1 168 ? 61.069 -29.276 -58.439 1.00 14.60 165 PRO B CA 1
ATOM 5102 C C . PRO B 1 168 ? 61.236 -27.760 -58.548 1.00 18.55 165 PRO B C 1
ATOM 5103 O O . PRO B 1 168 ? 61.720 -27.284 -59.569 1.00 23.16 165 PRO B O 1
ATOM 5107 N N . CYS B 1 169 ? 60.867 -27.012 -57.518 1.00 16.46 166 CYS B N 1
ATOM 5108 C CA . CYS B 1 169 ? 61.074 -25.566 -57.552 1.00 15.69 166 CYS B CA 1
ATOM 5109 C C . CYS B 1 169 ? 62.554 -25.201 -57.511 1.00 20.19 166 CYS B C 1
ATOM 5110 O O . CYS B 1 169 ? 62.915 -24.052 -57.705 1.00 19.49 166 CYS B O 1
ATOM 5113 N N . LEU B 1 170 ? 63.412 -26.185 -57.265 1.00 18.12 167 LEU B N 1
ATOM 5114 C CA . LEU B 1 170 ? 64.848 -25.943 -57.247 1.00 18.49 167 LEU B CA 1
ATOM 5115 C C . LEU B 1 170 ? 65.473 -26.267 -58.601 1.00 22.43 167 LEU B C 1
ATOM 5116 O O . LEU B 1 170 ? 66.673 -26.098 -58.789 1.00 23.84 167 LEU B O 1
ATOM 5121 N N . MET B 1 171 ? 64.663 -26.741 -59.540 1.00 18.29 168 MET B N 1
ATOM 5122 C CA . MET B 1 171 ? 65.186 -27.130 -60.855 1.00 21.58 168 MET B CA 1
ATOM 5123 C C . MET B 1 171 ? 64.968 -26.042 -61.910 1.00 21.19 168 MET B C 1
ATOM 5124 O O . MET B 1 171 ? 64.024 -25.254 -61.824 1.00 22.03 168 MET B O 1
ATOM 5129 N N . SER B 1 172 ? 65.864 -25.992 -62.890 1.00 21.54 169 SER B N 1
ATOM 5130 C CA . SER B 1 172 ? 65.786 -25.005 -63.965 1.00 24.72 169 SER B CA 1
ATOM 5131 C C . SER B 1 172 ? 64.782 -25.447 -65.023 1.00 22.79 169 SER B C 1
ATOM 5132 O O . SER B 1 172 ? 64.167 -26.502 -64.893 1.00 23.40 169 SER B O 1
ATOM 5135 N N . THR B 1 173 ? 64.619 -24.640 -66.066 1.00 22.26 170 THR B N 1
ATOM 5136 C CA . THR B 1 173 ? 63.658 -24.945 -67.124 1.00 26.83 170 THR B CA 1
ATOM 5137 C C . THR B 1 173 ? 64.363 -25.210 -68.433 1.00 31.24 170 THR B C 1
ATOM 5138 O O . THR B 1 173 ? 63.720 -25.417 -69.450 1.00 33.30 170 THR B O 1
ATOM 5142 N N . GLU B 1 174 ? 65.691 -25.210 -68.380 1.00 41.63 171 GLU B N 1
ATOM 5143 C CA . GLU B 1 174 ? 66.557 -25.327 -69.547 1.00 51.35 171 GLU B CA 1
ATOM 5144 C C . GLU B 1 174 ? 66.436 -26.668 -70.282 1.00 45.96 171 GLU B C 1
ATOM 5145 O O . GLU B 1 174 ? 66.541 -26.729 -71.504 1.00 48.58 171 GLU B O 1
ATOM 5147 N N . TRP B 1 175 ? 66.192 -27.728 -69.521 1.00 29.86 172 TRP B N 1
ATOM 5148 C CA . TRP B 1 175 ? 66.470 -29.103 -69.937 1.00 25.46 172 TRP B CA 1
ATOM 5149 C C . TRP B 1 175 ? 65.287 -29.846 -70.554 1.00 22.11 172 TRP B C 1
ATOM 5150 O O . TRP B 1 175 ? 65.397 -31.014 -70.867 1.00 28.45 172 TRP B O 1
ATOM 5161 N N . VAL B 1 176 ? 64.153 -29.181 -70.707 1.00 20.82 173 VAL B N 1
ATOM 5162 C CA . VAL B 1 176 ? 62.907 -29.908 -70.883 1.00 23.43 173 VAL B CA 1
ATOM 5163 C C . VAL B 1 176 ? 62.529 -30.256 -72.326 1.00 30.06 173 VAL B C 1
ATOM 5164 O O . VAL B 1 176 ? 61.652 -31.101 -72.550 1.00 27.86 173 VAL B O 1
ATOM 5168 N N . GLU B 1 177 ? 63.184 -29.612 -73.289 1.00 21.42 174 GLU B N 1
ATOM 5169 C CA . GLU B 1 177 ? 62.781 -29.701 -74.692 1.00 25.71 174 GLU B CA 1
ATOM 5170 C C . GLU B 1 177 ? 62.340 -31.104 -75.110 1.00 24.68 174 GLU B C 1
ATOM 5171 O O . GLU B 1 177 ? 61.228 -31.283 -75.610 1.00 30.68 174 GLU B O 1
ATOM 5173 N N . GLU B 1 178 ? 63.209 -32.089 -74.911 1.00 21.79 175 GLU B N 1
ATOM 5174 C CA . GLU B 1 178 ? 62.939 -33.455 -75.362 1.00 30.91 175 GLU B CA 1
ATOM 5175 C C . GLU B 1 178 ? 62.467 -34.334 -74.230 1.00 30.78 175 GLU B C 1
ATOM 5176 O O . GLU B 1 178 ? 62.502 -35.559 -74.349 1.00 35.49 175 GLU B O 1
ATOM 5182 N N . ARG B 1 179 ? 62.043 -33.737 -73.123 1.00 25.04 176 ARG B N 1
ATOM 5183 C CA . ARG B 1 179 ? 61.670 -34.561 -71.977 1.00 18.80 176 ARG B CA 1
ATOM 5184 C C . ARG B 1 179 ? 60.230 -34.373 -71.535 1.00 20.04 176 ARG B C 1
ATOM 5185 O O . ARG B 1 179 ? 59.575 -35.332 -71.149 1.00 21.31 176 ARG B O 1
ATOM 5193 N N . VAL B 1 180 ? 59.747 -33.134 -71.583 1.00 20.53 177 VAL B N 1
ATOM 5194 C CA . VAL B 1 180 ? 58.441 -32.800 -71.037 1.00 15.15 177 VAL B CA 1
ATOM 5195 C C . VAL B 1 180 ? 57.539 -32.320 -72.161 1.00 19.88 177 VAL B C 1
ATOM 5196 O O . VAL B 1 180 ? 57.688 -31.193 -72.639 1.00 26.14 177 VAL B O 1
ATOM 5200 N N . ALA B 1 181 ? 56.602 -33.171 -72.581 1.00 17.29 178 ALA B N 1
ATOM 5201 C CA . ALA B 1 181 ? 55.740 -32.859 -73.720 1.00 22.70 178 ALA B CA 1
ATOM 5202 C C . ALA B 1 181 ? 54.789 -31.697 -73.448 1.00 20.74 178 ALA B C 1
ATOM 5203 O O . ALA B 1 181 ? 54.187 -31.621 -72.389 1.00 19.44 178 ALA B O 1
ATOM 5205 N N . PRO B 1 182 ? 54.641 -30.795 -74.425 1.00 22.84 179 PRO B N 1
ATOM 5206 C CA . PRO B 1 182 ? 53.665 -29.708 -74.330 1.00 19.74 179 PRO B CA 1
ATOM 5207 C C . PRO B 1 182 ? 52.266 -30.237 -74.599 1.00 24.65 179 PRO B C 1
ATOM 5208 O O . PRO B 1 182 ? 52.118 -31.335 -75.139 1.00 23.20 179 PRO B O 1
ATOM 5212 N N . VAL B 1 183 ? 51.249 -29.470 -74.224 1.00 23.94 180 VAL B N 1
ATOM 5213 C CA . VAL B 1 183 ? 49.883 -29.863 -74.517 1.00 23.82 180 VAL B CA 1
ATOM 5214 C C . VAL B 1 183 ? 49.225 -28.791 -75.350 1.00 25.80 180 VAL B C 1
ATOM 5215 O O . VAL B 1 183 ? 49.682 -27.644 -75.401 1.00 30.63 180 VAL B O 1
ATOM 5219 N N . ASP B 1 184 ? 48.135 -29.179 -75.992 1.00 25.56 181 ASP B N 1
ATOM 5220 C CA . ASP B 1 184 ? 47.360 -28.290 -76.825 1.00 28.97 181 ASP B CA 1
ATOM 5221 C C . ASP B 1 184 ? 45.926 -28.490 -76.381 1.00 27.69 181 ASP B C 1
ATOM 5222 O O . ASP B 1 184 ? 45.391 -29.598 -76.473 1.00 29.30 181 ASP B O 1
ATOM 5227 N N . LEU B 1 185 ? 45.317 -27.423 -75.877 1.00 22.87 182 LEU B N 1
ATOM 5228 C CA . LEU B 1 185 ? 43.999 -27.504 -75.264 1.00 29.70 182 LEU B CA 1
ATOM 5229 C C . LEU B 1 185 ? 42.895 -27.996 -76.222 1.00 38.34 182 LEU B C 1
ATOM 5230 O O . LEU B 1 185 ? 41.978 -28.709 -75.805 1.00 40.19 182 LEU B O 1
ATOM 5235 N N . GLU B 1 186 ? 42.978 -27.628 -77.498 1.00 35.64 183 GLU B N 1
ATOM 5236 C CA . GLU B 1 186 ? 41.960 -28.050 -78.455 1.00 35.57 183 GLU B CA 1
ATOM 5237 C C . GLU B 1 186 ? 42.108 -29.526 -78.776 1.00 34.57 183 GLU B C 1
ATOM 5238 O O . GLU B 1 186 ? 41.115 -30.259 -78.808 1.00 34.67 183 GLU B O 1
ATOM 5244 N N . ARG B 1 187 ? 43.347 -29.950 -79.026 1.00 25.89 184 ARG B N 1
ATOM 5245 C CA . ARG B 1 187 ? 43.660 -31.363 -79.203 1.00 25.91 184 ARG B CA 1
ATOM 5246 C C . ARG B 1 187 ? 43.123 -32.178 -78.014 1.00 34.84 184 ARG B C 1
ATOM 5247 O O . ARG B 1 187 ? 42.428 -33.176 -78.199 1.00 35.72 184 ARG B O 1
ATOM 5252 N N . ILE B 1 188 ? 43.408 -31.726 -76.795 1.00 30.89 185 ILE B N 1
ATOM 5253 C CA . ILE B 1 188 ? 42.941 -32.432 -75.601 1.00 30.07 185 ILE B CA 1
ATOM 5254 C C . ILE B 1 188 ? 41.413 -32.497 -75.497 1.00 32.59 185 ILE B C 1
ATOM 5255 O O . ILE B 1 188 ? 40.864 -33.547 -75.165 1.00 31.20 185 ILE B O 1
ATOM 5260 N N . ARG B 1 189 ? 40.731 -31.386 -75.770 1.00 30.08 186 ARG B N 1
ATOM 5261 C CA . ARG B 1 189 ? 39.265 -31.386 -75.780 1.00 32.11 186 ARG B CA 1
ATOM 5262 C C . ARG B 1 189 ? 38.714 -32.409 -76.781 1.00 32.44 186 ARG B C 1
ATOM 5263 O O . ARG B 1 189 ? 37.704 -33.068 -76.519 1.00 31.28 186 ARG B O 1
ATOM 5271 N N . ARG B 1 190 ? 39.372 -32.537 -77.929 1.00 27.66 187 ARG B N 1
ATOM 5272 C CA . ARG B 1 190 ? 38.968 -33.535 -78.908 1.00 30.01 187 ARG B CA 1
ATOM 5273 C C . ARG B 1 190 ? 39.283 -34.944 -78.404 1.00 33.26 187 ARG B C 1
ATOM 5274 O O . ARG B 1 190 ? 38.454 -35.840 -78.531 1.00 35.60 187 ARG B O 1
ATOM 5278 N N . ASN B 1 191 ? 40.474 -35.146 -77.838 1.00 27.24 188 ASN B N 1
ATOM 5279 C CA . ASN B 1 191 ? 40.829 -36.461 -77.297 1.00 27.34 188 ASN B CA 1
ATOM 5280 C C . ASN B 1 191 ? 39.745 -36.916 -76.328 1.00 25.37 188 ASN B C 1
ATOM 5281 O O . ASN B 1 191 ? 39.381 -38.091 -76.275 1.00 27.49 188 ASN B O 1
ATOM 5286 N N . ILE B 1 192 ? 39.226 -35.967 -75.563 1.00 21.16 189 ILE B N 1
ATOM 5287 C CA . ILE B 1 192 ? 38.205 -36.266 -74.576 1.00 21.10 189 ILE B CA 1
ATOM 5288 C C . ILE B 1 192 ? 36.884 -36.658 -75.251 1.00 32.01 189 ILE B C 1
ATOM 5289 O O . ILE B 1 192 ? 36.209 -37.598 -74.823 1.00 31.14 189 ILE B O 1
ATOM 5294 N N . GLN B 1 193 ? 36.534 -35.963 -76.326 1.00 28.94 190 GLN B N 1
ATOM 5295 C CA . GLN B 1 193 ? 35.310 -36.281 -77.053 1.00 35.94 190 GLN B CA 1
ATOM 5296 C C . GLN B 1 193 ? 35.387 -37.632 -77.753 1.00 30.31 190 GLN B C 1
ATOM 5297 O O . GLN B 1 193 ? 34.364 -38.263 -77.994 1.00 32.46 190 GLN B O 1
ATOM 5303 N N . GLU B 1 194 ? 36.594 -38.076 -78.081 1.00 25.79 191 GLU B N 1
ATOM 5304 C CA . GLU B 1 194 ? 36.744 -39.273 -78.906 1.00 19.61 191 GLU B CA 1
ATOM 5305 C C . GLU B 1 194 ? 37.468 -40.418 -78.203 1.00 22.90 191 GLU B C 1
ATOM 5306 O O . GLU B 1 194 ? 37.744 -41.449 -78.830 1.00 21.17 191 GLU B O 1
ATOM 5312 N N . ASN B 1 195 ? 37.763 -40.251 -76.911 1.00 25.66 192 ASN B N 1
ATOM 5313 C CA . ASN B 1 195 ? 38.739 -41.113 -76.219 1.00 24.17 192 ASN B CA 1
ATOM 5314 C C . ASN B 1 195 ? 39.892 -41.502 -77.126 1.00 28.23 192 ASN B C 1
ATOM 5315 O O . ASN B 1 195 ? 40.180 -42.687 -77.323 1.00 28.33 192 ASN B O 1
ATOM 5320 N N . ARG B 1 196 ? 40.542 -40.486 -77.684 1.00 26.89 193 ARG B N 1
ATOM 5321 C CA . ARG B 1 196 ? 41.641 -40.685 -78.616 1.00 26.66 193 ARG B CA 1
ATOM 5322 C C . ARG B 1 196 ? 43.002 -40.512 -77.923 1.00 22.53 193 ARG B C 1
ATOM 5323 O O . ARG B 1 196 ? 43.366 -39.414 -77.504 1.00 20.97 193 ARG B O 1
ATOM 5331 N N . ASP B 1 197 ? 43.756 -41.597 -77.815 1.00 16.63 194 ASP B N 1
ATOM 5332 C CA . ASP B 1 197 ? 45.083 -41.525 -77.227 1.00 22.30 194 ASP B CA 1
ATOM 5333 C C . ASP B 1 197 ? 46.014 -40.686 -78.104 1.00 27.56 194 ASP B C 1
ATOM 5334 O O . ASP B 1 197 ? 45.933 -40.705 -79.334 1.00 30.50 194 ASP B O 1
ATOM 5339 N N . ASP B 1 198 ? 46.889 -39.936 -77.455 1.00 24.94 195 ASP B N 1
ATOM 5340 C CA . ASP B 1 198 ? 47.865 -39.108 -78.146 1.00 22.22 195 ASP B CA 1
ATOM 5341 C C . ASP B 1 198 ? 49.216 -39.764 -77.937 1.00 24.35 195 ASP B C 1
ATOM 5342 O O . ASP B 1 198 ? 49.808 -39.659 -76.860 1.00 26.74 195 ASP B O 1
ATOM 5347 N N . LEU B 1 199 ? 49.691 -40.442 -78.974 1.00 21.21 196 LEU B N 1
ATOM 5348 C CA . LEU B 1 199 ? 50.818 -41.353 -78.871 1.00 23.38 196 LEU B CA 1
ATOM 5349 C C . LEU B 1 199 ? 51.966 -40.935 -79.774 1.00 27.95 196 LEU B C 1
ATOM 5350 O O . LEU B 1 199 ? 51.767 -40.218 -80.757 1.00 33.40 196 LEU B O 1
ATOM 5355 N N . GLY B 1 200 ? 53.165 -41.398 -79.435 1.00 23.07 197 GLY B N 1
ATOM 5356 C CA . GLY B 1 200 ? 54.313 -41.296 -80.316 1.00 23.19 197 GLY B CA 1
ATOM 5357 C C . GLY B 1 200 ? 55.260 -40.148 -80.007 1.00 24.24 197 GLY B C 1
ATOM 5358 O O . GLY B 1 200 ? 56.271 -39.988 -80.683 1.00 28.65 197 GLY B O 1
ATOM 5359 N N . TRP B 1 201 ? 54.940 -39.334 -79.009 1.00 17.30 198 TRP B N 1
ATOM 5360 C CA . TRP B 1 201 ? 55.798 -38.188 -78.693 1.00 22.57 198 TRP B CA 1
ATOM 5361 C C . TRP B 1 201 ? 57.142 -38.636 -78.129 1.00 21.32 198 TRP B C 1
ATOM 5362 O O . TRP B 1 201 ? 57.217 -39.619 -77.394 1.00 22.23 198 TRP B O 1
ATOM 5373 N N . GLY B 1 202 ? 58.202 -37.918 -78.490 1.00 22.54 199 GLY B N 1
ATOM 5374 C CA . GLY B 1 202 ? 59.489 -38.052 -77.821 1.00 18.94 199 GLY B CA 1
ATOM 5375 C C . GLY B 1 202 ? 60.547 -38.820 -78.586 1.00 23.06 199 GLY B C 1
ATOM 5376 O O . GLY B 1 202 ? 60.223 -39.610 -79.465 1.00 27.85 199 GLY B O 1
ATOM 5377 N N . PRO B 1 203 ? 61.829 -38.595 -78.241 1.00 22.26 200 PRO B N 1
ATOM 5378 C CA . PRO B 1 203 ? 62.937 -39.161 -79.015 1.00 25.15 200 PRO B CA 1
ATOM 5379 C C . PRO B 1 203 ? 63.060 -40.653 -78.793 1.00 27.40 200 PRO B C 1
ATOM 5380 O O . PRO B 1 203 ? 63.773 -41.310 -79.546 1.00 30.56 200 PRO B O 1
ATOM 5384 N N . ASN B 1 204 ? 62.380 -41.182 -77.779 1.00 24.35 201 ASN B N 1
ATOM 5385 C CA . ASN B 1 204 ? 62.426 -42.616 -77.541 1.00 16.52 201 ASN B CA 1
ATOM 5386 C C . ASN B 1 204 ? 61.119 -43.344 -77.883 1.00 17.73 201 ASN B C 1
ATOM 5387 O O . ASN B 1 204 ? 60.891 -44.454 -77.419 1.00 22.96 201 ASN B O 1
ATOM 5392 N N . ALA B 1 205 ? 60.277 -42.728 -78.711 1.00 18.04 202 ALA B N 1
ATOM 5393 C CA . ALA B 1 205 ? 59.064 -43.388 -79.202 1.00 15.91 202 ALA B CA 1
ATOM 5394 C C . ALA B 1 205 ? 59.402 -44.708 -79.921 1.00 20.47 202 ALA B C 1
ATOM 5395 O O . ALA B 1 205 ? 58.588 -45.641 -79.995 1.00 18.28 202 ALA B O 1
ATOM 5397 N N . THR B 1 206 ? 60.623 -44.778 -80.430 1.00 17.93 203 THR B N 1
ATOM 5398 C CA . THR B 1 206 ? 61.149 -45.994 -81.027 1.00 20.57 203 THR B CA 1
ATOM 5399 C C . THR B 1 206 ? 62.545 -46.167 -80.466 1.00 21.13 203 THR B C 1
ATOM 5400 O O . THR B 1 206 ? 63.257 -45.186 -80.287 1.00 26.02 203 THR B O 1
ATOM 5404 N N . PHE B 1 207 ? 62.945 -47.392 -80.156 1.00 14.12 204 PHE B N 1
ATOM 5405 C CA . PHE B 1 207 ? 64.268 -47.575 -79.571 1.00 14.31 204 PHE B CA 1
ATOM 5406 C C . PHE B 1 207 ? 64.846 -48.918 -79.959 1.00 17.41 204 PHE B C 1
ATOM 5407 O O . PHE B 1 207 ? 64.126 -49.807 -80.389 1.00 21.39 204 PHE B O 1
ATOM 5415 N N . ARG B 1 208 ? 66.155 -49.059 -79.831 1.00 20.45 205 ARG B N 1
ATOM 5416 C CA . ARG B 1 208 ? 66.779 -50.337 -80.125 1.00 19.02 205 ARG B CA 1
ATOM 5417 C C . ARG B 1 208 ? 67.422 -50.925 -78.895 1.00 18.39 205 ARG B C 1
ATOM 5418 O O . ARG B 1 208 ? 67.742 -50.217 -77.929 1.00 23.14 205 ARG B O 1
ATOM 5426 N N . PHE B 1 209 ? 67.601 -52.235 -78.942 1.00 18.91 206 PHE B N 1
ATOM 5427 C CA . PHE B 1 209 ? 68.048 -52.994 -77.805 1.00 14.92 206 PHE B CA 1
ATOM 5428 C C . PHE B 1 209 ? 68.746 -54.249 -78.334 1.00 17.16 206 PHE B C 1
ATOM 5429 O O . PHE B 1 209 ? 68.198 -54.955 -79.172 1.00 31.20 206 PHE B O 1
ATOM 5437 N N . PRO B 1 210 ? 69.966 -54.524 -77.862 1.00 21.34 207 PRO B N 1
ATOM 5438 C CA . PRO B 1 210 ? 70.647 -55.740 -78.319 1.00 21.23 207 PRO B CA 1
ATOM 5439 C C . PRO B 1 210 ? 69.867 -56.997 -77.938 1.00 31.81 207 PRO B C 1
ATOM 5440 O O . PRO B 1 210 ? 69.323 -57.098 -76.834 1.00 31.52 207 PRO B O 1
ATOM 5444 N N . GLN B 1 211 ? 69.831 -57.962 -78.845 1.00 30.05 208 GLN B N 1
ATOM 5445 C CA . GLN B 1 211 ? 69.152 -59.214 -78.567 1.00 30.30 208 GLN B CA 1
ATOM 5446 C C . GLN B 1 211 ? 69.758 -59.945 -77.368 1.00 27.77 208 GLN B C 1
ATOM 5447 O O . GLN B 1 211 ? 69.056 -60.633 -76.635 1.00 28.67 208 GLN B O 1
ATOM 5453 N N . ARG B 1 212 ? 71.057 -59.785 -77.151 1.00 21.57 209 ARG B N 1
ATOM 5454 C CA . ARG B 1 212 ? 71.715 -60.503 -76.065 1.00 27.45 209 ARG B CA 1
ATOM 5455 C C . ARG B 1 212 ? 72.676 -59.598 -75.327 1.00 30.48 209 ARG B C 1
ATOM 5456 O O . ARG B 1 212 ? 73.449 -58.874 -75.947 1.00 37.74 209 ARG B O 1
ATOM 5464 N N . GLY B 1 213 ? 72.617 -59.638 -74.002 1.00 33.59 210 GLY B N 1
ATOM 5465 C CA . GLY B 1 213 ? 73.584 -58.945 -73.168 1.00 27.16 210 GLY B CA 1
ATOM 5466 C C . GLY B 1 213 ? 73.217 -57.562 -72.655 1.00 25.65 210 GLY B C 1
ATOM 5467 O O . GLY B 1 213 ? 73.968 -56.993 -71.868 1.00 24.73 210 GLY B O 1
ATOM 5468 N N . GLY B 1 214 ? 72.081 -57.009 -73.077 1.00 19.85 211 GLY B N 1
ATOM 5469 C CA . GLY B 1 214 ? 71.712 -55.664 -72.652 1.00 20.65 211 GLY B CA 1
ATOM 5470 C C . GLY B 1 214 ? 72.609 -54.619 -73.307 1.00 31.19 211 GLY B C 1
ATOM 5471 O O . GLY B 1 214 ? 73.593 -54.978 -73.962 1.00 28.74 211 GLY B O 1
ATOM 5472 N N . THR B 1 215 ? 72.285 -53.334 -73.157 1.00 26.25 212 THR B N 1
ATOM 5473 C CA . THR B 1 215 ? 73.089 -52.302 -73.818 1.00 27.08 212 THR B CA 1
ATOM 5474 C C . THR B 1 215 ? 74.543 -52.375 -73.353 1.00 25.82 212 THR B C 1
ATOM 5475 O O . THR B 1 215 ? 75.454 -51.951 -74.063 1.00 34.43 212 THR B O 1
ATOM 5479 N N . GLY B 1 216 ? 74.762 -52.939 -72.173 1.00 23.49 213 GLY B N 1
ATOM 5480 C CA . GLY B 1 216 ? 76.113 -53.085 -71.657 1.00 20.85 213 GLY B CA 1
ATOM 5481 C C . GLY B 1 216 ? 77.031 -53.868 -72.590 1.00 26.95 213 GLY B C 1
ATOM 5482 O O . GLY B 1 216 ? 78.252 -53.723 -72.546 1.00 24.30 213 GLY B O 1
ATOM 5483 N N . ILE B 1 217 ? 76.448 -54.713 -73.433 1.00 27.55 214 ILE B N 1
ATOM 5484 C CA . ILE B 1 217 ? 77.247 -55.575 -74.288 1.00 28.02 214 ILE B CA 1
ATOM 5485 C C . ILE B 1 217 ? 77.918 -54.734 -75.373 1.00 22.78 214 ILE B C 1
ATOM 5486 O O . ILE B 1 217 ? 78.950 -55.120 -75.915 1.00 27.13 214 ILE B O 1
ATOM 5491 N N . ILE B 1 218 ? 77.333 -53.579 -75.673 1.00 22.81 215 ILE B N 1
ATOM 5492 C CA . ILE B 1 218 ? 77.923 -52.661 -76.637 1.00 22.56 215 ILE B CA 1
ATOM 5493 C C . ILE B 1 218 ? 79.325 -52.303 -76.193 1.00 25.57 215 ILE B C 1
ATOM 5494 O O . ILE B 1 218 ? 80.262 -52.307 -76.988 1.00 26.99 215 ILE B O 1
ATOM 5499 N N . TYR B 1 219 ? 79.462 -51.997 -74.908 1.00 23.25 216 TYR B N 1
ATOM 5500 C CA . TYR B 1 219 ? 80.721 -51.508 -74.375 1.00 20.53 216 TYR B CA 1
ATOM 5501 C C . TYR B 1 219 ? 81.715 -52.642 -74.159 1.00 24.55 216 TYR B C 1
ATOM 5502 O O . TYR B 1 219 ? 82.921 -52.457 -74.356 1.00 26.84 216 TYR B O 1
ATOM 5511 N N . GLN B 1 220 ? 81.217 -53.829 -73.830 1.00 27.18 217 GLN B N 1
ATOM 5512 C CA . GLN B 1 220 ? 82.106 -54.983 -73.718 1.00 29.48 217 GLN B CA 1
ATOM 5513 C C . GLN B 1 220 ? 82.646 -55.286 -75.106 1.00 28.73 217 GLN B C 1
ATOM 5514 O O . GLN B 1 220 ? 83.834 -55.547 -75.271 1.00 25.67 217 GLN B O 1
ATOM 5520 N N . ALA B 1 221 ? 81.770 -55.250 -76.106 1.00 26.75 218 ALA B N 1
ATOM 5521 C CA . ALA B 1 221 ? 82.189 -55.539 -77.473 1.00 24.27 218 ALA B CA 1
ATOM 5522 C C . ALA B 1 221 ? 83.196 -54.498 -77.951 1.00 22.93 218 ALA B C 1
ATOM 5523 O O . ALA B 1 221 ? 84.184 -54.825 -78.603 1.00 28.18 218 ALA B O 1
ATOM 5525 N N . ILE B 1 222 ? 82.957 -53.239 -77.615 1.00 24.55 219 ILE B N 1
ATOM 5526 C CA . ILE B 1 222 ? 83.882 -52.183 -78.024 1.00 21.89 219 ILE B CA 1
ATOM 5527 C C . ILE B 1 222 ? 85.270 -52.409 -77.427 1.00 23.37 219 ILE B C 1
ATOM 5528 O O . ILE B 1 222 ? 86.287 -52.296 -78.130 1.00 22.39 219 ILE B O 1
ATOM 5533 N N . LYS B 1 223 ? 85.315 -52.743 -76.137 1.00 24.15 220 LYS B N 1
ATOM 5534 C CA . LYS B 1 223 ? 86.587 -53.004 -75.475 1.00 25.96 220 LYS B CA 1
ATOM 5535 C C . LYS B 1 223 ? 87.386 -54.059 -76.231 1.00 27.78 220 LYS B C 1
ATOM 5536 O O . LYS B 1 223 ? 88.562 -53.851 -76.534 1.00 26.19 220 LYS B O 1
ATOM 5542 N N . GLU B 1 224 ? 86.738 -55.178 -76.551 1.00 28.56 221 GLU B N 1
ATOM 5543 C CA . GLU B 1 224 ? 87.402 -56.270 -77.262 1.00 31.75 221 GLU B CA 1
ATOM 5544 C C . GLU B 1 224 ? 87.995 -55.809 -78.594 1.00 33.52 221 GLU B C 1
ATOM 5545 O O . GLU B 1 224 ? 89.014 -56.323 -79.047 1.00 28.41 221 GLU B O 1
ATOM 5551 N N . LYS B 1 225 ? 87.362 -54.830 -79.219 1.00 32.11 222 LYS B N 1
ATOM 5552 C CA . LYS B 1 225 ? 87.791 -54.409 -80.543 1.00 31.98 222 LYS B CA 1
ATOM 5553 C C . LYS B 1 225 ? 88.891 -53.355 -80.498 1.00 32.34 222 LYS B C 1
ATOM 5554 O O . LYS B 1 225 ? 89.538 -53.093 -81.505 1.00 35.77 222 LYS B O 1
ATOM 5560 N N . LEU B 1 226 ? 89.112 -52.762 -79.329 1.00 27.89 223 LEU B N 1
ATOM 5561 C CA . LEU B 1 226 ? 90.114 -51.709 -79.202 1.00 30.50 223 LEU B CA 1
ATOM 5562 C C . LEU B 1 226 ? 91.488 -52.327 -78.949 1.00 31.97 223 LEU B C 1
ATOM 5563 O O . LEU B 1 226 ? 91.575 -53.477 -78.525 1.00 32.53 223 LEU B O 1
ATOM 5568 N N . PRO B 1 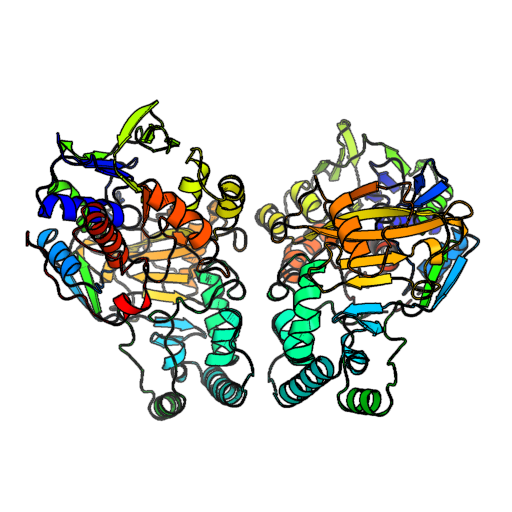227 ? 92.567 -51.570 -79.213 1.00 34.10 224 PRO B N 1
ATOM 5569 C CA . PRO B 1 227 ? 93.916 -52.106 -78.970 1.00 34.38 224 PRO B CA 1
ATOM 5570 C C . PRO B 1 227 ? 94.170 -52.255 -77.467 1.00 36.61 224 PRO B C 1
ATOM 5571 O O . PRO B 1 227 ? 94.172 -51.264 -76.731 1.00 34.42 224 PRO B O 1
ATOM 5575 N N . SER B 1 228 ? 94.373 -53.490 -77.018 1.00 36.69 225 SER B N 1
ATOM 5576 C CA . SER B 1 228 ? 94.416 -53.784 -75.591 1.00 38.12 225 SER B CA 1
ATOM 5577 C C . SER B 1 228 ? 95.586 -53.112 -74.870 1.00 38.02 225 SER B C 1
ATOM 5578 O O . SER B 1 228 ? 95.496 -52.825 -73.678 1.00 36.37 225 SER B O 1
ATOM 5581 N N . GLU B 1 229 ? 96.678 -52.862 -75.586 1.00 35.76 226 GLU B N 1
ATOM 5582 C CA . GLU B 1 229 ? 97.849 -52.257 -74.960 1.00 43.16 226 GLU B CA 1
ATOM 5583 C C . GLU B 1 229 ? 97.551 -50.823 -74.522 1.00 43.55 226 GLU B C 1
ATOM 5584 O O . GLU B 1 229 ? 98.315 -50.226 -73.763 1.00 40.95 226 GLU B O 1
ATOM 5590 N N . LYS B 1 230 ? 96.445 -50.264 -75.002 1.00 36.72 227 LYS B N 1
ATOM 5591 C CA . LYS B 1 230 ? 96.142 -48.868 -74.704 1.00 36.15 227 LYS B CA 1
ATOM 5592 C C . LYS B 1 230 ? 95.067 -48.700 -73.631 1.00 36.65 227 LYS B C 1
ATOM 5593 O O . LYS B 1 230 ? 94.682 -47.582 -73.304 1.00 35.95 227 LYS B O 1
ATOM 5599 N N . LEU B 1 231 ? 94.607 -49.820 -73.079 1.00 30.89 228 LEU B N 1
ATOM 5600 C CA . LEU B 1 231 ? 93.583 -49.815 -72.044 1.00 34.53 228 LEU B CA 1
ATOM 5601 C C . LEU B 1 231 ? 94.117 -50.423 -70.752 1.00 40.00 228 LEU B C 1
ATOM 5602 O O . LEU B 1 231 ? 94.874 -51.393 -70.781 1.00 36.24 228 LEU B O 1
ATOM 5607 N N . THR B 1 232 ? 93.705 -49.855 -69.621 1.00 36.62 229 THR B N 1
ATOM 5608 C CA . THR B 1 232 ? 93.980 -50.438 -68.312 1.00 32.34 229 THR B CA 1
ATOM 5609 C C . THR B 1 232 ? 92.698 -50.527 -67.485 1.00 34.93 229 THR B C 1
ATOM 5610 O O . THR B 1 232 ? 92.101 -49.516 -67.139 1.00 40.45 229 THR B O 1
ATOM 5614 N N . PHE B 1 233 ? 92.274 -51.745 -67.181 1.00 32.76 230 PHE B N 1
ATOM 5615 C CA . PHE B 1 233 ? 91.104 -51.966 -66.351 1.00 33.28 230 PHE B CA 1
ATOM 5616 C C . PHE B 1 233 ? 91.543 -52.651 -65.064 1.00 40.93 230 PHE B C 1
ATOM 5617 O O . PHE B 1 233 ? 91.621 -53.881 -65.004 1.00 42.23 230 PHE B O 1
ATOM 5625 N N . ASN B 1 234 ? 91.819 -51.861 -64.034 1.00 41.48 231 ASN B N 1
ATOM 5626 C CA . ASN B 1 234 ? 92.401 -52.390 -62.804 1.00 39.45 231 ASN B CA 1
ATOM 5627 C C . ASN B 1 234 ? 91.977 -51.576 -61.585 1.00 40.75 231 ASN B C 1
ATOM 5628 O O . ASN B 1 234 ? 92.085 -50.349 -61.594 1.00 39.44 231 ASN B O 1
ATOM 5633 N N . SER B 1 235 ? 91.506 -52.252 -60.536 1.00 37.52 232 SER B N 1
ATOM 5634 C CA . SER B 1 235 ? 91.011 -51.556 -59.345 1.00 43.32 232 SER B CA 1
ATOM 5635 C C . SER B 1 235 ? 92.056 -50.624 -58.742 1.00 41.15 232 SER B C 1
ATOM 5636 O O . SER B 1 235 ? 91.713 -49.692 -58.017 1.00 38.22 232 SER B O 1
ATOM 5639 N N . GLY B 1 236 ? 93.324 -50.877 -59.058 1.00 38.78 233 GLY B N 1
ATOM 5640 C CA . GLY B 1 236 ? 94.415 -50.048 -58.585 1.00 35.96 233 GLY B CA 1
ATOM 5641 C C . GLY B 1 236 ? 94.538 -48.726 -59.320 1.00 44.86 233 GLY B C 1
ATOM 5642 O O . GLY B 1 236 ? 95.161 -47.784 -58.820 1.00 41.98 233 GLY B O 1
ATOM 5643 N N . PHE B 1 237 ? 93.952 -48.644 -60.513 1.00 42.36 234 PHE B N 1
ATOM 5644 C CA . PHE B 1 237 ? 94.048 -47.425 -61.314 1.00 35.04 234 PHE B CA 1
ATOM 5645 C C . PHE B 1 237 ? 92.819 -46.525 -61.191 1.00 40.26 234 PHE B C 1
ATOM 5646 O O . PHE B 1 237 ? 92.259 -46.066 -62.184 1.00 37.35 234 PHE B O 1
ATOM 5654 N N . GLN B 1 238 ? 92.404 -46.279 -59.956 1.00 41.88 235 GLN B N 1
ATOM 5655 C CA . GLN B 1 238 ? 91.439 -45.235 -59.689 1.00 39.74 235 GLN B CA 1
ATOM 5656 C C . GLN B 1 238 ? 92.220 -43.931 -59.581 1.00 43.53 235 GLN B C 1
ATOM 5657 O O . GLN B 1 238 ? 93.083 -43.807 -58.712 1.00 44.34 235 GLN B O 1
ATOM 5663 N N . ALA B 1 239 ? 91.953 -42.972 -60.470 1.00 32.42 236 ALA B N 1
ATOM 5664 C CA . ALA B 1 239 ? 92.612 -41.670 -60.368 1.00 32.87 236 ALA B CA 1
ATOM 5665 C C . ALA B 1 239 ? 92.183 -40.997 -59.066 1.00 35.59 236 ALA B C 1
ATOM 5666 O O . ALA B 1 239 ? 90.991 -40.913 -58.784 1.00 35.17 236 ALA B O 1
ATOM 5668 N N . ILE B 1 240 ? 93.148 -40.528 -58.278 1.00 34.58 237 ILE B N 1
ATOM 5669 C CA . ILE B 1 240 ? 92.848 -39.910 -56.984 1.00 41.70 237 ILE B CA 1
ATOM 5670 C C . ILE B 1 240 ? 93.419 -38.504 -56.845 1.00 40.33 237 ILE B C 1
ATOM 5671 O O . ILE B 1 240 ? 93.060 -37.769 -55.920 1.00 36.91 237 ILE B O 1
ATOM 5676 N N . ALA B 1 241 ? 94.314 -38.125 -57.746 1.00 35.96 238 ALA B N 1
ATOM 5677 C CA . ALA B 1 241 ? 94.831 -36.768 -57.703 1.00 31.71 238 ALA B CA 1
ATOM 5678 C C . ALA B 1 241 ? 95.336 -36.356 -59.057 1.00 33.33 238 ALA B C 1
ATOM 5679 O O . ALA B 1 241 ? 95.978 -37.141 -59.745 1.00 45.85 238 ALA B O 1
ATOM 5681 N N . ILE B 1 242 ? 95.041 -35.120 -59.439 1.00 35.14 239 ILE B N 1
ATOM 5682 C CA . ILE B 1 242 ? 95.588 -34.558 -60.661 1.00 39.27 239 ILE B CA 1
ATOM 5683 C C . ILE B 1 242 ? 96.446 -33.344 -60.331 1.00 46.37 239 ILE B C 1
ATOM 5684 O O . ILE B 1 242 ? 95.988 -32.394 -59.688 1.00 41.92 239 ILE B O 1
ATOM 5689 N N . ASP B 1 243 ? 97.692 -33.369 -60.780 1.00 47.76 240 ASP B N 1
ATOM 5690 C CA . ASP B 1 243 ? 98.542 -32.207 -60.637 1.00 50.66 240 ASP B CA 1
ATOM 5691 C C . ASP B 1 243 ? 98.561 -31.474 -61.968 1.00 46.17 240 ASP B C 1
ATOM 5692 O O . ASP B 1 243 ? 99.272 -31.864 -62.885 1.00 50.46 240 ASP B O 1
ATOM 5697 N N . ALA B 1 244 ? 97.771 -30.413 -62.067 1.00 42.31 241 ALA B N 1
ATOM 5698 C CA . ALA B 1 244 ? 97.610 -29.701 -63.325 1.00 36.09 241 ALA B CA 1
ATOM 5699 C C . ALA B 1 244 ? 98.819 -28.836 -63.676 1.00 45.02 241 ALA B C 1
ATOM 5700 O O . ALA B 1 244 ? 98.946 -28.375 -64.813 1.00 46.34 241 ALA B O 1
ATOM 5702 N N . ASP B 1 245 ? 99.696 -28.610 -62.698 1.00 51.14 242 ASP B N 1
ATOM 5703 C CA . ASP B 1 245 ? 100.952 -27.903 -62.931 1.00 54.24 242 ASP B CA 1
ATOM 5704 C C . ASP B 1 245 ? 101.932 -28.833 -63.638 1.00 48.62 242 ASP B C 1
ATOM 5705 O O . ASP B 1 245 ? 102.327 -28.596 -64.783 1.00 39.59 242 ASP B O 1
ATOM 5710 N N . ALA B 1 246 ? 102.308 -29.899 -62.940 1.00 46.09 243 ALA B N 1
ATOM 5711 C CA . ALA B 1 246 ? 103.208 -30.907 -63.479 1.00 43.63 243 ALA B CA 1
ATOM 5712 C C . ALA B 1 246 ? 102.542 -31.697 -64.613 1.00 52.31 243 ALA B C 1
ATOM 5713 O O . ALA B 1 246 ? 103.220 -32.300 -65.451 1.00 53.30 243 ALA B O 1
ATOM 5715 N N . LYS B 1 247 ? 101.211 -31.690 -64.624 1.00 50.19 244 LYS B N 1
ATOM 5716 C CA . LYS B 1 247 ? 100.425 -32.413 -65.624 1.00 42.14 244 LYS B CA 1
ATOM 5717 C C . LYS B 1 247 ? 100.535 -33.919 -65.454 1.00 37.23 244 LYS B C 1
ATOM 5718 O O . LYS B 1 247 ? 100.900 -34.634 -66.387 1.00 38.73 244 LYS B O 1
ATOM 5724 N N . THR B 1 248 ? 100.213 -34.397 -64.259 1.00 32.97 245 THR B N 1
ATOM 5725 C CA . THR B 1 248 ? 100.258 -35.824 -63.974 1.00 37.05 245 THR B CA 1
ATOM 5726 C C . THR B 1 248 ? 98.982 -36.301 -63.298 1.00 39.77 245 THR B C 1
ATOM 5727 O O . THR B 1 248 ? 98.230 -35.521 -62.715 1.00 31.33 245 THR B O 1
ATOM 5731 N N . ILE B 1 249 ? 98.760 -37.602 -63.370 1.00 41.70 246 ILE B N 1
ATOM 5732 C CA . ILE B 1 249 ? 97.646 -38.232 -62.703 1.00 39.02 246 ILE B CA 1
ATOM 5733 C C . ILE B 1 249 ? 98.236 -39.213 -61.718 1.00 42.17 246 ILE B C 1
ATOM 5734 O O . ILE B 1 249 ? 99.113 -39.994 -62.068 1.00 45.52 246 ILE B O 1
ATOM 5739 N N . THR B 1 250 ? 97.764 -39.170 -60.480 1.00 40.42 247 THR B N 1
ATOM 5740 C CA . THR B 1 250 ? 98.201 -40.133 -59.490 1.00 35.96 247 THR B CA 1
ATOM 5741 C C . THR B 1 250 ? 97.053 -41.082 -59.142 1.00 38.08 247 THR B C 1
ATOM 5742 O O . THR B 1 250 ? 95.939 -40.643 -58.849 1.00 39.13 247 THR B O 1
ATOM 5746 N N . PHE B 1 251 ? 97.323 -42.384 -59.201 1.00 40.73 248 PHE B N 1
ATOM 5747 C CA . PHE B 1 251 ? 96.299 -43.394 -58.945 1.00 38.17 248 PHE B CA 1
ATOM 5748 C C . PHE B 1 251 ? 96.446 -43.954 -57.549 1.00 45.73 248 PHE B C 1
ATOM 5749 O O . PHE B 1 251 ? 97.460 -43.736 -56.897 1.00 51.35 248 PHE B O 1
ATOM 5757 N N . SER B 1 252 ? 95.437 -44.685 -57.091 1.00 46.62 249 SER B N 1
ATOM 5758 C CA . SER B 1 252 ? 95.447 -45.175 -55.721 1.00 55.33 249 SER B CA 1
ATOM 5759 C C . SER B 1 252 ? 96.533 -46.229 -55.475 1.00 59.98 249 SER B C 1
ATOM 5760 O O . SER B 1 252 ? 96.892 -46.493 -54.332 1.00 62.48 249 SER B O 1
ATOM 5763 N N . ASN B 1 253 ? 97.066 -46.813 -56.544 1.00 57.11 250 ASN B N 1
ATOM 5764 C CA . ASN B 1 253 ? 98.085 -47.848 -56.404 1.00 53.53 250 ASN B CA 1
ATOM 5765 C C . ASN B 1 253 ? 99.483 -47.256 -56.353 1.00 54.46 250 ASN B C 1
ATOM 5766 O O . ASN B 1 253 ? 100.472 -47.979 -56.258 1.00 61.18 250 ASN B O 1
ATOM 5771 N N . GLY B 1 254 ? 99.555 -45.931 -56.424 1.00 50.24 251 GLY B N 1
ATOM 5772 C CA . GLY B 1 254 ? 100.814 -45.228 -56.318 1.00 44.28 251 GLY B CA 1
ATOM 5773 C C . GLY B 1 254 ? 101.402 -44.778 -57.642 1.00 54.65 251 GLY B C 1
ATOM 5774 O O . GLY B 1 254 ? 102.131 -43.781 -57.697 1.00 54.99 251 GLY B O 1
ATOM 5775 N N . GLU B 1 255 ? 101.105 -45.502 -58.716 1.00 57.60 252 GLU B N 1
ATOM 5776 C CA . GLU B 1 255 ? 101.663 -45.134 -60.014 1.00 48.35 252 GLU B CA 1
ATOM 5777 C C . GLU B 1 255 ? 101.248 -43.708 -60.374 1.00 47.65 252 GLU B C 1
ATOM 5778 O O . GLU B 1 255 ? 100.222 -43.215 -59.890 1.00 46.29 252 GLU B O 1
ATOM 5781 N N . VAL B 1 256 ? 102.069 -43.028 -61.172 1.00 43.38 253 VAL B N 1
ATOM 5782 C CA . VAL B 1 256 ? 101.707 -41.708 -61.684 1.00 45.75 253 VAL B CA 1
ATOM 5783 C C . VAL B 1 256 ? 102.105 -41.557 -63.151 1.00 52.07 253 VAL B C 1
ATOM 5784 O O . VAL B 1 256 ? 103.213 -41.916 -63.548 1.00 46.33 253 VAL B O 1
ATOM 5788 N N . VAL B 1 257 ? 101.183 -41.037 -63.956 1.00 53.96 254 VAL B N 1
ATOM 5789 C CA . VAL B 1 257 ? 101.420 -40.897 -65.387 1.00 45.33 254 VAL B CA 1
ATOM 5790 C C . VAL B 1 257 ? 101.183 -39.464 -65.837 1.00 40.62 254 VAL B C 1
ATOM 5791 O O . VAL B 1 257 ? 100.373 -38.747 -65.255 1.00 47.12 254 VAL B O 1
ATOM 5795 N N . SER B 1 258 ? 101.901 -39.046 -66.870 1.00 41.79 255 SER B N 1
ATOM 5796 C CA . SER B 1 258 ? 101.759 -37.693 -67.380 1.00 48.31 255 SER B CA 1
ATOM 5797 C C . SER B 1 258 ? 100.760 -37.667 -68.531 1.00 43.98 255 SER B C 1
ATOM 5798 O O . SER B 1 258 ? 100.389 -38.710 -69.080 1.00 40.96 255 SER B O 1
ATOM 5801 N N . TYR B 1 259 ? 100.336 -36.464 -68.895 1.00 34.26 256 TYR B N 1
ATOM 5802 C CA . TYR B 1 259 ? 99.373 -36.286 -69.961 1.00 34.04 256 TYR B CA 1
ATOM 5803 C C . TYR B 1 259 ? 99.667 -34.936 -70.574 1.00 32.97 256 TYR B C 1
ATOM 5804 O O . TYR B 1 259 ? 100.182 -34.059 -69.896 1.00 35.27 256 TYR B O 1
ATOM 5813 N N . ASP B 1 260 ? 99.344 -34.768 -71.852 1.00 35.46 257 ASP B N 1
ATOM 5814 C CA . ASP B 1 260 ? 99.316 -33.444 -72.462 1.00 38.01 257 ASP B CA 1
ATOM 5815 C C . ASP B 1 260 ? 97.860 -32.974 -72.519 1.00 39.73 257 ASP B C 1
ATOM 5816 O O . ASP B 1 260 ? 97.561 -31.799 -72.306 1.00 42.01 257 ASP B O 1
ATOM 5821 N N . TYR B 1 261 ? 96.955 -33.902 -72.813 1.00 35.32 258 TYR B N 1
ATOM 5822 C CA . TYR B 1 261 ? 95.525 -33.639 -72.685 1.00 33.58 258 TYR B CA 1
ATOM 5823 C C . TYR B 1 261 ? 94.886 -34.703 -71.818 1.00 34.54 258 TYR B C 1
ATOM 5824 O O . TYR B 1 261 ? 95.269 -35.870 -71.856 1.00 34.74 258 TYR B O 1
ATOM 5833 N N . LEU B 1 262 ? 93.911 -34.287 -71.026 1.00 34.34 259 LEU B N 1
ATOM 5834 C CA . LEU B 1 262 ? 93.223 -35.199 -70.140 1.00 34.29 259 LEU B CA 1
ATOM 5835 C C . LEU B 1 262 ? 91.740 -35.208 -70.491 1.00 34.45 259 LEU B C 1
ATOM 5836 O O . LEU B 1 262 ? 91.068 -34.173 -70.395 1.00 36.55 259 LEU B O 1
ATOM 5841 N N . ILE B 1 263 ? 91.236 -36.359 -70.933 1.00 27.75 260 ILE B N 1
ATOM 5842 C CA . ILE B 1 263 ? 89.798 -36.520 -71.135 1.00 22.78 260 ILE B CA 1
ATOM 5843 C C . ILE B 1 263 ? 89.261 -37.226 -69.915 1.00 28.93 260 ILE B C 1
ATOM 5844 O O . ILE B 1 263 ? 89.429 -38.433 -69.762 1.00 37.68 260 ILE B O 1
ATOM 5849 N N . SER B 1 264 ? 88.649 -36.456 -69.027 1.00 25.47 261 SER B N 1
ATOM 5850 C CA . SER B 1 264 ? 88.199 -36.979 -67.754 1.00 27.78 261 SER B CA 1
ATOM 5851 C C . SER B 1 264 ? 86.687 -37.142 -67.737 1.00 25.23 261 SER B C 1
ATOM 5852 O O . SER B 1 264 ? 85.943 -36.200 -68.040 1.00 29.21 261 SER B O 1
ATOM 5855 N N . THR B 1 265 ? 86.233 -38.328 -67.354 1.00 21.91 262 THR B N 1
ATOM 5856 C CA . THR B 1 265 ? 84.802 -38.597 -67.306 1.00 22.37 262 THR B CA 1
ATOM 5857 C C . THR B 1 265 ? 84.315 -38.900 -65.893 1.00 23.29 262 THR B C 1
ATOM 5858 O O . THR B 1 265 ? 83.181 -39.338 -65.704 1.00 23.85 262 THR B O 1
ATOM 5862 N N . VAL B 1 266 ? 85.164 -38.667 -64.896 1.00 25.34 263 VAL B N 1
ATOM 5863 C CA . VAL B 1 266 ? 84.729 -38.824 -63.510 1.00 24.23 263 VAL B CA 1
ATOM 5864 C C . VAL B 1 266 ? 83.739 -37.706 -63.172 1.00 27.03 263 VAL B C 1
ATOM 5865 O O . VAL B 1 266 ? 83.663 -36.703 -63.884 1.00 23.38 263 VAL B O 1
ATOM 5869 N N . PRO B 1 267 ? 82.973 -37.874 -62.086 1.00 23.43 264 PRO B N 1
ATOM 5870 C CA . PRO B 1 267 ? 82.019 -36.831 -61.705 1.00 23.21 264 PRO B CA 1
ATOM 5871 C C . PRO B 1 267 ? 82.721 -35.488 -61.525 1.00 26.87 264 PRO B C 1
ATOM 5872 O O . PRO B 1 267 ? 83.798 -35.421 -60.945 1.00 26.34 264 PRO B O 1
ATOM 5876 N N . PHE B 1 268 ? 82.100 -34.433 -62.035 1.00 28.78 265 PHE B N 1
ATOM 5877 C CA . PHE B 1 268 ? 82.676 -33.100 -62.044 1.00 25.62 265 PHE B CA 1
ATOM 5878 C C . PHE B 1 268 ? 83.084 -32.627 -60.649 1.00 25.36 265 PHE B C 1
ATOM 5879 O O . PHE B 1 268 ? 84.139 -32.023 -60.476 1.00 24.47 265 PHE B O 1
ATOM 5887 N N . ASP B 1 269 ? 82.296 -32.895 -59.649 1.00 27.51 266 ASP B N 1
ATOM 5888 C CA . ASP B 1 269 ? 82.636 -32.470 -58.331 1.00 24.29 266 ASP B CA 1
ATOM 5889 C C . ASP B 1 269 ? 83.869 -33.169 -57.780 1.00 27.43 266 ASP B C 1
ATOM 5890 O O . ASP B 1 269 ? 84.696 -32.546 -57.237 1.00 33.93 266 ASP B O 1
ATOM 5895 N N . ASN B 1 270 ? 83.956 -34.472 -57.961 1.00 28.00 267 ASN B N 1
ATOM 5896 C CA . ASN B 1 270 ? 85.129 -35.272 -57.714 1.00 25.80 267 ASN B CA 1
ATOM 5897 C C . ASN B 1 270 ? 86.361 -34.704 -58.402 1.00 28.45 267 ASN B C 1
ATOM 5898 O O . ASN B 1 270 ? 87.376 -34.588 -57.804 1.00 32.80 267 ASN B O 1
ATOM 5903 N N . LEU B 1 271 ? 86.238 -34.308 -59.649 1.00 27.25 268 LEU B N 1
ATOM 5904 C CA . LEU B 1 271 ? 87.337 -33.758 -60.383 1.00 29.74 268 LEU B CA 1
ATOM 5905 C C . LEU B 1 271 ? 87.822 -32.479 -59.778 1.00 35.53 268 LEU B C 1
ATOM 5906 O O . LEU B 1 271 ? 88.979 -32.301 -59.620 1.00 36.26 268 LEU B O 1
ATOM 5911 N N . LEU B 1 272 ? 86.902 -31.599 -59.465 1.00 35.24 269 LEU B N 1
ATOM 5912 C CA . LEU B 1 272 ? 87.212 -30.302 -58.880 1.00 34.65 269 LEU B CA 1
ATOM 5913 C C . LEU B 1 272 ? 87.997 -30.449 -57.572 1.00 36.71 269 LEU B C 1
ATOM 5914 O O . LEU B 1 272 ? 88.917 -29.679 -57.304 1.00 36.44 269 LEU B O 1
ATOM 5919 N N . ARG B 1 273 ? 87.646 -31.457 -56.778 1.00 33.83 270 ARG B N 1
ATOM 5920 C CA . ARG B 1 273 ? 88.286 -31.682 -55.487 1.00 34.89 270 ARG B CA 1
ATOM 5921 C C . ARG B 1 273 ? 89.667 -32.329 -55.571 1.00 37.77 270 ARG B C 1
ATOM 5922 O O . ARG B 1 273 ? 90.455 -32.216 -54.638 1.00 42.05 270 ARG B O 1
ATOM 5930 N N . MET B 1 274 ? 89.954 -33.019 -56.668 1.00 33.07 271 MET B N 1
ATOM 5931 C CA . MET B 1 274 ? 91.205 -33.767 -56.767 1.00 37.04 271 MET B CA 1
ATOM 5932 C C . MET B 1 274 ? 92.240 -33.068 -57.654 1.00 34.65 271 MET B C 1
ATOM 5933 O O . MET B 1 274 ? 93.372 -33.533 -57.774 1.00 36.15 271 MET B O 1
ATOM 5938 N N . THR B 1 275 ? 91.856 -31.949 -58.263 1.00 32.95 272 THR B N 1
ATOM 5939 C CA . THR B 1 275 ? 92.717 -31.276 -59.232 1.00 36.25 272 THR B CA 1
ATOM 5940 C C . THR B 1 275 ? 93.392 -30.072 -58.596 1.00 50.35 272 THR B C 1
ATOM 5941 O O . THR B 1 275 ? 92.737 -29.075 -58.271 1.00 49.19 272 THR B O 1
ATOM 5945 N N . LYS B 1 276 ? 94.705 -30.181 -58.402 1.00 50.41 273 LYS B N 1
ATOM 5946 C CA . LYS B 1 276 ? 95.476 -29.111 -57.782 1.00 50.51 273 LYS B CA 1
ATOM 5947 C C . LYS B 1 276 ? 96.370 -28.427 -58.806 1.00 50.93 273 LYS B C 1
ATOM 5948 O O . LYS B 1 276 ? 96.948 -29.073 -59.690 1.00 52.44 273 LYS B O 1
ATOM 5951 N N . GLY B 1 277 ? 96.467 -27.109 -58.691 1.00 50.89 274 GLY B N 1
ATOM 5952 C CA . GLY B 1 277 ? 97.305 -26.342 -59.588 1.00 50.34 274 GLY B CA 1
ATOM 5953 C C . GLY B 1 277 ? 97.392 -24.868 -59.251 1.00 53.03 274 GLY B C 1
ATOM 5954 O O . GLY B 1 277 ? 96.700 -24.365 -58.357 1.00 52.06 274 GLY B O 1
ATOM 5955 N N . THR B 1 278 ? 98.255 -24.175 -59.984 1.00 48.76 275 THR B N 1
ATOM 5956 C CA . THR B 1 278 ? 98.395 -22.733 -59.865 1.00 50.71 275 THR B CA 1
ATOM 5957 C C . THR B 1 278 ? 97.996 -22.090 -61.193 1.00 50.92 275 THR B C 1
ATOM 5958 O O . THR B 1 278 ? 98.089 -22.724 -62.248 1.00 56.10 275 THR B O 1
ATOM 5962 N N . GLY B 1 279 ? 97.541 -20.843 -61.142 1.00 44.42 276 GLY B N 1
ATOM 5963 C CA . GLY B 1 279 ? 97.169 -20.130 -62.351 1.00 44.78 276 GLY B CA 1
ATOM 5964 C C . GLY B 1 279 ? 95.700 -20.212 -62.741 1.00 55.40 276 GLY B C 1
ATOM 5965 O O . GLY B 1 279 ? 95.271 -19.531 -63.672 1.00 60.79 276 GLY B O 1
ATOM 5966 N N . PHE B 1 280 ? 94.927 -21.041 -62.039 1.00 52.98 277 PHE B N 1
ATOM 5967 C CA . PHE B 1 280 ? 93.492 -21.167 -62.304 1.00 48.64 277 PHE B CA 1
ATOM 5968 C C . PHE B 1 280 ? 92.705 -19.992 -61.735 1.00 43.68 277 PHE B C 1
ATOM 5969 O O . PHE B 1 280 ? 92.652 -19.806 -60.519 1.00 43.73 277 PHE B O 1
ATOM 5977 N N . LYS B 1 281 ? 92.071 -19.217 -62.605 1.00 38.31 278 LYS B N 1
ATOM 5978 C CA . LYS B 1 281 ? 91.144 -18.187 -62.151 1.00 44.96 278 LYS B CA 1
ATOM 5979 C C . LYS B 1 281 ? 89.972 -18.809 -61.380 1.00 51.35 278 LYS B C 1
ATOM 5980 O O . LYS B 1 281 ? 89.315 -19.722 -61.873 1.00 53.62 278 LYS B O 1
ATOM 5984 N N . GLY B 1 282 ? 89.721 -18.325 -60.167 1.00 51.98 279 GLY B N 1
ATOM 5985 C CA . GLY B 1 282 ? 88.595 -18.791 -59.373 1.00 47.55 279 GLY B CA 1
ATOM 5986 C C . GLY B 1 282 ? 88.887 -20.055 -58.585 1.00 48.93 279 GLY B C 1
ATOM 5987 O O . GLY B 1 282 ? 88.002 -20.615 -57.944 1.00 48.90 279 GLY B O 1
ATOM 5988 N N . TYR B 1 283 ? 90.140 -20.494 -58.625 1.00 48.84 280 TYR B N 1
ATOM 5989 C CA . TYR B 1 283 ? 90.580 -21.727 -57.968 1.00 42.81 280 TYR B CA 1
ATOM 5990 C C . TYR B 1 283 ? 90.031 -21.954 -56.562 1.00 42.66 280 TYR B C 1
ATOM 5991 O O . TYR B 1 283 ? 89.679 -23.082 -56.205 1.00 45.84 280 TYR B O 1
ATOM 6000 N N . ASP B 1 284 ? 89.991 -20.893 -55.761 1.00 42.60 281 ASP B N 1
ATOM 6001 C CA . ASP B 1 284 ? 89.601 -20.995 -54.359 1.00 45.06 281 ASP B CA 1
ATOM 6002 C C . ASP B 1 284 ? 88.089 -21.216 -54.171 1.00 44.23 281 ASP B C 1
ATOM 6003 O O . ASP B 1 284 ? 87.643 -21.583 -53.084 1.00 42.55 281 ASP B O 1
ATOM 6008 N N . GLU B 1 285 ? 87.309 -20.998 -55.228 1.00 41.12 282 GLU B N 1
ATOM 6009 C CA . GLU B 1 285 ? 85.880 -21.321 -55.209 1.00 46.70 282 GLU B CA 1
ATOM 6010 C C . GLU B 1 285 ? 85.587 -22.804 -55.479 1.00 45.00 282 GLU B C 1
ATOM 6011 O O . GLU B 1 285 ? 84.511 -23.292 -55.156 1.00 49.97 282 GLU B O 1
ATOM 6014 N N . TRP B 1 286 ? 86.544 -23.526 -56.052 1.00 41.55 283 TRP B N 1
ATOM 6015 C CA . TRP B 1 286 ? 86.301 -24.912 -56.461 1.00 35.06 283 TRP B CA 1
ATOM 6016 C C . TRP B 1 286 ? 85.718 -25.841 -55.394 1.00 33.65 283 TRP B C 1
ATOM 6017 O O . TRP B 1 286 ? 84.789 -26.572 -55.681 1.00 35.66 283 TRP B O 1
ATOM 6028 N N . PRO B 1 287 ? 86.261 -25.830 -54.169 1.00 34.76 284 PRO B N 1
ATOM 6029 C CA . PRO B 1 287 ? 85.653 -26.695 -53.153 1.00 36.03 284 PRO B CA 1
ATOM 6030 C C . PRO B 1 287 ? 84.166 -26.372 -52.930 1.00 41.01 284 PRO B C 1
ATOM 6031 O O . PRO B 1 287 ? 83.369 -27.285 -52.678 1.00 35.88 284 PRO B O 1
ATOM 6035 N N . ALA B 1 288 ? 83.797 -25.098 -53.036 1.00 35.65 285 ALA B N 1
ATOM 6036 C CA . ALA B 1 288 ? 82.411 -24.692 -52.821 1.00 34.95 285 ALA B CA 1
ATOM 6037 C C . ALA B 1 288 ? 81.539 -25.105 -54.002 1.00 33.25 285 ALA B C 1
ATOM 6038 O O . ALA B 1 288 ? 80.408 -25.563 -53.830 1.00 36.57 285 ALA B O 1
ATOM 6040 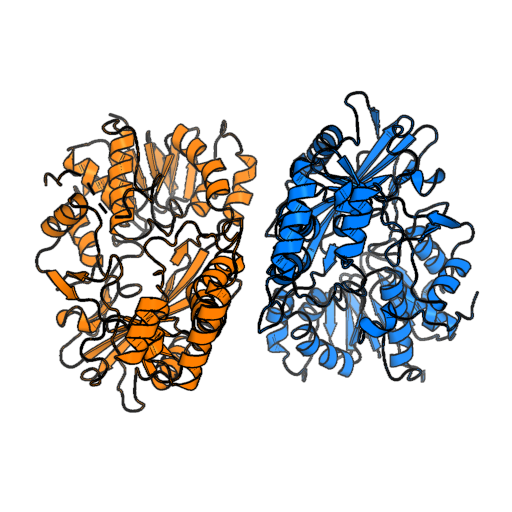N N . ILE B 1 289 ? 82.066 -24.911 -55.204 1.00 30.63 286 ILE B N 1
ATOM 6041 C CA . ILE B 1 289 ? 81.364 -25.300 -56.413 1.00 31.82 286 ILE B CA 1
ATOM 6042 C C . ILE B 1 289 ? 81.058 -26.789 -56.367 1.00 32.32 286 ILE B C 1
ATOM 6043 O O . ILE B 1 289 ? 79.923 -27.198 -56.596 1.00 34.69 286 ILE B O 1
ATOM 6048 N N . ALA B 1 290 ? 82.070 -27.592 -56.050 1.00 25.00 287 ALA B N 1
ATOM 6049 C CA . ALA B 1 290 ? 81.888 -29.036 -55.964 1.00 28.14 287 ALA B CA 1
ATOM 6050 C C . ALA B 1 290 ? 80.734 -29.377 -55.020 1.00 33.09 287 ALA B C 1
ATOM 6051 O O . ALA B 1 290 ? 79.844 -30.155 -55.370 1.00 32.89 287 ALA B O 1
ATOM 6053 N N . ASP B 1 291 ? 80.755 -28.778 -53.829 1.00 25.91 288 ASP B N 1
ATOM 6054 C CA . ASP B 1 291 ? 79.709 -28.983 -52.836 1.00 29.88 288 ASP B CA 1
ATOM 6055 C C . ASP B 1 291 ? 78.317 -28.598 -53.323 1.00 31.26 288 ASP B C 1
ATOM 6056 O O . ASP B 1 291 ? 77.335 -29.149 -52.851 1.00 31.91 288 ASP B O 1
ATOM 6061 N N . LYS B 1 292 ? 78.227 -27.636 -54.237 1.00 31.11 289 LYS B N 1
ATOM 6062 C CA . LYS B 1 292 ? 76.926 -27.165 -54.711 1.00 30.23 289 LYS B CA 1
ATOM 6063 C C . LYS B 1 292 ? 76.354 -27.986 -55.875 1.00 34.50 289 LYS B C 1
ATOM 6064 O O . LYS B 1 292 ? 75.200 -27.799 -56.249 1.00 33.00 289 LYS B O 1
ATOM 6070 N N . MET B 1 293 ? 77.164 -28.859 -56.472 1.00 29.30 290 MET B N 1
ATOM 6071 C CA . MET B 1 293 ? 76.688 -29.681 -57.579 1.00 26.90 290 MET B CA 1
ATOM 6072 C C . MET B 1 293 ? 75.642 -30.671 -57.072 1.00 25.39 290 MET B C 1
ATOM 6073 O O . MET B 1 293 ? 75.958 -31.572 -56.303 1.00 29.48 290 MET B O 1
ATOM 6078 N N . VAL B 1 294 ? 74.393 -30.478 -57.487 1.00 23.84 291 VAL B N 1
ATOM 6079 C CA . VAL B 1 294 ? 73.277 -31.289 -57.008 1.00 22.06 291 VAL B CA 1
ATOM 6080 C C . VAL B 1 294 ? 73.072 -32.552 -57.844 1.00 21.75 291 VAL B C 1
ATOM 6081 O O . VAL B 1 294 ? 73.108 -32.500 -59.073 1.00 23.49 291 VAL B O 1
ATOM 6085 N N . TYR B 1 295 ? 72.847 -33.680 -57.170 1.00 18.88 292 TYR B N 1
ATOM 6086 C CA . TYR B 1 295 ? 72.577 -34.957 -57.841 1.00 22.81 292 TYR B CA 1
ATOM 6087 C C . TYR B 1 295 ? 71.690 -35.827 -56.962 1.00 26.33 292 TYR B C 1
ATOM 6088 O O . TYR B 1 295 ? 71.561 -35.579 -55.765 1.00 19.75 292 TYR B O 1
ATOM 6097 N N . SER B 1 296 ? 71.085 -36.854 -57.549 1.00 19.12 293 SER B N 1
ATOM 6098 C CA . SER B 1 296 ? 70.374 -37.842 -56.750 1.00 22.89 293 SER B CA 1
ATOM 6099 C C . SER B 1 296 ? 71.027 -39.210 -56.929 1.00 22.29 293 SER B C 1
ATOM 6100 O O . SER B 1 296 ? 71.648 -39.474 -57.954 1.00 16.36 293 SER B O 1
ATOM 6103 N N . SER B 1 297 ? 70.896 -40.067 -55.923 1.00 17.19 294 SER B N 1
ATOM 6104 C CA . SER B 1 297 ? 71.325 -41.451 -56.040 1.00 18.03 294 SER B CA 1
ATOM 6105 C C . SER B 1 297 ? 70.178 -42.279 -56.604 1.00 16.21 294 SER B C 1
ATOM 6106 O O . SER B 1 297 ? 69.013 -41.889 -56.515 1.00 17.66 294 SER B O 1
ATOM 6109 N N . THR B 1 298 ? 70.503 -43.437 -57.158 1.00 18.02 295 THR B N 1
ATOM 6110 C CA . THR B 1 298 ? 69.501 -44.273 -57.807 1.00 14.47 295 THR B CA 1
ATOM 6111 C C . THR B 1 298 ? 69.646 -45.684 -57.276 1.00 17.98 295 THR B C 1
ATOM 6112 O O . THR B 1 298 ? 70.739 -46.244 -57.300 1.00 25.27 295 THR B O 1
ATOM 6116 N N . ASN B 1 299 ? 68.550 -46.247 -56.778 1.00 18.58 296 ASN B N 1
ATOM 6117 C CA . ASN B 1 299 ? 68.527 -47.638 -56.354 1.00 18.07 296 ASN B CA 1
ATOM 6118 C C . ASN B 1 299 ? 67.835 -48.467 -57.416 1.00 19.36 296 ASN B C 1
ATOM 6119 O O . ASN B 1 299 ? 66.716 -48.145 -57.822 1.00 16.89 296 ASN B O 1
ATOM 6124 N N . VAL B 1 300 ? 68.497 -49.520 -57.886 1.00 15.71 297 VAL B N 1
ATOM 6125 C CA . VAL B 1 300 ? 67.862 -50.394 -58.863 1.00 18.39 297 VAL B CA 1
ATOM 6126 C C . VAL B 1 300 ? 67.526 -51.689 -58.146 1.00 22.30 297 VAL B C 1
ATOM 6127 O O . VAL B 1 300 ? 68.336 -52.208 -57.372 1.00 21.05 297 VAL B O 1
ATOM 6131 N N . ILE B 1 301 ? 66.321 -52.194 -58.365 1.00 20.80 298 ILE B N 1
ATOM 6132 C CA . ILE B 1 301 ? 65.936 -53.474 -57.784 1.00 22.23 298 ILE B CA 1
ATOM 6133 C C . ILE B 1 301 ? 65.473 -54.385 -58.908 1.00 23.04 298 ILE B C 1
ATOM 6134 O O . ILE B 1 301 ? 64.632 -54.002 -59.722 1.00 21.44 298 ILE B O 1
ATOM 6139 N N . GLY B 1 302 ? 66.040 -55.583 -58.977 1.00 18.57 299 GLY B N 1
ATOM 6140 C CA . GLY B 1 302 ? 65.654 -56.519 -60.010 1.00 19.91 299 GLY B CA 1
ATOM 6141 C C . GLY B 1 302 ? 64.849 -57.650 -59.419 1.00 22.40 299 GLY B C 1
ATOM 6142 O O . GLY B 1 302 ? 65.215 -58.184 -58.381 1.00 25.18 299 GLY B O 1
ATOM 6143 N N . ILE B 1 303 ? 63.745 -58.008 -60.067 1.00 22.30 300 ILE B N 1
ATOM 6144 C CA . ILE B 1 303 ? 62.929 -59.124 -59.619 1.00 17.63 300 ILE B CA 1
ATOM 6145 C C . ILE B 1 303 ? 62.711 -60.063 -60.799 1.00 21.06 300 ILE B C 1
ATOM 6146 O O . ILE B 1 303 ? 62.140 -59.664 -61.813 1.00 20.75 300 ILE B O 1
ATOM 6151 N N . GLY B 1 304 ? 63.180 -61.301 -60.680 1.00 16.33 301 GLY B N 1
ATOM 6152 C CA . GLY B 1 304 ? 62.863 -62.328 -61.654 1.00 16.98 301 GLY B CA 1
ATOM 6153 C C . GLY B 1 304 ? 61.549 -62.960 -61.229 1.00 20.53 301 GLY B C 1
ATOM 6154 O O . GLY B 1 304 ? 61.297 -63.091 -60.038 1.00 23.35 301 GLY B O 1
ATOM 6155 N N . VAL B 1 305 ? 60.710 -63.336 -62.193 1.00 20.91 302 VAL B N 1
ATOM 6156 C CA . VAL B 1 305 ? 59.367 -63.844 -61.902 1.00 19.66 302 VAL B CA 1
ATOM 6157 C C . VAL B 1 305 ? 59.080 -65.088 -62.739 1.00 22.28 302 VAL B C 1
ATOM 6158 O O . VAL B 1 305 ? 59.312 -65.100 -63.948 1.00 23.40 302 VAL B O 1
ATOM 6162 N N . LYS B 1 306 ? 58.572 -66.135 -62.096 1.00 24.59 303 LYS B N 1
ATOM 6163 C CA . LYS B 1 306 ? 58.259 -67.366 -62.805 1.00 19.61 303 LYS B CA 1
ATOM 6164 C C . LYS B 1 306 ? 57.038 -67.192 -63.715 1.00 24.04 303 LYS B C 1
ATOM 6165 O O . LYS B 1 306 ? 56.046 -66.576 -63.329 1.00 21.75 303 LYS B O 1
ATOM 6171 N N . GLY B 1 307 ? 57.124 -67.732 -64.925 1.00 22.06 304 GLY B N 1
ATOM 6172 C CA . GLY B 1 307 ? 55.992 -67.738 -65.832 1.00 28.51 304 GLY B CA 1
ATOM 6173 C C . GLY B 1 307 ? 56.060 -66.640 -66.875 1.00 30.30 304 GLY B C 1
ATOM 6174 O O . GLY B 1 307 ? 57.111 -66.391 -67.462 1.00 25.93 304 GLY B O 1
ATOM 6175 N N . THR B 1 308 ? 54.934 -65.967 -67.090 1.00 26.73 305 THR B N 1
ATOM 6176 C CA . THR B 1 308 ? 54.858 -64.939 -68.114 1.00 23.65 305 THR B CA 1
ATOM 6177 C C . THR B 1 308 ? 54.101 -63.723 -67.552 1.00 20.59 305 THR B C 1
ATOM 6178 O O . THR B 1 308 ? 53.321 -63.866 -66.616 1.00 25.34 305 THR B O 1
ATOM 6182 N N . PRO B 1 309 ? 54.334 -62.516 -68.097 1.00 21.50 306 PRO B N 1
ATOM 6183 C CA . PRO B 1 309 ? 53.610 -61.364 -67.529 1.00 24.55 306 PRO B CA 1
ATOM 6184 C C . PRO B 1 309 ? 52.096 -61.413 -67.760 1.00 22.11 306 PRO B C 1
ATOM 6185 O O . PRO B 1 309 ? 51.642 -62.045 -68.705 1.00 27.30 306 PRO B O 1
ATOM 6189 N N . PRO B 1 310 ? 51.316 -60.760 -66.886 1.00 21.09 307 PRO B N 1
ATOM 6190 C CA . PRO B 1 310 ? 49.856 -60.712 -67.057 1.00 20.35 307 PRO B CA 1
ATOM 6191 C C . PRO B 1 310 ? 49.457 -59.954 -68.337 1.00 22.96 307 PRO B C 1
ATOM 6192 O O . PRO B 1 310 ? 50.280 -59.221 -68.904 1.00 18.98 307 PRO B O 1
ATOM 6196 N N . PRO B 1 311 ? 48.209 -60.140 -68.800 1.00 20.92 308 PRO B N 1
ATOM 6197 C CA . PRO B 1 311 ? 47.772 -59.569 -70.082 1.00 19.38 308 PRO B CA 1
ATOM 6198 C C . PRO B 1 311 ? 48.099 -58.073 -70.236 1.00 21.40 308 PRO B C 1
ATOM 6199 O O . PRO B 1 311 ? 48.622 -57.680 -71.280 1.00 20.30 308 PRO B O 1
ATOM 6203 N N . HIS B 1 312 ? 47.843 -57.257 -69.216 1.00 16.65 309 HIS B N 1
ATOM 6204 C CA . HIS B 1 312 ? 48.078 -55.817 -69.362 1.00 16.56 309 HIS B CA 1
ATOM 6205 C C . HIS B 1 312 ? 49.565 -55.451 -69.490 1.00 17.11 309 HIS B C 1
ATOM 6206 O O . HIS B 1 312 ? 49.895 -54.324 -69.851 1.00 19.26 309 HIS B O 1
ATOM 6213 N N . LEU B 1 313 ? 50.463 -56.395 -69.211 1.00 16.96 310 LEU B N 1
ATOM 6214 C CA . LEU B 1 313 ? 51.901 -56.102 -69.319 1.00 20.02 310 LEU B CA 1
ATOM 6215 C C . LEU B 1 313 ? 52.598 -56.869 -70.450 1.00 23.42 310 LEU B C 1
ATOM 6216 O O . LEU B 1 313 ? 53.819 -56.807 -70.581 1.00 21.41 310 LEU B O 1
ATOM 6221 N N . LYS B 1 314 ? 51.824 -57.587 -71.259 1.00 20.12 311 LYS B N 1
ATOM 6222 C CA . LYS B 1 314 ? 52.392 -58.425 -72.313 1.00 24.45 311 LYS B CA 1
ATOM 6223 C C . LYS B 1 314 ? 53.396 -57.683 -73.224 1.00 21.19 311 LYS B C 1
ATOM 6224 O O . LYS B 1 314 ? 54.413 -58.239 -73.614 1.00 17.99 311 LYS B O 1
ATOM 6230 N N . THR B 1 315 ? 53.103 -56.437 -73.580 1.00 16.59 312 THR B N 1
ATOM 6231 C CA . THR B 1 315 ? 53.993 -55.696 -74.468 1.00 19.87 312 THR B CA 1
ATOM 6232 C C . THR B 1 315 ? 54.439 -54.366 -73.845 1.00 25.02 312 THR B C 1
ATOM 6233 O O . THR B 1 315 ? 54.938 -53.480 -74.534 1.00 26.60 312 THR B O 1
ATOM 6237 N N . ALA B 1 316 ? 54.256 -54.227 -72.536 1.00 17.43 313 ALA B N 1
ATOM 6238 C CA . ALA B 1 316 ? 54.640 -52.992 -71.868 1.00 17.71 313 ALA B CA 1
ATOM 6239 C C . ALA B 1 316 ? 56.159 -52.863 -71.838 1.00 15.71 313 ALA B C 1
ATOM 6240 O O . ALA B 1 316 ? 56.872 -53.858 -71.710 1.00 16.48 313 ALA B O 1
ATOM 6242 N N . CYS B 1 317 ? 56.649 -51.635 -71.951 1.00 13.48 314 CYS B N 1
ATOM 6243 C CA . CYS B 1 317 ? 58.075 -51.375 -71.837 1.00 15.30 314 CYS B CA 1
ATOM 6244 C C . CYS B 1 317 ? 58.385 -50.828 -70.453 1.00 20.66 314 CYS B C 1
ATOM 6245 O O . CYS B 1 317 ? 58.827 -51.574 -69.589 1.00 22.92 314 CYS B O 1
ATOM 6248 N N . TRP B 1 318 ? 58.170 -49.534 -70.236 1.00 22.42 315 TRP B N 1
ATOM 6249 C CA . TRP B 1 318 ? 58.332 -48.991 -68.891 1.00 21.09 315 TRP B CA 1
ATOM 6250 C C . TRP B 1 318 ? 57.075 -48.286 -68.383 1.00 21.30 315 TRP B C 1
ATOM 6251 O O . TRP B 1 318 ? 56.244 -47.828 -69.157 1.00 22.95 315 TRP B O 1
ATOM 6262 N N . LEU B 1 319 ? 56.952 -48.226 -67.065 1.00 18.35 316 LEU B N 1
ATOM 6263 C CA . LEU B 1 319 ? 55.752 -47.752 -66.407 1.00 19.78 316 LEU B CA 1
ATOM 6264 C C . LEU B 1 319 ? 56.111 -46.730 -65.327 1.00 20.85 316 LEU B C 1
ATOM 6265 O O . LEU B 1 319 ? 57.091 -46.907 -64.600 1.00 20.89 316 LEU B O 1
ATOM 6270 N N . TYR B 1 320 ? 55.324 -45.660 -65.237 1.00 17.05 317 TYR B N 1
ATOM 6271 C CA . TYR B 1 320 ? 55.564 -44.608 -64.261 1.00 20.08 317 TYR B CA 1
ATOM 6272 C C . TYR B 1 320 ? 54.597 -44.705 -63.094 1.00 21.65 317 TYR B C 1
ATOM 6273 O O . TYR B 1 320 ? 53.423 -45.034 -63.277 1.00 17.51 317 TYR B O 1
ATOM 6282 N N . PHE B 1 32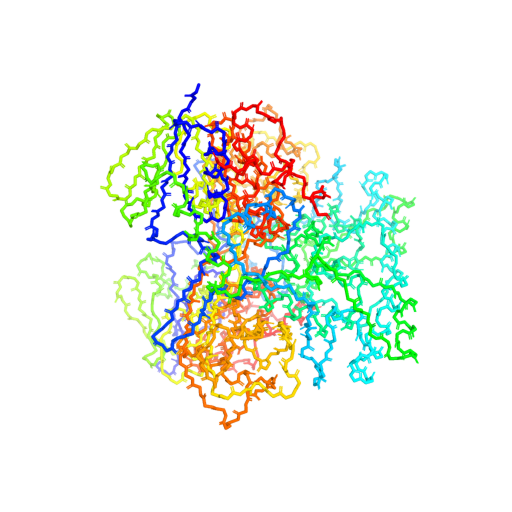1 ? 55.088 -44.374 -61.905 1.00 19.96 318 PHE B N 1
ATOM 6283 C CA . PHE B 1 321 ? 54.289 -44.467 -60.683 1.00 20.48 318 PHE B CA 1
ATOM 6284 C C . PHE B 1 321 ? 54.384 -43.198 -59.830 1.00 20.62 318 PHE B C 1
ATOM 6285 O O . PHE B 1 321 ? 55.251 -43.080 -58.971 1.00 24.64 318 PHE B O 1
ATOM 6293 N N . PRO B 1 322 ? 53.491 -42.239 -60.086 1.00 20.14 319 PRO B N 1
ATOM 6294 C CA . PRO B 1 322 ? 53.435 -40.982 -59.328 1.00 20.42 319 PRO B CA 1
ATOM 6295 C C . PRO B 1 322 ? 52.956 -41.137 -57.887 1.00 19.75 319 PRO B C 1
ATOM 6296 O O . PRO B 1 322 ? 53.291 -40.303 -57.042 1.00 23.48 319 PRO B O 1
ATOM 6300 N N . GLU B 1 323 ? 52.181 -42.172 -57.600 1.00 15.96 320 GLU B N 1
ATOM 6301 C CA . GLU B 1 323 ? 51.498 -42.256 -56.307 1.00 17.10 320 GLU B CA 1
ATOM 6302 C C . GLU B 1 323 ? 52.357 -42.817 -55.171 1.00 23.87 320 GLU B C 1
ATOM 6303 O O . GLU B 1 323 ? 53.395 -43.437 -55.418 1.00 20.14 320 GLU B O 1
ATOM 6309 N N . ASP B 1 324 ? 51.921 -42.608 -53.926 1.00 19.42 321 ASP B N 1
ATOM 6310 C CA . ASP B 1 324 ? 52.719 -43.033 -52.770 1.00 23.42 321 ASP B CA 1
ATOM 6311 C C . ASP B 1 324 ? 52.507 -44.489 -52.370 1.00 23.17 321 ASP B C 1
ATOM 6312 O O . ASP B 1 324 ? 52.969 -44.918 -51.325 1.00 26.82 321 ASP B O 1
ATOM 6317 N N . THR B 1 325 ? 51.814 -45.249 -53.205 1.00 19.58 322 THR B N 1
ATOM 6318 C CA . THR B 1 325 ? 51.549 -46.653 -52.913 1.00 20.08 322 THR B CA 1
ATOM 6319 C C . THR B 1 325 ? 52.695 -47.560 -53.354 1.00 24.59 322 THR B C 1
ATOM 6320 O O . THR B 1 325 ? 52.618 -48.777 -53.217 1.00 22.40 322 THR B O 1
ATOM 6324 N N . SER B 1 326 ? 53.753 -46.967 -53.895 1.00 20.10 323 SER B N 1
ATOM 6325 C CA . SER B 1 326 ? 54.951 -47.720 -54.236 1.00 20.93 323 SER B CA 1
ATOM 6326 C C . SER B 1 326 ? 56.156 -46.830 -54.016 1.00 17.11 323 SER B C 1
ATOM 6327 O O . SER B 1 326 ? 56.042 -45.618 -54.109 1.00 17.39 323 SER B O 1
ATOM 6330 N N . PRO B 1 327 ? 57.316 -47.423 -53.716 1.00 18.08 324 PRO B N 1
ATOM 6331 C CA . PRO B 1 327 ? 58.509 -46.583 -53.535 1.00 21.85 324 PRO B CA 1
ATOM 6332 C C . PRO B 1 327 ? 59.201 -46.246 -54.857 1.00 18.66 324 PRO B C 1
ATOM 6333 O O . PRO B 1 327 ? 59.932 -45.265 -54.929 1.00 17.67 324 PRO B O 1
ATOM 6337 N N . PHE B 1 328 ? 58.991 -47.061 -55.879 1.00 16.96 325 PHE B N 1
ATOM 6338 C CA . PHE B 1 328 ? 59.676 -46.865 -57.147 1.00 16.10 325 PHE B CA 1
ATOM 6339 C C . PHE B 1 328 ? 58.982 -45.830 -58.027 1.00 17.35 325 PHE B C 1
ATOM 6340 O O . PHE B 1 328 ? 57.752 -45.766 -58.074 1.00 17.21 325 PHE B O 1
ATOM 6348 N N . TYR B 1 329 ? 59.755 -45.010 -58.730 1.00 18.19 326 TYR B N 1
ATOM 6349 C CA . TYR B 1 329 ? 59.122 -44.081 -59.675 1.00 15.42 326 TYR B CA 1
ATOM 6350 C C . TYR B 1 329 ? 58.843 -44.744 -61.015 1.00 19.36 326 TYR B C 1
ATOM 6351 O O . TYR B 1 329 ? 57.901 -44.368 -61.727 1.00 20.61 326 TYR B O 1
ATOM 6360 N N . ARG B 1 330 ? 59.653 -45.741 -61.352 1.00 19.82 327 ARG B N 1
ATOM 6361 C CA . ARG B 1 330 ? 59.527 -46.412 -62.639 1.00 15.19 327 ARG B CA 1
ATOM 6362 C C . ARG B 1 330 ? 59.779 -47.905 -62.510 1.00 18.06 327 ARG B C 1
ATOM 6363 O O . ARG B 1 330 ? 60.577 -48.328 -61.674 1.00 18.21 327 ARG B O 1
ATOM 6371 N N . ALA B 1 331 ? 59.071 -48.688 -63.324 1.00 11.12 328 ALA B N 1
ATOM 6372 C CA . ALA B 1 331 ? 59.313 -50.123 -63.470 1.00 17.80 328 ALA B CA 1
ATOM 6373 C C . ALA B 1 331 ? 59.457 -50.442 -64.947 1.00 19.69 328 ALA B C 1
ATOM 6374 O O . ALA B 1 331 ? 58.765 -49.865 -65.784 1.00 19.26 328 ALA B O 1
ATOM 6376 N N . THR B 1 332 ? 60.352 -51.370 -65.253 1.00 16.76 329 THR B N 1
ATOM 6377 C CA . THR B 1 332 ? 60.609 -51.808 -66.613 1.00 15.27 329 THR B CA 1
ATOM 6378 C C . THR B 1 332 ? 60.409 -53.316 -66.710 1.00 19.28 329 THR B C 1
ATOM 6379 O O . THR B 1 332 ? 60.940 -54.073 -65.880 1.00 19.29 329 THR B O 1
ATOM 6383 N N . VAL B 1 333 ? 59.632 -53.755 -67.699 1.00 16.87 330 VAL B N 1
ATOM 6384 C CA . VAL B 1 333 ? 59.476 -55.186 -67.971 1.00 15.98 330 VAL B CA 1
ATOM 6385 C C . VAL B 1 333 ? 60.620 -55.576 -68.902 1.00 22.19 330 VAL B C 1
ATOM 6386 O O . VAL B 1 333 ? 60.464 -55.656 -70.122 1.00 14.48 330 VAL B O 1
ATOM 6390 N N . PHE B 1 334 ? 61.779 -55.799 -68.295 1.00 18.78 331 PHE B N 1
ATOM 6391 C CA . PHE B 1 334 ? 63.019 -55.922 -69.016 1.00 21.60 331 PHE B CA 1
ATOM 6392 C C . PHE B 1 334 ? 62.991 -57.135 -69.937 1.00 23.77 331 PHE B C 1
ATOM 6393 O O . PHE B 1 334 ? 63.669 -57.158 -70.957 1.00 23.74 331 PHE B O 1
ATOM 6401 N N . SER B 1 335 ? 62.195 -58.136 -69.576 1.00 18.50 332 SER B N 1
ATOM 6402 C CA . SER B 1 335 ? 62.070 -59.340 -70.386 1.00 21.62 332 SER B CA 1
ATOM 6403 C C . SER B 1 335 ? 61.339 -59.069 -71.713 1.00 20.95 332 SER B C 1
ATOM 6404 O O . SER B 1 335 ? 61.496 -59.812 -72.667 1.00 20.25 332 SER B O 1
ATOM 6407 N N . ASN B 1 336 ? 60.554 -58.003 -71.782 1.00 12.89 333 ASN B N 1
ATOM 6408 C CA . ASN B 1 336 ? 59.887 -57.685 -73.041 1.00 18.78 333 ASN B CA 1
ATOM 6409 C C . ASN B 1 336 ? 60.837 -57.129 -74.118 1.00 23.99 333 ASN B C 1
ATOM 6410 O O . ASN B 1 336 ? 60.471 -57.053 -75.280 1.00 22.31 333 ASN B O 1
ATOM 6415 N N . TYR B 1 337 ? 62.046 -56.734 -73.730 1.00 25.13 334 TYR B N 1
ATOM 6416 C CA . TYR B 1 337 ? 62.994 -56.144 -74.680 1.00 20.24 334 TYR B CA 1
ATOM 6417 C C . TYR B 1 337 ? 63.685 -57.232 -75.493 1.00 21.88 334 TYR B C 1
ATOM 6418 O O . TYR B 1 337 ? 64.005 -57.041 -76.657 1.00 24.01 334 TYR B O 1
ATOM 6427 N N . SER B 1 338 ? 63.909 -58.375 -74.864 1.00 26.33 335 SER B N 1
ATOM 6428 C CA . SER B 1 338 ? 64.438 -59.538 -75.552 1.00 28.25 335 SER B CA 1
ATOM 6429 C C . SER B 1 338 ? 64.205 -60.802 -74.730 1.00 27.30 335 SER B C 1
ATOM 6430 O O . SER B 1 338 ? 64.560 -60.861 -73.552 1.00 27.48 335 SER B O 1
ATOM 6433 N N . LYS B 1 339 ? 63.639 -61.824 -75.359 1.00 20.74 336 LYS B N 1
ATOM 6434 C CA . LYS B 1 339 ? 63.400 -63.082 -74.663 1.00 23.87 336 LYS B CA 1
ATOM 6435 C C . LYS B 1 339 ? 64.681 -63.699 -74.083 1.00 25.49 336 LYS B C 1
ATOM 6436 O O . LYS B 1 339 ? 64.601 -64.499 -73.150 1.00 34.95 336 LYS B O 1
ATOM 6442 N N . TYR B 1 340 ? 65.853 -63.325 -74.616 1.00 28.03 337 TYR B N 1
ATOM 6443 C CA . TYR B 1 340 ? 67.135 -63.867 -74.116 1.00 25.43 337 TYR B CA 1
ATOM 6444 C C . TYR B 1 340 ? 67.573 -63.234 -72.793 1.00 22.77 337 TYR B C 1
ATOM 6445 O O . TYR B 1 340 ? 68.527 -63.691 -72.164 1.00 26.66 337 TYR B O 1
ATOM 6454 N N . ASN B 1 341 ? 66.860 -62.198 -72.357 1.00 22.37 338 ASN B N 1
ATOM 6455 C CA . ASN B 1 341 ? 67.148 -61.551 -71.080 1.00 18.73 338 ASN B CA 1
ATOM 6456 C C . ASN B 1 341 ? 66.818 -62.400 -69.852 1.00 24.95 338 ASN B C 1
ATOM 6457 O O . ASN B 1 341 ? 67.273 -62.099 -68.755 1.00 28.57 338 ASN B O 1
ATOM 6462 N N . VAL B 1 342 ? 66.004 -63.438 -70.029 1.00 29.12 339 VAL B N 1
ATOM 6463 C CA . VAL B 1 342 ? 65.614 -64.304 -68.912 1.00 24.22 339 VAL B CA 1
ATOM 6464 C C . VAL B 1 342 ? 65.740 -65.775 -69.307 1.00 24.15 339 VAL B C 1
ATOM 6465 O O . VAL B 1 342 ? 65.684 -66.100 -70.487 1.00 30.31 339 VAL B O 1
ATOM 6469 N N . PRO B 1 343 ? 65.902 -66.674 -68.319 1.00 27.53 340 PRO B N 1
ATOM 6470 C CA . PRO B 1 343 ? 65.828 -68.113 -68.618 1.00 29.80 340 PRO B CA 1
ATOM 6471 C C . PRO B 1 343 ? 64.414 -68.502 -69.055 1.00 36.02 340 PRO B C 1
ATOM 6472 O O . PRO B 1 343 ? 63.466 -67.782 -68.734 1.00 36.27 340 PRO B O 1
ATOM 6476 N N . GLU B 1 344 ? 64.274 -69.617 -69.773 1.00 34.52 341 GLU B N 1
ATOM 6477 C CA . GLU B 1 344 ? 62.968 -70.070 -70.240 1.00 31.21 341 GLU B CA 1
ATOM 6478 C C . GLU B 1 344 ? 61.952 -70.121 -69.098 1.00 26.28 341 GLU B C 1
ATOM 6479 O O . GLU B 1 344 ? 62.281 -70.498 -67.973 1.00 27.52 341 GLU B O 1
ATOM 6481 N N . GLY B 1 345 ? 60.718 -69.726 -69.390 1.00 28.39 342 GLY B N 1
ATOM 6482 C CA . GLY B 1 345 ? 59.644 -69.787 -68.411 1.00 26.39 342 GLY B CA 1
ATOM 6483 C C . GLY B 1 345 ? 59.702 -68.725 -67.331 1.00 27.86 342 GLY B C 1
ATOM 6484 O O . GLY B 1 345 ? 59.162 -68.905 -66.239 1.00 25.82 342 GLY B O 1
ATOM 6485 N N . HIS B 1 346 ? 60.360 -67.611 -67.618 1.00 20.38 343 HIS B N 1
ATOM 6486 C CA . HIS B 1 346 ? 60.399 -66.517 -66.645 1.00 25.81 343 HIS B CA 1
ATOM 6487 C C . HIS B 1 346 ? 60.201 -65.175 -67.323 1.00 25.87 343 HIS B C 1
ATOM 6488 O O . HIS B 1 346 ? 60.302 -65.065 -68.546 1.00 24.12 343 HIS B O 1
ATOM 6495 N N . TRP B 1 347 ? 59.923 -64.157 -66.519 1.00 19.10 344 TRP B N 1
ATOM 6496 C CA . TRP B 1 347 ? 60.013 -62.782 -66.984 1.00 19.06 344 TRP B CA 1
ATOM 6497 C C . TRP B 1 347 ? 60.647 -61.953 -65.873 1.00 20.59 344 TRP B C 1
ATOM 6498 O O . TRP B 1 347 ? 60.983 -62.492 -64.812 1.00 20.45 344 TRP B O 1
ATOM 6509 N N . SER B 1 348 ? 60.838 -60.659 -66.104 1.00 16.17 345 SER B N 1
ATOM 6510 C CA . SER B 1 348 ? 61.575 -59.859 -65.127 1.00 18.30 345 SER B CA 1
ATOM 6511 C C . SER B 1 348 ? 61.157 -58.395 -65.065 1.00 18.70 345 SER B C 1
ATOM 6512 O O . SER B 1 348 ? 60.732 -57.807 -66.065 1.00 16.12 345 SER B O 1
ATOM 6515 N N . LEU B 1 349 ? 61.305 -57.820 -63.877 1.00 19.21 346 LEU B N 1
ATOM 6516 C CA . LEU B 1 349 ? 61.056 -56.414 -63.632 1.00 18.95 346 LEU B CA 1
ATOM 6517 C C . LEU B 1 349 ? 62.321 -55.745 -63.108 1.00 18.52 346 LEU B C 1
ATOM 6518 O O . LEU B 1 349 ? 63.045 -56.317 -62.294 1.00 16.68 346 LEU B O 1
ATOM 6523 N N . MET B 1 350 ? 62.565 -54.517 -63.546 1.00 14.76 347 MET B N 1
ATOM 6524 C CA . MET B 1 350 ? 63.609 -53.693 -62.947 1.00 16.82 347 MET B CA 1
ATOM 6525 C C . MET B 1 350 ? 62.899 -52.469 -62.372 1.00 21.99 347 MET B C 1
ATOM 6526 O O . MET B 1 350 ? 62.148 -51.796 -63.088 1.00 22.22 347 MET B O 1
ATOM 6531 N N . LEU B 1 351 ? 63.118 -52.189 -61.086 1.00 13.99 348 LEU B N 1
ATOM 6532 C CA . LEU B 1 351 ? 62.462 -51.074 -60.409 1.00 16.91 348 LEU B CA 1
ATOM 6533 C C . LEU B 1 351 ? 63.480 -49.989 -60.018 1.00 21.69 348 LEU B C 1
ATOM 6534 O O . LEU B 1 351 ? 64.587 -50.294 -59.606 1.00 18.63 348 LEU B O 1
ATOM 6539 N N . GLU B 1 352 ? 63.102 -48.722 -60.128 1.00 16.62 349 GLU B N 1
ATOM 6540 C CA . GLU B 1 352 ? 64.015 -47.650 -59.747 1.00 21.67 349 GLU B CA 1
ATOM 6541 C C . GLU B 1 352 ? 63.471 -46.844 -58.581 1.00 19.01 349 GLU B C 1
ATOM 6542 O O . GLU B 1 352 ? 62.310 -46.411 -58.596 1.00 17.97 349 GLU B O 1
ATOM 6548 N N . VAL B 1 353 ? 64.317 -46.630 -57.580 1.00 17.38 350 VAL B N 1
ATOM 6549 C CA . VAL B 1 353 ? 63.952 -45.821 -56.409 1.00 17.20 350 VAL B CA 1
ATOM 6550 C C . VAL B 1 353 ? 65.013 -44.739 -56.155 1.00 17.12 350 VAL B C 1
ATOM 6551 O O . VAL B 1 353 ? 66.172 -45.052 -55.903 1.00 21.90 350 VAL B O 1
ATOM 6555 N N . SER B 1 354 ? 64.627 -43.470 -56.225 1.00 17.80 351 SER B N 1
ATOM 6556 C CA . SER B 1 354 ? 65.607 -42.385 -56.083 1.00 14.68 351 SER B CA 1
ATOM 6557 C C . SER B 1 354 ? 65.899 -42.102 -54.619 1.00 20.70 351 SER B C 1
ATOM 6558 O O . SER B 1 354 ? 65.131 -42.478 -53.725 1.00 19.61 351 SER B O 1
ATOM 6561 N N . GLU B 1 355 ? 66.985 -41.385 -54.385 1.00 17.14 352 GLU B N 1
ATOM 6562 C CA . GLU B 1 355 ? 67.447 -41.129 -53.045 1.00 19.40 352 GLU B CA 1
ATOM 6563 C C . GLU B 1 355 ? 68.303 -39.863 -53.031 1.00 22.51 352 GLU B C 1
ATOM 6564 O O . GLU B 1 355 ? 69.095 -39.636 -53.946 1.00 18.83 352 GLU B O 1
ATOM 6570 N N . SER B 1 356 ? 68.132 -39.044 -51.997 1.00 20.21 353 SER B N 1
ATOM 6571 C CA . SER B 1 356 ? 68.937 -37.840 -51.806 1.00 20.39 353 SER B CA 1
ATOM 6572 C C . SER B 1 356 ? 68.795 -37.372 -50.366 1.00 22.79 353 SER B C 1
ATOM 6573 O O . SER B 1 356 ? 68.085 -37.996 -49.586 1.00 20.61 353 SER B O 1
ATOM 6576 N N . LYS B 1 357 ? 69.436 -36.249 -50.036 1.00 26.29 354 LYS B N 1
ATOM 6577 C CA . LYS B 1 357 ? 69.258 -35.612 -48.726 1.00 29.80 354 LYS B CA 1
ATOM 6578 C C . LYS B 1 357 ? 67.814 -35.211 -48.476 1.00 27.29 354 LYS B C 1
ATOM 6579 O O . LYS B 1 357 ? 67.374 -35.165 -47.324 1.00 28.54 354 LYS B O 1
ATOM 6582 N N . TYR B 1 358 ? 67.071 -34.914 -49.540 1.00 20.71 355 TYR B N 1
ATOM 6583 C CA . TYR B 1 358 ? 65.669 -34.518 -49.369 1.00 18.68 355 TYR B CA 1
ATOM 6584 C C . TYR B 1 358 ? 64.787 -35.735 -49.189 1.00 18.35 355 TYR B C 1
ATOM 6585 O O . TYR B 1 358 ? 63.662 -35.627 -48.717 1.00 17.00 355 TYR B O 1
ATOM 6594 N N . LYS B 1 359 ? 65.292 -36.898 -49.588 1.00 18.05 356 LYS B N 1
ATOM 6595 C CA . LYS B 1 359 ? 64.445 -38.082 -49.687 1.00 18.50 356 LYS B CA 1
ATOM 6596 C C . LYS B 1 359 ? 65.257 -39.288 -49.246 1.00 24.94 356 LYS B C 1
ATOM 6597 O O . LYS B 1 359 ? 65.808 -40.010 -50.072 1.00 20.68 356 LYS B O 1
ATOM 6603 N N . PRO B 1 360 ? 65.361 -39.494 -47.930 1.00 28.22 357 PRO B N 1
ATOM 6604 C CA . PRO B 1 360 ? 66.129 -40.646 -47.459 1.00 24.40 357 PRO B CA 1
ATOM 6605 C C . PRO B 1 360 ? 65.390 -41.928 -47.800 1.00 23.79 357 PRO B C 1
ATOM 6606 O O . PRO B 1 360 ? 64.154 -41.926 -47.928 1.00 19.80 357 PRO B O 1
ATOM 6610 N N . VAL B 1 361 ? 66.165 -42.996 -47.969 1.00 19.98 358 VAL B N 1
ATOM 6611 C CA . VAL B 1 361 ? 65.644 -44.314 -48.270 1.00 26.57 358 VAL B CA 1
ATOM 6612 C C . VAL B 1 361 ? 66.116 -45.285 -47.199 1.00 18.74 358 VAL B C 1
ATOM 6613 O O . VAL B 1 361 ? 67.302 -45.315 -46.857 1.00 17.01 358 VAL B O 1
ATOM 6617 N N . ASN B 1 362 ? 65.180 -46.059 -46.659 1.00 14.42 359 ASN B N 1
ATOM 6618 C CA . ASN B 1 362 ? 65.514 -47.133 -45.730 1.00 20.97 359 ASN B CA 1
ATOM 6619 C C . ASN B 1 362 ? 65.944 -48.383 -46.499 1.00 24.80 359 ASN B C 1
ATOM 6620 O O . ASN B 1 362 ? 65.105 -49.091 -47.056 1.00 22.19 359 ASN B O 1
ATOM 6625 N N . HIS B 1 363 ? 67.246 -48.652 -46.537 1.00 29.16 360 HIS B N 1
ATOM 6626 C CA . HIS B 1 363 ? 67.769 -49.771 -47.316 1.00 30.35 360 HIS B CA 1
ATOM 6627 C C . HIS B 1 363 ? 67.550 -51.142 -46.699 1.00 31.24 360 HIS B C 1
ATOM 6628 O O . HIS B 1 363 ? 67.630 -52.159 -47.391 1.00 39.16 360 HIS B O 1
ATOM 6635 N N . SER B 1 364 ? 67.263 -51.172 -45.408 1.00 20.92 361 SER B N 1
ATOM 6636 C CA . SER B 1 364 ? 67.092 -52.443 -44.737 1.00 35.23 361 SER B CA 1
ATOM 6637 C C . SER B 1 364 ? 65.834 -53.136 -45.258 1.00 34.22 361 SER B C 1
ATOM 6638 O O . SER B 1 364 ? 65.758 -54.360 -45.277 1.00 33.92 361 SER B O 1
ATOM 6641 N N . THR B 1 365 ? 64.877 -52.336 -45.717 1.00 32.62 362 THR B N 1
ATOM 6642 C CA . THR B 1 365 ? 63.537 -52.805 -46.050 1.00 38.77 362 THR B CA 1
ATOM 6643 C C . THR B 1 365 ? 63.190 -52.627 -47.538 1.00 34.87 362 THR B C 1
ATOM 6644 O O . THR B 1 365 ? 62.043 -52.860 -47.950 1.00 26.76 362 THR B O 1
ATOM 6648 N N . LEU B 1 366 ? 64.174 -52.218 -48.333 1.00 31.09 363 LEU B N 1
ATOM 6649 C CA . LEU B 1 366 ? 63.925 -51.760 -49.705 1.00 28.40 363 LEU B CA 1
ATOM 6650 C C . LEU B 1 366 ? 63.303 -52.807 -50.631 1.00 25.49 363 LEU B C 1
ATOM 6651 O O . LEU B 1 366 ? 62.270 -52.547 -51.242 1.00 23.69 363 LEU B O 1
ATOM 6656 N N . ILE B 1 367 ? 63.931 -53.975 -50.751 1.00 18.88 364 ILE B N 1
ATOM 6657 C CA . ILE B 1 367 ? 63.440 -54.963 -51.700 1.00 27.18 364 ILE B CA 1
ATOM 6658 C C . ILE B 1 367 ? 62.012 -55.368 -51.347 1.00 33.06 364 ILE B C 1
ATOM 6659 O O . ILE B 1 367 ? 61.147 -55.477 -52.221 1.00 32.08 364 ILE B O 1
ATOM 6664 N N . GLU B 1 368 ? 61.769 -55.547 -50.054 1.00 24.55 365 GLU B N 1
ATOM 6665 C CA . GLU B 1 368 ? 60.444 -55.871 -49.544 1.00 29.96 365 GLU B CA 1
ATOM 6666 C C . GLU B 1 368 ? 59.438 -54.740 -49.811 1.00 26.30 365 GLU B C 1
ATOM 6667 O O . GLU B 1 368 ? 58.295 -54.993 -50.203 1.00 27.81 365 GLU B O 1
ATOM 6673 N N . ASP B 1 369 ? 59.867 -53.498 -49.585 1.00 24.14 366 ASP B N 1
ATOM 6674 C CA . ASP B 1 369 ? 59.039 -52.336 -49.882 1.00 21.17 366 ASP B CA 1
ATOM 6675 C C . ASP B 1 369 ? 58.679 -52.280 -51.369 1.00 19.50 366 ASP B C 1
ATOM 6676 O O . ASP B 1 369 ? 57.567 -51.914 -51.720 1.00 20.75 366 ASP B O 1
ATOM 6681 N N . CYS B 1 370 ? 59.623 -52.647 -52.235 1.00 13.88 367 CYS B N 1
ATOM 6682 C CA . CYS B 1 370 ? 59.370 -52.674 -53.670 1.00 15.99 367 CYS B CA 1
ATOM 6683 C C . CYS B 1 370 ? 58.342 -53.758 -54.013 1.00 19.10 367 CYS B C 1
ATOM 6684 O O . CYS B 1 370 ? 57.454 -53.541 -54.826 1.00 21.67 367 CYS B O 1
ATOM 6687 N N . ILE B 1 371 ? 58.453 -54.916 -53.371 1.00 22.84 368 ILE B N 1
ATOM 6688 C CA . ILE B 1 371 ? 57.514 -56.000 -53.629 1.00 23.15 368 ILE B CA 1
ATOM 6689 C C . ILE B 1 371 ? 56.110 -55.618 -53.169 1.00 19.99 368 ILE B C 1
ATOM 6690 O O . ILE B 1 371 ? 55.139 -55.843 -53.893 1.00 20.68 368 ILE B O 1
ATOM 6695 N N . VAL B 1 372 ? 56.008 -55.015 -51.986 1.00 21.09 369 VAL B N 1
ATOM 6696 C CA . VAL B 1 372 ? 54.730 -54.484 -51.517 1.00 22.40 369 VAL B CA 1
ATOM 6697 C C . VAL B 1 372 ? 54.189 -53.482 -52.544 1.00 26.01 369 VAL B C 1
ATOM 6698 O O . VAL B 1 372 ? 52.988 -53.469 -52.856 1.00 23.05 369 VAL B O 1
ATOM 6702 N N . GLY B 1 373 ? 55.085 -52.673 -53.104 1.00 20.28 370 GLY B N 1
ATOM 6703 C CA . GLY B 1 373 ? 54.676 -51.671 -54.065 1.00 12.47 370 GLY B CA 1
ATOM 6704 C C . GLY B 1 373 ? 54.156 -52.316 -55.339 1.00 21.07 370 GLY B C 1
ATOM 6705 O O . GLY B 1 373 ? 53.191 -51.836 -55.931 1.00 27.77 370 GLY B O 1
ATOM 6706 N N . CYS B 1 374 ? 54.810 -53.398 -55.762 1.00 19.95 371 CYS B N 1
ATOM 6707 C CA . CYS B 1 374 ? 54.393 -54.151 -56.936 1.00 20.79 371 CYS B CA 1
ATOM 6708 C C . CYS B 1 374 ? 52.991 -54.742 -56.766 1.00 23.48 371 CYS B C 1
ATOM 6709 O O . CYS B 1 374 ? 52.179 -54.727 -57.698 1.00 23.11 371 CYS B O 1
ATOM 6712 N N . LEU B 1 375 ? 52.712 -55.273 -55.580 1.00 16.32 372 LEU B N 1
ATOM 6713 C CA . LEU B 1 375 ? 51.427 -55.909 -55.329 1.00 23.10 372 LEU B CA 1
ATOM 6714 C C . LEU B 1 375 ? 50.315 -54.868 -55.304 1.00 26.84 372 LEU B C 1
ATOM 6715 O O . LEU B 1 375 ? 49.175 -55.159 -55.635 1.00 37.58 372 LEU B O 1
ATOM 6720 N N . ALA B 1 376 ? 50.664 -53.649 -54.917 1.00 18.23 373 ALA B N 1
ATOM 6721 C CA . ALA B 1 376 ? 49.687 -52.583 -54.786 1.00 17.65 373 ALA B CA 1
ATOM 6722 C C . ALA B 1 376 ? 49.522 -51.809 -56.083 1.00 25.55 373 ALA B C 1
ATOM 6723 O O . ALA B 1 376 ? 48.620 -50.990 -56.204 1.00 28.39 373 ALA B O 1
ATOM 6725 N N . SER B 1 377 ? 50.405 -52.058 -57.051 1.00 23.47 374 SER B N 1
ATOM 6726 C CA . SER B 1 377 ? 50.427 -51.261 -58.274 1.00 22.26 374 SER B CA 1
ATOM 6727 C C . SER B 1 377 ? 50.208 -52.107 -59.518 1.00 24.23 374 SER B C 1
ATOM 6728 O O . SER B 1 377 ? 50.561 -51.699 -60.625 1.00 22.57 374 SER B O 1
ATOM 6731 N N . ASN B 1 378 ? 49.654 -53.296 -59.334 1.00 18.25 375 ASN B N 1
ATOM 6732 C CA . ASN B 1 378 ? 49.321 -54.131 -60.462 1.00 22.91 375 ASN B CA 1
ATOM 6733 C C . ASN B 1 378 ? 50.524 -54.635 -61.244 1.00 24.49 375 ASN B C 1
ATOM 6734 O O . ASN B 1 378 ? 50.442 -54.796 -62.459 1.00 30.22 375 ASN B O 1
ATOM 6739 N N . LEU B 1 379 ? 51.643 -54.879 -60.571 1.00 18.85 376 LEU B N 1
ATOM 6740 C CA . LEU B 1 379 ? 52.798 -55.425 -61.271 1.00 14.74 376 LEU B CA 1
ATOM 6741 C C . LEU B 1 379 ? 52.966 -56.888 -60.951 1.00 18.35 376 LEU B C 1
ATOM 6742 O O . LEU B 1 379 ? 53.399 -57.661 -61.796 1.00 22.93 376 LEU B O 1
ATOM 6747 N N . LEU B 1 380 ? 52.628 -57.254 -59.718 1.00 15.08 377 LEU B N 1
ATOM 6748 C CA . LEU B 1 380 ? 52.751 -58.630 -59.256 1.00 19.04 377 LEU B CA 1
ATOM 6749 C C . LEU B 1 380 ? 51.503 -59.018 -58.500 1.00 18.89 377 LEU B C 1
ATOM 6750 O O . LEU B 1 380 ? 50.823 -58.168 -57.923 1.00 19.33 377 LEU B O 1
ATOM 6755 N N . LEU B 1 381 ? 51.230 -60.315 -58.473 1.00 16.22 378 LEU B N 1
ATOM 6756 C CA . LEU B 1 381 ? 50.140 -60.860 -57.675 1.00 20.79 378 LEU B CA 1
ATOM 6757 C C . LEU B 1 381 ? 50.698 -61.692 -56.513 1.00 23.74 378 LEU B C 1
ATOM 6758 O O . LEU B 1 381 ? 51.841 -62.144 -56.567 1.00 21.36 378 LEU B O 1
ATOM 6763 N N . PRO B 1 382 ? 49.889 -61.903 -55.460 1.00 22.47 379 PRO B N 1
ATOM 6764 C CA . PRO B 1 382 ? 50.369 -62.627 -54.274 1.00 22.99 379 PRO B CA 1
ATOM 6765 C C . PRO B 1 382 ? 50.919 -63.991 -54.644 1.00 26.29 379 PRO B C 1
ATOM 6766 O O . PRO B 1 382 ? 51.811 -64.508 -53.967 1.00 24.15 379 PRO B O 1
ATOM 6770 N N . GLU B 1 383 ? 50.402 -64.553 -55.731 1.00 20.18 380 GLU B N 1
ATOM 6771 C CA . GLU B 1 383 ? 50.770 -65.901 -56.146 1.00 21.56 380 GLU B CA 1
ATOM 6772 C C . GLU B 1 383 ? 52.034 -65.929 -57.001 1.00 28.27 380 GLU B C 1
ATOM 6773 O O . GLU B 1 383 ? 52.529 -67.002 -57.333 1.00 26.86 380 GLU B O 1
ATOM 6779 N N . ASP B 1 384 ? 52.564 -64.766 -57.371 1.00 16.95 381 ASP B N 1
ATOM 6780 C CA . ASP B 1 384 ? 53.768 -64.774 -58.186 1.00 19.25 381 ASP B CA 1
ATOM 6781 C C . ASP B 1 384 ? 54.970 -65.359 -57.448 1.00 23.98 381 ASP B C 1
ATOM 6782 O O . ASP B 1 384 ? 55.165 -65.105 -56.269 1.00 26.64 381 ASP B O 1
ATOM 6787 N N . LEU B 1 385 ? 55.759 -66.164 -58.152 1.00 27.45 382 LEU B N 1
ATOM 6788 C CA . LEU B 1 385 ? 56.916 -66.816 -57.563 1.00 26.38 382 LEU B CA 1
ATOM 6789 C C . LEU B 1 385 ? 58.167 -66.065 -57.982 1.00 29.66 382 LEU B C 1
ATOM 6790 O O . LEU B 1 385 ? 58.528 -66.061 -59.155 1.00 29.51 382 LEU B O 1
ATOM 6795 N N . LEU B 1 386 ? 58.820 -65.420 -57.023 1.00 30.41 383 LEU B N 1
ATOM 6796 C CA . LEU B 1 386 ? 59.929 -64.528 -57.329 1.00 31.11 383 LEU B CA 1
ATOM 6797 C C . LEU B 1 386 ? 61.275 -65.214 -57.148 1.00 33.63 383 LEU B C 1
ATOM 6798 O O . LEU B 1 386 ? 61.473 -65.970 -56.204 1.00 33.74 383 LEU B O 1
ATOM 6803 N N . VAL B 1 387 ? 62.191 -64.948 -58.070 1.00 33.72 384 VAL B N 1
ATOM 6804 C CA . VAL B 1 387 ? 63.555 -65.456 -57.984 1.00 31.54 384 VAL B CA 1
ATOM 6805 C C . VAL B 1 387 ? 64.540 -64.328 -58.316 1.00 34.71 384 VAL B C 1
ATOM 6806 O O . VAL B 1 387 ? 64.136 -63.255 -58.765 1.00 35.72 384 VAL B O 1
ATOM 6810 N N . SER B 1 388 ? 65.825 -64.564 -58.083 1.00 31.03 385 SER B N 1
ATOM 6811 C CA . SER B 1 388 ? 66.867 -63.623 -58.503 1.00 29.34 385 SER B CA 1
ATOM 6812 C C . SER B 1 388 ? 66.663 -62.189 -58.042 1.00 34.99 385 SER B C 1
ATOM 6813 O O . SER B 1 388 ? 67.092 -61.265 -58.735 1.00 43.53 385 SER B O 1
ATOM 6816 N N . LYS B 1 389 ? 66.017 -61.991 -56.897 1.00 25.21 386 LYS B N 1
ATOM 6817 C CA . LYS B 1 389 ? 65.908 -60.653 -56.313 1.00 27.35 386 LYS B CA 1
ATOM 6818 C C . LYS B 1 389 ? 67.284 -60.021 -56.056 1.00 30.17 386 LYS B C 1
ATOM 6819 O O . LYS B 1 389 ? 68.162 -60.650 -55.470 1.00 34.42 386 LYS B O 1
ATOM 6825 N N . TRP B 1 390 ? 67.471 -58.780 -56.491 1.00 25.61 387 TRP B N 1
ATOM 6826 C CA . TRP B 1 390 ? 68.715 -58.059 -56.210 1.00 28.64 387 TRP B CA 1
ATOM 6827 C C . TRP B 1 390 ? 68.529 -56.545 -56.185 1.00 28.00 387 TRP B C 1
ATOM 6828 O O . TRP B 1 390 ? 67.541 -56.005 -56.680 1.00 28.66 387 TRP B O 1
ATOM 6839 N N . HIS B 1 391 ? 69.503 -55.873 -55.592 1.00 29.61 388 HIS B N 1
ATOM 6840 C CA . HIS B 1 391 ? 69.476 -54.431 -55.429 1.00 28.67 388 HIS B CA 1
ATOM 6841 C C . HIS B 1 391 ? 70.884 -53.889 -55.576 1.00 31.94 388 HIS B C 1
ATOM 6842 O O . HIS B 1 391 ? 71.848 -54.494 -55.102 1.00 31.15 388 HIS B O 1
ATOM 6849 N N . TYR B 1 392 ? 71.000 -52.755 -56.251 1.00 30.19 389 TYR B N 1
ATOM 6850 C CA . TYR B 1 392 ? 72.264 -52.045 -56.333 1.00 27.05 389 TYR B CA 1
ATOM 6851 C C . TYR B 1 392 ? 71.986 -50.574 -56.128 1.00 24.75 389 TYR B C 1
ATOM 6852 O O . TYR B 1 392 ? 71.022 -50.045 -56.689 1.00 21.40 389 TYR B O 1
ATOM 6861 N N . ARG B 1 393 ? 72.822 -49.926 -55.320 1.00 22.45 390 ARG B N 1
ATOM 6862 C CA . ARG B 1 393 ? 72.698 -48.501 -55.047 1.00 21.89 390 ARG B CA 1
ATOM 6863 C C . ARG B 1 393 ? 73.767 -47.726 -55.794 1.00 26.68 390 ARG B C 1
ATOM 6864 O O . ARG B 1 393 ? 74.962 -47.963 -55.602 1.00 27.72 390 ARG B O 1
ATOM 6872 N N . ILE B 1 394 ? 73.335 -46.799 -56.642 1.00 22.18 391 ILE B N 1
ATOM 6873 C CA . ILE B 1 394 ? 74.255 -45.959 -57.399 1.00 21.95 391 ILE B CA 1
ATOM 6874 C C . ILE B 1 394 ? 74.347 -44.597 -56.720 1.00 20.50 391 ILE B C 1
ATOM 6875 O O . ILE B 1 394 ? 73.340 -43.902 -56.578 1.00 22.85 391 ILE B O 1
ATOM 6880 N N . GLU B 1 395 ? 75.545 -44.199 -56.313 1.00 22.79 392 GLU B N 1
ATOM 6881 C CA . GLU B 1 395 ? 75.700 -42.955 -55.567 1.00 20.96 392 GLU B CA 1
ATOM 6882 C C . GLU B 1 395 ? 75.313 -41.759 -56.430 1.00 23.32 392 GLU B C 1
ATOM 6883 O O . GLU B 1 395 ? 74.518 -40.921 -56.017 1.00 27.72 392 GLU B O 1
ATOM 6889 N N . LYS B 1 396 ? 75.868 -41.692 -57.636 1.00 23.14 393 LYS B N 1
ATOM 6890 C CA . LYS B 1 396 ? 75.518 -40.621 -58.561 1.00 26.00 393 LYS B CA 1
ATOM 6891 C C . LYS B 1 396 ? 74.758 -41.146 -59.772 1.00 22.98 393 LYS B C 1
ATOM 6892 O O . LYS B 1 396 ? 75.361 -41.614 -60.738 1.00 18.06 393 LYS B O 1
ATOM 6898 N N . GLY B 1 397 ? 73.428 -41.073 -59.706 1.00 19.01 394 GLY B N 1
ATOM 6899 C CA . GLY B 1 397 ? 72.576 -41.563 -60.782 1.00 14.66 394 GLY B CA 1
ATOM 6900 C C . GLY B 1 397 ? 72.134 -40.480 -61.755 1.00 22.66 394 GLY B C 1
ATOM 6901 O O . GLY B 1 397 ? 72.358 -40.595 -62.959 1.00 25.02 394 GLY B O 1
ATOM 6902 N N . TYR B 1 398 ? 71.498 -39.430 -61.236 1.00 19.37 395 TYR B N 1
ATOM 6903 C CA . TYR B 1 398 ? 71.052 -38.314 -62.067 1.00 19.52 395 TYR B CA 1
ATOM 6904 C C . TYR B 1 398 ? 71.771 -37.029 -61.669 1.00 20.00 395 TYR B C 1
ATOM 6905 O O . TYR B 1 398 ? 71.808 -36.683 -60.492 1.00 20.33 395 TYR B O 1
ATOM 6914 N N . PRO B 1 399 ? 72.337 -36.317 -62.653 1.00 19.08 396 PRO B N 1
ATOM 6915 C CA . PRO B 1 399 ? 72.877 -34.966 -62.453 1.00 18.59 396 PRO B CA 1
ATOM 6916 C C . PRO B 1 399 ? 71.743 -33.960 -62.528 1.00 22.17 396 PRO B C 1
ATOM 6917 O O . PRO B 1 399 ? 71.288 -33.659 -63.627 1.00 21.37 396 PRO B O 1
ATOM 6921 N N . THR B 1 400 ? 71.276 -33.471 -61.384 1.00 19.39 397 THR B N 1
ATOM 6922 C CA . THR B 1 400 ? 70.086 -32.628 -61.341 1.00 14.03 397 THR B CA 1
ATOM 6923 C C . THR B 1 400 ? 70.282 -31.363 -62.169 1.00 19.67 397 THR B C 1
ATOM 6924 O O . THR B 1 400 ? 71.310 -30.696 -62.056 1.00 23.97 397 THR B O 1
ATOM 6928 N N . PRO B 1 401 ? 69.304 -31.026 -63.020 1.00 20.59 398 PRO B N 1
ATOM 6929 C CA . PRO B 1 401 ? 69.436 -29.727 -63.687 1.00 22.13 398 PRO B CA 1
ATOM 6930 C C . PRO B 1 401 ? 68.983 -28.642 -62.728 1.00 21.53 398 PRO B C 1
ATOM 6931 O O . PRO B 1 401 ? 67.885 -28.110 -62.870 1.00 22.93 398 PRO B O 1
ATOM 6935 N N . PHE B 1 402 ? 69.829 -28.344 -61.743 1.00 21.79 399 PHE B N 1
ATOM 6936 C CA . PHE B 1 402 ? 69.480 -27.420 -60.663 1.00 19.42 399 PHE B CA 1
ATOM 6937 C C . PHE B 1 402 ? 69.667 -25.963 -61.075 1.00 19.21 399 PHE B C 1
ATOM 6938 O O . PHE B 1 402 ? 70.486 -25.648 -61.937 1.00 18.85 399 PHE B O 1
ATOM 6946 N N . ILE B 1 403 ? 68.893 -25.077 -60.466 1.00 21.80 400 ILE B N 1
ATOM 6947 C CA . ILE B 1 403 ? 69.013 -23.657 -60.750 1.00 24.27 400 ILE B CA 1
ATOM 6948 C C . ILE B 1 403 ? 70.408 -23.177 -60.380 1.00 27.28 400 ILE B C 1
ATOM 6949 O O . ILE B 1 403 ? 70.848 -23.348 -59.246 1.00 24.14 40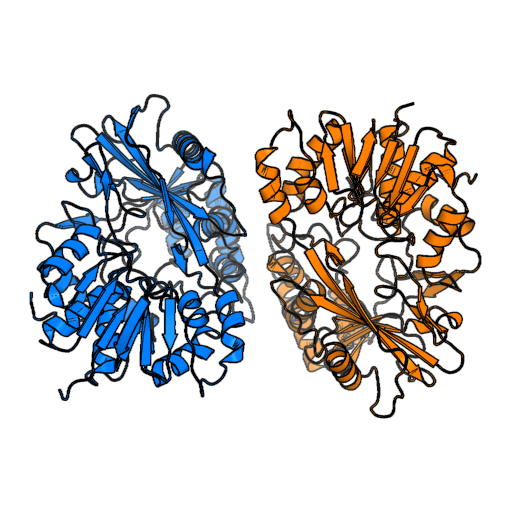0 ILE B O 1
ATOM 6954 N N . GLY B 1 404 ? 71.109 -22.598 -61.347 1.00 27.90 401 GLY B N 1
ATOM 6955 C CA . GLY B 1 404 ? 72.465 -22.128 -61.123 1.00 26.73 401 GLY B CA 1
ATOM 6956 C C . GLY B 1 404 ? 73.524 -23.049 -61.707 1.00 32.31 401 GLY B C 1
ATOM 6957 O O . GLY B 1 404 ? 74.709 -22.712 -61.726 1.00 29.65 401 GLY B O 1
ATOM 6958 N N . ARG B 1 405 ? 73.112 -24.217 -62.186 1.00 26.33 402 ARG B N 1
ATOM 6959 C CA . ARG B 1 405 ? 74.078 -25.184 -62.713 1.00 28.56 402 ARG B CA 1
ATOM 6960 C C . ARG B 1 405 ? 75.027 -24.592 -63.780 1.00 28.01 402 ARG B C 1
ATOM 6961 O O . ARG B 1 405 ? 76.248 -24.727 -63.674 1.00 29.25 402 ARG B O 1
ATOM 6969 N N . ASN B 1 406 ? 74.468 -23.951 -64.802 1.00 23.78 403 ASN B N 1
ATOM 6970 C CA . ASN B 1 406 ? 75.275 -23.414 -65.889 1.00 29.71 403 ASN B CA 1
ATOM 6971 C C . ASN B 1 406 ? 76.269 -22.361 -65.402 1.00 32.98 403 ASN B C 1
ATOM 6972 O O . ASN B 1 406 ? 77.413 -22.321 -65.863 1.00 31.30 403 ASN B O 1
ATOM 6977 N N . ASN B 1 407 ? 75.820 -21.512 -64.482 1.00 33.42 404 ASN B N 1
ATOM 6978 C CA . ASN B 1 407 ? 76.673 -20.485 -63.892 1.00 36.74 404 ASN B CA 1
ATOM 6979 C C . ASN B 1 407 ? 77.874 -21.122 -63.205 1.00 38.84 404 ASN B C 1
ATOM 6980 O O . ASN B 1 407 ? 79.002 -20.683 -63.386 1.00 44.85 404 ASN B O 1
ATOM 6983 N N . LEU B 1 408 ? 77.630 -22.171 -62.430 1.00 33.99 405 LEU B N 1
ATOM 6984 C CA . LEU B 1 408 ? 78.713 -22.887 -61.775 1.00 28.34 405 LEU B CA 1
ATOM 6985 C C . LEU B 1 408 ? 79.657 -23.529 -62.779 1.00 36.10 405 LEU B C 1
ATOM 6986 O O . LEU B 1 408 ? 80.876 -23.439 -62.627 1.00 42.61 405 LEU B O 1
ATOM 6991 N N . LEU B 1 409 ? 79.103 -24.178 -63.803 1.00 34.13 406 LEU B N 1
ATOM 6992 C CA . LEU B 1 409 ? 79.933 -24.859 -64.793 1.00 30.86 406 LEU B CA 1
ATOM 6993 C C . LEU B 1 409 ? 80.768 -23.865 -65.596 1.00 36.10 406 LEU B C 1
ATOM 6994 O O . LEU B 1 409 ? 81.916 -24.147 -65.936 1.00 38.71 406 LEU B O 1
ATOM 6999 N N . GLU B 1 410 ? 80.182 -22.713 -65.916 1.00 33.03 407 GLU B N 1
ATOM 7000 C CA . GLU B 1 410 ? 80.881 -21.711 -66.710 1.00 38.16 407 GLU B CA 1
ATOM 7001 C C . GLU B 1 410 ? 82.041 -21.100 -65.913 1.00 43.10 407 GLU B C 1
ATOM 7002 O O . GLU B 1 410 ? 82.986 -20.580 -66.492 1.00 44.52 407 GLU B O 1
ATOM 7004 N N . LYS B 1 411 ? 81.970 -21.176 -64.586 1.00 35.88 408 LYS B N 1
ATOM 7005 C CA . LYS B 1 411 ? 83.042 -20.660 -63.749 1.00 39.64 408 LYS B CA 1
ATOM 7006 C C . LYS B 1 411 ? 84.302 -21.502 -63.872 1.00 42.20 408 LYS B C 1
ATOM 7007 O O . LYS B 1 411 ? 85.406 -20.966 -63.873 1.00 52.01 408 LYS B O 1
ATOM 7013 N N . ALA B 1 412 ? 84.140 -22.817 -63.965 1.00 34.92 409 ALA B N 1
ATOM 7014 C CA . ALA B 1 412 ? 85.287 -23.717 -63.862 1.00 37.50 409 ALA B CA 1
ATOM 7015 C C . ALA B 1 412 ? 85.658 -24.470 -65.145 1.00 38.19 409 ALA B C 1
ATOM 7016 O O . ALA B 1 412 ? 86.845 -24.664 -65.425 1.00 40.45 409 ALA B O 1
ATOM 7018 N N . GLN B 1 413 ? 84.656 -24.910 -65.905 1.00 31.49 410 GLN B N 1
ATOM 7019 C CA . GLN B 1 413 ? 84.905 -25.638 -67.154 1.00 33.76 410 GLN B CA 1
ATOM 7020 C C . GLN B 1 413 ? 85.937 -24.978 -68.080 1.00 36.37 410 GLN B C 1
ATOM 7021 O O . GLN B 1 413 ? 86.874 -25.643 -68.524 1.00 32.08 410 GLN B O 1
ATOM 7027 N N . PRO B 1 414 ? 85.770 -23.676 -68.376 1.00 38.47 411 PRO B N 1
ATOM 7028 C CA . PRO B 1 414 ? 86.689 -23.044 -69.336 1.00 39.75 411 PRO B CA 1
ATOM 7029 C C . PRO B 1 414 ? 88.109 -22.951 -68.795 1.00 40.33 411 PRO B C 1
ATOM 7030 O O . PRO B 1 414 ? 89.058 -22.996 -69.580 1.00 34.56 411 PRO B O 1
ATOM 7034 N N . GLU B 1 415 ? 88.248 -22.829 -67.477 1.00 40.95 412 GLU B N 1
ATOM 7035 C CA . GLU B 1 415 ? 89.565 -22.797 -66.858 1.00 41.31 412 GLU B CA 1
ATOM 7036 C C . GLU B 1 415 ? 90.250 -24.156 -66.978 1.00 46.04 412 GLU B C 1
ATOM 7037 O O . GLU B 1 415 ? 91.426 -24.233 -67.324 1.00 43.70 412 GLU B O 1
ATOM 7043 N N . LEU B 1 416 ? 89.510 -25.225 -66.690 1.00 47.84 413 LEU B N 1
ATOM 7044 C CA . LEU B 1 416 ? 90.011 -26.587 -66.886 1.00 43.79 413 LEU B CA 1
ATOM 7045 C C . LEU B 1 416 ? 90.417 -26.837 -68.343 1.00 39.09 413 LEU B C 1
ATOM 7046 O O . LEU B 1 416 ? 91.512 -27.342 -68.619 1.00 34.53 413 LEU B O 1
ATOM 7051 N N . MET B 1 417 ? 89.537 -26.478 -69.272 1.00 34.86 414 MET B N 1
ATOM 7052 C CA . MET B 1 417 ? 89.795 -26.704 -70.689 1.00 38.93 414 MET B CA 1
ATOM 7053 C C . MET B 1 417 ? 91.039 -25.959 -71.170 1.00 46.10 414 MET B C 1
ATOM 7054 O O . MET B 1 417 ? 91.846 -26.497 -71.940 1.00 49.56 414 MET B O 1
ATOM 7059 N N . SER B 1 418 ? 91.196 -24.722 -70.716 1.00 46.56 415 SER B N 1
ATOM 7060 C CA . SER B 1 418 ? 92.339 -23.930 -71.134 1.00 49.24 415 SER B CA 1
ATOM 7061 C C . SER B 1 418 ? 93.621 -24.610 -70.663 1.00 50.37 415 SER B C 1
ATOM 7062 O O . SER B 1 418 ? 94.669 -24.467 -71.287 1.00 56.08 415 SER B O 1
ATOM 7065 N N . ARG B 1 419 ? 93.528 -25.363 -69.571 1.00 38.91 416 ARG B N 1
ATOM 7066 C CA . ARG B 1 419 ? 94.669 -26.138 -69.094 1.00 35.93 416 ARG B CA 1
ATOM 7067 C C . ARG B 1 419 ? 94.628 -27.594 -69.558 1.00 36.60 416 ARG B C 1
ATOM 7068 O O . ARG B 1 419 ? 95.217 -28.472 -68.923 1.00 39.62 416 ARG B O 1
ATOM 7076 N N . CYS B 1 420 ? 93.928 -27.829 -70.669 1.00 33.54 417 CYS B N 1
ATOM 7077 C CA . CYS B 1 420 ? 93.939 -29.120 -71.374 1.00 37.18 417 CYS B CA 1
ATOM 7078 C C . CYS B 1 420 ? 93.249 -30.258 -70.626 1.00 38.15 417 CYS B C 1
ATOM 7079 O O . CYS B 1 420 ? 93.526 -31.430 -70.876 1.00 40.04 417 CYS B O 1
ATOM 7082 N N . ILE B 1 421 ? 92.351 -29.910 -69.713 1.00 35.20 418 ILE B N 1
ATOM 7083 C CA . ILE B 1 421 ? 91.557 -30.903 -69.012 1.00 29.68 418 ILE B CA 1
ATOM 7084 C C . ILE B 1 421 ? 90.099 -30.794 -69.467 1.00 32.54 418 ILE B C 1
ATOM 7085 O O . ILE B 1 421 ? 89.440 -29.786 -69.220 1.00 29.19 418 ILE B O 1
ATOM 7090 N N . TYR B 1 422 ? 89.622 -31.822 -70.163 1.00 26.34 419 TYR B N 1
ATOM 7091 C CA . TYR B 1 422 ? 88.259 -31.854 -70.683 1.00 27.28 419 TYR B CA 1
ATOM 7092 C C . TYR B 1 422 ? 87.419 -32.740 -69.780 1.00 28.70 419 TYR B C 1
ATOM 7093 O O . TYR B 1 422 ? 87.641 -33.950 -69.738 1.00 29.45 419 TYR B O 1
ATOM 7102 N N . SER B 1 423 ? 86.474 -32.136 -69.056 1.00 26.57 420 SER B N 1
ATOM 7103 C CA . SER B 1 423 ? 85.563 -32.871 -68.172 1.00 23.71 420 SER B CA 1
ATOM 7104 C C . SER B 1 423 ? 84.227 -33.083 -68.894 1.00 24.76 420 SER B C 1
ATOM 7105 O O . SER B 1 423 ? 83.477 -32.126 -69.119 1.00 23.31 420 SER B O 1
ATOM 7108 N N . ARG B 1 424 ? 83.942 -34.332 -69.257 1.00 22.75 421 ARG B N 1
ATOM 7109 C CA . ARG B 1 424 ? 82.837 -34.659 -70.157 1.00 24.36 421 ARG B CA 1
ATOM 7110 C C . ARG B 1 424 ? 82.037 -35.876 -69.704 1.00 26.52 421 ARG B C 1
ATOM 7111 O O . ARG B 1 424 ? 82.559 -36.737 -68.990 1.00 21.77 421 ARG B O 1
ATOM 7119 N N . GLY B 1 425 ? 80.781 -35.964 -70.155 1.00 18.80 422 GLY B N 1
ATOM 7120 C CA . GLY B 1 425 ? 79.942 -37.106 -69.842 1.00 19.14 422 GLY B CA 1
ATOM 7121 C C . GLY B 1 425 ? 78.782 -36.770 -68.923 1.00 21.45 422 GLY B C 1
ATOM 7122 O O . GLY B 1 425 ? 78.558 -35.607 -68.609 1.00 21.61 422 GLY B O 1
ATOM 7123 N N . ARG B 1 426 ? 78.036 -37.788 -68.497 1.00 19.06 423 ARG B N 1
ATOM 7124 C CA . ARG B 1 426 ? 76.837 -37.548 -67.707 1.00 18.00 423 ARG B CA 1
ATOM 7125 C C . ARG B 1 426 ? 77.171 -36.762 -66.434 1.00 22.02 423 ARG B C 1
ATOM 7126 O O . ARG B 1 426 ? 76.591 -35.708 -66.181 1.00 19.54 423 ARG B O 1
ATOM 7134 N N . PHE B 1 427 ? 78.113 -37.251 -65.639 1.00 17.88 424 PHE B N 1
ATOM 7135 C CA . PHE B 1 427 ? 78.562 -36.448 -64.503 1.00 22.87 424 PHE B CA 1
ATOM 7136 C C . PHE B 1 427 ? 79.847 -35.643 -64.796 1.00 28.02 424 PHE B C 1
ATOM 7137 O O . PHE B 1 427 ? 80.144 -34.665 -64.109 1.00 21.51 424 PHE B O 1
ATOM 7145 N N . GLY B 1 428 ? 80.582 -36.024 -65.839 1.00 21.49 425 GLY B N 1
ATOM 7146 C CA . GLY B 1 428 ? 81.757 -35.261 -66.221 1.00 19.39 425 GLY B CA 1
ATOM 7147 C C . GLY B 1 428 ? 81.385 -33.836 -66.597 1.00 21.41 425 GLY B C 1
ATOM 7148 O O . GLY B 1 428 ? 82.099 -32.888 -66.273 1.00 27.12 425 GLY B O 1
ATOM 7149 N N . ALA B 1 429 ? 80.254 -33.681 -67.278 1.00 18.76 426 ALA B N 1
ATOM 7150 C CA . ALA B 1 429 ? 79.804 -32.359 -67.711 1.00 23.45 426 ALA B CA 1
ATOM 7151 C C . ALA B 1 429 ? 78.531 -31.935 -66.991 1.00 23.50 426 ALA B C 1
ATOM 7152 O O . ALA B 1 429 ? 78.147 -30.772 -67.057 1.00 22.65 426 ALA B O 1
ATOM 7154 N N . TRP B 1 430 ? 77.874 -32.892 -66.336 1.00 21.99 427 TRP B N 1
ATOM 7155 C CA . TRP B 1 430 ? 76.729 -32.614 -65.456 1.00 18.47 427 TRP B CA 1
ATOM 7156 C C . TRP B 1 430 ? 75.500 -32.037 -66.180 1.00 19.73 427 TRP B C 1
ATOM 7157 O O . TRP B 1 430 ? 74.685 -31.333 -65.580 1.00 21.80 427 TRP B O 1
ATOM 7168 N N . ARG B 1 431 ? 75.353 -32.328 -67.465 1.00 21.33 428 ARG B N 1
ATOM 7169 C CA . ARG B 1 431 ? 74.177 -31.844 -68.179 1.00 18.45 428 ARG B CA 1
ATOM 7170 C C . ARG B 1 431 ? 73.239 -32.995 -68.517 1.00 19.07 428 ARG B C 1
ATOM 7171 O O . ARG B 1 431 ? 73.450 -33.733 -69.491 1.00 17.77 428 ARG B O 1
ATOM 7179 N N . TYR B 1 432 ? 72.210 -33.153 -67.690 1.00 22.17 429 TYR B N 1
ATOM 7180 C CA . TYR B 1 432 ? 71.191 -34.178 -67.893 1.00 19.83 429 TYR B CA 1
ATOM 7181 C C . TYR B 1 432 ? 70.625 -34.174 -69.323 1.00 20.48 429 TYR B C 1
ATOM 7182 O O . TYR B 1 432 ? 70.394 -35.233 -69.906 1.00 18.55 429 TYR B O 1
ATOM 7191 N N . GLU B 1 433 ? 70.398 -32.997 -69.896 1.00 17.38 430 GLU B N 1
ATOM 7192 C CA . GLU B 1 433 ? 69.688 -32.960 -71.171 1.00 19.55 430 GLU B CA 1
ATOM 7193 C C . GLU B 1 433 ? 70.538 -33.539 -72.305 1.00 18.35 430 GLU B C 1
ATOM 7194 O O . GLU B 1 433 ? 70.021 -33.885 -73.350 1.00 19.05 430 GLU B O 1
ATOM 7200 N N . VAL B 1 434 ? 71.843 -33.660 -72.086 1.00 19.32 431 VAL B N 1
ATOM 7201 C CA . VAL B 1 434 ? 72.691 -34.432 -72.991 1.00 18.70 431 VAL B CA 1
ATOM 7202 C C . VAL B 1 434 ? 73.420 -35.509 -72.187 1.00 22.15 431 VAL B C 1
ATOM 7203 O O . VAL B 1 434 ? 74.649 -35.644 -72.251 1.00 18.84 431 VAL B O 1
ATOM 7207 N N . GLY B 1 435 ? 72.638 -36.282 -71.436 1.00 17.77 432 GLY B N 1
ATOM 7208 C CA . GLY B 1 435 ? 73.189 -37.255 -70.506 1.00 18.07 432 GLY B CA 1
ATOM 7209 C C . GLY B 1 435 ? 72.916 -38.720 -70.822 1.00 21.24 432 GLY B C 1
ATOM 7210 O O . GLY B 1 435 ? 73.208 -39.568 -69.998 1.00 18.58 432 GLY B O 1
ATOM 7211 N N . ASN B 1 436 ? 72.361 -39.018 -71.999 1.00 14.23 433 ASN B N 1
ATOM 7212 C CA . ASN B 1 436 ? 72.115 -40.407 -72.413 1.00 17.07 433 ASN B CA 1
ATOM 7213 C C . ASN B 1 436 ? 73.361 -41.040 -73.017 1.00 16.19 433 ASN B C 1
ATOM 7214 O O . ASN B 1 436 ? 74.368 -40.365 -73.195 1.00 21.02 433 ASN B O 1
ATOM 7219 N N . GLN B 1 437 ? 73.298 -42.331 -73.319 1.00 15.84 434 GLN B N 1
ATOM 7220 C CA . GLN B 1 437 ? 74.471 -43.052 -73.808 1.00 17.71 434 GLN B CA 1
ATOM 7221 C C . GLN B 1 437 ? 75.026 -42.464 -75.103 1.00 18.74 434 GLN B C 1
ATOM 7222 O O . GLN B 1 437 ? 76.240 -42.317 -75.264 1.00 12.62 434 GLN B O 1
ATOM 7228 N N . ASP B 1 438 ? 74.139 -42.120 -76.026 1.00 16.82 435 ASP B N 1
ATOM 7229 C CA . ASP B 1 438 ? 74.596 -41.588 -77.294 1.00 19.85 435 ASP B CA 1
ATOM 7230 C C . ASP B 1 438 ? 75.231 -40.237 -77.052 1.00 18.93 435 ASP B C 1
ATOM 7231 O O . ASP B 1 438 ? 76.324 -39.976 -77.558 1.00 18.51 435 ASP B O 1
ATOM 7236 N N . HIS B 1 439 ? 74.572 -39.383 -76.266 1.00 19.09 436 HIS B N 1
ATOM 7237 C CA . HIS B 1 439 ? 75.160 -38.075 -75.961 1.00 17.78 436 HIS B CA 1
ATOM 7238 C C . HIS B 1 439 ? 76.555 -38.226 -75.378 1.00 21.09 436 HIS B C 1
ATOM 7239 O O . HIS B 1 439 ? 77.491 -37.499 -75.761 1.00 19.02 436 HIS B O 1
ATOM 7246 N N . SER B 1 440 ? 76.683 -39.158 -74.436 1.00 15.81 437 SER B N 1
ATOM 7247 C CA . SER B 1 440 ? 77.926 -39.314 -73.689 1.00 17.88 437 SER B CA 1
ATOM 7248 C C . SER B 1 440 ? 79.033 -39.777 -74.633 1.00 16.16 437 SER B C 1
ATOM 7249 O O . SER B 1 440 ? 80.091 -39.159 -74.716 1.00 15.69 437 SER B O 1
ATOM 7252 N N . PHE B 1 441 ? 78.768 -40.862 -75.352 1.00 17.80 438 PHE B N 1
ATOM 7253 C CA . PHE B 1 441 ? 79.725 -41.390 -76.306 1.00 21.17 438 PHE B CA 1
ATOM 7254 C C . PHE B 1 441 ? 80.217 -40.284 -77.243 1.00 22.15 438 PHE B C 1
ATOM 7255 O O . PHE B 1 441 ? 81.424 -40.151 -77.489 1.00 22.47 438 PHE B O 1
ATOM 7263 N N . MET B 1 442 ? 79.289 -39.473 -77.740 1.00 18.78 439 MET B N 1
ATOM 7264 C CA . MET B 1 442 ? 79.646 -38.419 -78.688 1.00 19.21 439 MET B CA 1
ATOM 7265 C C . MET B 1 442 ? 80.399 -37.262 -78.028 1.00 25.57 439 MET B C 1
ATOM 7266 O O . MET B 1 442 ? 81.228 -36.601 -78.670 1.00 20.73 439 MET B O 1
ATOM 7271 N N . GLN B 1 443 ? 80.108 -37.001 -76.757 1.00 14.61 440 GLN B N 1
ATOM 7272 C CA . GLN B 1 443 ? 80.904 -36.023 -76.025 1.00 23.73 440 GLN B CA 1
ATOM 7273 C C . GLN B 1 443 ? 82.371 -36.468 -76.022 1.00 24.81 440 GLN B C 1
ATOM 7274 O O . GLN B 1 443 ? 83.277 -35.642 -76.141 1.00 23.58 440 GLN B O 1
ATOM 7280 N N . GLY B 1 444 ? 82.589 -37.776 -75.891 1.00 19.51 441 GLY B N 1
ATOM 7281 C CA . GLY B 1 444 ? 83.917 -38.346 -76.012 1.00 21.52 441 GLY B CA 1
ATOM 7282 C C . GLY B 1 444 ? 84.526 -38.160 -77.396 1.00 23.71 441 GLY B C 1
ATOM 7283 O O . GLY B 1 444 ? 85.680 -37.738 -77.516 1.00 23.52 441 GLY B O 1
ATOM 7284 N N . VAL B 1 445 ? 83.758 -38.482 -78.437 1.00 21.42 442 VAL B N 1
ATOM 7285 C CA . VAL B 1 445 ? 84.219 -38.310 -79.814 1.00 20.72 442 VAL B CA 1
ATOM 7286 C C . VAL B 1 445 ? 84.504 -36.850 -80.109 1.00 23.61 442 VAL B C 1
ATOM 7287 O O . VAL B 1 445 ? 85.539 -36.508 -80.686 1.00 27.36 442 VAL B O 1
ATOM 7291 N N . GLU B 1 446 ? 83.585 -35.984 -79.712 1.00 23.14 443 GLU B N 1
ATOM 7292 C CA . GLU B 1 446 ? 83.735 -34.562 -79.978 1.00 24.53 443 GLU B CA 1
ATOM 7293 C C . GLU B 1 446 ? 84.897 -33.928 -79.233 1.00 27.81 443 GLU B C 1
ATOM 7294 O O . GLU B 1 446 ? 85.502 -32.977 -79.722 1.00 30.33 443 GLU B O 1
ATOM 7300 N N . ALA B 1 447 ? 85.220 -34.449 -78.058 1.00 25.01 444 ALA B N 1
ATOM 7301 C CA . ALA B 1 447 ? 86.340 -33.897 -77.308 1.00 20.39 444 ALA B CA 1
ATOM 7302 C C . ALA B 1 447 ? 87.652 -34.172 -78.033 1.00 22.71 444 ALA B C 1
ATOM 7303 O O . ALA B 1 447 ? 88.502 -33.291 -78.163 1.00 26.41 444 ALA B O 1
ATOM 7305 N N . ILE B 1 448 ? 87.808 -35.402 -78.511 1.00 25.99 445 ILE B N 1
ATOM 7306 C CA . ILE B 1 448 ? 89.002 -35.778 -79.247 1.00 25.83 445 ILE B CA 1
ATOM 7307 C C . ILE B 1 448 ? 89.134 -34.925 -80.508 1.00 28.49 445 ILE B C 1
ATOM 7308 O O . ILE B 1 448 ? 90.219 -34.426 -80.808 1.00 29.78 445 ILE B O 1
ATOM 7313 N N . ASP B 1 449 ? 88.032 -34.756 -81.239 1.00 27.09 446 ASP B N 1
ATOM 7314 C CA . ASP B 1 449 ? 88.028 -33.893 -82.418 1.00 28.49 446 ASP B CA 1
ATOM 7315 C C . ASP B 1 449 ? 88.518 -32.491 -82.080 1.00 32.25 446 ASP B C 1
ATOM 7316 O O . ASP B 1 449 ? 89.163 -31.841 -82.895 1.00 38.48 446 ASP B O 1
ATOM 7321 N N . HIS B 1 450 ? 88.204 -32.021 -80.878 1.00 34.42 447 HIS B N 1
ATOM 7322 C CA . HIS B 1 450 ? 88.560 -30.661 -80.492 1.00 31.40 447 HIS B CA 1
ATOM 7323 C C . HIS B 1 450 ? 90.038 -30.598 -80.128 1.00 32.43 447 HIS B C 1
ATOM 7324 O O . HIS B 1 450 ? 90.764 -29.724 -80.588 1.00 39.32 447 HIS B O 1
ATOM 7331 N N . VAL B 1 451 ? 90.469 -31.553 -79.315 1.00 31.75 448 VAL B N 1
ATOM 7332 C CA . VAL B 1 451 ? 91.859 -31.665 -78.904 1.00 35.55 448 VAL B CA 1
ATOM 7333 C C . VAL B 1 451 ? 92.815 -31.686 -80.100 1.00 44.18 448 VAL B C 1
ATOM 7334 O O . VAL B 1 451 ? 93.806 -30.962 -80.124 1.00 45.61 448 VAL B O 1
ATOM 7338 N N . LEU B 1 452 ? 92.497 -32.506 -81.093 1.00 46.25 449 LEU B N 1
ATOM 7339 C CA . LEU B 1 452 ? 93.342 -32.671 -82.267 1.00 44.11 449 LEU B CA 1
ATOM 7340 C C . LEU B 1 452 ? 93.116 -31.578 -83.305 1.00 46.55 449 LEU B C 1
ATOM 7341 O O . LEU B 1 452 ? 93.743 -31.577 -84.361 1.00 43.48 449 LEU B O 1
ATOM 7346 N N . GLY B 1 453 ? 92.204 -30.660 -83.011 1.00 45.26 450 GLY B N 1
ATOM 7347 C CA . GLY B 1 453 ? 91.899 -29.581 -83.931 1.00 41.82 450 GLY B CA 1
ATOM 7348 C C . GLY B 1 453 ? 91.232 -30.000 -85.231 1.00 45.69 450 GLY B C 1
ATOM 7349 O O . GLY B 1 453 ? 91.370 -29.318 -86.245 1.00 46.19 450 GLY B O 1
ATOM 7350 N N . LEU B 1 454 ? 90.506 -31.116 -85.212 1.00 45.27 451 LEU B N 1
ATOM 7351 C CA . LEU B 1 454 ? 89.722 -31.535 -86.377 1.00 39.38 451 LEU B CA 1
ATOM 7352 C C . LEU B 1 454 ? 88.351 -30.860 -86.379 1.00 38.39 451 LEU B C 1
ATOM 7353 O O . LEU B 1 454 ? 87.584 -30.988 -87.331 1.00 34.96 451 LEU B O 1
ATOM 7358 N N . ALA B 1 455 ? 88.049 -30.152 -85.295 1.00 33.49 452 ALA B N 1
ATOM 7359 C CA . ALA B 1 455 ? 86.794 -29.425 -85.167 1.00 34.15 452 ALA B CA 1
ATOM 7360 C C . ALA B 1 455 ? 87.001 -28.263 -84.209 1.00 36.44 452 ALA B C 1
ATOM 7361 O O . ALA B 1 455 ? 87.815 -28.349 -83.295 1.00 39.90 452 ALA B O 1
ATOM 7363 N N . THR B 1 456 ? 86.269 -27.176 -84.421 1.00 41.57 453 THR B N 1
ATOM 7364 C CA . THR B 1 456 ? 86.445 -25.976 -83.611 1.00 47.88 453 THR B CA 1
ATOM 7365 C C . THR B 1 456 ? 85.459 -25.896 -82.438 1.00 42.88 453 THR B C 1
ATOM 7366 O O . THR B 1 456 ? 85.684 -25.158 -81.479 1.00 38.12 453 THR B O 1
ATOM 7370 N N . GLU B 1 457 ? 84.373 -26.659 -82.517 1.00 42.62 454 GLU B N 1
ATOM 7371 C CA . GLU B 1 457 ? 83.359 -26.662 -81.465 1.00 45.46 454 GLU B CA 1
ATOM 7372 C C . GLU B 1 457 ? 83.077 -28.075 -80.944 1.00 42.27 454 GLU B C 1
ATOM 7373 O O . GLU B 1 457 ? 83.290 -29.061 -81.650 1.00 38.41 454 GLU B O 1
ATOM 7376 N N . GLU B 1 458 ? 82.607 -28.162 -79.703 1.00 36.65 455 GLU B N 1
ATOM 7377 C CA . GLU B 1 458 ? 82.075 -29.401 -79.151 1.00 32.91 455 GLU B CA 1
ATOM 7378 C C . GLU B 1 458 ? 80.565 -29.209 -78.949 1.00 34.65 455 GLU B C 1
ATOM 7379 O O . GLU B 1 458 ? 80.116 -28.819 -77.864 1.00 37.30 455 GLU B O 1
ATOM 7385 N N . THR B 1 459 ? 79.782 -29.489 -79.979 1.00 27.83 456 THR B N 1
ATOM 7386 C CA . THR B 1 459 ? 78.380 -29.082 -79.993 1.00 27.86 456 THR B CA 1
ATOM 7387 C C . THR B 1 459 ? 77.473 -29.773 -78.962 1.00 30.02 456 THR B C 1
ATOM 7388 O O . THR B 1 459 ? 76.574 -29.149 -78.414 1.00 29.56 456 THR B O 1
ATOM 7392 N N . THR B 1 460 ? 77.688 -31.050 -78.693 1.00 24.49 457 THR B N 1
ATOM 7393 C CA . THR B 1 460 ? 76.824 -31.722 -77.729 1.00 21.32 457 THR B CA 1
ATOM 7394 C C . THR B 1 460 ? 76.938 -31.089 -76.333 1.00 28.81 457 THR B C 1
ATOM 7395 O O . THR B 1 460 ? 75.948 -30.636 -75.756 1.00 24.57 457 THR B O 1
ATOM 7399 N N . VAL B 1 461 ? 78.148 -31.041 -75.793 1.00 23.53 458 VAL B N 1
ATOM 7400 C CA . VAL B 1 461 ? 78.321 -30.525 -74.442 1.00 20.23 458 VAL B CA 1
ATOM 7401 C C . VAL B 1 461 ? 77.979 -29.034 -74.333 1.00 26.96 458 VAL B C 1
ATOM 7402 O O . VAL B 1 461 ? 77.549 -28.570 -73.279 1.00 30.28 458 VAL B O 1
ATOM 7406 N N . ALA B 1 462 ? 78.125 -28.294 -75.429 1.00 27.91 459 ALA B N 1
ATOM 7407 C CA . ALA B 1 462 ? 77.962 -26.833 -75.386 1.00 35.85 459 ALA B CA 1
ATOM 7408 C C . ALA B 1 462 ? 76.607 -26.298 -75.868 1.00 38.42 459 ALA B C 1
ATOM 7409 O O . ALA B 1 462 ? 76.116 -25.302 -75.343 1.00 42.96 459 ALA B O 1
ATOM 7411 N N . ASN B 1 463 ? 76.026 -26.935 -76.879 1.00 42.74 460 ASN B N 1
ATOM 7412 C CA . ASN B 1 463 ? 74.783 -26.457 -77.483 1.00 53.88 460 ASN B CA 1
ATOM 7413 C C . ASN B 1 463 ? 73.776 -27.589 -77.652 1.00 68.99 460 ASN B C 1
ATOM 7414 O O . ASN B 1 463 ? 73.577 -28.081 -78.764 1.00 74.05 460 ASN B O 1
ATOM 7417 N N . PRO B 1 464 ? 73.134 -28.004 -76.549 1.00 70.64 461 PRO B N 1
ATOM 7418 C CA . PRO B 1 464 ? 72.186 -29.128 -76.537 1.00 69.60 461 PRO B CA 1
ATOM 7419 C C . PRO B 1 464 ? 70.967 -28.904 -77.441 1.00 66.05 461 PRO B C 1
ATOM 7420 O O . PRO B 1 464 ? 70.416 -29.865 -77.981 1.00 56.56 461 PRO B O 1
ATOM 7424 N N . GLY B 1 465 ? 70.545 -27.652 -77.593 1.00 70.66 462 GLY B N 1
ATOM 7425 C CA . GLY B 1 465 ? 69.439 -27.336 -78.482 1.00 75.81 462 GLY B CA 1
ATOM 7426 C C . GLY B 1 465 ? 69.706 -27.756 -79.921 1.00 83.56 462 GLY B C 1
ATOM 7427 O O . GLY B 1 465 ? 68.773 -27.914 -80.714 1.00 86.66 462 GLY B O 1
ATOM 7428 N N . ARG B 1 466 ? 70.983 -27.939 -80.256 1.00 85.55 463 ARG B N 1
ATOM 7429 C CA . ARG B 1 466 ? 71.393 -28.359 -81.599 1.00 82.61 463 ARG B CA 1
ATOM 7430 C C . ARG B 1 466 ? 71.114 -29.847 -81.874 1.00 83.47 463 ARG B C 1
ATOM 7431 O O . ARG B 1 466 ? 70.368 -30.186 -82.801 1.00 86.86 463 ARG B O 1
ATOM 7433 N N . VAL B 1 467 ? 71.718 -30.727 -81.075 1.00 74.76 464 VAL B N 1
ATOM 7434 C CA . VAL B 1 467 ? 71.539 -32.174 -81.232 1.00 66.38 464 VAL B CA 1
ATOM 7435 C C . VAL B 1 467 ? 70.101 -32.632 -80.967 1.00 68.49 464 VAL B C 1
ATOM 7436 O O . VAL B 1 467 ? 69.581 -33.508 -81.663 1.00 71.90 464 VAL B O 1
ATOM 7440 N N . ASN B 1 468 ? 69.462 -32.039 -79.963 1.00 66.89 465 ASN B N 1
ATOM 7441 C CA . ASN B 1 468 ? 68.081 -32.380 -79.631 1.00 65.53 465 ASN B CA 1
ATOM 7442 C C . ASN B 1 468 ? 67.094 -31.455 -80.363 1.00 64.84 465 ASN B C 1
ATOM 7443 O O . ASN B 1 468 ? 65.949 -31.263 -79.940 1.00 58.77 465 ASN B O 1
ATOM 7448 N N . THR B 1 474 ? 79.955 -37.093 -89.292 1.00 72.88 471 THR B N 1
ATOM 7449 C CA . THR B 1 474 ? 79.633 -37.863 -90.489 1.00 67.09 471 THR B CA 1
ATOM 7450 C C . THR B 1 474 ? 79.435 -39.349 -90.127 1.00 58.70 471 THR B C 1
ATOM 7451 O O . THR B 1 474 ? 78.698 -39.660 -89.187 1.00 52.35 471 THR B O 1
ATOM 7455 N N . HIS B 1 475 ? 80.080 -40.254 -90.862 1.00 46.30 472 HIS B N 1
ATOM 7456 C CA . HIS B 1 475 ? 79.963 -41.690 -90.603 1.00 41.65 472 HIS B CA 1
ATOM 7457 C C . HIS B 1 475 ? 81.194 -42.272 -89.903 1.00 43.01 472 HIS B C 1
ATOM 7458 O O . HIS B 1 475 ? 82.316 -41.819 -90.123 1.00 44.56 472 HIS B O 1
ATOM 7465 N N . PHE B 1 476 ? 80.981 -43.298 -89.086 1.00 33.94 473 PHE B N 1
ATOM 7466 C CA . PHE B 1 476 ? 82.091 -44.028 -88.479 1.00 29.85 473 PHE B CA 1
ATOM 7467 C C . PHE B 1 476 ? 82.804 -44.839 -89.559 1.00 36.53 473 PHE B C 1
ATOM 7468 O O . PHE B 1 476 ? 82.179 -45.625 -90.275 1.00 36.06 473 PHE B O 1
ATOM 7476 N N . GLY B 1 477 ? 84.112 -44.625 -89.690 1.00 36.00 474 GLY B N 1
ATOM 7477 C CA . GLY B 1 477 ? 84.883 -45.219 -90.771 1.00 32.45 474 GLY B CA 1
ATOM 7478 C C . GLY B 1 477 ? 85.403 -46.623 -90.504 1.00 43.03 474 GLY B C 1
ATOM 7479 O O . GLY B 1 477 ? 86.188 -47.150 -91.293 1.00 44.49 474 GLY B O 1
ATOM 7480 N N . LEU B 1 478 ? 84.961 -47.233 -89.403 1.00 43.36 475 LEU B N 1
ATOM 7481 C CA . LEU B 1 478 ? 85.456 -48.546 -88.983 1.00 45.64 475 LEU B CA 1
ATOM 7482 C C . LEU B 1 478 ? 86.956 -48.497 -88.707 1.00 47.78 475 LEU B C 1
ATOM 7483 O O . LEU B 1 478 ? 87.551 -47.424 -88.591 1.00 42.68 475 LEU B O 1
ATOM 7488 N N . LEU B 1 479 ? 87.561 -49.675 -88.611 1.00 56.20 476 LEU B N 1
ATOM 7489 C CA . LEU B 1 479 ? 88.991 -49.788 -88.368 1.00 61.27 476 LEU B CA 1
ATOM 7490 C C . LEU B 1 479 ? 89.676 -50.501 -89.539 1.00 68.41 476 LEU B C 1
ATOM 7491 O O . LEU B 1 479 ? 90.873 -50.324 -89.784 1.00 73.66 476 LEU B O 1
#

Organism: Trypanosoma cruzi (strain CL Brener) (NCBI:txid353153)

Secondary structure (DSSP, 8-state):
--SPPEEEE--SHHHHHHHHHHHHTT--SEEEEESSSSSSGGG-EEE-TTS-EEESS---B--SBHHHHHHHHHH-S-EEEEE---EEEETTEEEESSGGG-GGGS-HHHHHHHHHHHHHHHH---SS--SSHHHHHHHHHHHHHIIIIIHHHHHHHHSS-GGGB-SSS-TTTS----HHHHHHHHHHT------STTSEEEEESSS-THHHHHHHHHHS-GGGEEE-GGG-EEEEETTTTEEEETTS-EEE-SEEEE-S-HHHHHHHEE-SS-TTGGGHHHHHHH--EEEEEEEEEEEES---GGGTT--EEE--STT-S-SEEE-GGGT-GGGS-TTEEEEEEEEEEBTTB---TTSHHHHHHHHHHHTTS--TT--EEEEEEEEEEEEEE--BTTHHHHHHHHHHHHHHTTEEE-STTTT--GGG-SHHHHHHHHHHHHHHHTTS-S--HHHH-HHHHTTS-B-PPPTT-/---EEEE--SHHHHHHHHHHHHTT--SEEEEESSSSS-GGG-EEE-TTS-EEESS---B--S-HHHHHHHHHH---EEEEE---EEEETTEEEESSGGG-GGGS-HHHHHHHHHHHHHHHH---SS--SSHHHHHHHHHHHHHIIIIIHHHHHHHHSS-GGGB-STT-TTTS----HHHHHHHHHHT------STTSEEEEESSS-THHHHHHHHHHS-GGGEEE-TT--EEEEETTTTEEEETTS-EEE-SEEEE-S-HHHHHHHEE-SS-TTGGGHHHHHHH--EEEEEEEEEEEES---GGGTT--EEE--STT-S-SEEE-GGGT-GGGS-TTEEEEEEEEEEBTTB---TTSHHHHHHHHHHHTTS--TT--EEEEEEEEEEEEEE--BTTHHHHHHHHHHHHHHTTEEE-STTTT--GGG-SHHHHHHHHHHHHHHHTTS-S--HHHH-HHHH-------

InterPro domains:
  IPR002937 Amine oxidase [PF01593] (17-388)
  IPR036188 FAD/NAD(P)-binding domain superfamily [G3DSA:3.50.50.60] (1-480)
  IPR036188 FAD/NAD(P)-binding domain superfamily [SSF51905] (7-307)

Sequence (939 aa):
LLTPKIVIIGAGPTGLGAAVRLTELGYKNWHLYECNDTPGGLSRSFLDENGFTWDLGGHVIFSHYQYFDDVMDWAVQGWNVLQRESWVWVRGRWVPYPFQNNIHRLPEQDRKRCLDELVRSHARTYTEPPNNFEESFTRQFGEGIADIFMRPYNFKVWAVPPCLMSTEWVEERVAPVDLERIRRNIQENRDDLGWGPNATFRFPQRGGTGIIYQAIKEKLPSEKLTFNSGFQAIAIDADAKTITFSNGEVVSYDYLISTVPFDNLLRMTKGTGFKGYDEWPAIADKMVYSSTNVIGIGVKGTPPPHLKTACWLYFPEDTSPFYRATVFSNYSKYNVPEGHWSLMLEVSESKYKPVNHSTLIEDCIVGCLASNLLLPEDLLVSKWWHYRIEKGYPTPFIGRNNNLLEKAQPELMSRCIYSRGRFGAWRYEVGNQDHSFMQGVEAIDHVLGLATEETTVANPGRVNGTRATTHFGLLTPKIVIIGAGPTGLGAAVRLTELGYKNWHLYECNDTPGGLSRSFLDENGFTWDLGGHVIFSHYQYFDDVMDWAVQGWNVLQRESWVWVRGRWVPYPFQNNIHRLPEQDRKRCLDELVRSHARTYTEPPNNFEESFTRQFGEGIADIFMRPYNFKVWAVPPCLMSTEWVEERVAPVDLERIRRNIQENRDDLGWGPNATFRFPQRGGTGIIYQAIKEKLPSEKLTFNSGFQAIAIDADAKTITFSNGEVVSYDYLISTVPFDNLLRMTKGTGFKGYDEWPAIADKMVYSSTNVIGIGVKGTPPPHLKTACWLYFPEDTSPFYRATVFSNYSKYNVPEGHWSLMLEVSESKYKPVNHSTLIEDCIVGCLASNLLLPEDLLVSKWHYRIEKGYPTPFIGRNNLLEKAQPELMSRCIYSRGRFGAWRYEVGNQDHSFMQGVEAIDHVLGLATEETTVANPGRVNTHFGLL

Nearest PDB structures (foldseek):
  4dsh-assembly1_A  TM=9.995E-01  e=0.000E+00  Trypanosoma cruzi
  4dsh-assembly2_B  TM=1.000E+00  e=0.000E+00  Trypanosoma cruzi
  5hhf-assembly1_B  TM=9.517E-01  e=1.654E-66  Aspergillus fumigatus
  5vwt-assembly1_C  TM=9.249E-01  e=1.072E-63  Aspergillus fumigatus
  5vwu-assembly1_A  TM=9.117E-01  e=8.034E-62  Aspergillus fumigatus

CATH classification: 3.50.50.60

B-factor: mean 29.94, std 12.51, range [5.33, 109.33]

Solvent-accessible surface area: 36926 Å² total; per-residue (Å²): 232,104,66,46,60,0,0,0,10,12,0,13,14,6,0,0,0,0,0,0,40,0,34,37,72,53,32,120,51,10,33,0,19,17,45,88,112,65,1,0,31,55,4,8,24,73,130,31,110,79,32,1,12,0,0,17,8,10,46,21,2,34,23,16,6,42,10,0,18,3,0,0,57,30,7,15,139,33,40,38,100,31,123,30,49,9,68,1,36,0,91,46,113,53,0,2,37,4,2,7,12,0,0,11,81,5,30,108,147,18,54,83,72,0,25,76,6,0,55,60,7,105,86,24,106,71,81,86,95,40,80,9,4,20,39,24,1,19,60,72,0,0,12,0,0,0,51,2,18,5,36,48,20,11,68,18,10,8,0,2,24,6,5,25,0,30,26,152,11,36,139,37,67,24,0,80,24,73,31,140,114,2,112,136,1,31,155,93,86,73,44,32,125,50,71,24,49,29,24,65,4,38,0,0,60,147,25,0,0,6,60,0,0,54,14,0,63,128,96,7,45,92,124,41,19,27,35,66,85,14,39,91,13,84,37,1,55,3,70,60,60,24,0,41,1,60,67,51,93,89,21,62,6,58,54,0,0,1,27,28,30,0,3,60,0,5,117,24,2,118,14,98,75,10,116,38,73,129,78,5,78,54,6,2,103,108,7,45,63,0,5,8,0,0,0,0,0,0,0,103,39,88,10,32,123,75,1,101,92,0,2,15,0,26,2,4,38,140,69,7,38,0,1,52,0,2,0,0,13,42,2,6,152,99,0,19,34,129,51,45,4,0,0,0,0,6,2,2,17,21,125,72,34,56,25,72,70,109,55,4,47,100,60,0,15,78,1,0,76,58,0,65,3,5,112,109,135,44,108,46,38,19,111,48,60,96,90,17,83,28,6,27,0,0,0,12,90,33,15,86,113,12,14,121,108,0,26,51,32,0,70,78,55,26,0,8,0,9,1,48,12,0,1,0,18,20,17,0,4,29,16,3,2,7,0,12,2,0,5,23,0,0,22,52,16,47,65,100,36,126,77,12,69,0,20,72,54,26,58,63,15,20,69,99,110,38,85,92,126,5,59,72,109,141,42,54,0,0,0,12,12,0,14,14,7,0,0,0,0,0,0,38,0,23,38,70,53,30,123,61,8,36,0,19,17,45,49,86,48,6,0,19,56,5,64,5,89,126,39,114,82,28,1,10,0,0,16,10,10,42,20,3,36,37,49,29,112,16,0,44,36,0,0,82,39,5,15,138,32,37,41,109,36,151,28,66,9,74,1,34,0,85,46,114,53,0,2,38,4,2,7,12,0,0,10,80,5,30,104,146,17,51,104,89,0,26,78,12,6,50,73,7,130,80,32,103,62,76,74,97,33,62,8,3,19,37,19,0,29,42,73,0,0,27,0,0,0,56,2,17,6,46,47,18,9,70,19,9,8,0,1,25,10,8,21,0,23,48,66,10,39,79,41,63,24,1,78,32,78,24,115,78,4,98,62,1,29,154,105,88,90,42,36,122,49,72,23,48,28,24,74,4,45,0,0,57,143,23,0,0,0,49,0,0,52,14,0,70,147,88,8,35,86,128,43,21,26,38,72,96,16,41,92,8,78,40,4,57,1,74,68,55,27,0,42,1,63,70,50,69,90,21,61,3,59,54,0,0,2,28,30,32,0,4,50,2,5,127,37,3,74,13,100,78,13,118,41,69,118,54,4,82,31,5,1,106,66,7,46,62,1,5,8,0,0,0,0,0,0,0,95,37,93,12,29,122,79,1,95,84,2,2,15,0,28,2,4,39,142,69,8,36,0,1,51,0,2,0,0,13,38,2,6,153,95,0,18,36,101,56,39,4,0,0,1,0,6,2,2,21,21,134,79,34,105,26,94,70,104,56,6,52,105,55,0,20,83,0,0,75,55,1,67,1,4,111,107,135,42,115,45,39,22,107,42,57,98,87,15,83,28,5,25,0,0,0,14,89,36,6,70,74,10,13,68,110,0,29,71,41,0,70,82,60,24,1,9,0,13,2,47,14,0,1,0,37,20,13,0,4,28,17,5,2,7,0,14,1,0,5,23,0,0,24,43,16,47,60,102,37,129,83,12,66,0,19,67,58,17,74,74,34,47,152,106,11,57,100,115

Radius of gyration: 31.81 Å; Cα contacts (8 Å, |Δi|>4): 1966; chains: 2; bounding box: 68×83×91 Å

Foldseek 3Di:
DPDFQEEEEAQALQSLLLLQLCVLVVNDRYFYEYQAQAGHVQQAWDADPALFIGHNFQDFDFFLAQAVVQLLVVLADAKDKDQAFEFEQFQNFTFGPPNLAGLLRHPPVLSCVQLVQQVVLVVDDDPDADAFQLSNCCSQRGDSCSVRFVQLLVCFVFVDGRRQFHHPLCPQPDDGYDSVSSVVCNVVVPHDADGGSVSMTMFHQPRTSNSSSVSSCVVGDVVRYHHHNQAQFQAAELAQQWTATNVGDIDHGQAYEYAPFQLSCLVRYDYPPQVPNVCSNVLSVPFDFKKKKKKKKKWFAAWDPVCNQHAKYAYSDPLAQFGMKGFSCNSYVSSHDPRITMIMTMHIDDPSRHDDVVCNLVRRVSSCCSRVGDDPPIDIDDIDMDMGRGDQRGNGPCLVVSLVSHQVSCVVSNYHQAACRSLSRRSQHGSNSSSLLSSLSSCVSVVVDVDSCSSPPVPVSRVHRHDDYRPPD/DFAEEEEAQALQSLLLQLLCVLVVHDRYFYEYQAQAGHVQQAWDADPQQFIGHNFQDFAQFLDQAVVQLLVVLADAKDKDQAFEFAQFQNWTFTPPCLAGLLGHPPVLSVVQLVQQVVLVPDDDDDADAFQLSRCCSQRGDSCCVRFVQLLCCFVQVDGRRQFGPPQPLQPPDGYDSVSSVVCNVVVPHDAQGGSVSMTMFGQPNTPNSSSVSSCVVGDVVRYHHHNQADFQAAELAQQWTATNVGDIDHGQAYEYAPFQLSCLVRYDYPDFVPNVCSPVLSVPFDFKKKKKKKKKWFAAWDPVCNQHAKYAYSDPQAQFGMKGFSCNNHVSSGPPRITMIMTMHIDDPSRHDDPVCRLVRRVSSCCVRVNDPPPIDIDDIDMDMGHGDARGNGPCLVVSLVSHQVSCVVSNYHQAACRSLSRRSQHGSNSSSLLSSLSSCCVVVVDVDSCSSPPVVVSSDYSPHD